Protein AF-0000000075407753 (afdb_homodimer)

Organism: Magnetospirillum gryphiswaldense (strain DSM 6361 / JCM 21280 / NBRC 15271 / MSR-1) (NCBI:txid431944)

pLDDT: mean 96.2, std 2.93, range [77.0, 98.94]

Sequence (784 aa):
MISVIGIGEDGLDGISAAARALIAGAEVIVGGERHLAMVEAADKRPWPSPFAEGKDLLSSLRHKNVVVLASGDPMHYGIGATLARWFPDDELLVLPHPGAFSLAAAALGWPLQDCLTLTVHGRPLEALHLHLAPGRKLLVLSEDGQSPAAVARLLEKAGFGPSDMVVLEHLGGPRQNIRRASAGTWVGEAADLNIIAITCRAEAGAQILSTIPGLPDDAFTHDGQLTKREIRALTLSTLAPLPGEMLWDVGAGCGSIAIEWMRAGGMATAIESHAGRAGFIAVNAARLGVPGLKVVRGHAPDALPYSDPDAIFVGGGVSAPGLLDACWAALRPGGRLVVNAVTAEGEAALLAFHARHGGAMTRLSVARLAPVGGFHTWHAAMPVTQYKGVKAMISVIGIGEDGLDGISAAARALIAGAEVIVGGERHLAMVEAADKRPWPSPFAEGKDLLSSLRHKNVVVLASGDPMHYGIGATLARWFPDDELLVLPHPGAFSLAAAALGWPLQDCLTLTVHGRPLEALHLHLAPGRKLLVLSEDGQSPAAVARLLEKAGFGPSDMVVLEHLGGPRQNIRRASAGTWVGEAADLNIIAITCRAEAGAQILSTIPGLPDDAFTHDGQLTKREIRALTLSTLAPLPGEMLWDVGAGCGSIAIEWMRAGGMATAIESHAGRAGFIAVNAARLGVPGLKVVRGHAPDALPYSDPDAIFVGGGVSAPGLLDACWAALRPGGRLVVNAVTAEGEAALLAFHARHGGAMTRLSVARLAPVGGFHTWHAAMPVTQYKGVKA

Solvent-accessible surface area (backbone atoms only — not comparable to full-atom values): 40096 Å² total; per-residue (Å²): 76,40,35,38,36,21,38,51,61,42,32,70,53,51,39,24,54,67,56,51,51,50,56,73,65,37,60,33,39,35,17,48,69,76,57,52,69,55,54,83,71,97,38,72,41,65,62,46,86,60,66,76,51,39,58,58,54,53,59,74,41,54,92,38,46,31,31,37,52,33,67,9,23,20,28,56,90,28,64,44,30,55,46,42,74,74,42,61,70,94,43,52,45,54,45,62,24,54,23,71,66,56,50,48,21,36,74,69,50,37,41,45,78,71,40,46,81,48,64,38,51,95,43,68,68,40,43,53,50,61,68,60,45,64,74,40,36,39,38,32,38,41,63,32,22,58,35,64,47,55,50,20,50,51,33,35,74,61,26,24,22,69,10,42,31,35,41,38,21,41,62,80,23,93,71,46,43,77,45,77,39,34,24,65,67,57,76,74,74,53,55,51,57,35,36,38,36,34,42,34,29,63,39,91,87,43,78,80,69,44,64,55,48,30,56,63,66,82,77,45,58,66,90,75,58,63,79,49,32,64,60,40,13,39,48,47,27,71,65,44,56,44,68,69,37,33,32,36,23,34,45,28,48,27,28,62,66,42,43,43,43,34,62,56,44,25,40,41,38,32,29,25,58,54,66,72,34,47,51,26,23,56,53,32,21,28,66,62,19,43,60,77,61,41,75,42,79,28,55,76,60,81,48,58,75,96,64,72,29,44,28,37,37,35,63,42,64,66,61,43,87,60,30,63,60,52,52,59,68,45,40,36,73,70,11,35,43,38,36,49,24,70,47,70,65,26,45,52,44,50,52,56,48,35,73,75,71,50,67,47,42,38,38,40,36,48,26,35,60,40,79,52,88,97,47,71,45,74,49,71,52,83,47,37,40,34,40,40,36,68,40,113,77,38,37,38,37,20,39,52,59,43,30,69,52,50,39,24,54,68,56,51,50,51,57,72,65,36,61,33,40,33,18,48,69,76,56,51,70,56,54,85,69,96,38,69,40,65,64,47,85,60,66,75,52,38,57,59,56,52,60,73,41,55,92,38,47,32,31,37,49,32,67,10,24,18,27,58,89,29,64,46,31,55,46,41,74,75,43,62,70,93,43,51,45,54,45,63,25,52,23,70,66,56,51,50,21,35,75,69,50,37,40,44,78,71,39,47,82,49,65,40,50,95,42,68,68,40,44,53,50,59,69,58,45,66,73,38,36,37,39,33,37,40,63,33,22,58,38,62,47,55,50,19,51,51,32,35,76,61,26,24,22,67,10,43,32,37,42,38,20,41,62,80,21,94,71,46,43,79,45,77,39,32,24,66,68,57,76,74,75,53,54,51,56,36,36,39,36,33,44,35,29,62,39,89,85,42,79,80,68,44,63,55,47,30,56,63,66,81,76,46,57,68,89,76,58,62,80,50,32,65,59,39,12,38,49,49,27,71,66,43,55,45,69,69,36,34,33,36,23,34,44,27,47,27,27,62,65,44,44,43,42,34,62,57,43,25,37,38,38,32,29,25,59,52,66,72,34,48,52,28,22,55,53,33,21,28,67,60,18,43,59,78,61,41,75,44,80,28,54,75,59,80,48,58,75,94,65,72,28,46,28,38,37,35,63,43,65,66,62,42,86,62,29,63,58,52,53,58,70,46,40,37,72,69,11,37,42,37,33,48,25,71,45,72,63,26,44,50,44,49,50,56,49,34,72,76,71,47,66,49,44,38,38,41,36,47,25,35,61,40,78,52,89,96,45,72,44,74,50,69,53,83,48,36,40,33,39,41,36,68,40,114

InterPro domains:
  IPR000878 Tetrapyrrole methylase [PF00590] (1-184)
  IPR006365 Cobalamin (vitamin B12) biosynthesis CobL/Precorrin-6Y C(5,15)-methyltransferase [PIRSF036428] (1-391)
  IPR012818 Precorrin-6Y methyltransferase [TIGR02467] (4-187)
  IPR012818 Precorrin-6Y methyltransferase [cd11644] (5-198)
  IPR014008 Cobalamin biosynthesis, precorrin-6Y methyltransferase, CbiT subunit [TIGR02469] (225-343)
  IPR014777 Tetrapyrrole methylase, subdomain 1 [G3DSA:3.40.1010.10] (1-97)
  IPR029063 S-adenosyl-L-methionine-dependent methyltransferase superfamily [G3DSA:3.40.50.150] (219-392)
  IPR029063 S-adenosyl-L-methionine-dependent methyltransferase superfamily [SSF53335] (202-380)
  IPR035996 Tetrapyrrole methylase superfamily [SSF53790] (1-193)
  IPR050714 Cobalamin biosynthesis methyltransferase [PTHR43182] (1-391)

Structure (mmCIF, N/CA/C/O backbone):
data_AF-0000000075407753-model_v1
#
loop_
_entity.id
_entity.type
_entity.pdbx_description
1 polymer 'Precorrin-6Y C(5,15)-methyltransferase'
#
loop_
_atom_site.group_PDB
_atom_site.id
_atom_site.type_symbol
_atom_site.label_atom_id
_atom_site.label_alt_id
_atom_site.label_comp_id
_atom_site.label_asym_id
_atom_site.label_entity_id
_atom_site.label_seq_id
_atom_site.pdbx_PDB_ins_code
_atom_site.Cartn_x
_atom_site.Cartn_y
_atom_site.Cartn_z
_atom_site.occupancy
_atom_site.B_iso_or_equiv
_atom_site.auth_seq_id
_atom_site.auth_comp_id
_atom_site.auth_asym_id
_atom_site.auth_atom_id
_atom_site.pdbx_PDB_model_num
ATOM 1 N N . MET A 1 1 ? -19.266 -27.234 -17.094 1 90.5 1 MET A N 1
ATOM 2 C CA . MET A 1 1 ? -18.156 -26.828 -16.234 1 90.5 1 MET A CA 1
ATOM 3 C C . MET A 1 1 ? -17 -26.266 -17.062 1 90.5 1 MET A C 1
ATOM 5 O O . MET A 1 1 ? -16.672 -26.812 -18.125 1 90.5 1 MET A O 1
ATOM 9 N N . ILE A 1 2 ? -16.5 -25.125 -16.656 1 97.12 2 ILE A N 1
ATOM 10 C CA . ILE A 1 2 ? -15.367 -24.516 -17.344 1 97.12 2 ILE A CA 1
ATOM 11 C C . ILE A 1 2 ? -14.109 -24.688 -16.484 1 97.12 2 ILE A C 1
ATOM 13 O O . ILE A 1 2 ? -14.07 -24.266 -15.336 1 97.12 2 ILE A O 1
ATOM 17 N N . SER A 1 3 ? -13.141 -25.375 -17.047 1 98.06 3 SER A N 1
ATOM 18 C CA . SER A 1 3 ? -11.844 -25.5 -16.406 1 98.06 3 SER A CA 1
ATOM 19 C C . SER A 1 3 ? -10.844 -24.484 -16.953 1 98.06 3 SER A C 1
ATOM 21 O O . SER A 1 3 ? -10.508 -24.531 -18.141 1 98.06 3 SER A O 1
ATOM 23 N N . VAL A 1 4 ? -10.453 -23.562 -16.094 1 98.5 4 VAL A N 1
ATOM 24 C CA . VAL A 1 4 ? -9.43 -22.594 -16.469 1 98.5 4 VAL A CA 1
ATOM 25 C C . VAL A 1 4 ? -8.055 -23.109 -16.062 1 98.5 4 VAL A C 1
ATOM 27 O O . VAL A 1 4 ? -7.781 -23.281 -14.867 1 98.5 4 VAL A O 1
ATOM 30 N N . ILE A 1 5 ? -7.168 -23.344 -17.016 1 98.5 5 ILE A N 1
ATOM 31 C CA . ILE A 1 5 ? -5.871 -23.953 -16.75 1 98.5 5 ILE A CA 1
ATOM 32 C C . ILE A 1 5 ? -4.754 -22.969 -17.109 1 98.5 5 ILE A C 1
ATOM 34 O O . ILE A 1 5 ? -4.652 -22.531 -18.266 1 98.5 5 ILE A O 1
ATOM 38 N N . GLY A 1 6 ? -3.967 -22.578 -16.078 1 98.38 6 GLY A N 1
ATOM 39 C CA . GLY A 1 6 ? -2.734 -21.859 -16.344 1 98.38 6 GLY A CA 1
ATOM 40 C C . GLY A 1 6 ? -1.68 -22.719 -17.031 1 98.38 6 GLY A C 1
ATOM 41 O O . GLY A 1 6 ? -1.505 -23.891 -16.688 1 98.38 6 GLY A O 1
ATOM 42 N N . ILE A 1 7 ? -0.991 -22.156 -18 1 97.88 7 ILE A N 1
ATOM 43 C CA . ILE A 1 7 ? 0.059 -22.859 -18.719 1 97.88 7 ILE A CA 1
ATOM 44 C C . ILE A 1 7 ? 1.212 -21.906 -19.016 1 97.88 7 ILE A C 1
ATOM 46 O O . ILE A 1 7 ? 0.993 -20.703 -19.25 1 97.88 7 ILE A O 1
ATOM 50 N N . GLY A 1 8 ? 2.404 -22.344 -18.875 1 96.88 8 GLY A N 1
ATOM 51 C CA . GLY A 1 8 ? 3.592 -21.562 -19.156 1 96.88 8 GLY A CA 1
ATOM 52 C C . GLY A 1 8 ? 4.227 -21.875 -20.5 1 96.88 8 GLY A C 1
ATOM 53 O O . GLY A 1 8 ? 3.648 -22.625 -21.297 1 96.88 8 GLY A O 1
ATOM 54 N N . GLU A 1 9 ? 5.398 -21.281 -20.703 1 96.44 9 GLU A N 1
ATOM 55 C CA . GLU A 1 9 ? 6.129 -21.438 -21.969 1 96.44 9 GLU A CA 1
ATOM 56 C C . GLU A 1 9 ? 6.691 -22.844 -22.094 1 96.44 9 GLU A C 1
ATOM 58 O O . GLU A 1 9 ? 7.16 -23.234 -23.172 1 96.44 9 GLU A O 1
ATOM 63 N N . ASP A 1 10 ? 6.598 -23.609 -21.078 1 94.88 10 ASP A N 1
ATOM 64 C CA . ASP A 1 10 ? 7.055 -25 -21.109 1 94.88 10 ASP A CA 1
ATOM 65 C C . ASP A 1 10 ? 5.926 -25.938 -21.516 1 94.88 10 ASP A C 1
ATOM 67 O O . ASP A 1 10 ? 6.125 -27.156 -21.594 1 94.88 10 ASP A O 1
ATOM 71 N N . GLY A 1 11 ? 4.816 -25.453 -21.812 1 95.44 11 GLY A N 1
ATOM 72 C CA . GLY A 1 11 ? 3.719 -26.203 -22.391 1 95.44 11 GLY A CA 1
ATOM 73 C C . GLY A 1 11 ? 3.195 -27.297 -21.484 1 95.44 11 GLY A C 1
ATOM 74 O O . GLY A 1 11 ? 3.09 -27.109 -20.266 1 95.44 11 GLY A O 1
ATOM 75 N N . LEU A 1 12 ? 2.842 -28.422 -22.047 1 96.12 12 LEU A N 1
ATOM 76 C CA . LEU A 1 12 ? 2.232 -29.531 -21.328 1 96.12 12 LEU A CA 1
ATOM 77 C C . LEU A 1 12 ? 3.211 -30.141 -20.312 1 96.12 12 LEU A C 1
ATOM 79 O O . LEU A 1 12 ? 2.797 -30.656 -19.281 1 96.12 12 LEU A O 1
ATOM 83 N N . ASP A 1 13 ? 4.465 -29.969 -20.547 1 95.31 13 ASP A N 1
ATOM 84 C CA . ASP A 1 13 ? 5.492 -30.5 -19.656 1 95.31 13 ASP A CA 1
ATOM 85 C C . ASP A 1 13 ? 5.523 -29.734 -18.344 1 95.31 13 ASP A C 1
ATOM 87 O O . ASP A 1 13 ? 6.094 -30.203 -17.344 1 95.31 13 ASP A O 1
ATOM 91 N N . GLY A 1 14 ? 4.902 -28.594 -18.344 1 96.19 14 GLY A N 1
ATOM 92 C CA . GLY A 1 14 ? 4.988 -27.719 -17.172 1 96.19 14 GLY A CA 1
ATOM 93 C C . GLY A 1 14 ? 3.785 -27.828 -16.266 1 96.19 14 GLY A C 1
ATOM 94 O O . GLY A 1 14 ? 3.797 -27.297 -15.148 1 96.19 14 GLY A O 1
ATOM 95 N N . ILE A 1 15 ? 2.77 -28.516 -16.672 1 96.19 15 ILE A N 1
ATOM 96 C CA . ILE A 1 15 ? 1.538 -28.469 -15.891 1 96.19 15 ILE A CA 1
ATOM 97 C C . ILE A 1 15 ? 1.321 -29.828 -15.203 1 96.19 15 ILE A C 1
ATOM 99 O O . ILE A 1 15 ? 1.965 -30.812 -15.555 1 96.19 15 ILE A O 1
ATOM 103 N N . SER A 1 16 ? 0.507 -29.875 -14.203 1 95.38 16 SER A N 1
ATOM 104 C CA . SER A 1 16 ? 0.262 -31.031 -13.359 1 95.38 16 SER A CA 1
ATOM 105 C C . SER A 1 16 ? -0.433 -32.156 -14.133 1 95.38 16 SER A C 1
ATOM 107 O O . SER A 1 16 ? -0.982 -31.906 -15.211 1 95.38 16 SER A O 1
ATOM 109 N N . ALA A 1 17 ? -0.424 -33.344 -13.516 1 95.56 17 ALA A N 1
ATOM 110 C CA . ALA A 1 17 ? -1.131 -34.469 -14.094 1 95.56 17 ALA A CA 1
ATOM 111 C C . ALA A 1 17 ? -2.629 -34.188 -14.195 1 95.56 17 ALA A C 1
ATOM 113 O O . ALA A 1 17 ? -3.264 -34.531 -15.195 1 95.56 17 ALA A O 1
ATOM 114 N N . ALA A 1 18 ? -3.129 -33.562 -13.211 1 95.62 18 ALA A N 1
ATOM 115 C CA . ALA A 1 18 ? -4.551 -33.25 -13.203 1 95.62 18 ALA A CA 1
ATOM 116 C C . ALA A 1 18 ? -4.906 -32.281 -14.344 1 95.62 18 ALA A C 1
ATOM 118 O O . ALA A 1 18 ? -5.914 -32.469 -15.031 1 95.62 18 ALA A O 1
ATOM 119 N N . ALA A 1 19 ? -4.102 -31.297 -14.539 1 96.94 19 ALA A N 1
ATOM 120 C CA . ALA A 1 19 ? -4.32 -30.328 -15.617 1 96.94 19 ALA A CA 1
ATOM 121 C C . ALA A 1 19 ? -4.242 -31.016 -16.984 1 96.94 19 ALA A C 1
ATOM 123 O O . ALA A 1 19 ? -5.078 -30.766 -17.859 1 96.94 19 ALA A O 1
ATOM 124 N N . ARG A 1 20 ? -3.309 -31.844 -17.172 1 96.94 20 ARG A N 1
ATOM 125 C CA . ARG A 1 20 ? -3.16 -32.594 -18.438 1 96.94 20 ARG A CA 1
ATOM 126 C C . ARG A 1 20 ? -4.383 -33.438 -18.703 1 96.94 20 ARG A C 1
ATOM 128 O O . ARG A 1 20 ? -4.848 -33.531 -19.844 1 96.94 20 ARG A O 1
ATOM 135 N N . ALA A 1 21 ? -4.855 -34.062 -17.656 1 96.88 21 ALA A N 1
ATOM 136 C CA . ALA A 1 21 ? -6.031 -34.938 -17.797 1 96.88 21 ALA A CA 1
ATOM 137 C C . ALA A 1 21 ? -7.25 -34.125 -18.234 1 96.88 21 ALA A C 1
ATOM 139 O O . ALA A 1 21 ? -8.031 -34.594 -19.078 1 96.88 21 ALA A O 1
ATOM 140 N N . LEU A 1 22 ? -7.402 -32.969 -17.672 1 96.69 22 LEU A N 1
ATOM 141 C CA . LEU A 1 22 ? -8.516 -32.094 -18.047 1 96.69 22 LEU A CA 1
ATOM 142 C C . LEU A 1 22 ? -8.406 -31.656 -19.5 1 96.69 22 LEU A C 1
ATOM 144 O O . LEU A 1 22 ? -9.406 -31.641 -20.219 1 96.69 22 LEU A O 1
ATOM 148 N N . ILE A 1 23 ? -7.215 -31.312 -19.891 1 97.5 23 ILE A N 1
ATOM 149 C CA . ILE A 1 23 ? -6.988 -30.906 -21.266 1 97.5 23 ILE A CA 1
ATOM 150 C C . ILE A 1 23 ? -7.301 -32.062 -22.203 1 97.5 23 ILE A C 1
ATOM 152 O O . ILE A 1 23 ? -7.996 -31.875 -23.219 1 97.5 23 ILE A O 1
ATOM 156 N N . ALA A 1 24 ? -6.855 -33.25 -21.891 1 96.5 24 ALA A N 1
ATOM 157 C CA . ALA A 1 24 ? -7.062 -34.438 -22.719 1 96.5 24 ALA A CA 1
ATOM 158 C C . ALA A 1 24 ? -8.547 -34.781 -22.828 1 96.5 24 ALA A C 1
ATOM 160 O O . ALA A 1 24 ? -8.992 -35.312 -23.859 1 96.5 24 ALA A O 1
ATOM 161 N N . GLY A 1 25 ? -9.289 -34.469 -21.828 1 95.75 25 GLY A N 1
ATOM 162 C CA . GLY A 1 25 ? -10.703 -34.844 -21.797 1 95.75 25 GLY A CA 1
ATOM 163 C C . GLY A 1 25 ? -11.609 -33.719 -22.281 1 95.75 25 GLY A C 1
ATOM 164 O O . GLY A 1 25 ? -12.828 -33.875 -22.328 1 95.75 25 GLY A O 1
ATOM 165 N N . ALA A 1 26 ? -11.062 -32.625 -22.688 1 96.75 26 ALA A N 1
ATOM 166 C CA . ALA A 1 26 ? -11.859 -31.469 -23.062 1 96.75 26 ALA A CA 1
ATOM 167 C C . ALA A 1 26 ? -12.531 -31.688 -24.422 1 96.75 26 ALA A C 1
ATOM 169 O O . ALA A 1 26 ? -11.93 -32.25 -25.328 1 96.75 26 ALA A O 1
ATOM 170 N N . GLU A 1 27 ? -13.797 -31.25 -24.516 1 97.19 27 GLU A N 1
ATOM 171 C CA . GLU A 1 27 ? -14.492 -31.25 -25.797 1 97.19 27 GLU A CA 1
ATOM 172 C C . GLU A 1 27 ? -14.141 -30.016 -26.609 1 97.19 27 GLU A C 1
ATOM 174 O O . GLU A 1 27 ? -14.094 -30.062 -27.844 1 97.19 27 GLU A O 1
ATOM 179 N N . VAL A 1 28 ? -13.984 -28.953 -25.938 1 97.81 28 VAL A N 1
ATOM 180 C CA . VAL A 1 28 ? -13.586 -27.688 -26.562 1 97.81 28 VAL A CA 1
ATOM 181 C C . VAL A 1 28 ? -12.484 -27.031 -25.734 1 97.81 28 VAL A C 1
ATOM 183 O O . VAL A 1 28 ? -12.547 -27.016 -24.516 1 97.81 28 VAL A O 1
ATOM 186 N N . ILE A 1 29 ? -11.461 -26.562 -26.422 1 98.31 29 ILE A N 1
ATOM 187 C CA . ILE A 1 29 ? -10.414 -25.781 -25.781 1 98.31 29 ILE A CA 1
ATOM 188 C C . ILE A 1 29 ? -10.406 -24.359 -26.344 1 98.31 29 ILE A C 1
ATOM 190 O O . ILE A 1 29 ? -10.328 -24.172 -27.547 1 98.31 29 ILE A O 1
ATOM 194 N N . VAL A 1 30 ? -10.562 -23.406 -25.438 1 98.06 30 VAL A N 1
ATOM 195 C CA . VAL A 1 30 ? -10.555 -21.984 -25.781 1 98.06 30 VAL A CA 1
ATOM 196 C C . VAL A 1 30 ? -9.273 -21.344 -25.266 1 98.06 30 VAL A C 1
ATOM 198 O O . VAL A 1 30 ? -8.82 -21.641 -24.156 1 98.06 30 VAL A O 1
ATOM 201 N N . GLY A 1 31 ? -8.641 -20.484 -25.969 1 97.31 31 GLY A N 1
ATOM 202 C CA . GLY A 1 31 ? -7.445 -19.797 -25.516 1 97.31 31 GLY A CA 1
ATOM 203 C C . GLY A 1 31 ? -6.844 -18.891 -26.562 1 97.31 31 GLY A C 1
ATOM 204 O O . GLY A 1 31 ? -7.391 -18.75 -27.656 1 97.31 31 GLY A O 1
ATOM 205 N N . GLY A 1 32 ? -5.855 -18.141 -26.172 1 94.94 32 GLY A N 1
ATOM 206 C CA . GLY A 1 32 ? -5.086 -17.406 -27.172 1 94.94 32 GLY A CA 1
ATOM 207 C C . GLY A 1 32 ? -4.355 -18.297 -28.156 1 94.94 32 GLY A C 1
ATOM 208 O O . GLY A 1 32 ? -4.156 -19.484 -27.891 1 94.94 32 GLY A O 1
ATOM 209 N N . GLU A 1 33 ? -3.896 -17.688 -29.203 1 94 33 GLU A N 1
ATOM 210 C CA . GLU A 1 33 ? -3.223 -18.438 -30.266 1 94 33 GLU A CA 1
ATOM 211 C C . GLU A 1 33 ? -1.985 -19.156 -29.734 1 94 33 GLU A C 1
ATOM 213 O O . GLU A 1 33 ? -1.76 -20.328 -30.047 1 94 33 GLU A O 1
ATOM 218 N N . ARG A 1 34 ? -1.238 -18.469 -28.969 1 93.38 34 ARG A N 1
ATOM 219 C CA . ARG A 1 34 ? -0.012 -19.016 -28.406 1 93.38 34 ARG A CA 1
ATOM 220 C C . ARG A 1 34 ? -0.309 -20.25 -27.547 1 93.38 34 ARG A C 1
ATOM 222 O O . ARG A 1 34 ? 0.406 -21.25 -27.609 1 93.38 34 ARG A O 1
ATOM 229 N N . HIS A 1 35 ? -1.354 -20.219 -26.75 1 96.12 35 HIS A N 1
ATOM 230 C CA . HIS A 1 35 ? -1.729 -21.312 -25.875 1 96.12 35 HIS A CA 1
ATOM 231 C C . HIS A 1 35 ? -2.256 -22.5 -26.656 1 96.12 35 HIS A C 1
ATOM 233 O O . HIS A 1 35 ? -1.892 -23.641 -26.375 1 96.12 35 HIS A O 1
ATOM 239 N N . LEU A 1 36 ? -3.1 -22.203 -27.656 1 97.12 36 LEU A N 1
ATOM 240 C CA . LEU A 1 36 ? -3.713 -23.266 -28.453 1 97.12 36 LEU A CA 1
ATOM 241 C C . LEU A 1 36 ? -2.658 -24.031 -29.25 1 97.12 36 LEU A C 1
ATOM 243 O O . LEU A 1 36 ? -2.832 -25.219 -29.531 1 97.12 36 LEU A O 1
ATOM 247 N N . ALA A 1 37 ? -1.544 -23.359 -29.516 1 96 37 ALA A N 1
ATOM 248 C CA . ALA A 1 37 ? -0.452 -24 -30.25 1 96 37 ALA A CA 1
ATOM 249 C C . ALA A 1 37 ? 0.266 -25.031 -29.375 1 96 37 ALA A C 1
ATOM 251 O O . ALA A 1 37 ? 0.965 -25.906 -29.891 1 96 37 ALA A O 1
ATOM 252 N N . MET A 1 38 ? 0.058 -25.016 -28.078 1 95.5 38 MET A N 1
ATOM 253 C CA . MET A 1 38 ? 0.785 -25.859 -27.141 1 95.5 38 MET A CA 1
ATOM 254 C C . MET A 1 38 ? 0.051 -27.172 -26.906 1 95.5 38 MET A C 1
ATOM 256 O O . MET A 1 38 ? 0.587 -28.094 -26.281 1 95.5 38 MET A O 1
ATOM 260 N N . VAL A 1 39 ? -1.178 -27.188 -27.438 1 96 39 VAL A N 1
ATOM 261 C CA . VAL A 1 39 ? -1.99 -28.359 -27.141 1 96 39 VAL A CA 1
ATOM 262 C C . VAL A 1 39 ? -2.621 -28.891 -28.422 1 96 39 VAL A C 1
ATOM 264 O O . VAL A 1 39 ? -2.668 -28.203 -29.438 1 96 39 VAL A O 1
ATOM 267 N N . GLU A 1 40 ? -3.021 -30.188 -28.359 1 92 40 GLU A N 1
ATOM 268 C CA . GLU A 1 40 ? -3.809 -30.797 -29.422 1 92 40 GLU A CA 1
ATOM 269 C C . GLU A 1 40 ? -5.234 -31.094 -28.953 1 92 40 GLU A C 1
ATOM 271 O O . GLU A 1 40 ? -5.445 -31.516 -27.812 1 92 40 GLU A O 1
ATOM 276 N N . ALA A 1 41 ? -6.172 -30.734 -29.75 1 91.75 41 ALA A N 1
ATOM 277 C CA . ALA A 1 41 ? -7.582 -31 -29.484 1 91.75 41 ALA A CA 1
ATOM 278 C C . ALA A 1 41 ? -8.406 -30.984 -30.766 1 91.75 41 ALA A C 1
ATOM 280 O O . ALA A 1 41 ? -8 -30.391 -31.766 1 91.75 41 ALA A O 1
ATOM 281 N N . ALA A 1 42 ? -9.578 -31.688 -30.688 1 89.56 42 ALA A N 1
ATOM 282 C CA . ALA A 1 42 ? -10.445 -31.766 -31.859 1 89.56 42 ALA A CA 1
ATOM 283 C C . ALA A 1 42 ? -11.109 -30.422 -32.156 1 89.56 42 ALA A C 1
ATOM 285 O O . ALA A 1 42 ? -11.281 -30.031 -33.312 1 89.56 42 ALA A O 1
ATOM 286 N N . ASP A 1 43 ? -11.461 -29.672 -31.094 1 96.69 43 ASP A N 1
ATOM 287 C CA . ASP A 1 43 ? -12.109 -28.359 -31.234 1 96.69 43 ASP A CA 1
ATOM 288 C C . ASP A 1 43 ? -11.367 -27.297 -30.422 1 96.69 43 ASP A C 1
ATOM 290 O O . ASP A 1 43 ? -11.508 -27.234 -29.203 1 96.69 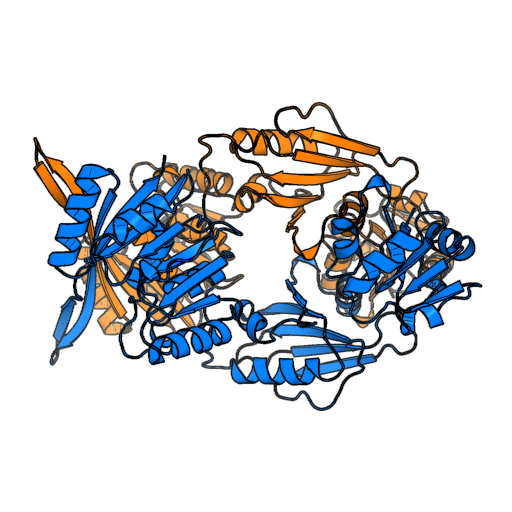43 ASP A O 1
ATOM 294 N N . LYS A 1 44 ? -10.562 -26.562 -31.078 1 97.44 44 LYS A N 1
ATOM 295 C CA . LYS A 1 44 ? -9.844 -25.422 -30.531 1 97.44 44 LYS A CA 1
ATOM 296 C C . LYS A 1 44 ? -10.453 -24.094 -31 1 97.44 44 LYS A C 1
ATOM 298 O O . LYS A 1 44 ? -10.672 -23.906 -32.188 1 97.44 44 LYS A O 1
ATOM 303 N N . ARG A 1 45 ? -10.711 -23.234 -30.109 1 97 45 ARG A N 1
ATOM 304 C CA . ARG A 1 45 ? -11.32 -21.953 -30.438 1 97 45 ARG A CA 1
ATOM 305 C C . ARG A 1 45 ? -10.492 -20.797 -29.891 1 97 45 ARG A C 1
ATOM 307 O O . ARG A 1 45 ? -10.305 -20.672 -28.672 1 97 45 ARG A O 1
ATOM 314 N N . PRO A 1 46 ? -10.062 -19.922 -30.766 1 96.31 46 PRO A N 1
ATOM 315 C CA . PRO A 1 46 ? -9.375 -18.734 -30.266 1 96.31 46 PRO A CA 1
ATOM 316 C C . PRO A 1 46 ? -10.305 -17.781 -29.516 1 96.31 46 PRO A C 1
ATOM 318 O O . PRO A 1 46 ? -11.5 -17.719 -29.812 1 96.31 46 PRO A O 1
ATOM 321 N N . TRP A 1 47 ? -9.727 -17.141 -28.531 1 94.38 47 TRP A N 1
ATOM 322 C CA . TRP A 1 47 ? -10.508 -16.125 -27.844 1 94.38 47 TRP A CA 1
ATOM 323 C C . TRP A 1 47 ? -11 -15.055 -28.812 1 94.38 47 TRP A C 1
ATOM 325 O O . TRP A 1 47 ? -10.234 -14.562 -29.641 1 94.38 47 TRP A O 1
ATOM 335 N N . PRO A 1 48 ? -12.227 -14.664 -28.672 1 92.62 48 PRO A N 1
ATOM 336 C CA . PRO A 1 48 ? -12.773 -13.719 -29.656 1 92.62 48 PRO A CA 1
ATOM 337 C C . PRO A 1 48 ? -12.305 -12.281 -29.422 1 92.62 48 PRO A C 1
ATOM 339 O O . PRO A 1 48 ? -11.836 -11.961 -28.328 1 92.62 48 PRO A O 1
ATOM 342 N N . SER A 1 49 ? -12.414 -11.523 -30.438 1 89.56 49 SER A N 1
ATOM 343 C CA . SER A 1 49 ? -12.242 -10.078 -30.422 1 89.56 49 SER A CA 1
ATOM 344 C C . SER A 1 49 ? -13.508 -9.367 -30.906 1 89.56 49 SER A C 1
ATOM 346 O O . SER A 1 49 ? -13.977 -9.594 -32.031 1 89.56 49 SER A O 1
ATOM 348 N N . PRO A 1 50 ? -14.07 -8.594 -30.031 1 92.25 50 PRO A N 1
ATOM 349 C CA . PRO A 1 50 ? -13.562 -8.07 -28.766 1 92.25 50 PRO A CA 1
ATOM 350 C C . PRO A 1 50 ? -13.594 -9.102 -27.641 1 92.25 50 PRO A C 1
ATOM 352 O O . PRO A 1 50 ? -14.398 -10.039 -27.672 1 92.25 50 PRO A O 1
ATOM 355 N N . PHE A 1 51 ? -12.758 -8.906 -26.688 1 89 51 PHE A N 1
ATOM 356 C CA . PHE A 1 51 ? -12.531 -9.812 -25.562 1 89 51 PHE A CA 1
ATOM 357 C C . PHE A 1 51 ? -13.836 -10.156 -24.875 1 89 51 PHE A C 1
ATOM 359 O O . PHE A 1 51 ? -14.055 -11.305 -24.484 1 89 51 PHE A O 1
ATOM 366 N N . ALA A 1 52 ? -14.758 -9.219 -24.797 1 91.12 52 ALA A N 1
ATOM 367 C CA . ALA A 1 52 ? -16 -9.359 -24.031 1 91.12 52 ALA A CA 1
ATOM 368 C C . ALA A 1 52 ? -16.922 -10.383 -24.672 1 91.12 52 ALA A C 1
ATOM 370 O O . ALA A 1 52 ? -17.812 -10.922 -24.016 1 91.12 52 ALA A O 1
ATOM 371 N N . GLU A 1 53 ? -16.703 -10.695 -25.906 1 94.25 53 GLU A N 1
ATOM 372 C CA . GLU A 1 53 ? -17.5 -11.695 -26.594 1 94.25 53 GLU A CA 1
ATOM 373 C C . GLU A 1 53 ? -17.203 -13.102 -26.094 1 94.25 53 GLU A C 1
ATOM 375 O O . GLU A 1 53 ? -17.922 -14.047 -26.391 1 94.25 53 GLU A O 1
ATOM 380 N N . GLY A 1 54 ? -16.188 -13.172 -25.391 1 95.12 54 GLY A N 1
ATOM 381 C CA . GLY A 1 54 ? -15.828 -14.438 -24.781 1 95.12 54 GLY A CA 1
ATOM 382 C C . GLY A 1 54 ? -16.891 -14.977 -23.844 1 95.12 54 GLY A C 1
ATOM 383 O O . GLY A 1 54 ? -17.062 -16.188 -23.719 1 95.12 54 GLY A O 1
ATOM 384 N N . LYS A 1 55 ? -17.641 -14.117 -23.156 1 95.81 55 LYS A N 1
ATOM 385 C CA . LYS A 1 55 ? -18.703 -14.547 -22.266 1 95.81 55 LYS A CA 1
ATOM 386 C C . LYS A 1 55 ? -19.781 -15.305 -23.031 1 95.81 55 LYS A C 1
ATOM 388 O O . LYS A 1 55 ? -20.219 -16.375 -22.594 1 95.81 55 LYS A O 1
ATOM 393 N N . ASP A 1 56 ? -20.141 -14.672 -24.125 1 96.56 56 ASP A N 1
ATOM 394 C CA . ASP A 1 56 ? -21.156 -15.297 -24.969 1 96.56 56 ASP A CA 1
ATOM 395 C C . ASP A 1 56 ? -20.672 -16.641 -25.516 1 96.56 56 ASP A C 1
ATOM 397 O O . ASP A 1 56 ? -21.406 -17.625 -25.531 1 96.56 56 ASP A O 1
ATOM 401 N N . LEU A 1 57 ? -19.484 -16.594 -25.969 1 96.88 57 LEU A N 1
ATOM 402 C CA . LEU A 1 57 ? -18.891 -17.828 -26.484 1 96.88 57 LEU A CA 1
ATOM 403 C C . LEU A 1 57 ? -18.953 -18.938 -25.438 1 96.88 57 LEU A C 1
ATOM 405 O O . LEU A 1 57 ? -19.469 -20.016 -25.688 1 96.88 57 LEU A O 1
ATOM 409 N N . LEU A 1 58 ? -18.484 -18.703 -24.25 1 97.06 58 LEU A N 1
ATOM 410 C CA . LEU A 1 58 ? -18.406 -19.703 -23.203 1 97.06 58 LEU A CA 1
ATOM 411 C C . LEU A 1 58 ? -19.812 -20.109 -22.75 1 97.06 58 LEU A C 1
ATOM 413 O O . LEU A 1 58 ? -20.047 -21.281 -22.422 1 97.06 58 LEU A O 1
ATOM 417 N N . SER A 1 59 ? -20.719 -19.156 -22.781 1 96.44 59 SER A N 1
ATOM 418 C CA . SER A 1 59 ? -22.109 -19.469 -22.422 1 96.44 59 SER A CA 1
ATOM 419 C C . SER A 1 59 ? -22.734 -20.453 -23.406 1 96.44 59 SER A C 1
ATOM 421 O O . SER A 1 59 ? -23.531 -21.312 -23 1 96.44 59 SER A O 1
ATOM 423 N N . SER A 1 60 ? -22.375 -20.266 -24.562 1 95.94 60 SER A N 1
ATOM 424 C CA . SER A 1 60 ? -22.922 -21.141 -25.594 1 95.94 60 SER A CA 1
ATOM 425 C C . SER A 1 60 ? -22.359 -22.547 -25.469 1 95.94 60 SER A C 1
ATOM 427 O O . SER A 1 60 ? -22.906 -23.5 -26.047 1 95.94 60 SER A O 1
ATOM 429 N N . LEU A 1 61 ? -21.297 -22.734 -24.734 1 95.31 61 LEU A N 1
ATOM 430 C CA . LEU A 1 61 ? -20.609 -24.016 -24.625 1 95.31 61 LEU A CA 1
ATOM 431 C C . LEU A 1 61 ? -20.891 -24.672 -23.266 1 95.31 61 LEU A C 1
ATOM 433 O O . LEU A 1 61 ? -20.234 -25.641 -22.891 1 95.31 61 LEU A O 1
ATOM 437 N N . ARG A 1 62 ? -21.812 -24.234 -22.516 1 89.38 62 ARG A N 1
ATOM 438 C CA . ARG A 1 62 ? -22.078 -24.609 -21.141 1 89.38 62 ARG A CA 1
ATOM 439 C C . ARG A 1 62 ? -22.422 -26.094 -21.031 1 89.38 62 ARG A C 1
ATOM 441 O O . ARG A 1 62 ? -22.281 -26.703 -19.969 1 89.38 62 ARG A O 1
ATOM 448 N N . HIS A 1 63 ? -22.812 -26.766 -22.062 1 91 63 HIS A N 1
ATOM 449 C CA . HIS A 1 63 ? -23.219 -28.156 -22.047 1 91 63 HIS A CA 1
ATOM 450 C C . HIS A 1 63 ? -22.031 -29.078 -22.344 1 91 63 HIS A C 1
ATOM 452 O O . HIS A 1 63 ? -22.156 -30.297 -22.344 1 91 63 HIS A O 1
ATOM 458 N N . LYS A 1 64 ? -20.875 -28.484 -22.594 1 94.5 64 LYS A N 1
ATOM 459 C CA . LYS A 1 64 ? -19.656 -29.219 -22.953 1 94.5 64 LYS A CA 1
ATOM 460 C C . LYS A 1 64 ? -18.609 -29.109 -21.875 1 94.5 64 LYS A C 1
ATOM 462 O O . LYS A 1 64 ? -18.688 -28.234 -21 1 94.5 64 LYS A O 1
ATOM 467 N N . ASN A 1 65 ? -17.688 -30.078 -21.906 1 95.31 65 ASN A N 1
ATOM 468 C CA . ASN A 1 65 ? -16.469 -29.922 -21.109 1 95.31 65 ASN A CA 1
ATOM 469 C C . ASN A 1 65 ? -15.484 -28.953 -21.75 1 95.31 65 ASN A C 1
ATOM 471 O O . ASN A 1 65 ? -14.789 -29.312 -22.703 1 95.31 65 ASN A O 1
ATOM 475 N N . VAL A 1 66 ? -15.469 -27.75 -21.234 1 97.69 66 VAL A N 1
ATOM 476 C CA . VAL A 1 66 ? -14.68 -26.688 -21.844 1 97.69 66 VAL A CA 1
ATOM 477 C C . VAL A 1 66 ? -13.43 -26.422 -21 1 97.69 66 VAL A C 1
ATOM 479 O O . VAL A 1 66 ? -13.492 -26.359 -19.781 1 97.69 66 VAL A O 1
ATOM 482 N N . VAL A 1 67 ? -12.32 -26.344 -21.672 1 98.31 67 VAL A N 1
ATOM 483 C CA . VAL A 1 67 ? -11.078 -25.891 -21.047 1 98.31 67 VAL A CA 1
ATOM 484 C C . VAL A 1 67 ? -10.695 -24.516 -21.609 1 98.31 67 VAL A C 1
ATOM 486 O O . VAL A 1 67 ? -10.711 -24.312 -22.828 1 98.31 67 VAL A O 1
ATOM 489 N N . VAL A 1 68 ? -10.453 -23.578 -20.719 1 98.31 68 VAL A N 1
ATOM 490 C CA . VAL A 1 68 ? -9.891 -22.281 -21.094 1 98.31 68 VAL A CA 1
ATOM 491 C C . VAL A 1 68 ? -8.422 -22.219 -20.672 1 98.31 68 VAL A C 1
ATOM 493 O O . VAL A 1 68 ? -8.094 -22.375 -19.5 1 98.31 68 VAL A O 1
ATOM 496 N N . LEU A 1 69 ? -7.535 -22.047 -21.656 1 98.25 69 LEU A N 1
ATOM 497 C CA . LEU A 1 69 ? -6.113 -21.922 -21.359 1 98.25 69 LEU A CA 1
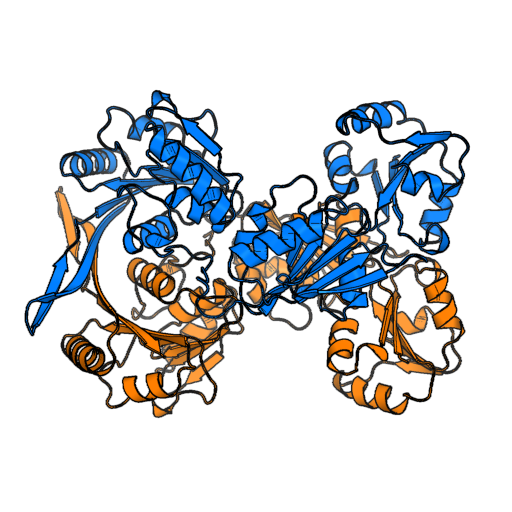ATOM 498 C C . LEU A 1 69 ? -5.738 -20.469 -21.078 1 98.25 69 LEU A C 1
ATOM 500 O O . LEU A 1 69 ? -6.168 -19.562 -21.797 1 98.25 69 LEU A O 1
ATOM 504 N N . ALA A 1 70 ? -5.016 -20.234 -19.984 1 97.5 70 ALA A N 1
ATOM 505 C CA . ALA A 1 70 ? -4.547 -18.922 -19.562 1 97.5 70 ALA A CA 1
ATOM 506 C C . ALA A 1 70 ? -3.047 -18.938 -19.281 1 97.5 70 ALA A C 1
ATOM 508 O O . ALA A 1 70 ? -2.484 -19.984 -18.938 1 97.5 70 ALA A O 1
ATOM 509 N N . SER A 1 71 ? -2.408 -17.797 -19.422 1 95.94 71 SER A N 1
ATOM 510 C CA . SER A 1 71 ? -0.986 -17.688 -19.125 1 95.94 71 SER A CA 1
ATOM 511 C C . SER A 1 71 ? -0.738 -17.703 -17.609 1 95.94 71 SER A C 1
ATOM 513 O O . SER A 1 71 ? -1.265 -16.875 -16.875 1 95.94 71 SER A O 1
ATOM 515 N N . GLY A 1 72 ? 0.073 -18.641 -17.172 1 97.12 72 GLY A N 1
ATOM 516 C CA . GLY A 1 72 ? 0.553 -18.641 -15.805 1 97.12 72 GLY A CA 1
ATOM 517 C C . GLY A 1 72 ? -0.561 -18.781 -14.781 1 97.12 72 GLY A C 1
ATOM 518 O O . GLY A 1 72 ? -1.301 -19.766 -14.781 1 97.12 72 GLY A O 1
ATOM 519 N N . ASP A 1 73 ? -0.691 -17.75 -13.945 1 98.19 73 ASP A N 1
ATOM 520 C CA . ASP A 1 73 ? -1.717 -17.734 -12.906 1 98.19 73 ASP A CA 1
ATOM 521 C C . ASP A 1 73 ? -2.967 -17 -13.383 1 98.19 73 ASP A C 1
ATOM 523 O O . ASP A 1 73 ? -2.975 -15.766 -13.461 1 98.19 73 ASP A O 1
ATOM 527 N N . PRO A 1 74 ? -4.047 -17.734 -13.609 1 98.38 74 PRO A N 1
ATOM 528 C CA . PRO A 1 74 ? -5.242 -17.125 -14.188 1 98.38 74 PRO A CA 1
ATOM 529 C C . PRO A 1 74 ? -5.879 -16.094 -13.258 1 98.38 74 PRO A C 1
ATOM 531 O O . PRO A 1 74 ? -6.723 -15.297 -13.695 1 98.38 74 PRO A O 1
ATOM 534 N N . MET A 1 75 ? -5.484 -16.094 -12.008 1 98.5 75 MET A N 1
ATOM 535 C CA . MET A 1 75 ? -6.168 -15.227 -11.055 1 98.5 75 MET A CA 1
ATOM 536 C C . MET A 1 75 ? -5.363 -13.961 -10.797 1 98.5 75 MET A C 1
ATOM 538 O O . MET A 1 75 ? -5.805 -13.07 -10.062 1 98.5 75 MET A O 1
ATOM 542 N N . HIS A 1 76 ? -4.16 -13.797 -11.336 1 98.31 76 HIS A N 1
ATOM 543 C CA . HIS A 1 76 ? -3.32 -12.617 -11.164 1 98.31 76 HIS A CA 1
ATOM 544 C C . HIS A 1 76 ? -3.23 -11.812 -12.453 1 98.31 76 HIS A C 1
ATOM 546 O O . HIS A 1 76 ? -2.322 -12.023 -13.258 1 98.31 76 HIS A O 1
ATOM 552 N N . TYR A 1 77 ? -4.062 -10.844 -12.578 1 97.62 77 TYR A N 1
ATOM 553 C CA . TYR A 1 77 ? -4.25 -10.07 -13.805 1 97.62 77 TYR A CA 1
ATOM 554 C C . TYR A 1 77 ? -4.59 -10.977 -14.977 1 97.62 77 TYR A C 1
ATOM 556 O O . TYR A 1 77 ? -4.156 -10.734 -16.109 1 97.62 77 TYR A O 1
ATOM 564 N N . GLY A 1 78 ? -5.309 -12.047 -14.734 1 96.12 78 GLY A N 1
ATOM 565 C CA . GLY A 1 78 ? -5.582 -13.047 -15.758 1 96.12 78 GLY A CA 1
ATOM 566 C C . GLY A 1 78 ? -7.062 -13.258 -16 1 96.12 78 GLY A C 1
ATOM 567 O O . GLY A 1 78 ? -7.902 -12.688 -15.305 1 96.12 78 GLY A O 1
ATOM 568 N N . ILE A 1 79 ? -7.355 -14.094 -16.953 1 96.5 79 ILE A N 1
ATOM 569 C CA . ILE A 1 79 ? -8.711 -14.305 -17.453 1 96.5 79 ILE A CA 1
ATOM 570 C C . ILE A 1 79 ? -9.562 -14.992 -16.391 1 96.5 79 ILE A C 1
ATOM 572 O O . ILE A 1 79 ? -10.789 -14.906 -16.422 1 96.5 79 ILE A O 1
ATOM 576 N N . GLY A 1 80 ? -8.875 -15.742 -15.477 1 97.06 80 GLY A N 1
ATOM 577 C CA . GLY A 1 80 ? -9.617 -16.375 -14.398 1 97.06 80 GLY A CA 1
ATOM 578 C C . GLY A 1 80 ? -10.406 -15.383 -13.562 1 97.06 80 GLY A C 1
ATOM 579 O O . GLY A 1 80 ? -11.547 -15.664 -13.18 1 97.06 80 GLY A O 1
ATOM 580 N N . ALA A 1 81 ? -9.812 -14.25 -13.273 1 95.88 81 ALA A N 1
ATOM 581 C CA . ALA A 1 81 ? -10.5 -13.203 -12.523 1 95.88 81 ALA A CA 1
ATOM 582 C C . ALA A 1 81 ? -11.711 -12.68 -13.281 1 95.88 81 ALA A C 1
ATOM 584 O O . ALA A 1 81 ? -12.766 -12.422 -12.695 1 95.88 81 ALA A O 1
ATOM 585 N N . THR A 1 82 ? -11.57 -12.547 -14.57 1 96.44 82 THR A N 1
ATOM 586 C CA . THR A 1 82 ? -12.672 -12.094 -15.414 1 96.44 82 THR A CA 1
ATOM 587 C C . THR A 1 82 ? -13.805 -13.117 -15.43 1 96.44 82 THR A C 1
ATOM 589 O O . THR A 1 82 ? -14.969 -12.766 -15.258 1 96.44 82 THR A O 1
ATOM 592 N N . LEU A 1 83 ? -13.477 -14.359 -15.602 1 97.44 83 LEU A N 1
ATOM 593 C CA . LEU A 1 83 ? -14.477 -15.422 -15.672 1 97.44 83 LEU A CA 1
ATOM 594 C C . LEU A 1 83 ? -15.203 -15.57 -14.336 1 97.44 83 LEU A C 1
ATOM 596 O O . LEU A 1 83 ? -16.391 -15.891 -14.305 1 97.44 83 LEU A O 1
ATOM 600 N N . ALA A 1 84 ? -14.461 -15.312 -13.258 1 96.88 84 ALA A N 1
ATOM 601 C CA . ALA A 1 84 ? -15.062 -15.398 -11.93 1 96.88 84 ALA A CA 1
ATOM 602 C C . ALA A 1 84 ? -16.172 -14.367 -11.766 1 96.88 84 ALA A C 1
ATOM 604 O O . ALA A 1 84 ? -17.078 -14.547 -10.953 1 96.88 84 ALA A O 1
ATOM 605 N N . ARG A 1 85 ? -16.094 -13.266 -12.516 1 96 85 ARG A N 1
ATOM 606 C CA . ARG A 1 85 ? -17.141 -12.25 -12.5 1 96 85 ARG A CA 1
ATOM 607 C C . ARG A 1 85 ? -18.312 -12.656 -13.391 1 96 85 ARG A C 1
ATOM 609 O O . ARG A 1 85 ? -19.438 -12.172 -13.219 1 96 85 ARG A O 1
ATOM 616 N N . TRP A 1 86 ? -18 -13.5 -14.398 1 96.56 86 TRP A N 1
ATOM 617 C CA . TRP A 1 86 ? -19 -13.844 -15.406 1 96.56 86 TRP A CA 1
ATOM 618 C C . TRP A 1 86 ? -19.812 -15.062 -14.977 1 96.56 86 TRP A C 1
ATOM 620 O O . TRP A 1 86 ? -20.984 -15.195 -15.336 1 96.56 86 TRP A O 1
ATOM 630 N N . PHE A 1 87 ? -19.219 -16 -14.266 1 96.31 87 PHE A N 1
ATOM 631 C CA . PHE A 1 87 ? -19.828 -17.297 -13.977 1 96.31 87 PHE A CA 1
ATOM 632 C C . PHE A 1 87 ? -19.797 -17.594 -12.477 1 96.31 87 PHE A C 1
ATOM 634 O O . PHE A 1 87 ? -18.906 -17.125 -11.773 1 96.31 87 PHE A O 1
ATOM 641 N N . PRO A 1 88 ? -20.781 -18.375 -12.031 1 94.38 88 PRO A N 1
ATOM 642 C CA . PRO A 1 88 ? -20.766 -18.766 -10.625 1 94.38 88 PRO A CA 1
ATOM 643 C C . PRO A 1 88 ? -19.594 -19.656 -10.266 1 94.38 88 PRO A C 1
ATOM 645 O O . PRO A 1 88 ? -19.062 -20.375 -11.125 1 94.38 88 PRO A O 1
ATOM 648 N N . ASP A 1 89 ? -19.234 -19.672 -9.031 1 90.69 89 ASP A N 1
ATOM 649 C CA . ASP A 1 89 ? -18.078 -20.391 -8.516 1 90.69 89 ASP A CA 1
ATOM 650 C C . ASP A 1 89 ? -18.172 -21.891 -8.797 1 90.69 89 ASP A C 1
ATOM 652 O O . ASP A 1 89 ? -17.172 -22.547 -9.07 1 90.69 89 ASP A O 1
ATOM 656 N N . ASP A 1 90 ? -19.297 -22.422 -8.68 1 91.44 90 ASP A N 1
ATOM 657 C CA . ASP A 1 90 ? -19.469 -23.859 -8.797 1 91.44 90 ASP A CA 1
ATOM 658 C C . ASP A 1 90 ? -19.391 -24.312 -10.258 1 91.44 90 ASP A C 1
ATOM 660 O O . ASP A 1 90 ? -19.375 -25.516 -10.539 1 91.44 90 ASP A O 1
ATOM 664 N N . GLU A 1 91 ? -19.25 -23.359 -11.172 1 94.88 91 GLU A N 1
ATOM 665 C CA . GLU A 1 91 ? -19.109 -23.688 -12.586 1 94.88 91 GLU A CA 1
ATOM 666 C C . GLU A 1 91 ? -17.672 -23.5 -13.07 1 94.88 91 GLU A C 1
ATOM 668 O O . GLU A 1 91 ? -17.359 -23.75 -14.234 1 94.88 91 GLU A O 1
ATOM 673 N N . LEU A 1 92 ? -16.859 -23.078 -12.195 1 96.38 92 LEU A N 1
ATOM 674 C CA . LEU A 1 92 ? -15.477 -22.797 -12.57 1 96.38 92 LEU A CA 1
ATOM 675 C C . LEU A 1 92 ? -14.5 -23.641 -11.766 1 96.38 92 LEU A C 1
ATOM 677 O O . LEU A 1 92 ? -14.672 -23.812 -10.555 1 96.38 92 LEU A O 1
ATOM 681 N N . LEU A 1 93 ? -13.672 -24.25 -12.422 1 97.12 93 LEU A N 1
ATOM 682 C CA . LEU A 1 93 ? -12.492 -24.859 -11.82 1 97.12 93 LEU A CA 1
ATOM 683 C C . LEU A 1 93 ? -11.219 -24.188 -12.32 1 97.12 93 LEU A C 1
ATOM 685 O O . LEU A 1 93 ? -10.969 -24.156 -13.531 1 97.12 93 LEU A O 1
ATOM 689 N N . VAL A 1 94 ? -10.469 -23.594 -11.453 1 98.25 94 VAL A N 1
ATOM 690 C CA . VAL A 1 94 ? -9.25 -22.906 -11.852 1 98.25 94 VAL A CA 1
ATOM 691 C C . VAL A 1 94 ? -8.031 -23.656 -11.336 1 98.25 94 VAL A C 1
ATOM 693 O O . VAL A 1 94 ? -7.922 -23.938 -10.141 1 98.25 94 VAL A O 1
ATOM 696 N N . LEU A 1 95 ? -7.133 -24.047 -12.188 1 98.19 95 LEU A N 1
ATOM 697 C CA . LEU A 1 95 ? -5.848 -24.656 -11.859 1 98.19 95 LEU A CA 1
ATOM 698 C C . LEU A 1 95 ? -4.699 -23.719 -12.242 1 98.19 95 LEU A C 1
ATOM 700 O O . LEU A 1 95 ? -4.301 -23.656 -13.406 1 98.19 95 LEU A O 1
ATOM 704 N N . PRO A 1 96 ? -4.098 -23.094 -11.25 1 98.19 96 PRO A N 1
ATOM 705 C CA . PRO A 1 96 ? -3.055 -22.109 -11.578 1 98.19 96 PRO A CA 1
ATOM 706 C C . PRO A 1 96 ? -1.719 -22.766 -11.914 1 98.19 96 PRO A C 1
ATOM 708 O O . PRO A 1 96 ? -1.493 -23.938 -11.562 1 98.19 96 PRO A O 1
ATOM 711 N N . HIS A 1 97 ? -0.927 -22.109 -12.656 1 97.88 97 HIS A N 1
ATOM 712 C CA . HIS A 1 97 ? 0.486 -22.328 -12.945 1 97.88 97 HIS A CA 1
ATOM 713 C C . HIS A 1 97 ? 1.336 -21.156 -12.453 1 97.88 97 HIS A C 1
ATOM 715 O O . HIS A 1 97 ? 0.846 -20.031 -12.344 1 97.88 97 HIS A O 1
ATOM 721 N N . PRO A 1 98 ? 2.627 -21.422 -12.031 1 97.81 98 PRO A N 1
ATOM 722 C CA . PRO A 1 98 ? 3.449 -20.25 -11.688 1 97.81 98 PRO A CA 1
ATOM 723 C C . PRO A 1 98 ? 3.398 -19.156 -12.75 1 97.81 98 PRO A C 1
ATOM 725 O O . PRO A 1 98 ? 3.66 -19.422 -13.93 1 97.81 98 PRO A O 1
ATOM 728 N N . GLY A 1 99 ? 2.963 -17.969 -12.32 1 97.44 99 GLY A N 1
ATOM 729 C CA . GLY A 1 99 ? 2.854 -16.844 -13.234 1 97.44 99 GLY A CA 1
ATOM 730 C C . GLY A 1 99 ? 4.16 -16.109 -13.422 1 97.44 99 GLY A C 1
ATOM 731 O O . GLY A 1 99 ? 5.188 -16.484 -12.867 1 97.44 99 GLY A O 1
ATOM 732 N N . ALA A 1 100 ? 4.086 -15.062 -14.234 1 98 100 ALA A N 1
ATOM 733 C CA . ALA A 1 100 ? 5.262 -14.273 -14.586 1 98 100 ALA A CA 1
ATOM 734 C C . ALA A 1 100 ? 5.941 -13.719 -13.336 1 98 100 ALA A C 1
ATOM 736 O O . ALA A 1 100 ? 7.172 -13.656 -13.266 1 98 100 ALA A O 1
ATOM 737 N N . PHE A 1 101 ? 5.191 -13.328 -12.312 1 98.69 101 PHE A N 1
ATOM 738 C CA . PHE A 1 101 ? 5.754 -12.758 -11.094 1 98.69 101 PHE A CA 1
ATOM 739 C C . PHE A 1 101 ? 6.586 -13.797 -10.344 1 98.69 101 PHE A C 1
ATOM 741 O O . PHE A 1 101 ? 7.723 -13.523 -9.953 1 98.69 101 PHE A O 1
ATOM 748 N N . SER A 1 102 ? 6.016 -14.977 -10.141 1 98.56 102 SER A N 1
ATOM 749 C CA . SER A 1 102 ? 6.727 -16.062 -9.461 1 98.56 102 SER A CA 1
ATOM 750 C C . SER A 1 102 ? 7.984 -16.453 -10.227 1 98.56 102 SER A C 1
ATOM 752 O O . SER A 1 102 ? 9.047 -16.656 -9.633 1 98.56 102 SER A O 1
ATOM 754 N N . LEU A 1 103 ? 7.832 -16.594 -11.539 1 98.56 103 LEU A N 1
ATOM 755 C CA . LEU A 1 103 ? 8.953 -17 -12.367 1 98.56 103 LEU A CA 1
ATOM 756 C C . LEU A 1 103 ? 10.062 -15.953 -12.352 1 98.56 103 LEU A C 1
ATOM 758 O O . LEU A 1 103 ? 11.242 -16.297 -12.281 1 98.56 103 LEU A O 1
ATOM 762 N N . ALA A 1 104 ? 9.664 -14.688 -12.43 1 98.75 104 ALA A N 1
ATOM 763 C CA . ALA A 1 104 ? 10.656 -13.609 -12.391 1 98.75 104 ALA A CA 1
ATOM 764 C C . ALA A 1 104 ? 11.383 -13.586 -11.047 1 98.75 104 ALA A C 1
ATOM 766 O O . ALA A 1 104 ? 12.609 -13.484 -11 1 98.75 104 ALA A O 1
ATOM 767 N N . ALA A 1 105 ? 10.625 -13.672 -9.969 1 98.62 105 ALA A N 1
ATOM 768 C CA . ALA A 1 105 ? 11.219 -13.695 -8.641 1 98.62 105 ALA A CA 1
ATOM 769 C C . ALA A 1 105 ? 12.195 -14.859 -8.492 1 98.62 105 ALA A C 1
ATOM 771 O O . ALA A 1 105 ? 13.281 -14.695 -7.934 1 98.62 105 ALA A O 1
ATOM 772 N N . ALA A 1 106 ? 11.812 -15.977 -9 1 98.06 106 ALA A N 1
ATOM 773 C CA . ALA A 1 106 ? 12.664 -17.156 -8.961 1 98.06 106 ALA A CA 1
ATOM 774 C C . ALA A 1 106 ? 13.961 -16.922 -9.742 1 98.06 106 ALA A C 1
ATOM 776 O O . ALA A 1 106 ? 15.055 -17.219 -9.242 1 98.06 106 ALA A O 1
ATOM 777 N N . ALA A 1 107 ? 13.805 -16.406 -10.922 1 97.75 107 ALA A N 1
ATOM 778 C CA . ALA A 1 107 ? 14.953 -16.188 -11.797 1 97.75 107 ALA A CA 1
ATOM 779 C C . ALA A 1 107 ? 15.914 -15.164 -11.203 1 97.75 107 ALA A C 1
ATOM 781 O O . ALA A 1 107 ? 17.125 -15.266 -11.375 1 97.75 107 ALA A O 1
ATOM 782 N N . LEU A 1 108 ? 15.391 -14.203 -10.453 1 97.81 108 LEU A N 1
ATOM 783 C CA . LEU A 1 108 ? 16.188 -13.078 -9.984 1 97.81 108 LEU A CA 1
ATOM 784 C C . LEU A 1 108 ? 16.625 -13.281 -8.539 1 97.81 108 LEU A C 1
ATOM 786 O O . LEU A 1 108 ? 17.438 -12.523 -8.016 1 97.81 108 LEU A O 1
ATOM 790 N N . GLY A 1 109 ? 16 -14.289 -7.895 1 97.69 109 GLY A N 1
ATOM 791 C CA . GLY A 1 109 ? 16.25 -14.469 -6.469 1 97.69 109 GLY A CA 1
ATOM 792 C C . GLY A 1 109 ? 15.609 -13.383 -5.621 1 97.69 109 GLY A C 1
ATOM 793 O O . GLY A 1 109 ? 16.172 -12.977 -4.602 1 97.69 109 GLY A O 1
ATOM 794 N N . TRP A 1 110 ? 14.539 -12.797 -6.082 1 98.19 110 TRP A N 1
ATOM 795 C CA . TRP A 1 110 ? 13.852 -11.734 -5.355 1 98.19 110 TRP A CA 1
ATOM 796 C C . TRP A 1 110 ? 12.773 -12.312 -4.441 1 98.19 110 TRP A C 1
ATOM 798 O O . TRP A 1 110 ? 11.969 -13.133 -4.867 1 98.19 110 TRP A O 1
ATOM 808 N N . PRO A 1 111 ? 12.781 -11.977 -3.148 1 98.38 111 PRO A N 1
ATOM 809 C CA . PRO A 1 111 ? 11.602 -12.305 -2.354 1 98.38 111 PRO A CA 1
ATOM 810 C C . PRO A 1 111 ? 10.336 -11.617 -2.861 1 98.38 111 PRO A C 1
ATOM 812 O O . PRO A 1 111 ? 10.242 -10.383 -2.828 1 98.38 111 PRO A O 1
ATOM 815 N N . LEU A 1 112 ? 9.383 -12.367 -3.256 1 98.25 112 LEU A N 1
ATOM 816 C CA . LEU A 1 112 ? 8.203 -11.82 -3.926 1 98.25 112 LEU A CA 1
ATOM 817 C C . LEU A 1 112 ? 7.43 -10.898 -2.994 1 98.25 112 LEU A C 1
ATOM 819 O O . LEU A 1 112 ? 6.859 -9.898 -3.439 1 98.25 112 LEU A O 1
ATOM 823 N N . GLN A 1 113 ? 7.438 -11.156 -1.646 1 97.5 113 GLN A N 1
ATOM 824 C CA . GLN A 1 113 ? 6.707 -10.336 -0.684 1 97.5 113 GLN A CA 1
ATOM 825 C C . GLN A 1 113 ? 7.316 -8.945 -0.579 1 97.5 113 GLN A C 1
ATOM 827 O O . GLN A 1 113 ? 6.691 -8.023 -0.04 1 97.5 113 GLN A O 1
ATOM 832 N N . ASP A 1 114 ? 8.508 -8.75 -1.081 1 97.31 114 ASP A N 1
ATOM 833 C CA . ASP A 1 114 ? 9.18 -7.453 -1.009 1 97.31 114 ASP A CA 1
ATOM 834 C C . ASP A 1 114 ? 9.062 -6.699 -2.332 1 97.31 114 ASP A C 1
ATOM 836 O O . ASP A 1 114 ? 9.648 -5.625 -2.494 1 97.31 114 ASP A O 1
ATOM 840 N N . CYS A 1 115 ? 8.305 -7.234 -3.297 1 98.38 115 CYS A N 1
ATOM 841 C CA . CYS A 1 115 ? 8.125 -6.621 -4.609 1 98.38 115 CYS A CA 1
ATOM 842 C C . CYS A 1 115 ? 6.699 -6.109 -4.781 1 98.38 115 CYS A C 1
ATOM 844 O O . CYS A 1 115 ? 5.758 -6.676 -4.223 1 98.38 115 CYS A O 1
ATOM 846 N N . LEU A 1 116 ? 6.602 -4.992 -5.496 1 98.19 116 LEU A N 1
ATOM 847 C CA . LEU A 1 116 ? 5.289 -4.613 -6.012 1 98.19 116 LEU A CA 1
ATOM 848 C C . LEU A 1 116 ? 5.016 -5.281 -7.355 1 98.19 116 LEU A C 1
ATOM 850 O O . LEU A 1 116 ? 5.863 -5.246 -8.25 1 98.19 116 LEU A O 1
ATOM 854 N N . THR A 1 117 ? 3.914 -5.957 -7.457 1 98.69 117 THR A N 1
ATOM 855 C CA . THR A 1 117 ? 3.5 -6.609 -8.695 1 98.69 117 THR A CA 1
ATOM 856 C C . THR A 1 117 ? 2.482 -5.75 -9.445 1 98.69 117 THR A C 1
ATOM 858 O O . THR A 1 117 ? 1.368 -5.539 -8.961 1 98.69 117 THR A O 1
ATOM 861 N N . LEU A 1 118 ? 2.922 -5.242 -10.578 1 98.5 118 LEU A N 1
ATOM 862 C CA . LEU A 1 118 ? 2.154 -4.246 -11.32 1 98.5 118 LEU A CA 1
ATOM 863 C C . LEU A 1 118 ? 1.959 -4.68 -12.766 1 98.5 118 LEU A C 1
ATOM 865 O O . LEU A 1 118 ? 2.48 -5.715 -13.188 1 98.5 118 LEU A O 1
ATOM 869 N N . THR A 1 119 ? 1.095 -3.994 -13.516 1 98.38 119 THR A N 1
ATOM 870 C CA . THR A 1 119 ? 0.903 -4.262 -14.938 1 98.38 119 THR A CA 1
ATOM 871 C C . THR A 1 119 ? 0.741 -2.957 -15.711 1 98.38 119 THR A C 1
ATOM 873 O O . THR A 1 119 ? 0.18 -1.988 -15.203 1 98.38 119 THR A O 1
ATOM 876 N N . VAL A 1 120 ? 1.33 -2.867 -16.859 1 98.06 120 VAL A N 1
ATOM 877 C CA . VAL A 1 120 ? 1.044 -1.768 -17.781 1 98.06 120 VAL A CA 1
ATOM 878 C C . VAL A 1 120 ? 0.244 -2.285 -18.969 1 98.06 120 VAL A C 1
ATOM 880 O O . VAL A 1 120 ? 0.009 -1.55 -19.938 1 98.06 120 VAL A O 1
ATOM 883 N N . HIS A 1 121 ? -0.146 -3.559 -18.875 1 96.25 121 HIS A N 1
ATOM 884 C CA . HIS A 1 121 ? -0.999 -4.141 -19.906 1 96.25 121 HIS A CA 1
ATOM 885 C C . HIS A 1 121 ? -2.393 -3.521 -19.891 1 96.25 121 HIS A C 1
ATOM 887 O O . HIS A 1 121 ? -3.154 -3.732 -18.938 1 96.25 121 HIS A O 1
ATOM 893 N N . GLY A 1 122 ? -2.738 -2.826 -20.922 1 94.06 122 GLY A N 1
ATOM 894 C CA . GLY A 1 122 ? -4.043 -2.193 -21.016 1 94.06 122 GLY A CA 1
ATOM 895 C C . GLY A 1 122 ? -4.242 -1.069 -20.016 1 94.06 122 GLY A C 1
ATOM 896 O O . GLY A 1 122 ? -5.375 -0.703 -19.703 1 94.06 122 GLY A O 1
ATOM 897 N N . ARG A 1 123 ? -3.211 -0.563 -19.438 1 95.88 123 ARG A N 1
ATOM 898 C CA . ARG A 1 123 ? -3.27 0.479 -18.422 1 95.88 123 ARG A CA 1
ATOM 899 C C . ARG A 1 123 ? -2.295 1.608 -18.734 1 95.88 123 ARG A C 1
ATOM 901 O O . ARG A 1 123 ? -1.286 1.396 -19.406 1 95.88 123 ARG A O 1
ATOM 908 N N . PRO A 1 124 ? -2.623 2.799 -18.266 1 96.94 124 PRO A N 1
ATOM 909 C CA . PRO A 1 124 ? -1.697 3.908 -18.5 1 96.94 124 PRO A CA 1
ATOM 910 C C . PRO A 1 124 ? -0.342 3.703 -17.828 1 96.94 124 PRO A C 1
ATOM 912 O O . PRO A 1 124 ? -0.282 3.357 -16.641 1 96.94 124 PRO A O 1
ATOM 915 N N . LEU A 1 125 ? 0.7 3.994 -18.547 1 97.75 125 LEU A N 1
ATOM 916 C CA . LEU A 1 125 ? 2.066 3.859 -18.047 1 97.75 125 LEU A CA 1
ATOM 917 C C . LEU A 1 125 ? 2.301 4.758 -16.844 1 97.75 125 LEU A C 1
ATOM 919 O O . LEU A 1 125 ? 3.055 4.398 -15.93 1 97.75 125 LEU A O 1
ATOM 923 N N . GLU A 1 126 ? 1.589 5.875 -16.812 1 98.19 126 GLU A N 1
ATOM 924 C CA . GLU A 1 126 ? 1.791 6.926 -15.812 1 98.19 126 GLU A CA 1
ATOM 925 C C . GLU A 1 126 ? 1.448 6.43 -14.414 1 98.19 126 GLU A C 1
ATOM 927 O O . GLU A 1 126 ? 1.881 7.02 -13.422 1 98.19 126 GLU A O 1
ATOM 932 N N . ALA A 1 127 ? 0.702 5.367 -14.344 1 98.12 127 ALA A N 1
ATOM 933 C CA . ALA A 1 127 ? 0.348 4.809 -13.039 1 98.12 127 ALA A CA 1
ATOM 934 C C . ALA A 1 127 ? 1.589 4.328 -12.297 1 98.12 127 ALA A C 1
ATOM 936 O O . ALA A 1 127 ? 1.575 4.207 -11.07 1 98.12 127 ALA A O 1
ATOM 937 N N . LEU A 1 128 ? 2.695 4.094 -12.969 1 98.38 128 LEU A N 1
ATOM 938 C CA . LEU A 1 128 ? 3.93 3.621 -12.359 1 98.38 128 LEU A CA 1
ATOM 939 C C . LEU A 1 128 ? 4.543 4.699 -11.469 1 98.38 128 LEU A C 1
ATOM 941 O O . LEU A 1 128 ? 5.281 4.391 -10.531 1 98.38 128 LEU A O 1
ATOM 945 N N . HIS A 1 129 ? 4.227 6.012 -11.75 1 98.06 129 HIS A N 1
ATOM 946 C CA . HIS A 1 129 ? 4.801 7.121 -11 1 98.06 129 HIS A CA 1
ATOM 947 C C . HIS A 1 129 ? 4.523 6.98 -9.508 1 98.06 129 HIS A C 1
ATOM 949 O O . HIS A 1 129 ? 5.363 7.348 -8.68 1 98.06 129 HIS A O 1
ATOM 955 N N . LEU A 1 130 ? 3.367 6.449 -9.188 1 97.75 130 LEU A N 1
ATOM 956 C CA . LEU A 1 130 ? 2.924 6.34 -7.805 1 97.75 130 LEU A CA 1
ATOM 957 C C . LEU A 1 130 ? 3.861 5.441 -7.004 1 97.75 130 LEU A C 1
ATOM 959 O O . LEU A 1 130 ? 3.941 5.555 -5.777 1 97.75 130 LEU A O 1
ATOM 963 N N . HIS A 1 131 ? 4.582 4.602 -7.703 1 97.75 131 HIS A N 1
ATOM 964 C CA . HIS A 1 131 ? 5.266 3.51 -7.02 1 97.75 131 HIS A CA 1
ATOM 965 C C . HIS A 1 131 ? 6.777 3.713 -7.031 1 97.75 131 HIS A C 1
ATOM 967 O O . HIS A 1 131 ? 7.523 2.889 -6.496 1 97.75 131 HIS A O 1
ATOM 973 N N . LEU A 1 132 ? 7.246 4.793 -7.586 1 97.94 132 LEU A N 1
ATOM 974 C CA . LEU A 1 132 ? 8.68 5.016 -7.715 1 97.94 132 LEU A CA 1
ATOM 975 C C . LEU A 1 132 ? 9.273 5.543 -6.41 1 97.94 132 LEU A C 1
ATOM 977 O O . LEU A 1 132 ? 8.836 6.582 -5.906 1 97.94 132 LEU A O 1
ATOM 981 N N . ALA A 1 133 ? 10.148 4.883 -5.824 1 97.44 133 ALA A N 1
ATOM 982 C CA . ALA A 1 133 ? 10.922 5.25 -4.645 1 97.44 133 ALA A CA 1
ATOM 983 C C . ALA A 1 133 ? 12.266 4.531 -4.625 1 97.44 133 ALA A C 1
ATOM 985 O O . ALA A 1 133 ? 12.375 3.383 -5.059 1 97.44 133 ALA A O 1
ATOM 986 N N . PRO A 1 134 ? 13.328 5.184 -4.133 1 96.69 134 PRO A N 1
ATOM 987 C CA . PRO A 1 134 ? 14.641 4.531 -4.086 1 96.69 134 PRO A CA 1
ATOM 988 C C . PRO A 1 134 ? 14.609 3.195 -3.35 1 96.69 134 PRO A C 1
ATOM 990 O O . PRO A 1 134 ? 14.047 3.105 -2.252 1 96.69 134 PRO A O 1
ATOM 993 N N . GLY A 1 135 ? 15.188 2.152 -3.986 1 96.5 135 GLY A N 1
ATOM 994 C CA . GLY A 1 135 ? 15.328 0.849 -3.357 1 96.5 135 GLY A CA 1
ATOM 995 C C . GLY A 1 135 ? 14.141 -0.059 -3.604 1 96.5 135 GLY A C 1
ATOM 996 O O . GLY A 1 135 ? 14.211 -1.266 -3.357 1 96.5 135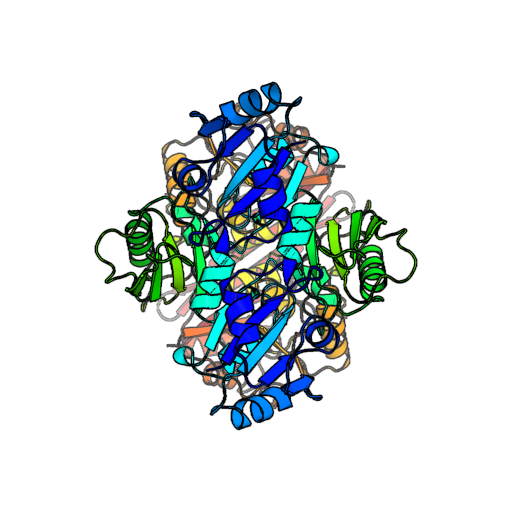 GLY A O 1
ATOM 997 N N . ARG A 1 136 ? 13.07 0.476 -4.09 1 97.69 136 ARG A N 1
ATOM 998 C CA . ARG A 1 136 ? 11.867 -0.322 -4.316 1 97.69 136 ARG A CA 1
ATOM 999 C C . ARG A 1 136 ? 12.062 -1.289 -5.477 1 97.69 136 ARG A C 1
ATOM 1001 O O . ARG A 1 136 ? 12.68 -0.94 -6.484 1 97.69 136 ARG A O 1
ATOM 1008 N N . LYS A 1 137 ? 11.508 -2.461 -5.363 1 98.69 137 LYS A N 1
ATOM 1009 C CA . LYS A 1 137 ? 11.516 -3.477 -6.414 1 98.69 137 LYS A CA 1
ATOM 1010 C C . LYS A 1 137 ? 10.133 -3.621 -7.051 1 98.69 137 LYS A C 1
ATOM 1012 O O . LYS A 1 137 ? 9.148 -3.85 -6.352 1 98.69 137 LYS A O 1
ATOM 1017 N N . LEU A 1 138 ? 10.086 -3.422 -8.352 1 98.88 138 LEU A N 1
ATOM 1018 C CA . LEU A 1 138 ? 8.852 -3.539 -9.109 1 98.88 138 LEU A CA 1
ATOM 1019 C C . LEU A 1 138 ? 8.938 -4.684 -10.117 1 98.88 138 LEU A C 1
ATOM 1021 O O . LEU A 1 138 ? 9.969 -4.871 -10.766 1 98.88 138 LEU A O 1
ATOM 1025 N N . LEU A 1 139 ? 7.98 -5.512 -10.18 1 98.94 139 LEU A N 1
ATOM 1026 C CA . LEU A 1 139 ? 7.723 -6.441 -11.273 1 98.94 139 LEU A CA 1
ATOM 1027 C C . LEU A 1 139 ? 6.523 -5.988 -12.102 1 98.94 139 LEU A C 1
ATOM 1029 O O . LEU A 1 139 ? 5.402 -5.926 -11.594 1 98.94 139 LEU A O 1
ATOM 1033 N N . VAL A 1 140 ? 6.777 -5.656 -13.383 1 98.88 140 VAL A N 1
ATOM 1034 C CA . VAL A 1 140 ? 5.754 -5.012 -14.195 1 98.88 140 VAL A CA 1
ATOM 1035 C C . VAL A 1 140 ? 5.434 -5.883 -15.414 1 98.88 140 VAL A C 1
ATOM 1037 O O . VAL A 1 140 ? 6.293 -6.098 -16.266 1 98.88 140 VAL A O 1
ATOM 1040 N N . LEU A 1 141 ? 4.203 -6.398 -15.477 1 98.69 141 LEU A N 1
ATOM 1041 C CA . LEU A 1 141 ? 3.756 -7.094 -16.688 1 98.69 141 LEU A CA 1
ATOM 1042 C C . LEU A 1 141 ? 3.66 -6.133 -17.859 1 98.69 141 LEU A C 1
ATOM 1044 O O . LEU A 1 141 ? 3.107 -5.039 -17.734 1 98.69 141 LEU A O 1
ATOM 1048 N N . SER A 1 142 ? 4.098 -6.551 -19 1 98.06 142 SER A N 1
ATOM 1049 C CA . SER A 1 142 ? 4.156 -5.719 -20.203 1 98.06 142 SER A CA 1
ATOM 1050 C C . SER A 1 142 ? 2.912 -5.906 -21.062 1 98.06 142 SER A C 1
ATOM 1052 O O . SER A 1 142 ? 2.223 -6.922 -20.953 1 98.06 142 SER A O 1
ATOM 1054 N N . GLU A 1 143 ? 2.701 -4.934 -21.859 1 96.75 143 GLU A N 1
ATOM 1055 C CA . GLU A 1 143 ? 1.707 -5.051 -22.922 1 96.75 143 GLU A CA 1
ATOM 1056 C C . GLU A 1 143 ? 2.285 -5.758 -24.141 1 96.75 143 GLU A C 1
ATOM 1058 O O . GLU A 1 143 ? 1.612 -6.578 -24.766 1 96.75 143 GLU A O 1
ATOM 1063 N N . ASP A 1 144 ? 3.477 -5.375 -24.516 1 97.19 144 ASP A N 1
ATOM 1064 C CA . ASP A 1 144 ? 4.16 -5.93 -25.688 1 97.19 144 ASP A CA 1
ATOM 1065 C C . ASP A 1 144 ? 5.656 -5.641 -25.625 1 97.19 144 ASP A C 1
ATOM 1067 O O . ASP A 1 144 ? 6.191 -5.301 -24.578 1 97.19 144 ASP A O 1
ATOM 1071 N N . GLY A 1 145 ? 6.262 -5.879 -26.797 1 98.12 145 GLY A N 1
ATOM 1072 C CA . GLY A 1 145 ? 7.707 -5.738 -26.875 1 98.12 145 GLY A CA 1
ATOM 1073 C C . GLY A 1 145 ? 8.18 -4.297 -26.766 1 98.12 145 GLY A C 1
ATOM 1074 O O . GLY A 1 145 ? 9.367 -4.039 -26.562 1 98.12 145 GLY A O 1
ATOM 1075 N N . GLN A 1 146 ? 7.289 -3.32 -26.828 1 97.75 146 GLN A N 1
ATOM 1076 C CA . GLN A 1 146 ? 7.637 -1.905 -26.75 1 97.75 146 GLN A CA 1
ATOM 1077 C C . GLN A 1 146 ? 7.566 -1.396 -25.312 1 97.75 146 GLN A C 1
ATOM 1079 O O . GLN A 1 146 ? 8.07 -0.315 -25.016 1 97.75 146 GLN A O 1
ATOM 1084 N N . SER A 1 147 ? 6.938 -2.17 -24.453 1 98.25 147 SER A N 1
ATOM 1085 C CA . SER A 1 147 ? 6.672 -1.729 -23.094 1 98.25 147 SER A CA 1
ATOM 1086 C C . SER A 1 147 ? 7.965 -1.435 -22.344 1 98.25 147 SER A C 1
ATOM 1088 O O . SER A 1 147 ? 8.07 -0.423 -21.641 1 98.25 147 SER A O 1
ATOM 1090 N N . PRO A 1 148 ? 9.016 -2.277 -22.469 1 98.69 148 PRO A N 1
ATOM 1091 C CA . PRO A 1 148 ? 10.242 -1.985 -21.734 1 98.69 148 PRO A CA 1
ATOM 1092 C C . PRO A 1 148 ? 10.844 -0.628 -22.094 1 98.69 148 PRO A C 1
ATOM 1094 O O . PRO A 1 148 ? 11.25 0.122 -21.203 1 98.69 148 PRO A O 1
ATOM 1097 N N . ALA A 1 149 ? 10.836 -0.326 -23.359 1 98.62 149 ALA A N 1
ATOM 1098 C CA . ALA A 1 149 ? 11.359 0.969 -23.781 1 98.62 149 ALA A CA 1
ATOM 1099 C C . ALA A 1 149 ? 10.516 2.113 -23.219 1 98.62 149 ALA A C 1
ATOM 1101 O O . ALA A 1 149 ? 11.047 3.135 -22.797 1 98.62 149 ALA A O 1
ATOM 1102 N N . ALA A 1 150 ? 9.227 1.967 -23.297 1 98.44 150 ALA A N 1
ATOM 1103 C CA . ALA A 1 150 ? 8.32 2.986 -22.781 1 98.44 150 ALA A CA 1
ATOM 1104 C C . ALA A 1 150 ? 8.523 3.186 -21.281 1 98.44 150 ALA A C 1
ATOM 1106 O O . ALA A 1 150 ? 8.555 4.32 -20.797 1 98.44 150 ALA A O 1
ATOM 1107 N N . VAL A 1 151 ? 8.688 2.111 -20.531 1 98.75 151 VAL A N 1
ATOM 1108 C CA . VAL A 1 151 ? 8.922 2.158 -19.094 1 98.75 151 VAL A CA 1
ATOM 1109 C C . VAL A 1 151 ? 10.258 2.836 -18.812 1 98.75 151 VAL A C 1
ATOM 1111 O O . VAL A 1 151 ? 10.359 3.686 -17.922 1 98.75 151 VAL A O 1
ATOM 1114 N N . ALA A 1 152 ? 11.258 2.479 -19.562 1 98.75 152 ALA A N 1
ATOM 1115 C CA . ALA A 1 152 ? 12.578 3.082 -19.422 1 98.75 152 ALA A CA 1
ATOM 1116 C C . ALA A 1 152 ? 12.508 4.598 -19.578 1 98.75 152 ALA A C 1
ATOM 1118 O O . ALA A 1 152 ? 13.086 5.336 -18.766 1 98.75 152 ALA A O 1
ATOM 1119 N N . ARG A 1 153 ? 11.82 5.031 -20.562 1 98.31 153 ARG A N 1
ATOM 1120 C CA . ARG A 1 153 ? 11.68 6.461 -20.812 1 98.31 153 ARG A CA 1
ATOM 1121 C C . ARG A 1 153 ? 10.961 7.145 -19.656 1 98.31 153 ARG A C 1
ATOM 1123 O O . ARG A 1 153 ? 11.344 8.242 -19.234 1 98.31 153 ARG A O 1
ATOM 1130 N N . LEU A 1 154 ? 9.945 6.535 -19.203 1 98.25 154 LEU A N 1
ATOM 1131 C CA . LEU A 1 154 ? 9.211 7.078 -18.062 1 98.25 154 LEU A CA 1
ATOM 1132 C C . LEU A 1 154 ? 10.117 7.227 -16.859 1 98.25 154 LEU A C 1
ATOM 1134 O O . LEU A 1 154 ? 10.117 8.266 -16.188 1 98.25 154 LEU A O 1
ATOM 1138 N N . LEU A 1 155 ? 10.891 6.176 -16.516 1 98.56 155 LEU A N 1
ATOM 1139 C CA . LEU A 1 155 ? 11.812 6.199 -15.383 1 98.56 155 LEU A CA 1
ATOM 1140 C C . LEU A 1 155 ? 12.828 7.32 -15.531 1 98.56 155 LEU A C 1
ATOM 1142 O O . LEU A 1 155 ? 13.094 8.055 -14.578 1 98.56 155 LEU A O 1
ATOM 1146 N N . GLU A 1 156 ? 13.312 7.445 -16.719 1 97.88 156 GLU A N 1
ATOM 1147 C CA . GLU A 1 156 ? 14.297 8.492 -16.984 1 97.88 156 GLU A CA 1
ATOM 1148 C C . GLU A 1 156 ? 13.703 9.875 -16.75 1 97.88 156 GLU A C 1
ATOM 1150 O O . GLU A 1 156 ? 14.289 10.703 -16.047 1 97.88 156 GLU A O 1
ATOM 1155 N N . LYS A 1 157 ? 12.578 10.055 -17.312 1 96.94 157 LYS A N 1
ATOM 1156 C CA . LYS A 1 157 ? 11.906 11.352 -17.188 1 96.94 157 LYS A CA 1
ATOM 1157 C C . LYS A 1 157 ? 11.586 11.656 -15.727 1 96.94 157 LYS A C 1
ATOM 1159 O O . LYS A 1 157 ? 11.625 12.812 -15.312 1 96.94 157 LYS A O 1
ATOM 1164 N N . ALA A 1 158 ? 11.367 10.688 -14.945 1 97.12 158 ALA A N 1
ATOM 1165 C CA . ALA A 1 158 ? 10.977 10.852 -13.547 1 97.12 158 ALA A CA 1
ATOM 1166 C C . ALA A 1 158 ? 12.203 10.961 -12.648 1 97.12 158 ALA A C 1
ATOM 1168 O O . ALA A 1 158 ? 12.078 11.062 -11.422 1 97.12 158 ALA A O 1
ATOM 1169 N N . GLY A 1 159 ? 13.367 10.922 -13.227 1 97.62 159 GLY A N 1
ATOM 1170 C CA . GLY A 1 159 ? 14.594 11.008 -12.445 1 97.62 159 GLY A CA 1
ATOM 1171 C C . GLY A 1 159 ? 15.078 9.664 -11.938 1 97.62 159 GLY A C 1
ATOM 1172 O O . GLY A 1 159 ? 15.859 9.602 -10.992 1 97.62 159 GLY A O 1
ATOM 1173 N N . PHE A 1 160 ? 14.672 8.617 -12.484 1 98.44 160 PHE A N 1
ATOM 1174 C CA . PHE A 1 160 ? 15.07 7.266 -12.086 1 98.44 160 PHE A CA 1
ATOM 1175 C C . PHE A 1 160 ? 15.812 6.566 -13.219 1 98.44 160 PHE A C 1
ATOM 1177 O O . PHE A 1 160 ? 15.727 5.344 -13.359 1 98.44 160 PHE A O 1
ATOM 1184 N N . GLY A 1 161 ? 16.5 7.281 -14 1 98.19 161 GLY A N 1
ATOM 1185 C CA . GLY A 1 161 ? 17.297 6.758 -15.094 1 98.19 161 GLY A CA 1
ATOM 1186 C C . GLY A 1 161 ? 18.297 5.707 -14.664 1 98.19 161 GLY A C 1
ATOM 1187 O O . GLY A 1 161 ? 18.5 4.715 -15.367 1 98.19 161 GLY A O 1
ATOM 1188 N N . PRO A 1 162 ? 18.891 5.832 -13.539 1 98.44 162 PRO A N 1
ATOM 1189 C CA . PRO A 1 162 ? 19.906 4.875 -13.078 1 98.44 162 PRO A CA 1
ATOM 1190 C C . PRO A 1 162 ? 19.297 3.551 -12.617 1 98.44 162 PRO A C 1
ATOM 1192 O O . PRO A 1 162 ? 20.031 2.629 -12.25 1 98.44 162 PRO A O 1
ATOM 1195 N N . SER A 1 163 ? 18.016 3.408 -12.562 1 98.81 163 SER A N 1
ATOM 1196 C CA . SER A 1 163 ? 17.359 2.188 -12.109 1 98.81 163 SER A CA 1
ATOM 1197 C C . SER A 1 163 ? 17.828 0.979 -12.922 1 98.81 163 SER A C 1
ATOM 1199 O O . SER A 1 163 ? 18 1.072 -14.133 1 98.81 163 SER A O 1
ATOM 1201 N N . ASP A 1 164 ? 18.016 -0.133 -12.234 1 98.69 164 ASP A N 1
ATOM 1202 C CA . ASP A 1 164 ? 18.297 -1.393 -12.922 1 98.69 164 ASP A CA 1
ATOM 1203 C C . ASP A 1 164 ? 17.016 -1.995 -13.5 1 98.69 164 ASP A C 1
ATOM 1205 O O . ASP A 1 164 ? 16.016 -2.15 -12.797 1 98.69 164 ASP A O 1
ATOM 1209 N N . MET A 1 165 ? 17.078 -2.289 -14.758 1 98.56 165 MET A N 1
ATOM 1210 C CA . MET A 1 165 ? 15.969 -2.959 -15.43 1 98.56 165 MET A CA 1
ATOM 1211 C C . MET A 1 165 ? 16.391 -4.32 -15.969 1 98.56 165 MET A C 1
ATOM 1213 O O . MET A 1 165 ? 17.422 -4.43 -16.641 1 98.56 165 MET A O 1
ATOM 1217 N N . VAL A 1 166 ? 15.68 -5.301 -15.586 1 98.75 166 VAL A N 1
ATOM 1218 C CA . VAL A 1 166 ? 15.836 -6.641 -16.141 1 98.75 166 VAL A CA 1
ATOM 1219 C C . VAL A 1 166 ? 14.57 -7.035 -16.906 1 98.75 166 VAL A C 1
ATOM 1221 O O . VAL A 1 166 ? 13.484 -7.086 -16.328 1 98.75 166 VAL A O 1
ATOM 1224 N N . VAL A 1 167 ? 14.695 -7.203 -18.188 1 98.81 167 VAL A N 1
ATOM 1225 C CA . VAL A 1 167 ? 13.578 -7.652 -19.016 1 98.81 167 VAL A CA 1
ATOM 1226 C C . VAL A 1 167 ? 13.68 -9.164 -19.234 1 98.81 167 VAL A C 1
ATOM 1228 O O . VAL A 1 167 ? 14.664 -9.656 -19.781 1 98.81 167 VAL A O 1
ATOM 1231 N N . LEU A 1 168 ? 12.719 -9.867 -18.734 1 98.81 168 LEU A N 1
ATOM 1232 C CA . LEU A 1 168 ? 12.688 -11.328 -18.797 1 98.81 168 LEU A CA 1
ATOM 1233 C C . LEU A 1 168 ? 11.703 -11.805 -19.859 1 98.81 168 LEU A C 1
ATOM 1235 O O . LEU A 1 168 ? 10.492 -11.625 -19.719 1 98.81 168 LEU A O 1
ATOM 1239 N N . GLU A 1 169 ? 12.25 -12.406 -20.922 1 98.62 169 GLU A N 1
ATOM 1240 C CA . GLU A 1 169 ? 11.484 -12.805 -22.109 1 98.62 169 GLU A CA 1
ATOM 1241 C C . GLU A 1 169 ? 11.219 -14.312 -22.109 1 98.62 169 GLU A C 1
ATOM 1243 O O . GLU A 1 169 ? 12.117 -15.102 -21.812 1 98.62 169 GLU A O 1
ATOM 1248 N N . HIS A 1 170 ? 10.008 -14.688 -22.406 1 97.81 170 HIS A N 1
ATOM 1249 C CA . HIS A 1 170 ? 9.602 -16.078 -22.578 1 97.81 170 HIS A CA 1
ATOM 1250 C C . HIS A 1 170 ? 10.062 -16.938 -21.391 1 97.81 170 HIS A C 1
ATOM 1252 O O . HIS A 1 170 ? 10.664 -18 -21.594 1 97.81 170 HIS A O 1
ATOM 1258 N N . LEU A 1 171 ? 9.836 -16.438 -20.203 1 96.94 171 LEU A N 1
ATOM 1259 C CA . LEU A 1 171 ? 10.312 -17.078 -18.969 1 96.94 171 LEU A CA 1
ATOM 1260 C C . LEU A 1 171 ? 9.766 -18.5 -18.859 1 96.94 171 LEU A C 1
ATOM 1262 O O . LEU A 1 171 ? 8.586 -18.734 -19.109 1 96.94 171 LEU A O 1
ATOM 1266 N N . GLY A 1 172 ? 10.672 -19.391 -18.453 1 94.44 172 GLY A N 1
ATOM 1267 C CA . GLY A 1 172 ? 10.273 -20.766 -18.203 1 94.44 172 GLY A CA 1
ATOM 1268 C C . GLY A 1 172 ? 10.289 -21.641 -19.453 1 94.44 172 GLY A C 1
ATOM 1269 O O . GLY A 1 172 ? 10.117 -22.859 -19.375 1 94.44 172 GLY A O 1
ATOM 1270 N N . GLY A 1 173 ? 10.445 -21.031 -20.656 1 94.31 173 GLY A N 1
ATOM 1271 C CA . GLY A 1 173 ? 10.438 -21.781 -21.891 1 94.31 173 GLY A CA 1
ATOM 1272 C C . GLY A 1 173 ? 11.805 -21.844 -22.562 1 94.31 173 GLY A C 1
ATOM 1273 O O . GLY A 1 173 ? 12.781 -21.297 -22.047 1 94.31 173 GLY A O 1
ATOM 1274 N N . PRO A 1 174 ? 11.828 -22.594 -23.672 1 93.75 174 PRO A N 1
ATOM 1275 C CA . PRO A 1 174 ? 13.102 -22.797 -24.375 1 93.75 174 PRO A CA 1
ATOM 1276 C C . PRO A 1 174 ? 13.656 -21.516 -24.969 1 93.75 174 PRO A C 1
ATOM 1278 O O . PRO A 1 174 ? 14.852 -21.438 -25.281 1 93.75 174 PRO A O 1
ATOM 1281 N N . ARG A 1 175 ? 12.875 -20.484 -25.156 1 96.19 175 ARG A N 1
ATOM 1282 C CA . ARG A 1 175 ? 13.305 -19.234 -25.781 1 96.19 175 ARG A CA 1
ATOM 1283 C C . ARG A 1 175 ? 13.602 -18.172 -24.719 1 96.19 175 ARG A C 1
ATOM 1285 O O . ARG A 1 175 ? 13.68 -16.984 -25.031 1 96.19 175 ARG A O 1
ATOM 1292 N N . GLN A 1 176 ? 13.664 -18.656 -23.531 1 97.69 176 GLN A N 1
ATOM 1293 C CA . GLN A 1 176 ? 13.914 -17.719 -22.438 1 97.69 176 GLN A CA 1
ATOM 1294 C C . GLN A 1 176 ? 15.125 -16.844 -22.719 1 97.69 176 GLN A C 1
ATOM 1296 O O . GLN A 1 176 ? 16.156 -17.344 -23.203 1 97.69 176 GLN A O 1
ATOM 1301 N N . ASN A 1 177 ? 14.953 -15.594 -22.531 1 97.81 177 ASN A N 1
ATOM 1302 C CA . ASN A 1 177 ? 16.031 -14.617 -22.641 1 97.81 177 ASN A CA 1
ATOM 1303 C C . ASN A 1 177 ? 15.93 -13.539 -21.562 1 97.81 177 ASN A C 1
ATOM 1305 O O . ASN A 1 177 ? 14.844 -13.008 -21.312 1 97.81 177 ASN A O 1
ATOM 1309 N N . ILE A 1 178 ? 17 -13.32 -20.844 1 97.81 178 ILE A N 1
ATOM 1310 C CA . ILE A 1 178 ? 17.047 -12.328 -19.781 1 97.81 178 ILE A CA 1
ATOM 1311 C C . ILE A 1 178 ? 18.031 -11.227 -20.141 1 97.81 178 ILE A C 1
ATOM 1313 O O . ILE A 1 178 ? 19.234 -11.484 -20.312 1 97.81 178 ILE A O 1
ATOM 1317 N N . ARG A 1 179 ? 17.484 -9.992 -20.266 1 97.94 179 ARG A N 1
ATOM 1318 C CA . ARG A 1 179 ? 18.281 -8.828 -20.641 1 97.94 179 ARG A CA 1
ATOM 1319 C C . ARG A 1 179 ? 18.375 -7.832 -19.484 1 97.94 179 ARG A C 1
ATOM 1321 O O . ARG A 1 179 ? 17.391 -7.559 -18.812 1 97.94 179 ARG A O 1
ATOM 1328 N N . ARG A 1 180 ? 19.594 -7.383 -19.297 1 97.62 180 ARG A N 1
ATOM 1329 C CA . ARG A 1 180 ? 19.828 -6.434 -18.219 1 97.62 180 ARG A CA 1
ATOM 1330 C C . ARG A 1 180 ? 20.391 -5.117 -18.766 1 97.62 180 ARG A C 1
ATOM 1332 O O . ARG A 1 180 ? 21.219 -5.121 -19.672 1 97.62 180 ARG A O 1
ATOM 1339 N N . ALA A 1 181 ? 19.828 -4.023 -18.25 1 98.06 181 ALA A N 1
ATOM 1340 C CA . ALA A 1 181 ? 20.297 -2.672 -18.531 1 98.06 181 ALA A CA 1
ATOM 1341 C C . ALA A 1 181 ? 19.797 -1.683 -17.484 1 98.06 181 ALA A C 1
ATOM 1343 O O . ALA A 1 181 ? 18.969 -2.035 -16.641 1 98.06 181 ALA A O 1
ATOM 1344 N N . SER A 1 182 ? 20.344 -0.551 -17.484 1 98.06 182 SER A N 1
ATOM 1345 C CA . SER A 1 182 ? 19.688 0.524 -16.75 1 98.06 182 SER A CA 1
ATOM 1346 C C . SER A 1 182 ? 18.562 1.142 -17.578 1 98.06 182 SER A C 1
ATOM 1348 O O . SER A 1 182 ? 18.516 0.994 -18.797 1 98.06 182 SER A O 1
ATOM 1350 N N . ALA A 1 183 ? 17.641 1.812 -16.859 1 98.19 183 ALA A N 1
ATOM 1351 C CA . ALA A 1 183 ? 16.562 2.49 -17.578 1 98.19 183 ALA A CA 1
ATOM 1352 C C . ALA A 1 183 ? 17.125 3.512 -18.562 1 98.19 183 ALA A C 1
ATOM 1354 O O . ALA A 1 183 ? 16.641 3.609 -19.703 1 98.19 183 ALA A O 1
ATOM 1355 N N . GLY A 1 184 ? 18.172 4.195 -18.203 1 97.38 184 GLY A N 1
ATOM 1356 C CA . GLY A 1 184 ? 18.75 5.238 -19.031 1 97.38 184 GLY A CA 1
ATOM 1357 C C . GLY A 1 184 ? 19.484 4.699 -20.234 1 97.38 184 GLY A C 1
ATOM 1358 O O . GLY A 1 184 ? 19.75 5.434 -21.188 1 97.38 184 GLY A O 1
ATOM 1359 N N . THR A 1 185 ? 19.812 3.424 -20.25 1 97.25 185 THR A N 1
ATOM 1360 C CA . THR A 1 185 ? 20.625 2.871 -21.328 1 97.25 185 THR A CA 1
ATOM 1361 C C . THR A 1 185 ? 19.859 1.794 -22.078 1 97.25 185 THR A C 1
ATOM 1363 O O . THR A 1 185 ? 20.391 1.181 -23.016 1 97.25 185 THR A O 1
ATOM 1366 N N . TRP A 1 186 ? 18.641 1.557 -21.672 1 96.75 186 TRP A N 1
ATOM 1367 C CA . TRP A 1 186 ? 17.859 0.527 -22.344 1 96.75 186 TRP A CA 1
ATOM 1368 C C . TRP A 1 186 ? 17.594 0.915 -23.797 1 96.75 186 TRP A C 1
ATOM 1370 O O . TRP A 1 186 ? 17.188 2.045 -24.078 1 96.75 186 TRP A O 1
ATOM 1380 N N . VAL A 1 187 ? 17.891 -0.051 -24.703 1 92.81 187 VAL A N 1
ATOM 1381 C CA . VAL A 1 187 ? 17.641 0.193 -26.125 1 92.81 187 VAL A CA 1
ATOM 1382 C C . VAL A 1 187 ? 17 -1.039 -26.766 1 92.81 187 VAL A C 1
ATOM 1384 O O . VAL A 1 187 ? 17.266 -2.168 -26.344 1 92.81 187 VAL A O 1
ATOM 1387 N N . GLY A 1 188 ? 16.203 -0.761 -27.75 1 90.75 188 GLY A N 1
ATOM 1388 C CA . GLY A 1 188 ? 15.68 -1.822 -28.594 1 90.75 188 GLY A CA 1
ATOM 1389 C C . GLY A 1 188 ? 14.359 -2.391 -28.094 1 90.75 188 GLY A C 1
ATOM 1390 O O . GLY A 1 188 ? 13.836 -1.942 -27.078 1 90.75 188 GLY A O 1
ATOM 1391 N N . GLU A 1 189 ? 13.867 -3.322 -28.922 1 94.44 189 GLU A N 1
ATOM 1392 C CA . GLU A 1 189 ? 12.594 -3.98 -28.625 1 94.44 189 GLU A CA 1
ATOM 1393 C C . GLU A 1 189 ? 12.82 -5.344 -27.969 1 94.44 189 GLU A C 1
ATOM 1395 O O . GLU A 1 189 ? 13.805 -6.023 -28.266 1 94.44 189 GLU A O 1
ATOM 1400 N N . ALA A 1 190 ? 11.922 -5.676 -27.078 1 97.62 190 ALA A N 1
ATOM 1401 C CA . ALA A 1 190 ? 11.922 -6.996 -26.453 1 97.62 190 ALA A CA 1
ATOM 1402 C C . ALA A 1 190 ? 10.906 -7.918 -27.109 1 97.62 190 ALA A C 1
ATOM 1404 O O . ALA A 1 190 ? 10.211 -7.52 -28.047 1 97.62 190 ALA A O 1
ATOM 1405 N N . ALA A 1 191 ? 10.977 -9.188 -26.75 1 97.94 191 ALA A N 1
ATOM 1406 C CA . ALA A 1 191 ? 9.883 -10.078 -27.141 1 97.94 191 ALA A CA 1
ATOM 1407 C C . ALA A 1 191 ? 8.547 -9.57 -26.609 1 97.94 191 ALA A C 1
ATOM 1409 O O . ALA A 1 191 ? 8.492 -8.922 -25.562 1 97.94 191 ALA A O 1
ATOM 1410 N N . ASP A 1 192 ? 7.484 -9.883 -27.359 1 96.88 192 ASP A N 1
ATOM 1411 C CA . ASP A 1 192 ? 6.16 -9.438 -26.938 1 96.88 192 ASP A CA 1
ATOM 1412 C C . ASP A 1 192 ? 5.816 -9.992 -25.547 1 96.88 192 ASP A C 1
ATOM 1414 O O . ASP A 1 192 ? 5.227 -9.289 -24.734 1 96.88 192 ASP A O 1
ATOM 1418 N N . LEU A 1 193 ? 6.176 -11.211 -25.344 1 97.31 193 LEU A N 1
ATOM 1419 C CA . LEU A 1 193 ? 5.969 -11.82 -24.031 1 97.31 193 LEU A CA 1
ATOM 1420 C C . LEU A 1 193 ? 7.148 -11.539 -23.109 1 97.31 193 LEU A C 1
ATOM 1422 O O . LEU A 1 193 ? 8.188 -12.195 -23.219 1 97.31 193 LEU A O 1
ATOM 1426 N N . ASN A 1 194 ? 6.969 -10.547 -22.266 1 98.38 194 ASN A N 1
ATOM 1427 C CA . ASN A 1 194 ? 8.031 -10.203 -21.344 1 98.38 194 ASN A CA 1
ATOM 1428 C C . ASN A 1 194 ? 7.477 -9.586 -20.062 1 98.38 194 ASN A C 1
ATOM 1430 O O . ASN A 1 194 ? 6.324 -9.148 -20.016 1 98.38 194 ASN A O 1
ATOM 1434 N N . ILE A 1 195 ? 8.211 -9.68 -19 1 98.75 195 ILE A N 1
ATOM 1435 C CA . ILE A 1 195 ? 8 -8.969 -17.75 1 98.75 195 ILE A CA 1
ATOM 1436 C C . ILE A 1 195 ? 9.227 -8.125 -17.422 1 98.75 195 ILE A C 1
ATOM 1438 O O . ILE A 1 195 ? 10.359 -8.523 -17.703 1 98.75 195 ILE A O 1
ATOM 1442 N N . ILE A 1 196 ? 9 -6.934 -16.828 1 98.88 196 ILE A N 1
ATOM 1443 C CA . ILE A 1 196 ? 10.086 -6.004 -16.516 1 98.88 196 ILE A CA 1
ATOM 1444 C C . ILE A 1 196 ? 10.312 -5.973 -15 1 98.88 196 ILE A C 1
ATOM 1446 O O . ILE A 1 196 ? 9.398 -5.691 -14.234 1 98.88 196 ILE A O 1
ATOM 1450 N N . ALA A 1 197 ? 11.484 -6.309 -14.539 1 98.94 197 ALA A N 1
ATOM 1451 C CA . ALA A 1 197 ? 11.898 -6.145 -13.148 1 98.94 197 ALA A CA 1
ATOM 1452 C C . ALA A 1 197 ? 12.719 -4.871 -12.969 1 98.94 197 ALA A C 1
ATOM 1454 O O . ALA A 1 197 ? 13.688 -4.637 -13.695 1 98.94 197 ALA A O 1
ATOM 1455 N N . ILE A 1 198 ? 12.328 -4.051 -12.016 1 98.94 198 ILE A N 1
ATOM 1456 C CA . ILE A 1 198 ? 12.977 -2.762 -11.797 1 98.94 198 ILE A CA 1
ATOM 1457 C C . ILE A 1 198 ? 13.469 -2.666 -10.359 1 98.94 198 ILE A C 1
ATOM 1459 O O . ILE A 1 198 ? 12.727 -2.959 -9.422 1 98.94 198 ILE A O 1
ATOM 1463 N N . THR A 1 199 ? 14.688 -2.406 -10.133 1 98.75 199 THR A N 1
ATOM 1464 C CA . THR A 1 199 ? 15.188 -1.88 -8.867 1 98.75 199 THR A CA 1
ATOM 1465 C C . THR A 1 199 ? 15.359 -0.366 -8.938 1 98.75 199 THR A C 1
ATOM 1467 O O . THR A 1 199 ? 16.281 0.125 -9.586 1 98.75 199 THR A O 1
ATOM 1470 N N . CYS A 1 200 ? 14.539 0.368 -8.297 1 98.69 200 CYS A N 1
ATOM 1471 C CA . CYS A 1 200 ? 14.445 1.817 -8.438 1 98.69 200 CYS A CA 1
ATOM 1472 C C . CYS A 1 200 ? 15.664 2.504 -7.832 1 98.69 200 CYS A C 1
ATOM 1474 O O . CYS A 1 200 ? 16 2.27 -6.668 1 98.69 200 CYS A O 1
ATOM 1476 N N . ARG A 1 201 ? 16.281 3.279 -8.594 1 98.19 201 ARG A N 1
ATOM 1477 C CA . ARG A 1 201 ? 17.391 4.137 -8.18 1 98.19 201 ARG A CA 1
ATOM 1478 C C . ARG A 1 201 ? 17.203 5.559 -8.695 1 98.19 201 ARG A C 1
ATOM 1480 O O . ARG A 1 201 ? 17.062 5.773 -9.898 1 98.19 201 ARG A O 1
ATOM 1487 N N . ALA A 1 202 ? 17.188 6.441 -7.793 1 97.19 202 ALA A N 1
ATOM 1488 C CA . ALA A 1 202 ? 17 7.84 -8.164 1 97.19 202 ALA A CA 1
ATOM 1489 C C . ALA A 1 202 ? 18.328 8.5 -8.531 1 97.19 202 ALA A C 1
ATOM 1491 O O . ALA A 1 202 ? 19.359 8.188 -7.941 1 97.19 202 ALA A O 1
ATOM 1492 N N . GLU A 1 203 ? 18.25 9.312 -9.508 1 96.5 203 GLU A N 1
ATOM 1493 C CA . GLU A 1 203 ? 19.422 10.133 -9.781 1 96.5 203 GLU A CA 1
ATOM 1494 C C . GLU A 1 203 ? 19.578 11.242 -8.75 1 96.5 203 GLU A C 1
ATOM 1496 O O . GLU A 1 203 ? 18.641 11.547 -8.008 1 96.5 203 GLU A O 1
ATOM 1501 N N . ALA A 1 204 ? 20.75 11.812 -8.758 1 90.94 204 ALA A N 1
ATOM 1502 C CA . ALA A 1 204 ? 20.984 12.938 -7.852 1 90.94 204 ALA A CA 1
ATOM 1503 C C . ALA A 1 204 ? 20.078 14.117 -8.188 1 90.94 204 ALA A C 1
ATOM 1505 O O . ALA A 1 204 ? 19.938 14.492 -9.352 1 90.94 204 ALA A O 1
ATOM 1506 N N . GLY A 1 205 ? 19.406 14.617 -7.219 1 89.38 205 GLY A N 1
ATOM 1507 C CA . GLY A 1 205 ? 18.594 15.797 -7.414 1 89.38 205 GLY A CA 1
ATOM 1508 C C . GLY A 1 205 ? 17.172 15.477 -7.816 1 89.38 205 GLY A C 1
ATOM 1509 O O . GLY A 1 205 ? 16.328 16.375 -7.945 1 89.38 205 GLY A O 1
ATOM 1510 N N . ALA A 1 206 ? 16.906 14.172 -8.094 1 93.06 206 ALA A N 1
ATOM 1511 C CA . ALA A 1 206 ? 15.531 13.797 -8.438 1 93.06 206 ALA A CA 1
ATOM 1512 C C . ALA A 1 206 ? 14.562 14.18 -7.328 1 93.06 206 ALA A C 1
ATOM 1514 O O . ALA A 1 206 ? 14.906 14.109 -6.145 1 93.06 206 ALA A O 1
ATOM 1515 N N . GLN A 1 207 ? 13.398 14.641 -7.715 1 92.75 207 GLN A N 1
ATOM 1516 C CA . GLN A 1 207 ? 12.344 14.891 -6.742 1 92.75 207 GLN A CA 1
ATOM 1517 C C . GLN A 1 207 ? 11.648 13.594 -6.336 1 92.75 207 GLN A C 1
ATOM 1519 O O . GLN A 1 207 ? 10.914 13 -7.129 1 92.75 207 GLN A O 1
ATOM 1524 N N . ILE A 1 208 ? 11.922 13.188 -5.18 1 94.69 208 ILE A N 1
ATOM 1525 C CA . ILE A 1 208 ? 11.297 11.977 -4.656 1 94.69 208 ILE A CA 1
ATOM 1526 C C . ILE A 1 208 ? 10.07 12.352 -3.828 1 94.69 208 ILE A C 1
ATOM 1528 O O . ILE A 1 208 ? 10.164 13.164 -2.904 1 94.69 208 ILE A O 1
ATOM 1532 N N . LEU A 1 209 ? 8.953 11.82 -4.137 1 96.31 209 LEU A N 1
ATOM 1533 C CA . LEU A 1 209 ? 7.695 12.219 -3.518 1 96.31 209 LEU A CA 1
ATOM 1534 C C . LEU A 1 209 ? 7.148 11.109 -2.627 1 96.31 209 LEU A C 1
ATOM 1536 O O . LEU A 1 209 ? 7.031 9.961 -3.062 1 96.31 209 LEU A O 1
ATOM 1540 N N . SER A 1 210 ? 6.824 11.414 -1.388 1 96.25 210 SER A N 1
ATOM 1541 C CA . SER A 1 210 ? 6.141 10.516 -0.47 1 96.25 210 SER A CA 1
ATOM 1542 C C . SER A 1 210 ? 4.703 10.266 -0.908 1 96.25 210 SER A C 1
ATOM 1544 O O . SER A 1 210 ? 4.125 11.07 -1.641 1 96.25 210 SER A O 1
ATOM 1546 N N . THR A 1 211 ? 4.137 9.164 -0.419 1 93.75 211 THR A N 1
ATOM 1547 C CA . THR A 1 211 ? 2.754 8.891 -0.785 1 93.75 211 THR A CA 1
ATOM 1548 C C . THR A 1 211 ? 1.795 9.445 0.265 1 93.75 211 THR A C 1
ATOM 1550 O O . THR A 1 211 ? 0.578 9.438 0.068 1 93.75 211 THR A O 1
ATOM 1553 N N . ILE A 1 212 ? 2.271 9.914 1.366 1 96.25 212 ILE A N 1
ATOM 1554 C CA . ILE A 1 212 ? 1.343 10.508 2.322 1 96.25 212 ILE A CA 1
ATOM 1555 C C . ILE A 1 212 ? 0.99 11.93 1.885 1 96.25 212 ILE A C 1
ATOM 1557 O O . ILE A 1 212 ? 1.751 12.562 1.153 1 96.25 212 ILE A O 1
ATOM 1561 N N . PRO A 1 213 ? -0.117 12.461 2.283 1 97.31 213 PRO A N 1
ATOM 1562 C CA . PRO A 1 213 ? -0.571 13.781 1.829 1 97.31 213 PRO A CA 1
ATOM 1563 C C . PRO A 1 213 ? 0.37 14.906 2.25 1 97.31 213 PRO A C 1
ATOM 1565 O O . PRO A 1 213 ? 1.098 14.773 3.238 1 97.31 213 PRO A O 1
ATOM 1568 N N . GLY A 1 214 ? 0.225 15.992 1.517 1 97.94 214 GLY A N 1
ATOM 1569 C CA . GLY A 1 214 ? 1.07 17.141 1.759 1 97.94 214 GLY A CA 1
ATOM 1570 C C . GLY A 1 214 ? 2.303 17.188 0.874 1 97.94 214 GLY A C 1
ATOM 1571 O O . GLY A 1 214 ? 3.404 17.469 1.346 1 97.94 214 GLY A O 1
ATOM 1572 N N . LEU A 1 215 ? 2.174 16.859 -0.353 1 97.88 215 LEU A N 1
ATOM 1573 C CA . LEU A 1 215 ? 3.262 17.031 -1.312 1 97.88 215 LEU A CA 1
ATOM 1574 C C . LEU A 1 215 ? 3.65 18.484 -1.45 1 97.88 215 LEU A C 1
ATOM 1576 O O . LEU A 1 215 ? 2.828 19.375 -1.216 1 97.88 215 LEU A O 1
ATOM 1580 N N . PRO A 1 216 ? 4.938 18.75 -1.81 1 96.94 216 PRO A N 1
ATOM 1581 C CA . PRO A 1 216 ? 5.316 20.125 -2.08 1 96.94 216 PRO A CA 1
ATOM 1582 C C . PRO A 1 216 ? 4.438 20.781 -3.145 1 96.94 216 PRO A C 1
ATOM 1584 O O . PRO A 1 216 ? 4.016 20.125 -4.094 1 96.94 216 PRO A O 1
ATOM 1587 N N . ASP A 1 217 ? 4.191 22.094 -2.996 1 97 217 ASP A N 1
ATOM 1588 C CA . ASP A 1 217 ? 3.299 22.797 -3.916 1 97 217 ASP A CA 1
ATOM 1589 C C . ASP A 1 217 ? 3.822 22.719 -5.348 1 97 217 ASP A C 1
ATOM 1591 O O . ASP A 1 217 ? 3.039 22.672 -6.301 1 97 217 ASP A O 1
ATOM 1595 N N . ASP A 1 218 ? 5.098 22.625 -5.488 1 96.31 218 ASP A N 1
ATOM 1596 C CA . ASP A 1 218 ? 5.68 22.641 -6.828 1 96.31 218 ASP A CA 1
ATOM 1597 C C . ASP A 1 218 ? 5.602 21.266 -7.488 1 96.31 218 ASP A C 1
ATOM 1599 O O . ASP A 1 218 ? 6.031 21.109 -8.633 1 96.31 218 ASP A O 1
ATOM 1603 N N . ALA A 1 219 ? 5.086 20.297 -6.793 1 97.19 219 ALA A N 1
ATOM 1604 C CA . ALA A 1 219 ? 4.785 19 -7.414 1 97.19 219 ALA A CA 1
ATOM 1605 C C . ALA A 1 219 ? 3.6 19.125 -8.367 1 97.19 219 ALA A C 1
ATOM 1607 O O . ALA A 1 219 ? 3.363 18.234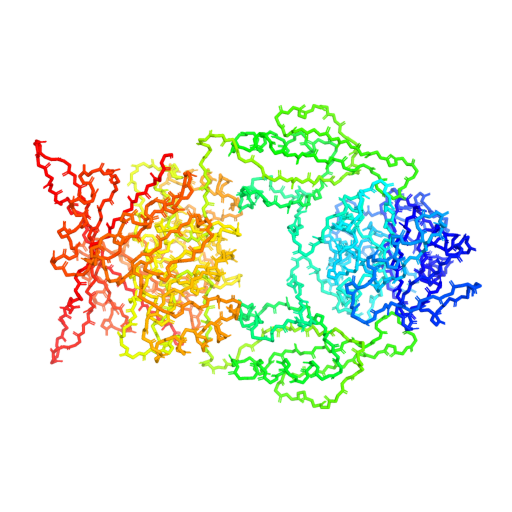 -9.188 1 97.19 219 ALA A O 1
ATOM 1608 N N . PHE A 1 220 ? 2.861 20.172 -8.25 1 98 220 PHE A N 1
ATOM 1609 C CA . PHE A 1 220 ? 1.666 20.391 -9.055 1 98 220 PHE A CA 1
ATOM 1610 C C . PHE A 1 220 ? 1.87 21.547 -10.031 1 98 220 PHE A C 1
ATOM 1612 O O . PHE A 1 220 ? 2.426 22.578 -9.672 1 98 220 PHE A O 1
ATOM 1619 N N . THR A 1 221 ? 1.47 21.312 -11.25 1 97.69 221 THR A N 1
ATOM 1620 C CA . THR A 1 221 ? 1.265 22.438 -12.164 1 97.69 221 THR A CA 1
ATOM 1621 C C . THR A 1 221 ? 0.006 23.219 -11.797 1 97.69 221 THR A C 1
ATOM 1623 O O . THR A 1 221 ? -1.066 22.625 -11.625 1 97.69 221 THR A O 1
ATOM 1626 N N . HIS A 1 222 ? 0.097 24.516 -11.664 1 96.25 222 HIS A N 1
ATOM 1627 C CA . HIS A 1 222 ? -1.047 25.297 -11.203 1 96.25 222 HIS A CA 1
ATOM 1628 C C . HIS A 1 222 ? -0.902 26.766 -11.594 1 96.25 222 HIS A C 1
ATOM 1630 O O . HIS A 1 222 ? 0.175 27.203 -12.016 1 96.25 222 HIS A O 1
ATOM 1636 N N . ASP A 1 223 ? -1.93 27.562 -11.523 1 94.56 223 ASP A N 1
ATOM 1637 C CA . ASP A 1 223 ? -1.938 28.984 -11.828 1 94.56 223 ASP A CA 1
ATOM 1638 C C . ASP A 1 223 ? -1.978 29.828 -10.555 1 94.56 223 ASP A C 1
ATOM 1640 O O . ASP A 1 223 ? -2.387 30.984 -10.578 1 94.56 223 ASP A O 1
ATOM 1644 N N . GLY A 1 224 ? -1.669 29.188 -9.445 1 89.94 224 GLY A N 1
ATOM 1645 C CA . GLY A 1 224 ? -1.73 29.859 -8.156 1 89.94 224 GLY A CA 1
ATOM 1646 C C . GLY A 1 224 ? -2.896 29.406 -7.301 1 89.94 224 GLY A C 1
ATOM 1647 O O . GLY A 1 224 ? -2.889 29.609 -6.082 1 89.94 224 GLY A O 1
ATOM 1648 N N . GLN A 1 225 ? -3.895 28.906 -7.93 1 85.69 225 GLN A N 1
ATOM 1649 C CA . GLN A 1 225 ? -5.043 28.391 -7.195 1 85.69 225 GLN A CA 1
ATOM 1650 C C . GLN A 1 225 ? -4.801 26.953 -6.738 1 85.69 225 GLN A C 1
ATOM 1652 O O . GLN A 1 225 ? -5.07 26 -7.484 1 85.69 225 GLN A O 1
ATOM 1657 N N . LEU A 1 226 ? -4.207 26.75 -5.613 1 90.94 226 LEU A N 1
ATOM 1658 C CA . LEU A 1 226 ? -3.871 25.469 -4.996 1 90.94 226 LEU A CA 1
ATOM 1659 C C . LEU A 1 226 ? -3.963 25.562 -3.475 1 90.94 226 LEU A C 1
ATOM 1661 O O . LEU A 1 226 ? -3.516 26.547 -2.879 1 90.94 226 LEU A O 1
ATOM 1665 N N . THR A 1 227 ? -4.73 24.578 -2.977 1 92.69 227 THR A N 1
ATOM 1666 C CA . THR A 1 227 ? -4.633 24.453 -1.527 1 92.69 227 THR A CA 1
ATOM 1667 C C . THR A 1 227 ? -3.193 24.188 -1.103 1 92.69 227 THR A C 1
ATOM 1669 O O . THR A 1 227 ? -2.602 23.188 -1.509 1 92.69 227 THR A O 1
ATOM 1672 N N . LYS A 1 228 ? -2.648 25.031 -0.297 1 95.56 228 LYS A N 1
ATOM 1673 C CA . LYS A 1 228 ? -1.241 24.938 0.082 1 95.56 228 LYS A CA 1
ATOM 1674 C C . LYS A 1 228 ? -0.972 23.672 0.878 1 95.56 228 LYS A C 1
ATOM 1676 O O . LYS A 1 228 ? -1.888 23.094 1.475 1 95.56 228 LYS A O 1
ATOM 1681 N N . ARG A 1 229 ? 0.25 23.266 0.886 1 96.94 229 ARG A N 1
ATOM 1682 C CA . ARG A 1 229 ? 0.725 21.984 1.379 1 96.94 229 ARG A CA 1
ATOM 1683 C C . ARG A 1 229 ? 0.169 21.688 2.768 1 96.94 229 ARG A C 1
ATOM 1685 O O . ARG A 1 229 ? -0.384 20.609 3.008 1 96.94 229 ARG A O 1
ATOM 1692 N N . GLU A 1 230 ? 0.325 22.641 3.709 1 97.62 230 GLU A N 1
ATOM 1693 C CA . GLU A 1 230 ? -0.066 22.422 5.098 1 97.62 230 GLU A CA 1
ATOM 1694 C C . GLU A 1 230 ? -1.571 22.188 5.215 1 97.62 230 GLU A C 1
ATOM 1696 O O . GLU A 1 230 ? -2.014 21.266 5.883 1 97.62 230 GLU A O 1
ATOM 1701 N N . ILE A 1 231 ? -2.303 23.016 4.516 1 97.44 231 ILE A N 1
ATOM 1702 C CA . ILE A 1 231 ? -3.758 22.922 4.559 1 97.44 231 ILE A CA 1
ATOM 1703 C C . ILE A 1 231 ? -4.211 21.656 3.854 1 97.44 231 ILE A C 1
ATOM 1705 O O . ILE A 1 231 ? -5.156 20.984 4.297 1 97.44 231 ILE A O 1
ATOM 1709 N N . ARG A 1 232 ? -3.541 21.281 2.781 1 97.75 232 ARG A N 1
ATOM 1710 C CA . ARG A 1 232 ? -3.854 20.062 2.047 1 97.75 232 ARG A CA 1
ATOM 1711 C C . ARG A 1 232 ? -3.65 18.828 2.922 1 97.75 232 ARG A C 1
ATOM 1713 O O . ARG A 1 232 ? -4.523 17.953 2.99 1 97.75 232 ARG A O 1
ATOM 1720 N N . ALA A 1 233 ? -2.488 18.734 3.629 1 98.06 233 ALA A N 1
ATOM 1721 C CA . ALA A 1 233 ? -2.215 17.625 4.543 1 98.06 233 ALA A CA 1
ATOM 1722 C C . ALA A 1 233 ? -3.307 17.5 5.598 1 98.06 233 ALA A C 1
ATOM 1724 O O . ALA A 1 233 ? -3.812 16.406 5.855 1 98.06 233 ALA A O 1
ATOM 1725 N N . LEU A 1 234 ? -3.701 18.656 6.145 1 97.94 234 LEU A N 1
ATOM 1726 C CA . LEU A 1 234 ? -4.719 18.656 7.191 1 97.94 234 LEU A CA 1
ATOM 1727 C C . LEU A 1 234 ? -6.078 18.266 6.633 1 97.94 234 LEU A C 1
ATOM 1729 O O . LEU A 1 234 ? -6.824 17.516 7.273 1 97.94 234 LEU A O 1
ATOM 1733 N N . THR A 1 235 ? -6.371 18.766 5.457 1 98.38 235 THR A N 1
ATOM 1734 C CA . THR A 1 235 ? -7.648 18.453 4.824 1 98.38 235 THR A CA 1
ATOM 1735 C C . THR A 1 235 ? -7.777 16.953 4.562 1 98.38 235 THR A C 1
ATOM 1737 O O . THR A 1 235 ? -8.812 16.359 4.859 1 98.38 235 THR A O 1
ATOM 1740 N N . LEU A 1 236 ? -6.73 16.359 4.066 1 98.5 236 LEU A N 1
ATOM 1741 C CA . LEU A 1 236 ? -6.766 14.93 3.789 1 98.5 236 LEU A CA 1
ATOM 1742 C C . LEU A 1 236 ? -6.828 14.125 5.086 1 98.5 236 LEU A C 1
ATOM 1744 O O . LEU A 1 236 ? -7.469 13.07 5.141 1 98.5 236 LEU A O 1
ATOM 1748 N N . SER A 1 237 ? -6.137 14.602 6.102 1 97.94 237 SER A N 1
ATOM 1749 C CA . SER A 1 237 ? -6.242 13.945 7.402 1 97.94 237 SER A CA 1
ATOM 1750 C C . SER A 1 237 ? -7.68 13.961 7.91 1 97.94 237 SER A C 1
ATOM 1752 O O . SER A 1 237 ? -8.125 13.008 8.555 1 97.94 237 SER A O 1
ATOM 1754 N N . THR 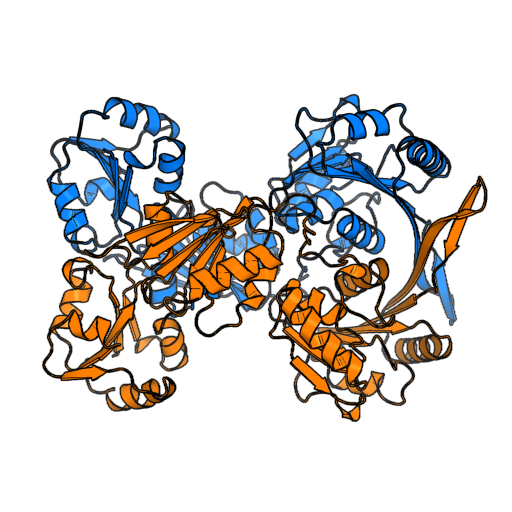A 1 238 ? -8.414 15.055 7.641 1 98.12 238 THR A N 1
ATOM 1755 C CA . THR A 1 238 ? -9.812 15.18 8.039 1 98.12 238 THR A CA 1
ATOM 1756 C C . THR A 1 238 ? -10.703 14.289 7.168 1 98.12 238 THR A C 1
ATOM 1758 O O . THR A 1 238 ? -11.602 13.617 7.676 1 98.12 238 THR A O 1
ATOM 1761 N N . LEU A 1 239 ? -10.375 14.258 5.871 1 98.31 239 LEU A N 1
ATOM 1762 C CA . LEU A 1 239 ? -11.133 13.43 4.941 1 98.31 239 LEU A CA 1
ATOM 1763 C C . LEU A 1 239 ? -10.922 11.945 5.246 1 98.31 239 LEU A C 1
ATOM 1765 O O . LEU A 1 239 ? -11.844 11.141 5.086 1 98.31 239 LEU A O 1
ATOM 1769 N N . ALA A 1 240 ? -9.711 11.539 5.621 1 97.62 240 ALA A N 1
ATOM 1770 C CA . ALA A 1 240 ? -9.352 10.211 6.109 1 97.62 240 ALA A CA 1
ATOM 1771 C C . ALA A 1 240 ? -9.773 9.133 5.121 1 97.62 240 ALA A C 1
ATOM 1773 O O . ALA A 1 240 ? -10.602 8.273 5.445 1 97.62 240 ALA A O 1
ATOM 1774 N N . PRO A 1 241 ? -9.156 9.141 3.961 1 97.38 241 PRO A N 1
ATOM 1775 C CA . PRO A 1 241 ? -9.539 8.172 2.93 1 97.38 241 PRO A CA 1
ATOM 1776 C C . PRO A 1 241 ? -9.375 6.727 3.389 1 97.38 241 PRO A C 1
ATOM 1778 O O . PRO A 1 241 ? -8.438 6.414 4.125 1 97.38 241 PRO A O 1
ATOM 1781 N N . LEU A 1 242 ? -10.297 5.852 2.984 1 96.5 242 LEU A N 1
ATOM 1782 C CA . LEU A 1 242 ? -10.18 4.398 3.045 1 96.5 242 LEU A CA 1
ATOM 1783 C C . LEU A 1 242 ? -10.086 3.803 1.646 1 96.5 242 LEU A C 1
ATOM 1785 O O . LEU A 1 242 ? -10.523 4.422 0.672 1 96.5 242 LEU A O 1
ATOM 1789 N N . PRO A 1 243 ? -9.516 2.65 1.561 1 95.5 243 PRO A N 1
ATOM 1790 C CA . PRO A 1 243 ? -9.367 2.045 0.234 1 95.5 243 PRO A CA 1
ATOM 1791 C C . PRO A 1 243 ? -10.703 1.889 -0.491 1 95.5 243 PRO A C 1
ATOM 1793 O O . PRO A 1 243 ? -11.664 1.378 0.086 1 95.5 243 PRO A O 1
ATOM 1796 N N . GLY A 1 244 ? -10.734 2.449 -1.775 1 95 244 GLY A N 1
ATOM 1797 C CA . GLY A 1 244 ? -11.875 2.221 -2.643 1 95 244 GLY A CA 1
ATOM 1798 C C . GLY A 1 244 ? -12.977 3.256 -2.469 1 95 244 GLY A C 1
ATOM 1799 O O . GLY A 1 244 ? -13.938 3.275 -3.23 1 95 244 GLY A O 1
ATOM 1800 N N . GLU A 1 245 ? -12.836 4.125 -1.477 1 97 245 GLU A N 1
ATOM 1801 C CA . GLU A 1 245 ? -13.859 5.141 -1.251 1 97 245 GLU A CA 1
ATOM 1802 C C . GLU A 1 245 ? -13.859 6.176 -2.371 1 97 245 GLU A C 1
ATOM 1804 O O . GLU A 1 245 ? -12.812 6.52 -2.912 1 97 245 GLU A O 1
ATOM 1809 N N . MET A 1 246 ? -15 6.695 -2.654 1 97.62 246 MET A N 1
ATOM 1810 C CA . MET A 1 246 ? -15.195 7.688 -3.709 1 97.62 246 MET A CA 1
ATOM 1811 C C . MET A 1 246 ? -15.242 9.094 -3.131 1 97.62 246 MET A C 1
ATOM 1813 O O . MET A 1 246 ? -16.062 9.383 -2.258 1 97.62 246 MET A O 1
ATOM 1817 N N . LEU A 1 247 ? -14.383 9.961 -3.617 1 98.31 247 LEU A N 1
ATOM 1818 C CA . LEU A 1 247 ? -14.383 11.375 -3.254 1 98.31 247 LEU A CA 1
ATOM 1819 C C . LEU A 1 247 ? -14.922 12.227 -4.398 1 98.31 247 LEU A C 1
ATOM 1821 O O . LEU A 1 247 ? -14.539 12.031 -5.555 1 98.31 247 LEU A O 1
ATOM 1825 N N . TRP A 1 248 ? -15.828 13.156 -4.059 1 98.25 248 TRP A N 1
ATOM 1826 C CA . TRP A 1 248 ? -16.062 14.32 -4.91 1 98.25 248 TRP A CA 1
ATOM 1827 C C . TRP A 1 248 ? -15.188 15.492 -4.477 1 98.25 248 TRP A C 1
ATOM 1829 O O . TRP A 1 248 ? -15.273 15.945 -3.332 1 98.25 248 TRP A O 1
ATOM 1839 N N . ASP A 1 249 ? -14.367 15.914 -5.34 1 97.69 249 ASP A N 1
ATOM 1840 C CA . ASP A 1 249 ? -13.594 17.141 -5.141 1 97.69 249 ASP A CA 1
ATOM 1841 C C . ASP A 1 249 ? -14.234 18.312 -5.867 1 97.69 249 ASP A C 1
ATOM 1843 O O . ASP A 1 249 ? -14 18.516 -7.059 1 97.69 249 ASP A O 1
ATOM 1847 N N . VAL A 1 250 ? -15.023 19.078 -5.137 1 96.88 250 VAL A N 1
ATOM 1848 C CA . VAL A 1 250 ? -15.82 20.156 -5.707 1 96.88 250 VAL A CA 1
ATOM 1849 C C . VAL A 1 250 ? -15.016 21.453 -5.695 1 96.88 250 VAL A C 1
ATOM 1851 O O . VAL A 1 250 ? -14.578 21.922 -4.637 1 96.88 250 VAL A O 1
ATOM 1854 N N . GLY A 1 251 ? -14.977 22.141 -6.875 1 94.94 251 GLY A N 1
ATOM 1855 C CA . GLY A 1 251 ? -14.008 23.219 -6.988 1 94.94 251 GLY A CA 1
ATOM 1856 C C . GLY A 1 251 ? -12.57 22.734 -6.875 1 94.94 251 GLY A C 1
ATOM 1857 O O . GLY A 1 251 ? -11.812 23.219 -6.035 1 94.94 251 GLY A O 1
ATOM 1858 N N . ALA A 1 252 ? -12.141 21.906 -7.816 1 95.94 252 ALA A N 1
ATOM 1859 C CA . ALA A 1 252 ? -10.977 21.047 -7.641 1 95.94 252 ALA A CA 1
ATOM 1860 C C . ALA A 1 252 ? -9.68 21.812 -7.898 1 95.94 252 ALA A C 1
ATOM 1862 O O . ALA A 1 252 ? -8.594 21.359 -7.539 1 95.94 252 ALA A O 1
ATOM 1863 N N . GLY A 1 253 ? -9.805 23.031 -8.539 1 95.88 253 GLY A N 1
ATOM 1864 C CA . GLY A 1 253 ? -8.586 23.75 -8.883 1 95.88 253 GLY A CA 1
ATOM 1865 C C . GLY A 1 253 ? -7.652 22.938 -9.766 1 95.88 253 GLY A C 1
ATOM 1866 O O . GLY A 1 253 ? -8.047 22.484 -10.844 1 95.88 253 GLY A O 1
ATOM 1867 N N . CYS A 1 254 ? -6.457 22.672 -9.258 1 97.5 254 CYS A N 1
ATOM 1868 C CA . CYS A 1 254 ? -5.52 21.891 -10.055 1 97.5 254 CYS A CA 1
ATOM 1869 C C . CYS A 1 254 ? -5.57 20.422 -9.68 1 97.5 254 CYS A C 1
ATOM 1871 O O . CYS A 1 254 ? -4.719 19.641 -10.102 1 97.5 254 CYS A O 1
ATOM 1873 N N . GLY A 1 255 ? -6.488 20.047 -8.844 1 97.88 255 GLY A N 1
ATOM 1874 C CA . GLY A 1 255 ? -6.781 18.641 -8.547 1 97.88 255 GLY A CA 1
ATOM 1875 C C . GLY A 1 255 ? -5.973 18.094 -7.383 1 97.88 255 GLY A C 1
ATOM 1876 O O . GLY A 1 255 ? -5.922 16.891 -7.172 1 97.88 255 GLY A O 1
ATOM 1877 N N . SER A 1 256 ? -5.359 18.984 -6.566 1 98.25 256 SER A N 1
ATOM 1878 C CA . SER A 1 256 ? -4.379 18.562 -5.574 1 98.25 256 SER A CA 1
ATOM 1879 C C . SER A 1 256 ? -5.016 17.656 -4.516 1 98.25 256 SER A C 1
ATOM 1881 O O . SER A 1 256 ? -4.453 16.625 -4.152 1 98.25 256 SER A O 1
ATOM 1883 N N . ILE A 1 257 ? -6.246 17.969 -4.062 1 98.5 257 ILE A N 1
ATOM 1884 C CA . ILE A 1 257 ? -6.898 17.188 -3.02 1 98.5 257 ILE A CA 1
ATOM 1885 C C . ILE A 1 257 ? -7.301 15.82 -3.574 1 98.5 257 ILE A C 1
ATOM 1887 O O . ILE A 1 257 ? -6.992 14.781 -2.98 1 98.5 257 ILE A O 1
ATOM 1891 N N . ALA A 1 258 ? -7.922 15.805 -4.742 1 98.56 258 ALA A N 1
ATOM 1892 C CA . ALA A 1 258 ? -8.359 14.562 -5.367 1 98.56 258 ALA A CA 1
ATOM 1893 C C . ALA A 1 258 ? -7.172 13.648 -5.656 1 98.56 258 ALA A C 1
ATOM 1895 O O . ALA A 1 258 ? -7.234 12.438 -5.422 1 98.56 258 ALA A O 1
ATOM 1896 N N . ILE A 1 259 ? -6.129 14.234 -6.129 1 98.75 259 ILE A N 1
ATOM 1897 C CA . ILE A 1 259 ? -4.949 13.469 -6.508 1 98.75 259 ILE A CA 1
ATOM 1898 C C . ILE A 1 259 ? -4.336 12.82 -5.27 1 98.75 259 ILE A C 1
ATOM 1900 O O . ILE A 1 259 ? -4.059 11.617 -5.27 1 98.75 259 ILE A O 1
ATOM 1904 N N . GLU A 1 260 ? -4.133 13.57 -4.199 1 98.62 260 GLU A N 1
ATOM 1905 C CA . GLU A 1 260 ? -3.537 13 -2.996 1 98.62 260 GLU A CA 1
ATOM 1906 C C . GLU A 1 260 ? -4.488 12.016 -2.318 1 98.62 260 GLU A C 1
ATOM 1908 O O . GLU A 1 260 ? -4.051 11.055 -1.693 1 98.62 260 GLU A O 1
ATOM 1913 N N . TRP A 1 261 ? -5.809 12.234 -2.455 1 98.44 261 TRP A N 1
ATOM 1914 C CA . TRP A 1 261 ? -6.797 11.25 -2.023 1 98.44 261 TRP A CA 1
ATOM 1915 C C . TRP A 1 261 ? -6.609 9.93 -2.762 1 98.44 261 TRP A C 1
ATOM 1917 O O . TRP A 1 261 ? -6.578 8.867 -2.141 1 98.44 261 TRP A O 1
ATOM 1927 N N . MET A 1 262 ? -6.418 10 -4.027 1 98.5 262 MET A N 1
ATOM 1928 C CA . MET A 1 262 ? -6.277 8.805 -4.844 1 98.5 262 MET A CA 1
ATOM 1929 C C . MET A 1 262 ? -4.949 8.109 -4.566 1 98.5 262 MET A C 1
ATOM 1931 O O . MET A 1 262 ? -4.863 6.879 -4.605 1 98.5 262 MET A O 1
ATOM 1935 N N . ARG A 1 263 ? -3.914 8.891 -4.32 1 98.12 263 ARG A N 1
ATOM 1936 C CA . ARG A 1 263 ? -2.609 8.32 -4.004 1 98.12 263 ARG A CA 1
ATOM 1937 C C . ARG A 1 263 ? -2.66 7.527 -2.699 1 98.12 263 ARG A C 1
ATOM 1939 O O . ARG A 1 263 ? -1.79 6.695 -2.438 1 98.12 263 ARG A O 1
ATOM 1946 N N . ALA A 1 264 ? -3.729 7.801 -1.897 1 96.75 264 ALA A N 1
ATOM 1947 C CA . ALA A 1 264 ? -3.93 7.074 -0.646 1 96.75 264 ALA A CA 1
ATOM 1948 C C . ALA A 1 264 ? -4.832 5.863 -0.854 1 96.75 264 ALA A C 1
ATOM 1950 O O . ALA A 1 264 ? -5.199 5.184 0.106 1 96.75 264 ALA A O 1
ATOM 1951 N N . GLY A 1 265 ? -5.273 5.613 -2.045 1 95.81 265 GLY A N 1
ATOM 1952 C CA . GLY A 1 265 ? -5.98 4.379 -2.346 1 95.81 265 GLY A CA 1
ATOM 1953 C C . GLY A 1 265 ? -7.453 4.59 -2.643 1 95.81 265 GLY A C 1
ATOM 1954 O O . GLY A 1 265 ? -8.188 3.629 -2.865 1 95.81 265 GLY A O 1
ATOM 1955 N N . GLY A 1 266 ? -7.898 5.852 -2.672 1 96.94 266 GLY A N 1
ATOM 1956 C CA . GLY A 1 266 ? -9.289 6.141 -2.973 1 96.94 266 GLY A CA 1
ATOM 1957 C C . GLY A 1 266 ? -9.555 6.355 -4.449 1 96.94 266 GLY A C 1
ATOM 1958 O O . GLY A 1 266 ? -8.633 6.262 -5.27 1 96.94 266 GLY A O 1
ATOM 1959 N N . MET A 1 267 ? -10.773 6.535 -4.758 1 97.12 267 MET A N 1
ATOM 1960 C CA . MET A 1 267 ? -11.242 6.984 -6.062 1 97.12 267 MET A CA 1
ATOM 1961 C C . MET A 1 267 ? -11.797 8.406 -5.984 1 97.12 267 MET A C 1
ATOM 1963 O O . MET A 1 267 ? -12.234 8.844 -4.922 1 97.12 267 MET A O 1
ATOM 1967 N N . ALA A 1 268 ? -11.727 9.094 -7.117 1 98 268 ALA A N 1
ATOM 1968 C CA . ALA A 1 268 ? -12.195 10.477 -7.008 1 98 268 ALA A CA 1
ATOM 1969 C C . ALA A 1 268 ? -12.758 10.977 -8.336 1 98 268 ALA A C 1
ATOM 1971 O O . ALA A 1 268 ? -12.375 10.484 -9.398 1 98 268 ALA A O 1
ATOM 1972 N N . THR A 1 269 ? -13.648 11.859 -8.25 1 97.94 269 THR A N 1
ATOM 1973 C CA . THR A 1 269 ? -14.109 12.734 -9.328 1 97.94 269 THR A CA 1
ATOM 1974 C C . THR A 1 269 ? -13.852 14.195 -8.977 1 97.94 269 THR A C 1
ATOM 1976 O O . THR A 1 269 ? -14.281 14.672 -7.926 1 97.94 269 THR A O 1
ATOM 1979 N N . ALA A 1 270 ? -13.133 14.836 -9.812 1 97.31 270 ALA A N 1
ATOM 1980 C CA . ALA A 1 270 ? -12.859 16.266 -9.648 1 97.31 270 ALA A CA 1
ATOM 1981 C C . ALA A 1 270 ? -13.836 17.109 -10.461 1 97.31 270 ALA A C 1
ATOM 1983 O O . ALA A 1 270 ? -13.977 16.906 -11.672 1 97.31 270 ALA A O 1
ATOM 1984 N N . ILE A 1 271 ? -14.508 18 -9.828 1 96.38 271 ILE A N 1
ATOM 1985 C CA . ILE A 1 271 ? -15.445 18.906 -10.484 1 96.38 271 ILE A CA 1
ATOM 1986 C C . ILE A 1 271 ? -14.836 20.297 -10.57 1 96.38 271 ILE A C 1
ATOM 1988 O O . ILE A 1 271 ? -14.586 20.938 -9.547 1 96.38 271 ILE A O 1
ATOM 1992 N N . GLU A 1 272 ? -14.602 20.75 -11.719 1 95.25 272 GLU A N 1
ATOM 1993 C CA . GLU A 1 272 ? -13.945 22.047 -11.961 1 95.25 272 GLU A CA 1
ATOM 1994 C C . GLU A 1 272 ? -14.516 22.719 -13.203 1 95.25 272 GLU A C 1
ATOM 1996 O O . GLU A 1 272 ? -14.586 22.125 -14.273 1 95.25 272 GLU A O 1
ATOM 2001 N N . SER A 1 273 ? -14.875 24.062 -13.078 1 93.06 273 SER A N 1
ATOM 2002 C CA . SER A 1 273 ? -15.547 24.781 -14.156 1 93.06 273 SER A CA 1
ATOM 2003 C C . SER A 1 273 ? -14.547 25.422 -15.109 1 93.06 273 SER A C 1
ATOM 2005 O O . SER A 1 273 ? -14.836 25.609 -16.297 1 93.06 273 SER A O 1
ATOM 2007 N N . HIS A 1 274 ? -13.398 25.859 -14.609 1 93.06 274 HIS A N 1
ATOM 2008 C CA . HIS A 1 274 ? -12.406 26.547 -15.422 1 93.06 274 HIS A CA 1
ATOM 2009 C C . HIS A 1 274 ? -11.648 25.578 -16.328 1 93.06 274 HIS A C 1
ATOM 2011 O O . HIS A 1 274 ? -10.992 24.656 -15.828 1 93.06 274 HIS A O 1
ATOM 2017 N N . ALA A 1 275 ? -11.641 25.797 -17.594 1 91.81 275 ALA A N 1
ATOM 2018 C CA . ALA A 1 275 ? -11.07 24.859 -18.578 1 91.81 275 ALA A CA 1
ATOM 2019 C C . ALA A 1 275 ? -9.562 24.703 -18.359 1 91.81 275 ALA A C 1
ATOM 2021 O O . ALA A 1 275 ? -9.047 23.578 -18.406 1 91.81 275 ALA A O 1
ATOM 2022 N N . GLY A 1 276 ? -8.906 25.797 -18.203 1 93.94 276 GLY A N 1
ATOM 2023 C CA . GLY A 1 276 ? -7.473 25.734 -17.953 1 93.94 276 GLY A CA 1
ATOM 2024 C C . GLY A 1 276 ? -7.102 24.875 -16.766 1 93.94 276 GLY A C 1
ATOM 2025 O O . GLY A 1 276 ? -6.172 24.078 -16.844 1 93.94 276 GLY A O 1
ATOM 2026 N N . ARG A 1 277 ? -7.816 25 -15.773 1 94.19 277 ARG A N 1
ATOM 2027 C CA . ARG A 1 277 ? -7.539 24.25 -14.547 1 94.19 277 ARG A CA 1
ATOM 2028 C C . ARG A 1 277 ? -7.875 22.766 -14.727 1 94.19 277 ARG A C 1
ATOM 2030 O O . ARG A 1 277 ? -7.172 21.906 -14.211 1 94.19 277 ARG A O 1
ATOM 2037 N N . ALA A 1 278 ? -8.906 22.5 -15.414 1 94.38 278 ALA A N 1
ATOM 2038 C CA . ALA A 1 278 ? -9.219 21.109 -15.75 1 94.38 278 ALA A CA 1
ATOM 2039 C C . ALA A 1 278 ? -8.047 20.438 -16.469 1 94.38 278 ALA A C 1
ATOM 2041 O O . ALA A 1 278 ? -7.766 19.266 -16.25 1 94.38 278 ALA A O 1
ATOM 2042 N N . GLY A 1 279 ? -7.418 21.172 -17.312 1 95.75 279 GLY A N 1
ATOM 2043 C CA . GLY A 1 279 ? -6.219 20.672 -17.969 1 95.75 279 GLY A CA 1
ATOM 2044 C C . GLY A 1 279 ? -5.086 20.391 -17 1 95.75 279 GLY A C 1
ATOM 2045 O O . GLY A 1 279 ? -4.398 19.375 -17.125 1 95.75 279 GLY A O 1
ATOM 2046 N N . PHE A 1 280 ? -4.906 21.297 -16 1 97.44 280 PHE A N 1
ATOM 2047 C CA . PHE A 1 280 ? -3.904 21.078 -14.969 1 97.44 280 PHE A CA 1
ATOM 2048 C C . PHE A 1 280 ? -4.18 19.766 -14.227 1 97.44 280 PHE A C 1
ATOM 2050 O O . PHE A 1 280 ? -3.254 19.016 -13.922 1 97.44 280 PHE A O 1
ATOM 2057 N N . ILE A 1 281 ? -5.457 19.516 -13.969 1 98.12 281 ILE A N 1
ATOM 2058 C CA . ILE A 1 281 ? -5.84 18.328 -13.211 1 98.12 281 ILE A CA 1
ATOM 2059 C C . ILE A 1 281 ? -5.348 17.078 -13.938 1 98.12 281 ILE A C 1
ATOM 2061 O O . ILE A 1 281 ? -4.723 16.203 -13.32 1 98.12 281 ILE A O 1
ATOM 2065 N N . ALA A 1 282 ? -5.566 16.984 -15.195 1 97.25 282 ALA A N 1
ATOM 2066 C CA . ALA A 1 282 ? -5.18 15.82 -15.984 1 97.25 282 ALA A CA 1
ATOM 2067 C C . ALA A 1 282 ? -3.664 15.648 -15.992 1 97.25 282 ALA A C 1
ATOM 2069 O O . ALA A 1 282 ? -3.16 14.539 -15.789 1 97.25 282 ALA A O 1
ATOM 2070 N N . VAL A 1 283 ? -2.984 16.703 -16.172 1 97.56 283 VAL A N 1
ATOM 2071 C CA . VAL A 1 283 ? -1.525 16.688 -16.234 1 97.56 283 VAL A CA 1
ATOM 2072 C C . VAL A 1 283 ? -0.958 16.266 -14.883 1 97.56 283 VAL A C 1
ATOM 2074 O O . VAL A 1 283 ? -0.086 15.391 -14.812 1 97.56 283 VAL A O 1
ATOM 2077 N N . ASN A 1 284 ? -1.476 16.875 -13.859 1 98.62 284 ASN A N 1
ATOM 2078 C CA . ASN A 1 284 ? -1.011 16.547 -12.516 1 98.62 284 ASN A CA 1
ATOM 2079 C C . ASN A 1 284 ? -1.312 15.102 -12.148 1 98.62 284 ASN A C 1
ATOM 2081 O O . ASN A 1 284 ? -0.469 14.414 -11.562 1 98.62 284 ASN A O 1
ATOM 2085 N N . ALA A 1 285 ? -2.551 14.672 -12.492 1 98.69 285 ALA A N 1
ATOM 2086 C CA . ALA A 1 285 ? -2.951 13.305 -12.18 1 98.69 285 ALA A CA 1
ATOM 2087 C C . ALA A 1 285 ? -2.012 12.297 -12.836 1 98.69 285 ALA A C 1
ATOM 2089 O O . ALA A 1 285 ? -1.557 11.352 -12.195 1 98.69 285 ALA A O 1
ATOM 2090 N N . ALA A 1 286 ? -1.698 12.5 -14.047 1 98 286 ALA A N 1
ATOM 2091 C CA . ALA A 1 286 ? -0.784 11.625 -14.773 1 98 286 ALA A CA 1
ATOM 2092 C C . ALA A 1 286 ? 0.615 11.664 -14.164 1 98 286 ALA A C 1
ATOM 2094 O O . ALA A 1 286 ? 1.207 10.617 -13.883 1 98 286 ALA A O 1
ATOM 2095 N N . ARG A 1 287 ? 1.075 12.789 -13.875 1 97.19 287 ARG A N 1
ATOM 2096 C CA . ARG A 1 287 ? 2.428 12.984 -13.367 1 97.19 287 ARG A CA 1
ATOM 2097 C C . ARG A 1 287 ? 2.584 12.383 -11.977 1 97.19 287 ARG A C 1
ATOM 2099 O O . ARG A 1 287 ? 3.652 11.875 -11.633 1 97.19 287 ARG A O 1
ATOM 2106 N N . LEU A 1 288 ? 1.516 12.445 -11.273 1 98.31 288 LEU A N 1
ATOM 2107 C CA . LEU A 1 288 ? 1.62 12.023 -9.883 1 98.31 288 LEU A CA 1
ATOM 2108 C C . LEU A 1 288 ? 1.048 10.617 -9.695 1 98.31 288 LEU A C 1
ATOM 2110 O O . LEU A 1 288 ? 0.84 10.172 -8.562 1 98.31 288 LEU A O 1
ATOM 2114 N N . GLY A 1 289 ? 0.742 9.953 -10.758 1 98.31 289 GLY A N 1
ATOM 2115 C CA . GLY A 1 289 ? 0.589 8.508 -10.75 1 98.31 289 GLY A CA 1
ATOM 2116 C C . GLY A 1 289 ? -0.851 8.062 -10.586 1 98.31 289 GLY A C 1
ATOM 2117 O O . GLY A 1 289 ? -1.113 6.93 -10.18 1 98.31 289 GLY A O 1
ATOM 2118 N N . VAL A 1 290 ? -1.812 8.945 -10.805 1 98.44 290 VAL A N 1
ATOM 2119 C CA . VAL A 1 290 ? -3.209 8.547 -10.688 1 98.44 290 VAL A CA 1
ATOM 2120 C C . VAL A 1 290 ? -3.98 8.984 -11.93 1 98.44 290 VAL A C 1
ATOM 2122 O O . VAL A 1 290 ? -5.008 9.664 -11.82 1 98.44 290 VAL A O 1
ATOM 2125 N N . PRO A 1 291 ? -3.596 8.531 -13.07 1 98.12 291 PRO A N 1
ATOM 2126 C CA . PRO A 1 291 ? -4.188 8.977 -14.328 1 98.12 291 PRO A CA 1
ATOM 2127 C C . PRO A 1 291 ? -5.668 8.625 -14.445 1 98.12 291 PRO A C 1
ATOM 2129 O O . PRO A 1 291 ? -6.348 9.086 -15.367 1 98.12 291 PRO A O 1
ATOM 2132 N N . GLY A 1 292 ? -6.207 7.895 -13.539 1 96.94 292 GLY A N 1
ATOM 2133 C CA . GLY A 1 292 ? -7.605 7.492 -13.57 1 96.94 292 GLY A CA 1
ATOM 2134 C C . GLY A 1 292 ? -8.539 8.523 -12.961 1 96.94 292 GLY A C 1
ATOM 2135 O O . GLY A 1 292 ? -9.75 8.312 -12.906 1 96.94 292 GLY A O 1
ATOM 2136 N N . LEU A 1 293 ? -8 9.656 -12.523 1 98.25 293 LEU A N 1
ATOM 2137 C CA . LEU A 1 293 ? -8.836 10.703 -11.945 1 98.25 293 LEU A CA 1
ATOM 2138 C C . LEU A 1 293 ? -9.852 11.211 -12.969 1 98.25 293 LEU A C 1
ATOM 2140 O O . LEU A 1 293 ? -9.477 11.641 -14.062 1 98.25 293 LEU A O 1
ATOM 2144 N N . LYS A 1 294 ? -11.117 11.07 -12.664 1 97.06 294 LYS A N 1
ATOM 2145 C CA . LYS A 1 294 ? -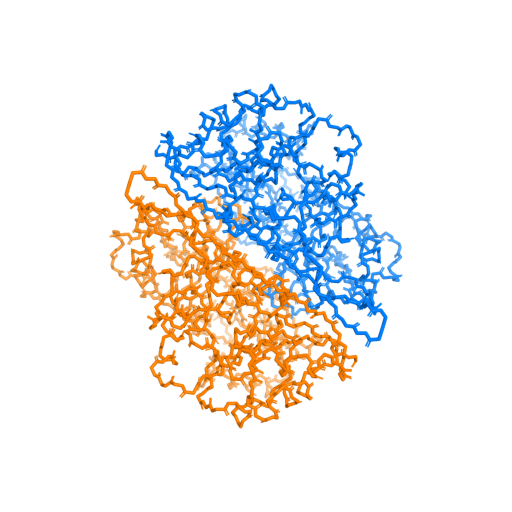12.188 11.57 -13.523 1 97.06 294 LYS A CA 1
ATOM 2146 C C . LYS A 1 294 ? -12.391 13.078 -13.328 1 97.06 294 LYS A C 1
ATOM 2148 O O . LYS A 1 294 ? -12.359 13.57 -12.195 1 97.06 294 LYS A O 1
ATOM 2153 N N . VAL A 1 295 ? -12.555 13.766 -14.414 1 97.12 295 VAL A N 1
ATOM 2154 C CA . VAL A 1 295 ? -12.773 15.203 -14.359 1 97.12 295 VAL A CA 1
ATOM 2155 C C . VAL A 1 295 ? -14.133 15.547 -14.969 1 97.12 295 VAL A C 1
ATOM 2157 O O . VAL A 1 295 ? -14.445 15.117 -16.078 1 97.12 295 VAL A O 1
ATOM 2160 N N . VAL A 1 296 ? -14.953 16.141 -14.227 1 95.94 296 VAL A N 1
ATOM 2161 C CA . VAL A 1 296 ? -16.219 16.688 -14.695 1 95.94 296 VAL A CA 1
ATOM 2162 C C . VAL A 1 296 ? -16.125 18.203 -14.836 1 95.94 296 VAL A C 1
ATOM 2164 O O . VAL A 1 296 ? -15.945 18.922 -13.852 1 95.94 296 VAL A O 1
ATOM 2167 N N . ARG A 1 297 ? -16.344 18.688 -16.094 1 95.75 297 ARG A N 1
ATOM 2168 C CA . ARG A 1 297 ? -16.297 20.125 -16.344 1 95.75 297 ARG A CA 1
ATOM 2169 C C . ARG A 1 297 ? -17.672 20.75 -16.172 1 95.75 297 ARG A C 1
ATOM 2171 O O . ARG A 1 297 ? -18.641 20.344 -16.812 1 95.75 297 ARG A O 1
ATOM 2178 N N . GLY A 1 298 ? -17.656 21.688 -15.188 1 94.06 298 GLY A N 1
ATOM 2179 C CA . GLY A 1 298 ? -18.906 22.406 -14.953 1 94.06 298 GLY A CA 1
ATOM 2180 C C . GLY A 1 298 ? -18.969 23.078 -13.602 1 94.06 298 GLY A C 1
ATOM 2181 O O . GLY A 1 298 ? -18.031 22.984 -12.805 1 94.06 298 GLY A O 1
ATOM 2182 N N . HIS A 1 299 ? -20.062 23.797 -13.445 1 92.62 299 HIS A N 1
ATOM 2183 C CA . HIS A 1 299 ? -20.266 24.531 -12.195 1 92.62 299 HIS A CA 1
ATOM 2184 C C . HIS A 1 299 ? -21.109 23.719 -11.211 1 92.62 299 HIS A C 1
ATOM 2186 O O . HIS A 1 299 ? -22.203 23.281 -11.547 1 92.62 299 HIS A O 1
ATOM 2192 N N . ALA A 1 300 ? -20.578 23.516 -10.125 1 90.38 300 ALA A N 1
ATOM 2193 C CA . ALA A 1 300 ? -21.359 22.906 -9.055 1 90.38 300 ALA A CA 1
ATOM 2194 C C . ALA A 1 300 ? -22.359 23.891 -8.477 1 90.38 300 ALA A C 1
ATOM 2196 O O . ALA A 1 300 ? -22.078 25.094 -8.367 1 90.38 300 ALA A O 1
ATOM 2197 N N . PRO A 1 301 ? -23.531 23.469 -8.195 1 92.81 301 PRO A N 1
ATOM 2198 C CA . PRO A 1 301 ? -23.969 22.078 -8 1 92.81 301 PRO A CA 1
ATOM 2199 C C . PRO A 1 301 ? -24.5 21.453 -9.289 1 92.81 301 PRO A C 1
ATOM 2201 O O . PRO A 1 301 ? -24.75 20.234 -9.328 1 92.81 301 PRO A O 1
ATOM 2204 N N . ASP A 1 302 ? -24.625 22.172 -10.359 1 91.31 302 ASP A N 1
ATOM 2205 C CA . ASP A 1 302 ? -25.234 21.672 -11.578 1 91.31 302 ASP A CA 1
ATOM 2206 C C . ASP A 1 302 ? -24.422 20.5 -12.156 1 91.31 302 ASP A C 1
ATOM 2208 O O . ASP A 1 302 ? -24.984 19.594 -12.766 1 91.31 302 ASP A O 1
ATOM 2212 N N . ALA A 1 303 ? -23.203 20.484 -11.906 1 92.31 303 ALA A N 1
ATOM 2213 C CA . ALA A 1 303 ? -22.312 19.516 -12.547 1 92.31 303 ALA A CA 1
ATOM 2214 C C . ALA A 1 303 ? -22.016 18.344 -11.609 1 92.31 303 ALA A C 1
ATOM 2216 O O . ALA A 1 303 ? -21.203 17.484 -11.938 1 92.31 303 ALA A O 1
ATOM 2217 N N . LEU A 1 304 ? -22.609 18.312 -10.461 1 92 304 LEU A N 1
ATOM 2218 C CA . LEU A 1 304 ? -22.359 17.203 -9.547 1 92 304 LEU A CA 1
ATOM 2219 C C . LEU A 1 304 ? -22.75 15.875 -10.188 1 92 304 LEU A C 1
ATOM 2221 O O . LEU A 1 304 ? -23.766 15.789 -10.883 1 92 304 LEU A O 1
ATOM 2225 N N . PRO A 1 305 ? -21.922 14.867 -10 1 88.5 305 PRO A N 1
ATOM 2226 C CA . PRO A 1 305 ? -22.188 13.57 -10.625 1 88.5 305 PRO A CA 1
ATOM 2227 C C . PRO A 1 305 ? -23.406 12.867 -10.039 1 88.5 305 PRO A C 1
ATOM 2229 O O . PRO A 1 305 ? -24.031 13.383 -9.109 1 88.5 305 PRO A O 1
ATOM 2232 N N . TYR A 1 306 ? -23.781 11.75 -10.742 1 78.12 306 TYR A N 1
ATOM 2233 C CA . TYR A 1 306 ? -24.906 10.945 -10.281 1 78.12 306 TYR A CA 1
ATOM 2234 C C . TYR A 1 306 ? -24.422 9.711 -9.523 1 78.12 306 TYR A C 1
ATOM 2236 O O . TYR A 1 306 ? -24.594 8.586 -9.984 1 78.12 306 TYR A O 1
ATOM 2244 N N . SER A 1 307 ? -23.406 9.773 -8.789 1 77.31 307 SER A N 1
ATOM 2245 C CA . SER A 1 307 ? -22.922 8.695 -7.945 1 77.31 307 SER A CA 1
ATOM 2246 C C . SER A 1 307 ? -23.031 9.055 -6.465 1 77.31 307 SER A C 1
ATOM 2248 O O . SER A 1 307 ? -23.406 10.172 -6.121 1 77.31 307 SER A O 1
ATOM 2250 N N . ASP A 1 308 ? -22.891 7.988 -5.68 1 86.75 308 ASP A N 1
ATOM 2251 C CA . ASP A 1 308 ? -22.938 8.234 -4.242 1 86.75 308 ASP A CA 1
ATOM 2252 C C . ASP A 1 308 ? -21.531 8.273 -3.641 1 86.75 308 ASP A C 1
ATOM 2254 O O . ASP A 1 308 ? -20.906 7.234 -3.447 1 86.75 308 ASP A O 1
ATOM 2258 N N . PRO A 1 309 ? -21.094 9.5 -3.379 1 96.44 309 PRO A N 1
ATOM 2259 C CA . PRO A 1 309 ? -19.75 9.648 -2.816 1 96.44 309 PRO A CA 1
ATOM 2260 C C . PRO A 1 309 ? -19.672 9.219 -1.352 1 96.44 309 PRO A C 1
ATOM 2262 O O . PRO A 1 309 ? -20.656 9.344 -0.619 1 96.44 309 PRO A O 1
ATOM 2265 N N . ASP A 1 310 ? -18.562 8.602 -0.956 1 97.44 310 ASP A N 1
ATOM 2266 C CA . ASP A 1 310 ? -18.25 8.336 0.445 1 97.44 310 ASP A CA 1
ATOM 2267 C C . ASP A 1 310 ? -17.797 9.602 1.165 1 97.44 310 ASP A C 1
ATOM 2269 O O . ASP A 1 310 ? -17.922 9.703 2.387 1 97.44 310 ASP A O 1
ATOM 2273 N N . ALA A 1 311 ? -17.234 10.539 0.442 1 98.38 311 ALA A N 1
ATOM 2274 C CA . ALA A 1 311 ? -16.734 11.805 0.959 1 98.38 311 ALA A CA 1
ATOM 2275 C C . ALA A 1 311 ? -16.859 12.914 -0.084 1 98.38 311 ALA A C 1
ATOM 2277 O O . ALA A 1 311 ? -16.797 12.648 -1.287 1 98.38 311 ALA A O 1
ATOM 2278 N N . ILE A 1 312 ? -17.078 14.086 0.373 1 98.44 312 ILE A N 1
ATOM 2279 C CA . ILE A 1 312 ? -17.109 15.273 -0.482 1 98.44 312 ILE A CA 1
ATOM 2280 C C . ILE A 1 312 ? -16.203 16.359 0.115 1 98.44 312 ILE A C 1
ATOM 2282 O O . ILE A 1 312 ? -16.281 16.641 1.313 1 98.44 312 ILE A O 1
ATOM 2286 N N . PHE A 1 313 ? -15.336 16.875 -0.7 1 98.62 313 PHE A N 1
ATOM 2287 C CA . PHE A 1 313 ? -14.555 18.047 -0.338 1 98.62 313 PHE A CA 1
ATOM 2288 C C . PHE A 1 313 ? -15 19.266 -1.152 1 98.62 313 PHE A C 1
ATOM 2290 O O . PHE A 1 313 ? -15.125 19.172 -2.375 1 98.62 313 PHE A O 1
ATOM 2297 N N . VAL A 1 314 ? -15.211 20.344 -0.479 1 97.62 314 VAL A N 1
ATOM 2298 C CA . VAL A 1 314 ? -15.516 21.609 -1.147 1 97.62 314 VAL A CA 1
ATOM 2299 C C . VAL A 1 314 ? -14.43 22.625 -0.842 1 97.62 314 VAL A C 1
ATOM 2301 O O . VAL A 1 314 ? -14.312 23.109 0.291 1 97.62 314 VAL A O 1
ATOM 2304 N N . GLY A 1 315 ? -13.641 22.969 -1.813 1 92.38 315 GLY A N 1
ATOM 2305 C CA . GLY A 1 315 ? -12.555 23.922 -1.646 1 92.38 315 GLY A CA 1
ATOM 2306 C C . GLY A 1 315 ? -12.844 25.281 -2.273 1 92.38 315 GLY A C 1
ATOM 2307 O O . GLY A 1 315 ? -12.172 26.266 -1.971 1 92.38 315 GLY A O 1
ATOM 2308 N N . GLY A 1 316 ? -13.773 25.297 -3.188 1 83.31 316 GLY A N 1
ATOM 2309 C CA . GLY A 1 316 ? -14.18 26.516 -3.865 1 83.31 316 GLY A CA 1
ATOM 2310 C C . GLY A 1 316 ? -15.688 26.656 -3.977 1 83.31 316 GLY A C 1
ATOM 2311 O O . GLY A 1 316 ? -16.406 25.656 -3.992 1 83.31 316 GLY A O 1
ATOM 2312 N N . GLY A 1 317 ? -16.188 27.859 -3.971 1 82.56 317 GLY A N 1
ATOM 2313 C CA . GLY A 1 317 ? -17.594 28.125 -4.223 1 82.56 317 GLY A CA 1
ATOM 2314 C C . GLY A 1 317 ? -18.469 27.844 -3.021 1 82.56 317 GLY A C 1
ATOM 2315 O O . GLY A 1 317 ? -19.672 27.578 -3.172 1 82.56 317 GLY A O 1
ATOM 2316 N N . VAL A 1 318 ? -17.969 27.875 -1.882 1 88.12 318 VAL A N 1
ATOM 2317 C CA . VAL A 1 318 ? -18.656 27.469 -0.667 1 88.12 318 VAL A CA 1
ATOM 2318 C C . VAL A 1 318 ? -19.922 28.312 -0.476 1 88.12 318 VAL A C 1
ATOM 2320 O O . VAL A 1 318 ? -20.922 27.844 0.04 1 88.12 318 VAL A O 1
ATOM 2323 N N . SER A 1 319 ? -19.828 29.531 -1.027 1 85.75 319 SER A N 1
ATOM 2324 C CA . SER A 1 319 ? -20.938 30.453 -0.812 1 85.75 319 SER A CA 1
ATOM 2325 C C . SER A 1 319 ? -21.984 30.344 -1.922 1 85.75 319 SER A C 1
ATOM 2327 O O . SER A 1 319 ? -23.016 31.016 -1.886 1 85.75 319 SER A O 1
ATOM 2329 N N . ALA A 1 320 ? -21.75 29.516 -2.885 1 88.44 320 ALA A N 1
ATOM 2330 C CA . ALA A 1 320 ? -22.734 29.328 -3.943 1 88.44 320 ALA A CA 1
ATOM 2331 C C . ALA A 1 320 ? -24.047 28.781 -3.383 1 88.44 320 ALA A C 1
ATOM 2333 O O . ALA A 1 320 ? -24.031 27.797 -2.643 1 88.44 320 ALA A O 1
ATOM 2334 N N . PRO A 1 321 ? -25.141 29.469 -3.754 1 90.56 321 PRO A N 1
ATOM 2335 C CA . PRO A 1 321 ? -26.422 29.047 -3.188 1 90.56 321 PRO A CA 1
ATOM 2336 C C . PRO A 1 321 ? -26.75 27.578 -3.459 1 90.56 321 PRO A C 1
ATOM 2338 O O . PRO A 1 321 ? -26.641 27.125 -4.602 1 90.56 321 PRO A O 1
ATOM 2341 N N . GLY A 1 322 ? -26.984 26.828 -2.434 1 93.38 322 GLY A N 1
ATOM 2342 C CA . GLY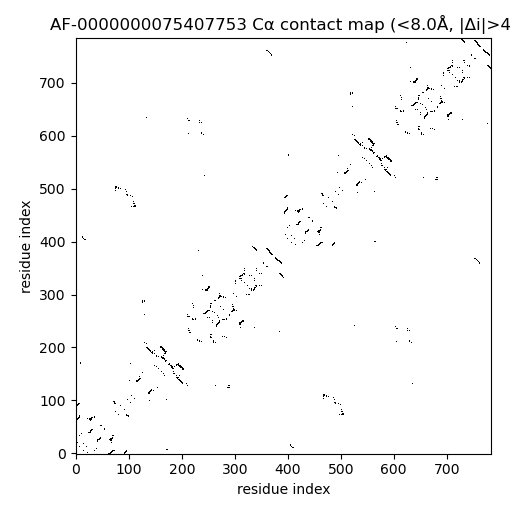 A 1 322 ? -27.5 25.469 -2.529 1 93.38 322 GLY A CA 1
ATOM 2343 C C . GLY A 1 322 ? -26.391 24.422 -2.66 1 93.38 322 GLY A C 1
ATOM 2344 O O . GLY A 1 322 ? -26.656 23.219 -2.611 1 93.38 322 GLY A O 1
ATOM 2345 N N . LEU A 1 323 ? -25.219 24.859 -2.826 1 95.12 323 LEU A N 1
ATOM 2346 C CA . LEU A 1 323 ? -24.125 23.922 -3.082 1 95.12 323 LEU A CA 1
ATOM 2347 C C . LEU A 1 323 ? -23.953 22.969 -1.91 1 95.12 323 LEU A C 1
ATOM 2349 O O . LEU A 1 323 ? -23.953 21.75 -2.096 1 95.12 323 LEU A O 1
ATOM 2353 N N . LEU A 1 324 ? -23.812 23.484 -0.717 1 96.75 324 LEU A N 1
ATOM 2354 C CA . LEU A 1 324 ? -23.594 22.641 0.453 1 96.75 324 LEU A CA 1
ATOM 2355 C C . LEU A 1 324 ? -24.766 21.688 0.679 1 96.75 324 LEU A C 1
ATOM 2357 O O . LEU A 1 324 ? -24.562 20.516 1.003 1 96.75 324 LEU A O 1
ATOM 2361 N N . ASP A 1 325 ? -25.969 22.188 0.457 1 95.94 325 ASP A N 1
ATOM 2362 C CA . ASP A 1 325 ? -27.156 21.375 0.618 1 95.94 325 ASP A CA 1
ATOM 2363 C C . ASP A 1 325 ? -27.172 20.234 -0.396 1 95.94 325 ASP A C 1
ATOM 2365 O O . ASP A 1 325 ? -27.516 19.094 -0.057 1 95.94 325 ASP A O 1
ATOM 2369 N N . ALA A 1 326 ? -26.828 20.547 -1.62 1 95.56 326 ALA A N 1
ATOM 2370 C CA . ALA A 1 326 ? -26.781 19.531 -2.668 1 95.56 326 ALA A CA 1
ATOM 2371 C C . ALA A 1 326 ? -25.734 18.453 -2.355 1 95.56 326 ALA A C 1
ATOM 2373 O O . ALA A 1 326 ? -25.984 17.266 -2.531 1 95.56 326 ALA A O 1
ATOM 2374 N N . CYS A 1 327 ? -24.562 18.875 -1.924 1 96.69 327 CYS A N 1
ATOM 2375 C CA . CYS A 1 327 ? -23.5 17.938 -1.542 1 96.69 327 CYS A CA 1
ATOM 2376 C C . CYS A 1 327 ? -23.953 17.047 -0.391 1 96.69 327 CYS A C 1
ATOM 2378 O O . CYS A 1 327 ? -23.781 15.828 -0.442 1 96.69 327 CYS A O 1
ATOM 2380 N N . TRP A 1 328 ? -24.562 17.656 0.632 1 96.56 328 TRP A N 1
ATOM 2381 C CA . TRP A 1 328 ? -25.031 16.922 1.802 1 96.56 328 TRP A CA 1
ATOM 2382 C C . TRP A 1 328 ? -26.078 15.883 1.408 1 96.56 328 TRP A C 1
ATOM 2384 O O . TRP A 1 328 ? -26.031 14.742 1.874 1 96.56 328 TRP A O 1
ATOM 2394 N N . ALA A 1 329 ? -26.953 16.281 0.517 1 95.19 329 ALA A N 1
ATOM 2395 C CA . ALA A 1 329 ? -28.016 15.398 0.063 1 95.19 329 ALA A CA 1
ATOM 2396 C C . ALA A 1 329 ? -27.438 14.203 -0.697 1 95.19 329 ALA A C 1
ATOM 2398 O O . ALA A 1 329 ? -27.984 13.094 -0.623 1 95.19 329 ALA A O 1
ATOM 2399 N N . ALA A 1 330 ? -26.375 14.406 -1.375 1 95.94 330 ALA A N 1
ATOM 2400 C CA . ALA A 1 330 ? -25.797 13.375 -2.234 1 95.94 330 ALA A CA 1
ATOM 2401 C C . ALA A 1 330 ? -24.969 12.375 -1.419 1 95.94 330 ALA A C 1
ATOM 2403 O O . ALA A 1 330 ? -24.766 11.242 -1.849 1 95.94 330 ALA A O 1
ATOM 2404 N N . LEU A 1 331 ? -24.484 12.773 -0.282 1 95.94 331 LEU A N 1
ATOM 2405 C CA . LEU A 1 331 ? -23.594 11.953 0.537 1 95.94 331 LEU A CA 1
ATOM 2406 C C . LEU A 1 331 ? -24.312 10.695 1.015 1 95.94 331 LEU A C 1
ATOM 2408 O O . LEU A 1 331 ? -25.484 10.75 1.419 1 95.94 331 LEU A O 1
ATOM 2412 N N . ARG A 1 332 ? -23.688 9.555 1.009 1 94.31 332 ARG A N 1
ATOM 2413 C CA . ARG A 1 332 ? -24.219 8.328 1.604 1 94.31 332 ARG A CA 1
ATOM 2414 C C . ARG A 1 332 ? -24.266 8.438 3.123 1 94.31 332 ARG A C 1
ATOM 2416 O O . ARG A 1 332 ? -23.516 9.219 3.723 1 94.31 332 ARG A O 1
ATOM 2423 N N . PRO A 1 333 ? -25.188 7.633 3.756 1 93.38 333 PRO A N 1
ATOM 2424 C CA . PRO A 1 333 ? -25.094 7.562 5.215 1 93.38 333 PRO A CA 1
ATOM 2425 C C . PRO A 1 333 ? -23.703 7.148 5.703 1 93.38 333 PRO A C 1
ATOM 2427 O O . PRO A 1 333 ? -23.109 6.207 5.164 1 93.38 333 PRO A O 1
ATOM 2430 N N . GLY A 1 334 ? -23.141 7.863 6.664 1 93.06 334 GLY A N 1
ATOM 2431 C CA . GLY A 1 334 ? -21.797 7.613 7.168 1 93.06 334 GLY A CA 1
ATOM 2432 C C . GLY A 1 334 ? -20.734 8.367 6.41 1 93.06 334 GLY A C 1
ATOM 2433 O O . GLY A 1 334 ? -19.562 8.391 6.82 1 93.06 334 GLY A O 1
ATOM 2434 N N . GLY A 1 335 ? -21.188 8.969 5.273 1 96.31 335 GLY A N 1
ATOM 2435 C CA . GLY A 1 335 ? -20.25 9.773 4.504 1 96.31 335 GLY A CA 1
ATOM 2436 C C . GLY A 1 335 ? -19.875 11.07 5.188 1 96.31 335 GLY A C 1
ATOM 2437 O O . GLY A 1 335 ? -20.562 11.508 6.117 1 96.31 335 GLY A O 1
ATOM 2438 N N . ARG A 1 336 ? -18.812 11.695 4.773 1 97.62 336 ARG A N 1
ATOM 2439 C CA . ARG A 1 336 ? -18.375 12.922 5.43 1 97.62 336 ARG A CA 1
ATOM 2440 C C . ARG A 1 336 ? -18.219 14.055 4.422 1 97.62 336 ARG A C 1
ATOM 2442 O O . ARG A 1 336 ? -17.859 13.812 3.264 1 97.62 336 ARG A O 1
ATOM 2449 N N . LEU A 1 337 ? -18.562 15.219 4.82 1 98.25 337 LEU A N 1
ATOM 2450 C CA . LEU A 1 337 ? -18.391 16.469 4.102 1 98.25 337 LEU A CA 1
ATOM 2451 C C . LEU A 1 337 ? -17.344 17.344 4.773 1 98.25 337 LEU A C 1
ATOM 2453 O O . LEU A 1 337 ? -17.453 17.656 5.961 1 98.25 337 LEU A O 1
ATOM 2457 N N . VAL A 1 338 ? -16.281 17.656 4.039 1 98.81 338 VAL A N 1
ATOM 2458 C CA . VAL A 1 338 ? -15.25 18.562 4.516 1 98.81 338 VAL A CA 1
ATOM 2459 C C . VAL A 1 338 ? -15.18 19.781 3.613 1 98.81 338 VAL A C 1
ATOM 2461 O O . VAL A 1 338 ? -15.117 19.672 2.387 1 98.81 338 VAL A O 1
ATOM 2464 N N . VAL A 1 339 ? -15.227 20.953 4.207 1 98.62 339 VAL A N 1
ATOM 2465 C CA . VAL A 1 339 ? -15.266 22.203 3.457 1 98.62 339 VAL A CA 1
ATOM 2466 C C . VAL A 1 339 ? -14.195 23.156 3.994 1 98.62 339 VAL A C 1
ATOM 2468 O O . VAL A 1 339 ? -14.055 23.328 5.207 1 98.62 339 VAL A O 1
ATOM 2471 N N . ASN A 1 340 ? -13.43 23.719 3.133 1 98.06 340 ASN A N 1
ATOM 2472 C CA . ASN A 1 340 ? -12.5 24.797 3.482 1 98.06 340 ASN A CA 1
ATOM 2473 C C . ASN A 1 340 ? -13.008 26.156 3.014 1 98.06 340 ASN A C 1
ATOM 2475 O O . ASN A 1 340 ? -13.414 26.312 1.861 1 98.06 340 ASN A O 1
ATOM 2479 N N . ALA A 1 341 ? -13.008 27.141 3.875 1 97.06 341 ALA A N 1
ATOM 2480 C CA . ALA A 1 341 ? -13.359 28.531 3.541 1 97.06 341 ALA A CA 1
ATOM 2481 C C . ALA A 1 341 ? -12.242 29.484 3.943 1 97.06 341 ALA A C 1
ATOM 2483 O O . ALA A 1 341 ? -11.664 29.359 5.027 1 97.06 341 ALA A O 1
ATOM 2484 N N . VAL A 1 342 ? -12.008 30.391 3.053 1 94.62 342 VAL A N 1
ATOM 2485 C CA . VAL A 1 342 ? -10.992 31.391 3.334 1 94.62 342 VAL A CA 1
ATOM 2486 C C . VAL A 1 342 ? -11.656 32.75 3.482 1 94.62 342 VAL A C 1
ATOM 2488 O O . VAL A 1 342 ? -11.195 33.594 4.258 1 94.62 342 VAL A O 1
ATOM 2491 N N . THR A 1 343 ? -12.852 33 2.818 1 94.31 343 THR A N 1
ATOM 2492 C CA . THR A 1 343 ? -13.516 34.312 2.828 1 94.31 343 THR A CA 1
ATOM 2493 C C . THR A 1 343 ? -14.5 34.406 3.992 1 94.31 343 THR A C 1
ATOM 2495 O O . THR A 1 343 ? -14.977 33.375 4.488 1 94.31 343 THR A O 1
ATOM 2498 N N . ALA A 1 344 ? -14.758 35.625 4.273 1 95.25 344 ALA A N 1
ATOM 2499 C CA . ALA A 1 344 ? -15.734 35.844 5.336 1 95.25 344 ALA A CA 1
ATOM 2500 C C . ALA A 1 344 ? -17.109 35.312 4.945 1 95.25 344 ALA A C 1
ATOM 2502 O O . ALA A 1 344 ? -17.828 34.781 5.789 1 95.25 344 ALA A O 1
ATOM 2503 N N . GLU A 1 345 ? -17.484 35.531 3.74 1 94.38 345 GLU A N 1
ATOM 2504 C CA . GLU A 1 345 ? -18.75 35.031 3.234 1 94.38 345 GLU A CA 1
ATOM 2505 C C . GLU A 1 345 ? -18.812 33.5 3.328 1 94.38 345 GLU A C 1
ATOM 2507 O O . GLU A 1 345 ? -19.844 32.938 3.707 1 94.38 345 GLU A O 1
ATOM 2512 N N . GLY A 1 346 ? -17.688 32.844 2.965 1 95.56 346 GLY A N 1
ATOM 2513 C CA . GLY A 1 346 ? -17.609 31.406 3.102 1 95.56 346 GLY A CA 1
ATOM 2514 C C . GLY A 1 346 ? -17.75 30.938 4.539 1 95.56 346 GLY A C 1
ATOM 2515 O O . GLY A 1 346 ? -18.438 29.969 4.816 1 95.56 346 GLY A O 1
ATOM 2516 N N . GLU A 1 347 ? -17.062 31.641 5.383 1 95.81 347 GLU A N 1
ATOM 2517 C CA . GLU A 1 347 ? -17.141 31.297 6.797 1 95.81 347 GLU A CA 1
ATOM 2518 C C . GLU A 1 347 ? -18.578 31.422 7.324 1 95.81 347 GLU A C 1
ATOM 2520 O O . GLU A 1 347 ? -19.047 30.578 8.086 1 95.81 347 GLU A O 1
ATOM 2525 N N . ALA A 1 348 ? -19.234 32.5 6.91 1 95.75 348 ALA A N 1
ATOM 2526 C CA . ALA A 1 348 ? -20.625 32.719 7.32 1 95.75 348 ALA A CA 1
ATOM 2527 C C . ALA A 1 348 ? -21.516 31.578 6.84 1 95.75 348 ALA A C 1
ATOM 2529 O O . ALA A 1 348 ? -22.375 31.094 7.586 1 95.75 348 ALA A O 1
ATOM 2530 N N . ALA A 1 349 ? -21.281 31.188 5.668 1 96.31 349 ALA A N 1
ATOM 2531 C CA . ALA A 1 349 ? -22.047 30.078 5.117 1 96.31 349 ALA A CA 1
ATOM 2532 C C . ALA A 1 349 ? -21.812 28.797 5.914 1 96.31 349 ALA A C 1
ATOM 2534 O O . ALA A 1 349 ? -22.75 28.047 6.184 1 96.31 349 ALA A O 1
ATOM 2535 N N . LEU A 1 350 ? -20.562 28.562 6.309 1 97.25 350 LEU A N 1
ATOM 2536 C CA . LEU A 1 350 ? -20.203 27.375 7.07 1 97.25 350 LEU A CA 1
ATOM 2537 C C . LEU A 1 350 ? -20.844 27.406 8.453 1 97.25 350 LEU A C 1
ATOM 2539 O O . LEU A 1 350 ? -21.312 26.375 8.953 1 97.25 350 LEU A O 1
ATOM 2543 N N . LEU A 1 351 ? -20.828 28.578 9.031 1 96.31 351 LEU A N 1
ATOM 2544 C CA . LEU A 1 351 ? -21.438 28.719 10.352 1 96.31 351 LEU A CA 1
ATOM 2545 C C . LEU A 1 351 ? -22.922 28.422 10.305 1 96.31 351 LEU A C 1
ATOM 2547 O O . LEU A 1 351 ? -23.469 27.766 11.188 1 96.31 351 LEU A O 1
ATOM 2551 N N . ALA A 1 352 ? -23.562 28.953 9.273 1 96 352 ALA A N 1
ATOM 2552 C CA . ALA A 1 352 ? -24.984 28.688 9.102 1 96 352 ALA A CA 1
ATOM 2553 C C . ALA A 1 352 ? -25.25 27.203 8.891 1 96 352 ALA A C 1
ATOM 2555 O O . ALA A 1 352 ? -26.188 26.641 9.445 1 96 352 ALA A O 1
ATOM 2556 N N . PHE A 1 353 ? -24.438 26.578 8.102 1 97.19 353 PHE A N 1
ATOM 2557 C CA . PHE A 1 353 ? -24.562 25.156 7.832 1 97.19 353 PHE A CA 1
ATOM 2558 C C . PHE A 1 353 ? -24.328 24.344 9.102 1 97.19 353 PHE A C 1
ATOM 2560 O O . PHE A 1 353 ? -25.078 23.406 9.391 1 97.19 353 PHE A O 1
ATOM 2567 N N . HIS A 1 354 ? -23.281 24.703 9.875 1 97.12 354 HIS A N 1
ATOM 2568 C CA . HIS A 1 354 ? -22.953 24.062 11.141 1 97.12 354 HIS A CA 1
ATOM 2569 C C . HIS A 1 354 ? -24.125 24.156 12.117 1 97.12 354 HIS A C 1
ATOM 2571 O O . HIS A 1 354 ? -24.406 23.188 12.844 1 97.12 354 HIS A O 1
ATOM 2577 N N . ALA A 1 355 ? -24.797 25.203 12.141 1 95.62 355 ALA A N 1
ATOM 2578 C CA . ALA A 1 355 ? -25.938 25.391 13.039 1 95.62 355 ALA A CA 1
ATOM 2579 C C . ALA A 1 355 ? -27.062 24.422 12.703 1 95.62 355 ALA A C 1
ATOM 2581 O O . ALA A 1 355 ? -27.781 23.953 13.594 1 95.62 355 ALA A O 1
ATOM 2582 N N . ARG A 1 356 ? -27.219 24.078 11.461 1 95.81 356 ARG A N 1
ATOM 2583 C CA . ARG A 1 356 ? -28.312 23.219 11 1 95.81 356 ARG A CA 1
ATOM 2584 C C . ARG A 1 356 ? -27.938 21.75 11.125 1 95.81 356 ARG A C 1
ATOM 2586 O O . ARG A 1 356 ? -28.797 20.922 11.43 1 95.81 356 ARG A O 1
ATOM 2593 N N . HIS A 1 357 ? -26.656 21.406 10.867 1 96.5 357 HIS A N 1
ATOM 2594 C CA . HIS A 1 357 ? -26.328 19.984 10.68 1 96.5 357 HIS A CA 1
ATOM 2595 C C . HIS A 1 357 ? -25.344 19.5 11.734 1 96.5 357 HIS A C 1
ATOM 2597 O O . HIS A 1 357 ? -25.047 18.312 11.812 1 96.5 357 HIS A O 1
ATOM 2603 N N . GLY A 1 358 ? -24.891 20.422 12.586 1 96.44 358 GLY A N 1
ATOM 2604 C CA . GLY A 1 358 ? -23.828 20.062 13.516 1 96.44 358 GLY A CA 1
ATOM 2605 C C . GLY A 1 358 ? -22.484 19.859 12.844 1 96.44 358 GLY A C 1
ATOM 2606 O O . GLY A 1 358 ? -22.203 20.453 11.805 1 96.44 358 GLY A O 1
ATOM 2607 N N . GLY A 1 359 ? -21.594 19.125 13.547 1 97 359 GLY A N 1
ATOM 2608 C CA . GLY A 1 359 ? -20.25 18.906 13.039 1 97 359 GLY A CA 1
ATOM 2609 C C . GLY A 1 359 ? -19.188 19.672 13.789 1 97 359 GLY A C 1
ATOM 2610 O O . GLY A 1 359 ? -19.422 20.156 14.898 1 97 359 GLY A O 1
ATOM 2611 N N . ALA A 1 360 ? -18.031 19.656 13.172 1 97.69 360 ALA A N 1
ATOM 2612 C CA . ALA A 1 360 ? -16.891 20.312 13.805 1 97.69 360 ALA A CA 1
ATOM 2613 C C . ALA A 1 360 ? -16.328 21.406 12.906 1 97.69 360 ALA A C 1
ATOM 2615 O O . ALA A 1 360 ? -16.391 21.312 11.68 1 97.69 360 ALA A O 1
ATOM 2616 N N . MET A 1 361 ? -15.844 22.469 13.57 1 97.88 361 MET A N 1
ATOM 2617 C CA . MET A 1 361 ? -15.18 23.547 12.852 1 97.88 361 MET A CA 1
ATOM 2618 C C . MET A 1 361 ? -13.797 23.812 13.43 1 97.88 361 MET A C 1
ATOM 2620 O O . MET A 1 361 ? -13.617 23.812 14.648 1 97.88 361 MET A O 1
ATOM 2624 N N . THR A 1 362 ? -12.859 23.953 12.547 1 98.06 362 THR A N 1
ATOM 2625 C CA . THR A 1 362 ? -11.477 24.25 12.922 1 98.06 362 THR A CA 1
ATOM 2626 C C . THR A 1 362 ? -10.922 25.406 12.102 1 98.06 362 THR A C 1
ATOM 2628 O O . THR A 1 362 ? -11.188 25.5 10.898 1 98.06 362 THR A O 1
ATOM 2631 N N . ARG A 1 363 ? -10.242 26.328 12.711 1 97.88 363 ARG A N 1
ATOM 2632 C CA . ARG A 1 363 ? -9.516 27.391 12.023 1 97.88 363 ARG A CA 1
ATOM 2633 C C . ARG A 1 363 ? -8.016 27.125 12.039 1 97.88 363 ARG A C 1
ATOM 2635 O O . ARG A 1 363 ? -7.438 26.844 13.102 1 97.88 363 ARG A O 1
ATOM 2642 N N . LEU A 1 364 ? -7.418 27.141 10.906 1 97.5 364 LEU A N 1
ATOM 2643 C CA . LEU A 1 364 ? -6.016 26.797 10.688 1 97.5 364 LEU A CA 1
ATOM 2644 C C . LEU A 1 364 ? -5.227 28.016 10.211 1 97.5 364 LEU A C 1
ATOM 2646 O O . LEU A 1 364 ? -5.629 28.703 9.266 1 97.5 364 LEU A O 1
ATOM 2650 N N . SER A 1 365 ? -4.121 28.328 10.898 1 97.75 365 SER A N 1
ATOM 2651 C CA . SER A 1 365 ? -3.24 29.422 10.5 1 97.75 365 SER A CA 1
ATOM 2652 C C . SER A 1 365 ? -1.8 28.938 10.352 1 97.75 365 SER A C 1
ATOM 2654 O O . SER A 1 365 ? -1.303 28.188 11.18 1 97.75 365 SER A O 1
ATOM 2656 N N . VAL A 1 366 ? -1.199 29.328 9.258 1 97.69 366 VAL A N 1
ATOM 2657 C CA . VAL A 1 366 ? 0.186 28.984 8.953 1 97.69 366 VAL A CA 1
ATOM 2658 C C . VAL A 1 366 ? 0.994 30.25 8.711 1 97.69 366 VAL A C 1
ATOM 2660 O O . VAL A 1 366 ? 0.561 31.141 7.969 1 97.69 366 VAL A O 1
ATOM 2663 N N . ALA A 1 367 ? 2.086 30.391 9.367 1 98 367 ALA A N 1
ATOM 2664 C CA . ALA A 1 367 ? 3.029 31.469 9.102 1 98 367 ALA A CA 1
ATOM 2665 C C . ALA A 1 367 ? 4.422 30.922 8.805 1 98 367 ALA A C 1
ATOM 2667 O O . ALA A 1 367 ? 4.844 29.922 9.383 1 98 367 ALA A O 1
ATOM 2668 N N . ARG A 1 368 ? 5.141 31.562 7.934 1 96.75 368 ARG A N 1
ATOM 2669 C CA . ARG A 1 368 ? 6.492 31.156 7.566 1 96.75 368 ARG A CA 1
ATOM 2670 C C . ARG A 1 368 ? 7.508 32.219 7.934 1 96.75 368 ARG A C 1
ATOM 2672 O O . ARG A 1 368 ? 7.242 33.406 7.773 1 96.75 368 ARG A O 1
ATOM 2679 N N . LEU A 1 369 ? 8.641 31.75 8.383 1 96.25 369 LEU A N 1
ATOM 2680 C CA . LEU A 1 369 ? 9.727 32.688 8.68 1 96.25 369 LEU A CA 1
ATOM 2681 C C . LEU A 1 369 ? 10.43 33.125 7.395 1 96.25 369 LEU A C 1
ATOM 2683 O O . LEU A 1 369 ? 10.75 32.281 6.543 1 96.25 369 LEU A O 1
ATOM 2687 N N . ALA A 1 370 ? 10.539 34.375 7.188 1 95.31 370 ALA A N 1
ATOM 2688 C CA . ALA A 1 370 ? 11.195 34.906 5.996 1 95.31 370 ALA A CA 1
ATOM 2689 C C . ALA A 1 370 ? 12.148 36.031 6.363 1 95.31 370 ALA A C 1
ATOM 2691 O O . ALA A 1 370 ? 11.977 36.688 7.395 1 95.31 370 ALA A O 1
ATOM 2692 N N . PRO A 1 371 ? 13.117 36.25 5.555 1 93.56 371 PRO A N 1
ATOM 2693 C CA . PRO A 1 371 ? 14.086 37.312 5.828 1 93.56 371 PRO A CA 1
ATOM 2694 C C . PRO A 1 371 ? 13.508 38.688 5.594 1 93.56 371 PRO A C 1
ATOM 2696 O O . PRO A 1 371 ? 12.695 38.875 4.68 1 93.56 371 PRO A O 1
ATOM 2699 N N . VAL A 1 372 ? 13.812 39.625 6.422 1 93.81 372 VAL A N 1
ATOM 2700 C CA . VAL A 1 372 ? 13.523 41.031 6.273 1 93.81 372 VAL A CA 1
ATOM 2701 C C . VAL A 1 372 ? 14.75 41.875 6.664 1 93.81 372 VAL A C 1
ATOM 2703 O O . VAL A 1 372 ? 15.023 42.062 7.848 1 93.81 372 VAL A O 1
ATOM 2706 N N . GLY A 1 373 ? 15.453 42.375 5.621 1 90 373 GLY A N 1
ATOM 2707 C CA . GLY A 1 373 ? 16.75 42.969 5.883 1 90 373 GLY A CA 1
ATOM 2708 C C . GLY A 1 373 ? 17.734 42 6.527 1 90 373 GLY A C 1
ATOM 2709 O O . GLY A 1 373 ? 17.953 40.906 6.023 1 90 373 GLY A O 1
ATOM 2710 N N . GLY A 1 374 ? 18.312 42.281 7.621 1 89 374 GLY A N 1
ATOM 2711 C CA . GLY A 1 374 ? 19.234 41.438 8.367 1 89 374 GLY A CA 1
ATOM 2712 C C . GLY A 1 374 ? 18.562 40.594 9.422 1 89 374 GLY A C 1
ATOM 2713 O O . GLY A 1 374 ? 19.219 39.875 10.18 1 89 374 GLY A O 1
ATOM 2714 N N . PHE A 1 375 ? 17.219 40.719 9.43 1 93.56 375 PHE A N 1
ATOM 2715 C CA . PHE A 1 375 ? 16.438 40.031 10.445 1 93.56 375 PHE A CA 1
ATOM 2716 C C . PHE A 1 375 ? 15.445 39.062 9.789 1 93.56 375 PHE A C 1
ATOM 2718 O O . PHE A 1 375 ? 15.578 38.75 8.609 1 93.56 375 PHE A O 1
ATOM 2725 N N . HIS A 1 376 ? 14.672 38.344 10.555 1 94.69 376 HIS A N 1
ATOM 2726 C CA . HIS A 1 376 ? 13.602 37.469 10.078 1 94.69 376 HIS A CA 1
ATOM 2727 C C . HIS A 1 376 ? 12.266 37.875 10.695 1 94.69 376 HIS A C 1
ATOM 2729 O O . HIS A 1 376 ? 12.219 38.344 11.828 1 94.69 376 HIS A O 1
ATOM 2735 N N . THR A 1 377 ? 11.258 37.719 9.938 1 95.69 377 THR A N 1
ATOM 2736 C CA . THR A 1 377 ? 9.898 37.938 10.43 1 95.69 377 THR A CA 1
ATOM 2737 C C . THR A 1 377 ? 8.961 36.844 9.969 1 95.69 377 THR A C 1
ATOM 2739 O O . THR A 1 377 ? 9.258 36.125 9.008 1 95.69 377 THR A O 1
ATOM 2742 N N . TRP A 1 378 ? 7.906 36.594 10.695 1 95.94 378 TRP A N 1
ATOM 2743 C CA . TRP A 1 378 ? 6.879 35.625 10.328 1 95.94 378 TRP A CA 1
ATOM 2744 C C . TRP A 1 378 ? 5.895 36.219 9.328 1 95.94 378 TRP A C 1
ATOM 2746 O O . TRP A 1 378 ? 5.285 37.25 9.594 1 95.94 378 TRP A O 1
ATOM 2756 N N . HIS A 1 379 ? 5.766 35.625 8.188 1 96 379 HIS A N 1
ATOM 2757 C CA . HIS A 1 379 ? 4.75 35.969 7.199 1 96 379 HIS A CA 1
ATOM 2758 C C . HIS A 1 379 ? 3.545 35.062 7.277 1 96 379 HIS A C 1
ATOM 2760 O O . HIS A 1 379 ? 3.641 33.875 6.926 1 96 379 HIS A O 1
ATOM 2766 N N . ALA A 1 380 ? 2.428 35.625 7.629 1 94.69 380 ALA A N 1
ATOM 2767 C CA . ALA A 1 380 ? 1.22 34.844 7.84 1 94.69 380 ALA A CA 1
ATOM 2768 C C . ALA A 1 380 ? 0.452 34.656 6.531 1 94.69 380 ALA A C 1
ATOM 2770 O O . ALA A 1 380 ? 0.244 35.625 5.785 1 94.69 380 ALA A O 1
ATOM 2771 N N . ALA A 1 381 ? 0.047 33.375 6.262 1 94.75 381 ALA A N 1
ATOM 2772 C CA . ALA A 1 381 ? -0.912 33.125 5.195 1 94.75 381 ALA A CA 1
ATOM 2773 C C . ALA A 1 381 ? -2.34 33.406 5.656 1 94.75 381 ALA A C 1
ATOM 2775 O O . ALA A 1 381 ? -2.586 33.594 6.848 1 94.75 381 ALA A O 1
ATOM 2776 N N . MET A 1 382 ? -3.27 33.5 4.691 1 93.69 382 MET A N 1
ATOM 2777 C CA . MET A 1 382 ? -4.676 33.656 5.055 1 93.69 382 MET A CA 1
ATOM 2778 C C . MET A 1 382 ? -5.16 32.438 5.848 1 93.69 382 MET A C 1
ATOM 2780 O O . MET A 1 382 ? -4.922 31.297 5.453 1 93.69 382 MET A O 1
ATOM 2784 N N . PRO A 1 383 ? -5.801 32.719 6.941 1 95.94 383 PRO A N 1
ATOM 2785 C CA . PRO A 1 383 ? -6.336 31.578 7.695 1 95.94 383 PRO A CA 1
ATOM 2786 C C . PRO A 1 383 ? -7.418 30.812 6.934 1 95.94 383 PRO A C 1
ATOM 2788 O O . PRO A 1 383 ? -8.094 31.391 6.074 1 95.94 383 PRO A O 1
ATOM 2791 N N . VAL A 1 384 ? -7.527 29.562 7.195 1 97.56 384 VAL A N 1
ATOM 2792 C CA . VAL A 1 384 ? -8.539 28.719 6.57 1 97.56 384 VAL A CA 1
ATOM 2793 C C . VAL A 1 384 ? -9.484 28.172 7.641 1 97.56 384 VAL A C 1
ATOM 2795 O O . VAL A 1 384 ? -9.039 27.625 8.648 1 97.56 384 VAL A O 1
ATOM 2798 N N . THR A 1 385 ? -10.789 28.359 7.477 1 98 385 THR A N 1
ATOM 2799 C CA . THR A 1 385 ? -11.797 27.75 8.328 1 98 385 THR A CA 1
ATOM 2800 C C . THR A 1 385 ? -12.328 26.469 7.695 1 98 385 THR A C 1
ATOM 2802 O O . THR A 1 385 ? -12.781 26.484 6.547 1 98 385 THR A O 1
ATOM 2805 N N . GLN A 1 386 ? -12.211 25.375 8.398 1 98.5 386 GLN A N 1
ATOM 2806 C CA . GLN A 1 386 ? -12.625 24.078 7.875 1 98.5 386 GLN A CA 1
ATOM 2807 C C . GLN A 1 386 ? -13.844 23.547 8.625 1 98.5 386 GLN A C 1
ATOM 2809 O O . GLN A 1 386 ? -13.922 23.641 9.852 1 98.5 386 GLN A O 1
ATOM 2814 N N . TYR A 1 387 ? -14.828 23.016 7.91 1 98.5 387 TYR A N 1
ATOM 2815 C CA . TYR A 1 387 ? -15.984 22.312 8.445 1 98.5 387 TYR A CA 1
ATOM 2816 C C . TYR A 1 387 ? -15.898 20.828 8.172 1 98.5 387 TYR A C 1
ATOM 2818 O O . TYR A 1 387 ? -15.469 20.406 7.09 1 98.5 387 TYR A O 1
ATOM 2826 N N . LYS A 1 388 ? -16.219 20 9.102 1 98.62 388 LYS A N 1
ATOM 2827 C CA . LYS A 1 388 ? -16.375 18.562 8.922 1 98.62 388 LYS A CA 1
ATOM 2828 C C . LYS A 1 388 ? -17.719 18.094 9.461 1 98.62 388 LYS A C 1
ATOM 2830 O O . LYS A 1 388 ? -18.031 18.312 10.633 1 98.62 388 LYS A O 1
ATOM 2835 N N . GLY A 1 389 ? -18.469 17.469 8.641 1 98.19 389 GLY A N 1
ATOM 2836 C CA . GLY A 1 389 ? -19.703 16.828 9.047 1 98.19 389 GLY A CA 1
ATOM 2837 C C . GLY A 1 389 ? -19.797 15.383 8.578 1 98.19 389 GLY A C 1
ATOM 2838 O O . GLY A 1 389 ? -19.25 15.023 7.539 1 98.19 389 GLY A O 1
ATOM 2839 N N . VAL A 1 390 ? -20.438 14.539 9.359 1 96.81 390 VAL A N 1
ATOM 2840 C CA . VAL A 1 390 ? -20.734 13.156 9 1 96.81 390 VAL A CA 1
ATOM 2841 C C . VAL A 1 390 ? -22.25 12.945 8.93 1 96.81 390 VAL A C 1
ATOM 2843 O O . VAL A 1 390 ? -22.969 13.281 9.867 1 96.81 390 VAL A O 1
ATOM 2846 N N . LYS A 1 391 ? -22.625 12.391 7.836 1 95.06 391 LYS A N 1
ATOM 2847 C CA . LYS A 1 391 ? -24.062 12.188 7.648 1 95.06 391 LYS A CA 1
ATOM 2848 C C . LYS A 1 391 ? -24.547 10.953 8.414 1 95.06 391 LYS A C 1
ATOM 2850 O O . LYS A 1 391 ? -23.906 9.898 8.375 1 95.06 391 LYS A O 1
ATOM 2855 N N . ALA A 1 392 ? -25.703 11.086 9 1 90.19 392 ALA A N 1
ATOM 2856 C CA . ALA A 1 392 ? -26.266 10 9.789 1 90.19 392 ALA A CA 1
ATOM 2857 C C . ALA A 1 392 ? -26.922 8.953 8.891 1 90.19 392 ALA A C 1
ATOM 2859 O O . ALA A 1 392 ? -27.438 9.281 7.824 1 90.19 392 ALA A O 1
ATOM 2860 N N . MET B 1 1 ? 25.453 -27.109 -7.035 1 90.56 1 MET B N 1
ATOM 2861 C CA . MET B 1 1 ? 24.234 -26.406 -7.398 1 90.56 1 MET B CA 1
ATOM 2862 C C . MET B 1 1 ? 23.062 -26.844 -6.52 1 90.56 1 MET B C 1
ATOM 2864 O O . MET B 1 1 ? 22.906 -28.047 -6.246 1 90.56 1 MET B O 1
ATOM 2868 N N . ILE B 1 2 ? 22.344 -25.875 -5.996 1 97.12 2 ILE B N 1
ATOM 2869 C CA . ILE B 1 2 ? 21.172 -26.172 -5.176 1 97.12 2 ILE B CA 1
ATOM 2870 C C . ILE B 1 2 ? 19.906 -25.875 -5.965 1 97.12 2 ILE B C 1
ATOM 2872 O O . ILE B 1 2 ? 19.703 -24.75 -6.426 1 97.12 2 ILE B O 1
ATOM 2876 N N . SER B 1 3 ? 19.109 -26.906 -6.16 1 98.06 3 SER B N 1
ATOM 2877 C CA . SER B 1 3 ? 17.797 -26.734 -6.789 1 98.06 3 SER B CA 1
ATOM 2878 C C . SER B 1 3 ? 16.688 -26.641 -5.746 1 98.06 3 SER B C 1
ATOM 2880 O O . SER B 1 3 ? 16.453 -27.594 -5 1 98.06 3 SER B O 1
ATOM 2882 N N . VAL B 1 4 ? 16.078 -25.484 -5.68 1 98.56 4 VAL B N 1
ATOM 2883 C CA . VAL B 1 4 ? 14.938 -25.281 -4.793 1 98.56 4 VAL B CA 1
ATOM 2884 C C . VAL B 1 4 ? 13.641 -25.547 -5.555 1 98.56 4 VAL B C 1
ATOM 2886 O O . VAL B 1 4 ? 13.32 -24.844 -6.508 1 98.56 4 VAL B O 1
ATOM 2889 N N . ILE B 1 5 ? 12.891 -26.562 -5.141 1 98.5 5 ILE B N 1
ATOM 2890 C CA . ILE B 1 5 ? 11.703 -26.984 -5.871 1 98.5 5 ILE B CA 1
ATOM 2891 C C . ILE B 1 5 ? 10.461 -26.812 -4.996 1 98.5 5 ILE B C 1
ATOM 2893 O O . ILE B 1 5 ? 10.375 -27.391 -3.912 1 98.5 5 ILE B O 1
ATOM 2897 N N . GLY B 1 6 ? 9.539 -25.922 -5.469 1 98.38 6 GLY B N 1
ATOM 2898 C CA . GLY B 1 6 ? 8.227 -25.859 -4.844 1 98.38 6 GLY B CA 1
ATOM 2899 C C . GLY B 1 6 ? 7.391 -27.109 -5.102 1 98.38 6 GLY B C 1
ATOM 2900 O O . GLY B 1 6 ? 7.391 -27.641 -6.207 1 98.38 6 GLY B O 1
ATOM 2901 N N . ILE B 1 7 ? 6.691 -27.562 -4.09 1 97.88 7 ILE B N 1
ATOM 2902 C CA . ILE B 1 7 ? 5.836 -28.734 -4.199 1 97.88 7 ILE B CA 1
ATOM 2903 C C . ILE B 1 7 ? 4.562 -28.531 -3.383 1 97.88 7 ILE B C 1
ATOM 2905 O O . ILE B 1 7 ? 4.594 -27.891 -2.328 1 97.88 7 ILE B O 1
ATOM 2909 N N . GLY B 1 8 ? 3.449 -28.922 -3.902 1 96.94 8 GLY B N 1
ATOM 2910 C CA . GLY B 1 8 ? 2.168 -28.797 -3.221 1 96.94 8 GLY B CA 1
ATOM 2911 C C . GLY B 1 8 ? 1.703 -30.109 -2.605 1 96.94 8 GLY B C 1
ATOM 2912 O O . GLY B 1 8 ? 2.455 -31.094 -2.564 1 96.94 8 GLY B O 1
ATOM 2913 N N . GLU B 1 9 ? 0.469 -30.062 -2.113 1 96.38 9 GLU B N 1
ATOM 2914 C CA . GLU B 1 9 ? -0.126 -31.219 -1.442 1 96.38 9 GLU B CA 1
ATOM 2915 C C . GLU B 1 9 ? -0.434 -32.344 -2.434 1 96.38 9 GLU B C 1
ATOM 2917 O O . GLU B 1 9 ? -0.75 -33.469 -2.033 1 96.38 9 GLU B O 1
ATOM 2922 N N . ASP B 1 10 ? -0.283 -32.062 -3.662 1 94.88 10 ASP B N 1
ATOM 2923 C CA . ASP B 1 10 ? -0.496 -33.062 -4.703 1 94.88 10 ASP B CA 1
ATOM 2924 C C . ASP B 1 10 ? 0.801 -33.812 -5.035 1 94.88 10 ASP B C 1
ATOM 2926 O O . ASP B 1 10 ? 0.817 -34.688 -5.887 1 94.88 10 ASP B O 1
ATOM 2930 N N . GLY B 1 11 ? 1.828 -33.5 -4.387 1 95.44 11 GLY B N 1
ATOM 2931 C CA . GLY B 1 11 ? 3.078 -34.25 -4.469 1 95.44 11 GLY B CA 1
ATOM 2932 C C . GLY B 1 11 ? 3.711 -34.219 -5.844 1 95.44 11 GLY B C 1
ATOM 2933 O O . GLY B 1 11 ? 3.693 -33.156 -6.508 1 95.44 11 GLY B O 1
ATOM 2934 N N . LEU B 1 12 ? 4.297 -35.312 -6.273 1 96.06 12 LEU B N 1
ATOM 2935 C CA . LEU B 1 12 ? 5.031 -35.406 -7.531 1 96.06 12 LEU B CA 1
ATOM 2936 C C . LEU B 1 12 ? 4.102 -35.219 -8.719 1 96.06 12 LEU B C 1
ATOM 2938 O O . LEU B 1 12 ? 4.516 -34.719 -9.773 1 96.06 12 LEU B O 1
ATOM 2942 N N . ASP B 1 13 ? 2.857 -35.5 -8.547 1 95.25 13 ASP B N 1
ATOM 2943 C CA . ASP B 1 13 ? 1.875 -35.375 -9.617 1 95.25 13 ASP B CA 1
ATOM 2944 C C . ASP B 1 13 ? 1.611 -33.906 -9.93 1 95.25 13 ASP B C 1
ATOM 2946 O O . ASP B 1 13 ? 1.055 -33.562 -10.984 1 95.25 13 ASP B O 1
ATOM 2950 N N . GLY B 1 14 ? 2.029 -33.031 -9.047 1 96.12 14 GLY B N 1
ATOM 2951 C CA . GLY B 1 14 ? 1.708 -31.625 -9.18 1 96.12 14 GLY B CA 1
ATOM 2952 C C . GLY B 1 14 ? 2.836 -30.812 -9.789 1 96.12 14 GLY B C 1
ATOM 2953 O O . GLY B 1 14 ? 2.646 -29.656 -10.148 1 96.12 14 GLY B O 1
ATOM 2954 N N . ILE B 1 15 ? 3.979 -31.391 -9.945 1 96.12 15 ILE B N 1
ATOM 2955 C CA . ILE B 1 15 ? 5.121 -30.578 -10.344 1 96.12 15 ILE B CA 1
ATOM 2956 C C . ILE B 1 15 ? 5.512 -30.922 -11.781 1 96.12 15 ILE B C 1
ATOM 2958 O O . ILE B 1 15 ? 5.078 -31.938 -12.328 1 96.12 15 ILE B O 1
ATOM 2962 N N . SER B 1 16 ? 6.238 -30.062 -12.43 1 95.38 16 SER B N 1
ATOM 2963 C CA . SER B 1 16 ? 6.613 -30.156 -13.836 1 95.38 16 SER B CA 1
ATOM 2964 C C . SER B 1 16 ? 7.543 -31.344 -14.086 1 95.38 16 SER B C 1
ATOM 2966 O O . SER B 1 16 ? 8.125 -31.891 -13.141 1 95.38 16 SER B O 1
ATOM 2968 N N . ALA B 1 17 ? 7.695 -31.656 -15.375 1 95.56 17 ALA B N 1
ATOM 2969 C CA . ALA B 1 17 ? 8.625 -32.719 -15.766 1 95.56 17 ALA B CA 1
ATOM 2970 C C . ALA B 1 17 ? 10.062 -32.344 -15.383 1 95.56 17 ALA B C 1
ATOM 2972 O O . ALA B 1 17 ? 10.82 -33.188 -14.914 1 95.56 17 ALA B O 1
ATOM 2973 N N . ALA B 1 18 ? 10.367 -31.125 -15.547 1 95.69 18 ALA B N 1
ATOM 2974 C CA . ALA B 1 18 ? 11.711 -30.672 -15.203 1 95.69 18 ALA B CA 1
ATOM 2975 C C . ALA B 1 18 ? 11.984 -30.828 -13.711 1 95.69 18 ALA B C 1
ATOM 2977 O O . ALA B 1 18 ? 13.062 -31.281 -13.312 1 95.69 18 ALA B O 1
ATOM 2978 N N . ALA B 1 19 ? 11.039 -30.453 -12.898 1 96.94 19 ALA B N 1
ATOM 2979 C CA . ALA B 1 19 ? 11.172 -30.594 -11.445 1 96.94 19 ALA B CA 1
ATOM 2980 C C . ALA B 1 19 ? 11.312 -32.062 -11.039 1 96.94 19 ALA B C 1
ATOM 2982 O O . ALA B 1 19 ? 12.164 -32.406 -10.203 1 96.94 19 ALA B O 1
ATOM 2983 N N . ARG B 1 20 ? 10.555 -32.906 -11.602 1 96.94 20 ARG B N 1
ATOM 2984 C CA . ARG B 1 20 ? 10.633 -34.312 -11.312 1 96.94 20 ARG B CA 1
ATOM 2985 C C . ARG B 1 20 ? 12 -34.906 -11.672 1 96.94 20 ARG B C 1
ATOM 2987 O O . ARG B 1 20 ? 12.555 -35.719 -10.938 1 96.94 20 ARG B O 1
ATOM 2994 N N . ALA B 1 21 ? 12.492 -34.469 -12.797 1 96.88 21 ALA B N 1
ATOM 2995 C CA . ALA B 1 21 ? 13.805 -34.906 -13.25 1 96.88 21 ALA B CA 1
ATOM 2996 C C . ALA B 1 21 ? 14.898 -34.5 -12.273 1 96.88 21 ALA B C 1
ATOM 2998 O O . ALA B 1 21 ? 15.805 -35.281 -11.977 1 96.88 21 ALA B O 1
ATOM 2999 N N . LEU B 1 22 ? 14.812 -33.312 -11.781 1 96.69 22 LEU B N 1
ATOM 3000 C CA . LEU B 1 22 ? 15.781 -32.812 -10.812 1 96.69 22 LEU B CA 1
ATOM 3001 C C . LEU B 1 22 ? 15.711 -33.625 -9.516 1 96.69 22 LEU B C 1
ATOM 3003 O O . LEU B 1 22 ? 16.75 -33.969 -8.938 1 96.69 22 LEU B O 1
ATOM 3007 N N . ILE B 1 23 ? 14.508 -33.875 -9.094 1 97.56 23 ILE B N 1
ATOM 3008 C CA . ILE B 1 23 ? 14.32 -34.656 -7.879 1 97.56 23 ILE B CA 1
ATOM 3009 C C . ILE B 1 23 ? 14.898 -36.062 -8.07 1 97.56 23 ILE B C 1
ATOM 3011 O O . ILE B 1 23 ? 15.625 -36.562 -7.215 1 97.56 23 ILE B O 1
ATOM 3015 N N . ALA B 1 24 ? 14.633 -36.688 -9.203 1 96.5 24 ALA B N 1
ATOM 3016 C CA . ALA B 1 24 ? 15.102 -38.031 -9.508 1 96.5 24 ALA B CA 1
ATOM 3017 C C . ALA B 1 24 ? 16.625 -38.094 -9.57 1 96.5 24 ALA B C 1
ATOM 3019 O O . ALA B 1 24 ? 17.219 -39.125 -9.219 1 96.5 24 ALA B O 1
ATOM 3020 N N . GLY B 1 25 ? 17.234 -37.031 -9.961 1 95.81 25 GLY B N 1
ATOM 3021 C CA . GLY B 1 25 ? 18.672 -37 -10.141 1 95.81 25 GLY B CA 1
ATOM 3022 C C . GLY B 1 25 ? 19.422 -36.469 -8.93 1 95.81 25 GLY B C 1
ATOM 3023 O O . GLY B 1 25 ? 20.641 -36.406 -8.922 1 95.81 25 GLY B O 1
ATOM 3024 N N . ALA B 1 26 ? 18.719 -36.156 -7.898 1 96.81 26 ALA B N 1
ATOM 3025 C CA . ALA B 1 26 ? 19.344 -35.531 -6.723 1 96.81 26 ALA B CA 1
ATOM 3026 C C . ALA B 1 26 ? 20.141 -36.562 -5.926 1 96.81 26 ALA B C 1
ATOM 3028 O O . ALA B 1 26 ? 19.719 -37.719 -5.773 1 96.81 26 ALA B O 1
ATOM 3029 N N . GLU B 1 27 ? 21.312 -36.125 -5.441 1 97.25 27 GLU B N 1
ATOM 3030 C CA . GLU B 1 27 ? 22.109 -36.969 -4.527 1 97.25 27 GLU B CA 1
ATOM 3031 C C . GLU B 1 27 ? 21.609 -36.812 -3.09 1 97.25 27 GLU B C 1
ATOM 3033 O O . GLU B 1 27 ? 21.672 -37.75 -2.309 1 97.25 27 GLU B O 1
ATOM 3038 N N . VAL B 1 28 ? 21.219 -35.656 -2.771 1 97.88 28 VAL B N 1
ATOM 3039 C CA . VAL B 1 28 ? 20.656 -35.375 -1.455 1 97.88 28 VAL B CA 1
ATOM 3040 C C . VAL B 1 28 ? 19.406 -34.5 -1.604 1 97.88 28 VAL B C 1
ATOM 3042 O O . VAL B 1 28 ? 19.359 -33.594 -2.414 1 97.88 28 VAL B O 1
ATOM 3045 N N . ILE B 1 29 ? 18.375 -34.875 -0.873 1 98.38 29 ILE B N 1
ATOM 3046 C CA . ILE B 1 29 ? 17.156 -34.062 -0.811 1 98.38 29 ILE B CA 1
ATOM 3047 C C . ILE B 1 29 ? 16.953 -33.562 0.612 1 98.38 29 ILE B C 1
ATOM 3049 O O . ILE B 1 29 ? 16.938 -34.344 1.565 1 98.38 29 ILE B O 1
ATOM 3053 N N . VAL B 1 30 ? 16.875 -32.219 0.712 1 98.06 30 VAL B N 1
ATOM 3054 C CA . VAL B 1 30 ? 16.641 -31.562 1.993 1 98.06 30 VAL B CA 1
ATOM 3055 C C . VAL B 1 30 ? 15.234 -30.984 2.027 1 98.06 30 VAL B C 1
ATOM 3057 O O . VAL B 1 30 ? 14.766 -30.422 1.031 1 98.06 30 VAL B O 1
ATOM 3060 N N . GLY B 1 31 ? 14.531 -31.062 3.08 1 97.31 31 GLY B N 1
ATOM 3061 C CA . GLY B 1 31 ? 13.203 -30.469 3.195 1 97.31 31 GLY B CA 1
ATOM 3062 C C . GLY B 1 31 ? 12.539 -30.75 4.527 1 97.31 31 GLY B C 1
ATOM 3063 O O . GLY B 1 31 ? 13.133 -31.375 5.406 1 97.31 31 GLY B O 1
ATOM 3064 N N . GLY B 1 32 ? 11.414 -30.156 4.738 1 94.94 32 GLY B N 1
ATOM 3065 C CA . GLY B 1 32 ? 10.602 -30.516 5.887 1 94.94 32 GLY B CA 1
ATOM 3066 C C . GLY B 1 32 ? 10.109 -31.953 5.836 1 94.94 32 GLY B C 1
ATOM 3067 O O . GLY B 1 32 ? 10.102 -32.562 4.77 1 94.94 32 GLY B O 1
ATOM 3068 N N . GLU B 1 33 ? 9.625 -32.406 6.957 1 94 33 GLU B N 1
ATOM 3069 C CA . GLU B 1 33 ? 9.172 -33.812 7.07 1 94 33 GLU B CA 1
ATOM 3070 C C . GLU B 1 33 ? 8.039 -34.094 6.086 1 94 33 GLU B C 1
ATOM 3072 O O . GLU B 1 33 ? 8.039 -35.125 5.414 1 94 33 GLU B O 1
ATOM 3077 N N . ARG B 1 34 ? 7.121 -33.219 6.027 1 93.44 34 ARG B N 1
ATOM 3078 C CA . ARG B 1 34 ? 5.973 -33.344 5.141 1 93.44 34 ARG B CA 1
ATOM 3079 C C . ARG B 1 34 ? 6.41 -33.469 3.686 1 93.44 34 ARG B C 1
ATOM 3081 O O . ARG B 1 34 ? 5.887 -34.281 2.934 1 93.44 34 ARG B O 1
ATOM 3088 N N . HIS B 1 35 ? 7.371 -32.688 3.264 1 96.25 35 HIS B N 1
ATOM 3089 C CA . HIS B 1 35 ? 7.859 -32.688 1.89 1 96.25 35 HIS B CA 1
ATOM 3090 C C . HIS B 1 35 ? 8.641 -33.938 1.578 1 96.25 35 HIS B C 1
ATOM 3092 O O . HIS B 1 35 ? 8.453 -34.562 0.518 1 96.25 35 HIS B O 1
ATOM 3098 N N . LEU B 1 36 ? 9.492 -34.344 2.531 1 97.19 36 LEU B N 1
ATOM 3099 C CA . LEU B 1 36 ? 10.336 -35.531 2.33 1 97.19 36 LEU B CA 1
ATOM 3100 C C . LEU B 1 36 ? 9.492 -36.781 2.211 1 97.19 36 LEU B C 1
ATOM 3102 O O . LEU B 1 36 ? 9.883 -37.75 1.536 1 97.19 36 LEU B O 1
ATOM 3106 N N . ALA B 1 37 ? 8.305 -36.75 2.807 1 96.06 37 ALA B N 1
ATOM 3107 C CA . ALA B 1 37 ? 7.391 -37.875 2.746 1 96.06 37 ALA B CA 1
ATOM 3108 C C . ALA B 1 37 ? 6.797 -38.031 1.349 1 96.06 37 ALA B C 1
ATOM 3110 O O . ALA B 1 37 ? 6.293 -39.094 0.995 1 96.06 37 ALA B O 1
ATOM 3111 N N . MET B 1 38 ? 6.895 -37.031 0.503 1 95.62 38 MET B N 1
ATOM 3112 C CA . MET B 1 38 ? 6.258 -37 -0.809 1 95.62 38 MET B CA 1
ATOM 3113 C C . MET B 1 38 ? 7.188 -37.594 -1.873 1 95.62 38 MET B C 1
ATOM 3115 O O . MET B 1 38 ? 6.77 -37.812 -3.01 1 95.62 38 MET B O 1
ATOM 3119 N N . VAL B 1 39 ? 8.438 -37.781 -1.429 1 96.06 39 VAL B N 1
ATOM 3120 C CA . VAL B 1 39 ? 9.414 -38.188 -2.436 1 96.06 39 VAL B CA 1
ATOM 3121 C C . VAL B 1 39 ? 10.219 -39.375 -1.928 1 96.06 39 VAL B C 1
ATOM 3123 O O . VAL B 1 39 ? 10.219 -39.656 -0.73 1 96.06 39 VAL B O 1
ATOM 3126 N N . GLU B 1 40 ? 10.828 -40.094 -2.879 1 92.19 40 GLU B N 1
ATOM 3127 C CA . GLU B 1 40 ? 11.789 -41.156 -2.561 1 92.19 40 GLU B CA 1
ATOM 3128 C C . GLU B 1 40 ? 13.203 -40.75 -2.982 1 92.19 40 GLU B C 1
ATOM 3130 O O . GLU B 1 40 ? 13.391 -40.156 -4.043 1 92.19 40 GLU B O 1
ATOM 3135 N N . ALA B 1 41 ? 14.125 -40.938 -2.107 1 91.94 41 ALA B N 1
ATOM 3136 C CA . ALA B 1 41 ? 15.539 -40.688 -2.387 1 91.94 41 ALA B CA 1
ATOM 3137 C C . ALA B 1 41 ? 16.438 -41.5 -1.456 1 91.94 41 ALA B C 1
ATOM 3139 O O . ALA B 1 41 ? 16.016 -41.906 -0.373 1 91.94 41 ALA B O 1
ATOM 3140 N N . ALA B 1 42 ? 17.719 -41.688 -1.927 1 89.81 42 ALA B N 1
ATOM 3141 C CA . ALA B 1 42 ? 18.672 -42.469 -1.131 1 89.81 42 ALA B CA 1
ATOM 3142 C C . ALA B 1 42 ? 19.109 -41.688 0.099 1 89.81 42 ALA B C 1
ATOM 3144 O O . ALA B 1 42 ? 19.312 -42.25 1.174 1 89.81 42 ALA B O 1
ATOM 3145 N N . ASP B 1 43 ? 19.25 -40.344 -0.022 1 96.69 43 ASP B N 1
ATOM 3146 C CA . ASP B 1 43 ? 19.672 -39.5 1.074 1 96.69 43 ASP B CA 1
ATOM 3147 C C . ASP B 1 43 ? 18.703 -38.312 1.261 1 96.69 43 ASP B C 1
ATOM 3149 O O . ASP B 1 43 ? 18.734 -37.344 0.503 1 96.69 43 ASP B O 1
ATOM 3153 N N . LYS B 1 44 ? 17.844 -38.469 2.182 1 97.5 44 LYS B N 1
ATOM 3154 C CA . LYS B 1 44 ? 16.891 -37.438 2.6 1 97.5 44 LYS B CA 1
ATOM 3155 C C . LYS B 1 44 ? 17.312 -36.812 3.93 1 97.5 44 LYS B C 1
ATOM 3157 O O . LYS B 1 44 ? 17.578 -37.531 4.898 1 97.5 44 LYS B O 1
ATOM 3162 N N . ARG B 1 45 ? 17.344 -35.562 3.986 1 97.06 45 ARG B N 1
ATOM 3163 C CA . ARG B 1 45 ? 17.75 -34.844 5.203 1 97.06 45 ARG B CA 1
ATOM 3164 C C . ARG B 1 45 ? 16.703 -33.812 5.621 1 97.06 45 ARG B C 1
ATOM 3166 O O . ARG B 1 45 ? 16.406 -32.875 4.879 1 97.06 45 ARG B O 1
ATOM 3173 N N . PRO B 1 46 ? 16.188 -33.969 6.832 1 96.38 46 PRO B N 1
ATOM 3174 C CA . PRO B 1 46 ? 15.266 -32.938 7.316 1 96.38 46 PRO B CA 1
ATOM 3175 C C . PRO B 1 46 ? 15.961 -31.609 7.582 1 96.38 46 PRO B C 1
ATOM 3177 O O . PRO B 1 46 ? 17.156 -31.578 7.922 1 96.38 46 PRO B O 1
ATOM 3180 N N . TRP B 1 47 ? 15.219 -30.562 7.344 1 94.5 47 TRP B N 1
ATOM 3181 C CA . TRP B 1 47 ? 15.766 -29.25 7.684 1 94.5 47 TRP B CA 1
ATOM 3182 C C . TRP B 1 47 ? 16.141 -29.188 9.164 1 94.5 47 TRP B C 1
ATOM 3184 O O . TRP B 1 47 ? 15.359 -29.594 10.023 1 94.5 47 TRP B O 1
ATOM 3194 N N . PRO B 1 48 ? 17.25 -28.625 9.469 1 92.81 48 PRO B N 1
ATOM 3195 C CA . PRO B 1 48 ? 17.703 -28.641 10.859 1 92.81 48 PRO B CA 1
ATOM 3196 C C . PRO B 1 48 ? 16.984 -27.609 11.719 1 92.81 48 PRO B C 1
ATOM 3198 O O . PRO B 1 48 ? 16.375 -26.672 11.195 1 92.81 48 PRO B O 1
ATOM 3201 N N . SER B 1 49 ? 17.031 -27.844 12.977 1 89.62 49 SER B N 1
ATOM 3202 C CA . SER B 1 49 ? 16.609 -26.922 14.023 1 89.62 49 SER B CA 1
ATOM 3203 C C . SER B 1 49 ? 17.766 -26.578 14.953 1 89.62 49 SER B C 1
ATOM 3205 O O . SER B 1 49 ? 18.359 -27.469 15.562 1 89.62 49 SER B O 1
ATOM 3207 N N . PRO B 1 50 ? 18.125 -25.344 14.984 1 92.5 50 PRO B N 1
ATOM 3208 C CA . PRO B 1 50 ? 17.438 -24.141 14.484 1 92.5 50 PRO B CA 1
ATOM 3209 C C . PRO B 1 50 ? 17.562 -24 12.969 1 92.5 50 PRO B C 1
ATOM 3211 O O . PRO B 1 50 ? 18.516 -24.484 12.367 1 92.5 50 PRO B O 1
ATOM 3214 N N . PHE B 1 51 ? 16.625 -23.297 12.422 1 89.31 51 PHE B N 1
ATOM 3215 C CA . PHE B 1 51 ? 16.469 -23.109 10.984 1 89.31 51 PHE B CA 1
ATOM 3216 C C . PHE B 1 51 ? 17.766 -22.609 10.359 1 89.31 51 PHE B C 1
ATOM 3218 O O . PHE B 1 51 ? 18.141 -23.031 9.266 1 89.31 51 PHE B O 1
ATOM 3225 N N . ALA B 1 52 ? 18.5 -21.766 11.062 1 91.56 52 ALA B N 1
ATOM 3226 C CA . ALA B 1 52 ? 19.688 -21.094 10.539 1 91.56 52 ALA B CA 1
ATOM 3227 C C . ALA B 1 52 ? 20.812 -22.078 10.281 1 91.56 52 ALA B C 1
ATOM 3229 O O . ALA B 1 52 ? 21.734 -21.797 9.508 1 91.56 52 ALA B O 1
ATOM 3230 N N . GLU B 1 53 ? 20.75 -23.234 10.867 1 94.38 53 GLU B N 1
ATOM 3231 C CA . GLU B 1 53 ? 21.766 -24.25 10.656 1 94.38 53 GLU B CA 1
ATOM 3232 C C . GLU B 1 53 ? 21.672 -24.859 9.258 1 94.38 53 GLU B C 1
ATOM 3234 O O . GLU B 1 53 ? 22.562 -25.578 8.828 1 94.38 53 GLU B O 1
ATOM 3239 N N . GLY B 1 54 ? 20.625 -24.562 8.656 1 95.31 54 GLY B N 1
ATOM 3240 C CA . GLY B 1 54 ? 20.453 -25 7.281 1 95.31 54 GLY B CA 1
ATOM 3241 C C . GLY B 1 54 ? 21.531 -24.484 6.344 1 95.31 54 GLY B C 1
ATOM 3242 O O . GLY B 1 54 ? 21.891 -25.156 5.375 1 95.31 54 GLY B O 1
ATOM 3243 N N . LYS B 1 55 ? 22.047 -23.297 6.582 1 95.88 55 LYS B N 1
ATOM 3244 C CA . LYS B 1 55 ? 23.109 -22.734 5.746 1 95.88 55 LYS B CA 1
ATOM 3245 C C . LYS B 1 55 ? 24.359 -23.609 5.777 1 95.88 55 LYS B C 1
ATOM 3247 O O . LYS B 1 55 ? 24.938 -23.906 4.734 1 95.88 55 LYS B O 1
ATOM 3252 N N . ASP B 1 56 ? 24.688 -23.938 7.02 1 96.62 56 ASP B N 1
ATOM 3253 C CA . ASP B 1 56 ? 25.859 -24.797 7.195 1 96.62 56 ASP B CA 1
ATOM 3254 C C . ASP B 1 56 ? 25.641 -26.156 6.543 1 96.62 56 ASP B C 1
ATOM 3256 O O . ASP B 1 56 ? 26.547 -26.688 5.891 1 96.62 56 ASP B O 1
ATOM 3260 N N . LEU B 1 57 ? 24.5 -26.656 6.781 1 96.94 57 LEU B N 1
ATOM 3261 C CA . LEU B 1 57 ? 24.172 -27.953 6.168 1 96.94 57 LEU B CA 1
ATOM 3262 C C . LEU B 1 57 ? 24.344 -27.891 4.652 1 96.94 57 LEU B C 1
ATOM 3264 O O . LEU B 1 57 ? 25.062 -28.703 4.074 1 96.94 57 LEU B O 1
ATOM 3268 N N . LEU B 1 58 ? 23.75 -26.938 4 1 97.12 58 LEU B N 1
ATOM 3269 C CA . LEU B 1 58 ? 23.781 -26.844 2.547 1 97.12 58 LEU B CA 1
ATOM 3270 C C . LEU B 1 58 ? 25.188 -26.531 2.053 1 97.12 58 LEU B C 1
ATOM 3272 O O . LEU B 1 58 ? 25.594 -27.016 0.992 1 97.12 58 LEU B O 1
ATOM 3276 N N . SER B 1 59 ? 25.922 -25.766 2.848 1 96.56 59 SER B N 1
ATOM 3277 C CA . SER B 1 59 ? 27.312 -25.469 2.494 1 96.56 59 SER B CA 1
ATOM 3278 C C . SER B 1 59 ? 28.172 -26.734 2.479 1 96.56 59 SER B C 1
ATOM 3280 O O . SER B 1 59 ? 29.062 -26.859 1.646 1 96.56 59 SER B O 1
ATOM 3282 N N . SER B 1 60 ? 27.859 -27.531 3.355 1 95.94 60 SER B N 1
ATOM 3283 C CA . SER B 1 60 ? 28.625 -28.781 3.443 1 95.94 60 SER B CA 1
ATOM 3284 C C . SER B 1 60 ? 28.297 -29.719 2.283 1 95.94 60 SER B C 1
ATOM 3286 O O . SER B 1 60 ? 29.047 -30.656 2.018 1 95.94 60 SER B O 1
ATOM 3288 N N . LEU B 1 61 ? 27.234 -29.469 1.568 1 95.31 61 LEU B N 1
ATOM 3289 C CA . LEU B 1 61 ? 26.766 -30.328 0.49 1 95.31 61 LEU B CA 1
ATOM 3290 C C . LEU B 1 61 ? 27.062 -29.719 -0.872 1 95.31 61 LEU B C 1
ATOM 3292 O O . LEU B 1 61 ? 26.547 -30.172 -1.893 1 95.31 61 LEU B O 1
ATOM 3296 N N . ARG B 1 62 ? 27.844 -28.703 -0.98 1 89.38 62 ARG B N 1
ATOM 3297 C CA . ARG B 1 62 ? 28.062 -27.891 -2.172 1 89.38 62 ARG B CA 1
ATOM 3298 C C . ARG B 1 62 ? 28.641 -28.734 -3.305 1 89.38 62 ARG B C 1
ATOM 3300 O O . ARG B 1 62 ? 28.547 -28.359 -4.477 1 89.38 62 ARG B O 1
ATOM 3307 N N . HIS B 1 63 ? 29.234 -29.859 -3.072 1 90.94 63 HIS B N 1
ATOM 3308 C CA . HIS B 1 63 ? 29.859 -30.688 -4.082 1 90.94 63 HIS B CA 1
ATOM 3309 C C . HIS B 1 63 ? 28.875 -31.719 -4.641 1 90.94 63 HIS B C 1
ATOM 3311 O O . HIS B 1 63 ? 29.219 -32.469 -5.543 1 90.94 63 HIS B O 1
ATOM 3317 N N . LYS B 1 64 ? 27.656 -31.719 -4.137 1 94.5 64 LYS B N 1
ATOM 3318 C CA . LYS B 1 64 ? 26.625 -32.656 -4.531 1 94.5 64 LYS B CA 1
ATOM 3319 C C . LYS B 1 64 ? 25.469 -31.969 -5.262 1 94.5 64 LYS B C 1
ATOM 3321 O O . LYS B 1 64 ? 25.344 -30.734 -5.191 1 94.5 64 LYS B O 1
ATOM 3326 N N . ASN B 1 65 ? 24.75 -32.781 -6.016 1 95.31 65 ASN B N 1
ATOM 3327 C CA . ASN B 1 65 ? 23.469 -32.312 -6.539 1 95.31 65 ASN B CA 1
ATOM 3328 C C . ASN B 1 65 ? 22.375 -32.312 -5.465 1 95.31 65 ASN B C 1
ATOM 3330 O O . ASN B 1 65 ? 21.828 -33.375 -5.133 1 95.31 65 ASN B O 1
ATOM 3334 N N . VAL B 1 66 ? 22.109 -31.141 -4.941 1 97.69 66 VAL B N 1
ATOM 3335 C CA . VAL B 1 66 ? 21.203 -31.031 -3.809 1 97.69 66 VAL B CA 1
ATOM 3336 C C . VAL B 1 66 ? 19.859 -30.453 -4.273 1 97.69 66 VAL B C 1
ATOM 3338 O O . VAL B 1 66 ? 19.828 -29.5 -5.051 1 97.69 66 VAL B O 1
ATOM 3341 N N . VAL B 1 67 ? 18.828 -31.094 -3.848 1 98.31 67 VAL B N 1
ATOM 3342 C CA . VAL B 1 67 ? 17.484 -30.547 -4.02 1 98.31 67 VAL B CA 1
ATOM 3343 C C . VAL B 1 67 ? 16.906 -30.125 -2.662 1 98.31 67 VAL B C 1
ATOM 3345 O O . VAL B 1 67 ? 16.984 -30.891 -1.694 1 98.31 67 VAL B O 1
ATOM 3348 N N . VAL B 1 68 ? 16.438 -28.906 -2.584 1 98.38 68 VAL B N 1
ATOM 3349 C CA . VAL B 1 68 ? 15.695 -28.422 -1.427 1 98.38 68 VAL B CA 1
ATOM 3350 C C . VAL B 1 68 ? 14.211 -28.328 -1.771 1 98.38 68 VAL B C 1
ATOM 3352 O O . VAL B 1 68 ? 13.828 -27.609 -2.697 1 98.38 68 VAL B O 1
ATOM 3355 N N . LEU B 1 69 ? 13.383 -29.062 -1.054 1 98.31 69 LEU B N 1
ATOM 3356 C CA . LEU B 1 69 ? 11.938 -29 -1.268 1 98.31 69 LEU B CA 1
ATOM 3357 C C . LEU B 1 69 ? 11.305 -27.906 -0.417 1 98.31 69 LEU B C 1
ATOM 3359 O O . LEU B 1 69 ? 11.625 -27.781 0.766 1 98.31 69 LEU B O 1
ATOM 3363 N N . ALA B 1 70 ? 10.469 -27.078 -1.035 1 97.56 70 ALA B N 1
ATOM 3364 C CA . ALA B 1 70 ? 9.75 -25.984 -0.385 1 97.56 70 ALA B CA 1
ATOM 3365 C C . ALA B 1 70 ? 8.258 -26.047 -0.692 1 97.56 70 ALA B C 1
ATOM 3367 O O . ALA B 1 70 ? 7.855 -26.594 -1.728 1 97.56 70 ALA B O 1
ATOM 3368 N N . SER B 1 71 ? 7.449 -25.516 0.199 1 96.06 71 SER B N 1
ATOM 3369 C CA . SER B 1 71 ? 6.008 -25.453 -0.028 1 96.06 71 SER B CA 1
ATOM 3370 C C . SER B 1 71 ? 5.652 -24.406 -1.076 1 96.06 71 SER B C 1
ATOM 3372 O O . SER B 1 71 ? 5.965 -23.234 -0.914 1 96.06 71 SER B O 1
ATOM 3374 N N . GLY B 1 72 ? 4.98 -24.844 -2.115 1 97.12 72 GLY B N 1
ATOM 3375 C CA . GLY B 1 72 ? 4.406 -23.906 -3.082 1 97.12 72 GLY B CA 1
ATOM 3376 C C . GLY B 1 72 ? 5.445 -23.062 -3.779 1 97.12 72 GLY B C 1
ATOM 3377 O O . GLY B 1 72 ? 6.34 -23.578 -4.445 1 97.12 72 GLY B O 1
ATOM 3378 N N . ASP B 1 73 ? 5.332 -21.75 -3.584 1 98.19 73 ASP B N 1
ATOM 3379 C CA . ASP B 1 73 ? 6.258 -20.797 -4.191 1 98.19 73 ASP B CA 1
A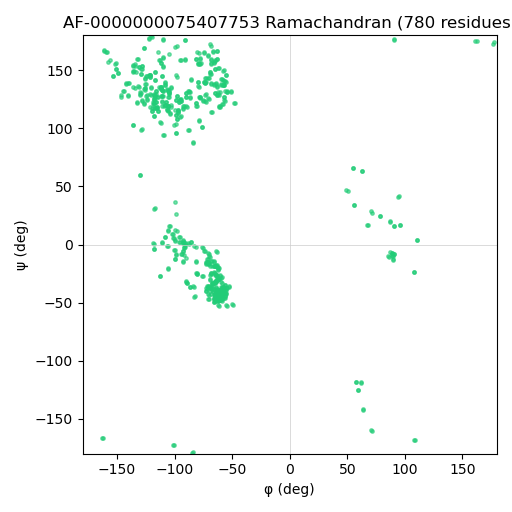TOM 3380 C C . ASP B 1 73 ? 7.398 -20.453 -3.236 1 98.19 73 ASP B C 1
ATOM 3382 O O . ASP B 1 73 ? 7.203 -19.703 -2.275 1 98.19 73 ASP B O 1
ATOM 3386 N N . PRO B 1 74 ? 8.602 -20.906 -3.551 1 98.38 74 PRO B N 1
ATOM 3387 C CA . PRO B 1 74 ? 9.719 -20.734 -2.621 1 98.38 74 PRO B CA 1
ATOM 3388 C C . PRO B 1 74 ? 10.102 -19.266 -2.432 1 98.38 74 PRO B C 1
ATOM 3390 O O . PRO B 1 74 ? 10.828 -18.922 -1.498 1 98.38 74 PRO B O 1
ATOM 3393 N N . MET B 1 75 ? 9.617 -18.422 -3.311 1 98.5 75 MET B N 1
ATOM 3394 C CA . MET B 1 75 ? 10.07 -17.031 -3.26 1 98.5 75 MET B CA 1
ATOM 3395 C C . MET B 1 75 ? 9.047 -16.141 -2.557 1 98.5 75 MET B C 1
ATOM 3397 O O . MET B 1 75 ? 9.266 -14.953 -2.373 1 98.5 75 MET B O 1
ATOM 3401 N N . HIS B 1 76 ? 7.879 -16.641 -2.162 1 98.31 76 HIS B N 1
ATOM 3402 C CA . HIS B 1 76 ? 6.84 -15.883 -1.471 1 98.31 76 HIS B CA 1
ATOM 3403 C C . HIS B 1 76 ? 6.715 -16.328 -0.016 1 98.31 76 HIS B C 1
ATOM 3405 O O . HIS B 1 76 ? 5.914 -17.203 0.302 1 98.31 76 HIS B O 1
ATOM 3411 N N . TYR B 1 77 ? 7.387 -15.648 0.843 1 97.62 77 TYR B N 1
ATOM 3412 C CA . TYR B 1 77 ? 7.535 -16.016 2.248 1 97.62 77 TYR B CA 1
ATOM 3413 C C . TYR B 1 77 ? 8.109 -17.406 2.395 1 97.62 77 TYR B C 1
ATOM 3415 O O . TYR B 1 77 ? 7.73 -18.156 3.303 1 97.62 77 TYR B O 1
ATOM 3423 N N . GLY B 1 78 ? 8.977 -17.797 1.505 1 96.19 78 GLY B N 1
ATOM 3424 C CA . GLY B 1 78 ? 9.484 -19.172 1.476 1 96.19 78 GLY B CA 1
ATOM 3425 C C . GLY B 1 78 ? 10.992 -19.25 1.601 1 96.19 78 GLY B C 1
ATOM 3426 O O . GLY B 1 78 ? 11.672 -18.219 1.613 1 96.19 78 GLY B O 1
ATOM 3427 N N . ILE B 1 79 ? 11.492 -20.453 1.629 1 96.56 79 ILE B N 1
ATOM 3428 C CA . ILE B 1 79 ? 12.891 -20.734 1.915 1 96.56 79 ILE B CA 1
ATOM 3429 C C . ILE B 1 79 ? 13.766 -20.25 0.76 1 96.56 79 ILE B C 1
ATOM 3431 O O . ILE B 1 79 ? 14.961 -20.016 0.936 1 96.56 79 ILE B O 1
ATOM 3435 N N . GLY B 1 80 ? 13.148 -20.188 -0.46 1 97.12 80 GLY B N 1
ATOM 3436 C CA . GLY B 1 80 ? 13.906 -19.672 -1.594 1 97.12 80 GLY B CA 1
ATOM 3437 C C . GLY B 1 80 ? 14.453 -18.281 -1.365 1 97.12 80 GLY B C 1
ATOM 3438 O O . GLY B 1 80 ? 15.594 -17.984 -1.737 1 97.12 80 GLY B O 1
ATOM 3439 N N . ALA B 1 81 ? 13.648 -17.422 -0.775 1 96 81 ALA B N 1
ATOM 3440 C CA . ALA B 1 81 ? 14.086 -16.062 -0.458 1 96 81 ALA B CA 1
ATOM 3441 C C . ALA B 1 81 ? 15.242 -16.078 0.535 1 96 81 ALA B C 1
ATOM 3443 O O . ALA B 1 81 ? 16.188 -15.289 0.407 1 96 81 ALA B O 1
ATOM 3444 N N . THR B 1 82 ? 15.18 -16.969 1.495 1 96.5 82 THR B N 1
ATOM 3445 C CA . THR B 1 82 ? 16.234 -17.109 2.482 1 96.5 82 THR B CA 1
ATOM 3446 C C . THR B 1 82 ? 17.531 -17.594 1.822 1 96.5 82 THR B C 1
ATOM 3448 O O . THR B 1 82 ? 18.609 -17.031 2.061 1 96.5 82 THR B O 1
ATOM 3451 N N . LEU B 1 83 ? 17.438 -18.594 0.991 1 97.5 83 LEU B N 1
ATOM 3452 C CA . LEU B 1 83 ? 18.609 -19.156 0.33 1 97.5 83 LEU B CA 1
ATOM 3453 C C . LEU B 1 83 ? 19.25 -18.156 -0.617 1 97.5 83 LEU B C 1
ATOM 3455 O O . LEU B 1 83 ? 20.469 -18.141 -0.781 1 97.5 83 LEU B O 1
ATOM 3459 N N . ALA B 1 84 ? 18.391 -17.312 -1.207 1 96.94 84 ALA B N 1
ATOM 3460 C CA . ALA B 1 84 ? 18.891 -16.297 -2.115 1 96.94 84 ALA B CA 1
ATOM 3461 C C . ALA B 1 84 ? 19.797 -15.305 -1.378 1 96.94 84 ALA B C 1
ATOM 3463 O O . ALA B 1 84 ? 20.672 -14.672 -1.986 1 96.94 84 ALA B O 1
ATOM 3464 N N . ARG B 1 85 ? 19.578 -15.148 -0.076 1 96.06 85 ARG B N 1
ATOM 3465 C CA . ARG B 1 85 ? 20.438 -14.297 0.743 1 96.06 85 ARG B CA 1
ATOM 3466 C C . ARG B 1 85 ? 21.719 -15.023 1.134 1 96.06 85 ARG B C 1
ATOM 3468 O O . ARG B 1 85 ? 22.719 -14.391 1.468 1 96.06 85 ARG B O 1
ATOM 3475 N N . TRP B 1 86 ? 21.656 -16.359 1.164 1 96.69 86 TRP B N 1
ATOM 3476 C CA . TRP B 1 86 ? 22.766 -17.156 1.669 1 96.69 86 TRP B CA 1
ATOM 3477 C C . TRP B 1 86 ? 23.734 -17.516 0.545 1 96.69 86 TRP B C 1
ATOM 3479 O O . TRP B 1 86 ? 24.938 -17.672 0.78 1 96.69 86 TRP B O 1
ATOM 3489 N N . PHE B 1 87 ? 23.266 -17.688 -0.664 1 96.38 87 PHE B N 1
ATOM 3490 C CA . PHE B 1 87 ? 24.062 -18.234 -1.765 1 96.38 87 PHE B CA 1
ATOM 3491 C C . PHE B 1 87 ? 23.969 -17.328 -2.988 1 96.38 87 PHE B C 1
ATOM 3493 O O . PHE B 1 87 ? 22.953 -16.656 -3.193 1 96.38 87 PHE B O 1
ATOM 3500 N N . PRO B 1 88 ? 25.031 -17.344 -3.793 1 94.44 88 PRO B N 1
ATOM 3501 C CA . PRO B 1 88 ? 24.984 -16.562 -5.031 1 94.44 88 PRO B CA 1
ATOM 3502 C C . PRO B 1 88 ? 23.953 -17.078 -6.023 1 94.44 88 PRO B C 1
ATOM 3504 O O . PRO B 1 88 ? 23.625 -18.266 -6.012 1 94.44 88 PRO B O 1
ATOM 3507 N N . ASP B 1 89 ? 23.516 -16.234 -6.883 1 90.75 89 ASP B N 1
ATOM 3508 C CA . ASP B 1 89 ? 22.453 -16.516 -7.844 1 90.75 89 ASP B CA 1
ATOM 3509 C C . ASP B 1 89 ? 22.844 -17.688 -8.758 1 90.75 89 ASP B C 1
ATOM 3511 O O . ASP B 1 89 ? 21.984 -18.5 -9.125 1 90.75 89 ASP B O 1
ATOM 3515 N N . ASP B 1 90 ? 24.031 -17.766 -9.133 1 91.5 90 ASP B N 1
ATOM 3516 C CA . ASP B 1 90 ? 24.453 -18.766 -10.102 1 91.5 90 ASP B CA 1
ATOM 3517 C C . ASP B 1 90 ? 24.562 -20.141 -9.461 1 91.5 90 ASP B C 1
ATOM 3519 O O . ASP B 1 90 ? 24.781 -21.141 -10.148 1 91.5 90 ASP B O 1
ATOM 3523 N N . GLU B 1 91 ? 24.312 -20.219 -8.156 1 94.94 91 GLU B N 1
ATOM 3524 C CA . GLU B 1 91 ? 24.344 -21.5 -7.453 1 94.94 91 GLU B CA 1
ATOM 3525 C C . GLU B 1 91 ? 22.938 -21.969 -7.102 1 94.94 91 GLU B C 1
ATOM 3527 O O . GLU B 1 91 ? 22.766 -23.047 -6.531 1 94.94 91 GLU B O 1
ATOM 3532 N N . LEU B 1 92 ? 22 -21.188 -7.449 1 96.44 92 LEU B N 1
ATOM 3533 C CA . LEU B 1 92 ? 20.625 -21.531 -7.094 1 96.44 92 LEU B CA 1
ATOM 3534 C C . LEU B 1 92 ? 19.75 -21.656 -8.344 1 96.44 92 LEU B C 1
ATOM 3536 O O . LEU B 1 92 ? 19.859 -20.844 -9.266 1 96.44 92 LEU B O 1
ATOM 3540 N N . LEU B 1 93 ? 19.094 -22.672 -8.406 1 97.19 93 LEU B N 1
ATOM 3541 C CA . LEU B 1 93 ? 18 -22.828 -9.352 1 97.19 93 LEU B CA 1
ATOM 3542 C C . LEU B 1 93 ? 16.672 -22.984 -8.625 1 97.19 93 LEU B C 1
ATOM 3544 O O . LEU B 1 93 ? 16.5 -23.891 -7.812 1 97.19 93 LEU B O 1
ATOM 3548 N N . VAL B 1 94 ? 15.766 -22.078 -8.828 1 98.25 94 VAL B N 1
ATOM 3549 C CA . VAL B 1 94 ? 14.477 -22.125 -8.141 1 98.25 94 VAL B CA 1
ATOM 3550 C C . VAL B 1 94 ? 13.367 -22.438 -9.133 1 98.25 94 VAL B C 1
ATOM 3552 O O . VAL B 1 94 ? 13.227 -21.766 -10.156 1 98.25 94 VAL B O 1
ATOM 3555 N N . LEU B 1 95 ? 12.617 -23.484 -8.914 1 98.19 95 LEU B N 1
ATOM 3556 C CA . LEU B 1 95 ? 11.43 -23.859 -9.68 1 98.19 95 LEU B CA 1
ATOM 3557 C C . LEU B 1 95 ? 10.172 -23.719 -8.828 1 98.19 95 LEU B C 1
ATOM 3559 O O . LEU B 1 95 ? 9.867 -24.609 -8.031 1 98.19 95 LEU B O 1
ATOM 3563 N N . PRO B 1 96 ? 9.398 -22.672 -9.07 1 98.12 96 PRO B N 1
ATOM 3564 C CA . PRO B 1 96 ? 8.234 -22.453 -8.211 1 98.12 96 PRO B CA 1
ATOM 3565 C C . PRO B 1 96 ? 7.059 -23.359 -8.57 1 98.12 96 PRO B C 1
ATOM 3567 O O . PRO B 1 96 ? 7.012 -23.922 -9.672 1 98.12 96 PRO B O 1
ATOM 3570 N N . HIS B 1 97 ? 6.227 -23.609 -7.645 1 97.88 97 HIS B N 1
ATOM 3571 C CA . HIS B 1 97 ? 4.898 -24.203 -7.723 1 97.88 97 HIS B CA 1
ATOM 3572 C C . HIS B 1 97 ? 3.828 -23.219 -7.254 1 97.88 97 HIS B C 1
ATOM 3574 O O . HIS B 1 97 ? 4.113 -22.312 -6.465 1 97.88 97 HIS B O 1
ATOM 3580 N N . PRO B 1 98 ? 2.566 -23.281 -7.824 1 97.81 98 PRO B N 1
ATOM 3581 C CA . PRO B 1 98 ? 1.537 -22.406 -7.262 1 97.81 98 PRO B CA 1
ATOM 3582 C C . PRO B 1 98 ? 1.48 -22.469 -5.734 1 97.81 98 PRO B C 1
ATOM 3584 O O . PRO B 1 98 ? 1.358 -23.562 -5.164 1 97.81 98 PRO B O 1
ATOM 3587 N N . GLY B 1 99 ? 1.669 -21.312 -5.117 1 97.44 99 GLY B N 1
ATOM 3588 C CA . GLY B 1 99 ? 1.653 -21.234 -3.664 1 97.44 99 GLY B CA 1
ATOM 3589 C C . GLY B 1 99 ? 0.256 -21.094 -3.088 1 97.44 99 GLY B C 1
ATOM 3590 O O . GLY B 1 99 ? -0.73 -21.109 -3.828 1 97.44 99 GLY B O 1
ATOM 3591 N N . ALA B 1 100 ? 0.214 -21 -1.778 1 98.06 100 ALA B N 1
ATOM 3592 C CA . ALA B 1 100 ? -1.05 -20.953 -1.05 1 98.06 100 ALA B CA 1
ATOM 3593 C C . ALA B 1 100 ? -1.904 -19.781 -1.53 1 98.06 100 ALA B C 1
ATOM 3595 O O . ALA B 1 100 ? -3.129 -19.891 -1.621 1 98.06 100 ALA B O 1
ATOM 3596 N N . PHE B 1 101 ? -1.308 -18.641 -1.866 1 98.69 101 PHE B N 1
ATOM 3597 C CA . PHE B 1 101 ? -2.051 -17.469 -2.307 1 98.69 101 PHE B CA 1
ATOM 3598 C C . PHE B 1 101 ? -2.75 -17.734 -3.635 1 98.69 101 PHE B C 1
ATOM 3600 O O . PHE B 1 101 ? -3.941 -17.469 -3.783 1 98.69 101 PHE B O 1
ATOM 3607 N N . SER B 1 102 ? -2.01 -18.266 -4.605 1 98.56 102 SER B N 1
ATOM 3608 C CA . SER B 1 102 ? -2.574 -18.594 -5.91 1 98.56 102 SER B CA 1
ATOM 3609 C C . SER B 1 102 ? -3.686 -19.625 -5.789 1 98.56 102 SER B C 1
ATOM 3611 O O . SER B 1 102 ? -4.738 -19.5 -6.41 1 98.56 102 SER B O 1
ATOM 3613 N N . LEU B 1 103 ? -3.416 -20.656 -4.992 1 98.56 103 LEU B N 1
ATOM 3614 C CA . LEU B 1 103 ? -4.387 -21.734 -4.828 1 98.56 103 LEU B CA 1
ATOM 3615 C C . LEU B 1 103 ? -5.656 -21.219 -4.148 1 98.56 103 LEU B C 1
ATOM 3617 O O . LEU B 1 103 ? -6.766 -21.594 -4.535 1 98.56 103 LEU B O 1
ATOM 3621 N N . ALA B 1 104 ? -5.473 -20.375 -3.127 1 98.75 104 ALA B N 1
ATOM 3622 C CA . ALA B 1 104 ? -6.629 -19.812 -2.441 1 98.75 104 ALA B CA 1
ATOM 3623 C C . ALA B 1 104 ? -7.445 -18.938 -3.383 1 98.75 104 ALA B C 1
ATOM 3625 O O . ALA B 1 104 ? -8.672 -19.031 -3.43 1 98.75 104 ALA B O 1
ATOM 3626 N N . ALA B 1 105 ? -6.77 -18.062 -4.105 1 98.62 105 ALA B N 1
ATOM 3627 C CA . ALA B 1 105 ? -7.453 -17.203 -5.062 1 98.62 105 ALA B CA 1
ATOM 3628 C C . ALA B 1 105 ? -8.227 -18.016 -6.09 1 98.62 105 ALA B C 1
ATOM 3630 O O . ALA B 1 105 ? -9.359 -17.688 -6.438 1 98.62 105 ALA B O 1
ATOM 3631 N N . ALA B 1 106 ? -7.621 -19.062 -6.551 1 98.06 106 ALA B N 1
ATOM 3632 C CA . ALA B 1 106 ? -8.266 -19.953 -7.512 1 98.06 106 ALA B CA 1
ATOM 3633 C C . ALA B 1 106 ? -9.516 -20.594 -6.914 1 98.06 106 ALA B C 1
ATOM 3635 O O . ALA B 1 106 ? -10.578 -20.594 -7.543 1 98.06 106 ALA B O 1
ATOM 3636 N N . ALA B 1 107 ? -9.359 -21.094 -5.723 1 97.75 107 ALA B N 1
ATOM 3637 C CA . ALA B 1 107 ? -10.461 -21.797 -5.055 1 97.75 107 ALA B CA 1
ATOM 3638 C C . ALA B 1 107 ? -11.625 -20.844 -4.781 1 97.75 107 ALA B C 1
ATOM 3640 O O . ALA B 1 107 ? -12.789 -21.25 -4.832 1 97.75 107 ALA B O 1
ATOM 3641 N N . LEU B 1 108 ? -11.336 -19.578 -4.531 1 97.81 108 LEU B N 1
ATOM 3642 C CA . LEU B 1 108 ? -12.344 -18.625 -4.078 1 97.81 108 LEU B CA 1
ATOM 3643 C C . LEU B 1 108 ? -12.844 -17.766 -5.238 1 97.81 108 LEU B C 1
ATOM 3645 O O . LEU B 1 108 ? -13.82 -17.031 -5.094 1 97.81 108 LEU B O 1
ATOM 3649 N N . GLY B 1 109 ? -12.109 -17.844 -6.371 1 97.62 109 GLY B N 1
ATOM 3650 C CA . GLY B 1 109 ? -12.414 -16.953 -7.477 1 97.62 109 GLY B CA 1
ATOM 3651 C C . GLY B 1 109 ? -12.047 -15.508 -7.195 1 97.62 109 GLY B C 1
ATOM 3652 O O . GLY B 1 109 ? -12.75 -14.594 -7.625 1 97.62 109 GLY B O 1
ATOM 3653 N N . TRP B 1 110 ? -11.062 -15.289 -6.371 1 98.19 110 TRP B N 1
ATOM 3654 C CA . TRP B 1 110 ? -10.625 -13.938 -6.023 1 98.19 110 TRP B CA 1
ATOM 3655 C C . TRP B 1 110 ? -9.539 -13.453 -6.98 1 98.19 110 TRP B C 1
ATOM 3657 O O . TRP B 1 110 ? -8.562 -14.172 -7.234 1 98.19 110 TRP B O 1
ATOM 3667 N N . PRO B 1 111 ? -9.695 -12.289 -7.602 1 98.38 111 PRO B N 1
ATOM 3668 C CA . PRO B 1 111 ? -8.539 -11.711 -8.289 1 98.38 111 PRO B CA 1
ATOM 3669 C C . PRO B 1 111 ? -7.375 -11.422 -7.34 1 98.38 111 PRO B C 1
ATOM 3671 O O . PRO B 1 111 ? -7.5 -10.578 -6.449 1 98.38 111 PRO B O 1
ATOM 3674 N N . LEU B 1 112 ? -6.273 -12.039 -7.559 1 98.25 112 LEU B N 1
ATOM 3675 C CA . LEU B 1 112 ? -5.16 -11.969 -6.617 1 98.25 112 LEU B CA 1
ATOM 3676 C C . LEU B 1 112 ? -4.629 -10.547 -6.504 1 98.25 112 LEU B C 1
ATOM 3678 O O . LEU B 1 112 ? -4.203 -10.125 -5.426 1 98.25 112 LEU B O 1
ATOM 3682 N N . GLN B 1 113 ? -4.691 -9.727 -7.605 1 97.44 113 GLN B N 1
ATOM 3683 C CA . GLN B 1 113 ? -4.188 -8.359 -7.594 1 97.44 113 GLN B CA 1
ATOM 3684 C C . GLN B 1 113 ? -5.031 -7.469 -6.684 1 97.44 113 GLN B C 1
ATOM 3686 O O . GLN B 1 113 ? -4.609 -6.367 -6.324 1 97.44 113 GLN B O 1
ATOM 3691 N N . ASP B 1 114 ? -6.191 -7.918 -6.289 1 97.31 114 ASP B N 1
ATOM 3692 C CA . ASP B 1 114 ? -7.082 -7.133 -5.438 1 97.31 114 ASP B CA 1
ATOM 3693 C C . ASP B 1 114 ? -6.996 -7.594 -3.982 1 97.31 114 ASP B C 1
ATOM 3695 O O . ASP B 1 114 ? -7.742 -7.113 -3.129 1 97.31 114 ASP B O 1
ATOM 3699 N N . CYS B 1 115 ? -6.086 -8.523 -3.674 1 98.44 115 CYS B N 1
ATOM 3700 C CA . CYS B 1 115 ? -5.914 -9.062 -2.328 1 98.44 115 CYS B CA 1
ATOM 3701 C C . CYS B 1 115 ? -4.586 -8.617 -1.728 1 98.44 115 CYS B C 1
ATOM 3703 O O . CYS B 1 115 ? -3.609 -8.414 -2.449 1 98.44 115 CYS B O 1
ATOM 3705 N N . LEU B 1 116 ? -4.633 -8.398 -0.412 1 98.19 116 LEU B N 1
ATOM 3706 C CA . LEU B 1 116 ? -3.367 -8.305 0.309 1 98.19 116 LEU B CA 1
ATOM 3707 C C . LEU B 1 116 ? -2.887 -9.688 0.738 1 98.19 116 LEU B C 1
ATOM 3709 O O . LEU B 1 116 ? -3.656 -10.469 1.298 1 98.19 116 LEU B O 1
ATOM 3713 N N . THR B 1 117 ? -1.676 -10.016 0.387 1 98.69 117 THR B N 1
ATOM 3714 C CA . THR B 1 117 ? -1.063 -11.281 0.769 1 98.69 117 THR B CA 1
ATOM 3715 C C . THR B 1 117 ? -0.157 -11.102 1.982 1 98.69 117 THR B C 1
ATOM 3717 O O . THR B 1 117 ? 0.867 -10.422 1.903 1 98.69 117 THR B O 1
ATOM 3720 N N . LEU B 1 118 ? -0.59 -11.68 3.088 1 98.5 118 LEU B N 1
ATOM 3721 C CA . LEU B 1 118 ? 0.048 -11.445 4.379 1 98.5 118 LEU B CA 1
ATOM 3722 C C . LEU B 1 118 ? 0.424 -12.758 5.047 1 98.5 118 LEU B C 1
ATOM 3724 O O . LEU B 1 118 ? 0.131 -13.836 4.52 1 98.5 118 LEU B O 1
ATOM 3728 N N . THR B 1 119 ? 1.203 -12.719 6.117 1 98.38 119 THR B N 1
ATOM 3729 C CA . THR B 1 119 ? 1.549 -13.914 6.887 1 98.38 119 THR B CA 1
ATOM 3730 C C . THR B 1 119 ? 1.547 -13.609 8.383 1 98.38 119 THR B C 1
ATOM 3732 O O . THR B 1 119 ? 1.894 -12.5 8.797 1 98.38 119 THR B O 1
ATOM 3735 N N . VAL B 1 120 ? 1.033 -14.492 9.188 1 98.06 120 VAL B N 1
ATOM 3736 C CA . VAL B 1 120 ? 1.198 -14.406 10.633 1 98.06 120 VAL B CA 1
ATOM 3737 C C . VAL B 1 120 ? 2.16 -15.492 11.109 1 98.06 120 VAL B C 1
ATOM 3739 O O . VAL B 1 120 ? 2.34 -15.688 12.312 1 98.06 120 VAL B O 1
ATOM 3742 N N . HIS B 1 121 ? 2.75 -16.188 10.125 1 96.38 121 HIS B N 1
ATOM 3743 C CA . HIS B 1 121 ? 3.764 -17.188 10.453 1 96.38 121 HIS B CA 1
ATOM 3744 C C . HIS B 1 121 ? 5.027 -16.531 11 1 96.38 121 HIS B C 1
ATOM 3746 O O . HIS B 1 121 ? 5.742 -15.836 10.266 1 96.38 121 HIS B O 1
ATOM 3752 N N . GLY B 1 122 ? 5.336 -16.766 12.227 1 94.12 122 GLY B N 1
ATOM 3753 C CA . GLY B 1 122 ? 6.52 -16.219 12.859 1 94.12 122 GLY B CA 1
ATOM 3754 C C . GLY B 1 122 ? 6.449 -14.703 13.039 1 94.12 122 GLY B C 1
ATOM 3755 O O . GLY B 1 122 ? 7.48 -14.047 13.188 1 94.12 122 GLY B O 1
ATOM 3756 N N . ARG B 1 123 ? 5.301 -14.125 12.945 1 96 123 ARG B N 1
ATOM 3757 C CA . ARG B 1 123 ? 5.105 -12.688 13.031 1 96 123 ARG B CA 1
ATOM 3758 C C . ARG B 1 123 ? 3.98 -12.344 14 1 96 123 ARG B C 1
ATOM 3760 O O . ARG B 1 123 ? 3.08 -13.148 14.227 1 96 123 ARG B O 1
ATOM 3767 N N . PRO B 1 124 ? 4.074 -11.156 14.586 1 96.94 124 PRO B N 1
ATOM 3768 C CA . PRO B 1 124 ? 2.996 -10.758 15.492 1 96.94 124 PRO B CA 1
ATOM 3769 C C . PRO B 1 124 ? 1.646 -10.633 14.789 1 96.94 124 PRO B C 1
ATOM 3771 O O . PRO B 1 124 ? 1.556 -10 13.734 1 96.94 124 PRO B O 1
ATOM 3774 N N . LEU B 1 125 ? 0.631 -11.141 15.422 1 97.75 125 LEU B N 1
ATOM 3775 C CA . LEU B 1 125 ? -0.728 -11.102 14.891 1 97.75 125 LEU B CA 1
ATOM 3776 C C . LEU B 1 125 ? -1.201 -9.656 14.727 1 97.75 125 LEU B C 1
ATOM 3778 O O . LEU B 1 125 ? -1.954 -9.352 13.797 1 97.75 125 LEU B O 1
ATOM 3782 N N . GLU B 1 126 ? -0.689 -8.789 15.578 1 98.19 126 GLU B N 1
ATOM 3783 C CA . GLU B 1 126 ? -1.141 -7.402 15.672 1 98.19 126 GLU B CA 1
ATOM 3784 C C . GLU B 1 126 ? -0.827 -6.633 14.391 1 98.19 126 GLU B C 1
ATOM 3786 O O . GLU B 1 126 ? -1.425 -5.59 14.125 1 98.19 126 GLU B O 1
ATOM 3791 N N . ALA B 1 127 ? 0.083 -7.148 13.609 1 98.12 127 ALA B N 1
ATOM 3792 C CA . ALA B 1 127 ? 0.427 -6.492 12.352 1 98.12 127 ALA B CA 1
ATOM 3793 C C . ALA B 1 127 ? -0.768 -6.469 11.398 1 98.12 127 ALA B C 1
ATOM 3795 O O . ALA B 1 127 ? -0.827 -5.641 10.484 1 98.12 127 ALA B O 1
ATOM 3796 N N . LEU B 1 128 ? -1.768 -7.309 11.602 1 98.38 128 LEU B N 1
ATOM 3797 C CA . LEU B 1 128 ? -2.947 -7.375 10.75 1 98.38 128 LEU B CA 1
ATOM 3798 C C . LEU B 1 128 ? -3.801 -6.121 10.898 1 98.38 128 LEU B C 1
ATOM 3800 O O . LEU B 1 128 ? -4.547 -5.758 9.992 1 98.38 128 LEU B O 1
ATOM 3804 N N . HIS B 1 129 ? -3.693 -5.418 12.078 1 98.06 129 HIS B N 1
ATOM 3805 C CA . HIS B 1 129 ? -4.504 -4.234 12.352 1 98.06 129 HIS B CA 1
ATOM 3806 C C . HIS B 1 129 ? -4.32 -3.18 11.266 1 98.06 129 HIS B C 1
ATOM 3808 O O . HIS B 1 129 ? -5.27 -2.473 10.914 1 98.06 129 HIS B O 1
ATOM 3814 N N . LEU B 1 130 ? -3.117 -3.094 10.742 1 97.81 130 LEU B N 1
ATOM 3815 C CA . LEU B 1 130 ? -2.766 -2.072 9.766 1 97.81 130 LEU B CA 1
ATOM 3816 C C . LEU B 1 130 ? -3.598 -2.229 8.492 1 97.81 130 LEU B C 1
ATOM 3818 O O . LEU B 1 130 ? -3.791 -1.264 7.754 1 97.81 130 LEU B O 1
ATOM 3822 N N . HIS B 1 131 ? -4.113 -3.414 8.297 1 97.75 131 HIS B N 1
ATOM 3823 C CA . HIS B 1 131 ? -4.652 -3.738 6.984 1 97.75 131 HIS B CA 1
ATOM 3824 C C . HIS B 1 131 ? -6.172 -3.871 7.027 1 97.75 131 HIS B C 1
ATOM 3826 O O . HIS B 1 131 ? -6.805 -4.152 6.004 1 97.75 131 HIS B O 1
ATOM 3832 N N . LEU B 1 132 ? -6.77 -3.648 8.148 1 97.94 132 LEU B N 1
ATOM 3833 C CA . LEU B 1 132 ? -8.211 -3.844 8.289 1 97.94 132 LEU B CA 1
ATOM 3834 C C . LEU B 1 132 ? -8.977 -2.637 7.762 1 97.94 132 LEU B C 1
ATOM 3836 O O . LEU B 1 132 ? -8.766 -1.511 8.219 1 97.94 132 LEU B O 1
ATOM 3840 N N . ALA B 1 133 ? -9.773 -2.785 6.816 1 97.44 133 ALA B N 1
ATOM 3841 C CA . ALA B 1 133 ? -10.688 -1.804 6.242 1 97.44 133 ALA B CA 1
ATOM 3842 C C . ALA B 1 133 ? -11.891 -2.49 5.594 1 97.44 133 ALA B C 1
ATOM 3844 O O . ALA B 1 133 ? -11.758 -3.58 5.031 1 97.44 133 ALA B O 1
ATOM 3845 N N . PRO B 1 134 ? -13.078 -1.884 5.664 1 96.69 134 PRO B N 1
ATOM 3846 C CA . PRO B 1 134 ? -14.258 -2.5 5.055 1 96.69 134 PRO B CA 1
ATOM 3847 C C . PRO B 1 134 ? -14.055 -2.824 3.576 1 96.69 134 PRO B C 1
ATOM 3849 O O . PRO B 1 134 ? -13.578 -1.98 2.814 1 96.69 134 PRO B O 1
ATOM 3852 N N . GLY B 1 135 ? -14.398 -4.07 3.189 1 96.5 135 GLY B N 1
ATOM 3853 C CA . GLY B 1 135 ? -14.359 -4.484 1.797 1 96.5 135 GLY B CA 1
ATOM 3854 C C . GLY B 1 135 ? -13.016 -5.059 1.382 1 96.5 135 GLY B C 1
ATOM 3855 O O . GLY B 1 135 ? -12.898 -5.672 0.319 1 96.5 135 GLY B O 1
ATOM 3856 N N . ARG B 1 136 ? -12.023 -4.891 2.189 1 97.69 136 ARG B N 1
ATOM 3857 C CA . ARG B 1 136 ? -10.688 -5.371 1.844 1 97.69 136 ARG B CA 1
ATOM 3858 C C . ARG B 1 136 ? -10.625 -6.891 1.893 1 97.69 136 ARG B C 1
ATOM 3860 O O . ARG B 1 136 ? -11.211 -7.516 2.779 1 97.69 136 ARG B O 1
ATOM 3867 N N . LYS B 1 137 ? -9.883 -7.469 0.992 1 98.69 137 LYS B N 1
ATOM 3868 C CA . LYS B 1 137 ? -9.641 -8.906 0.944 1 98.69 137 LYS B CA 1
ATOM 3869 C C . LYS B 1 137 ? -8.211 -9.234 1.369 1 98.69 137 LYS B C 1
ATOM 3871 O O . LYS B 1 137 ? -7.254 -8.703 0.808 1 98.69 137 LYS B O 1
ATOM 3876 N N . LEU B 1 138 ? -8.109 -10.062 2.398 1 98.88 138 LEU B N 1
ATOM 3877 C CA . LEU B 1 138 ? -6.809 -10.492 2.914 1 98.88 138 LEU B CA 1
ATOM 3878 C C . LEU B 1 138 ? -6.625 -11.992 2.74 1 98.88 138 LEU B C 1
ATOM 3880 O O . LEU B 1 138 ? -7.559 -12.773 2.955 1 98.88 138 LEU B O 1
ATOM 3884 N N . LEU B 1 139 ? -5.543 -12.422 2.24 1 98.94 139 LEU B N 1
ATOM 3885 C CA . LEU B 1 139 ? -5.051 -13.789 2.311 1 98.94 139 LEU B CA 1
ATOM 3886 C C . LEU B 1 139 ? -3.885 -13.898 3.289 1 98.94 139 LEU B C 1
ATOM 3888 O O . LEU B 1 139 ? -2.834 -13.297 3.08 1 98.94 139 LEU B O 1
ATOM 3892 N N . VAL B 1 140 ? -4.094 -14.68 4.379 1 98.88 140 VAL B N 1
ATOM 3893 C CA . VAL B 1 140 ? -3.139 -14.688 5.48 1 98.88 140 VAL B CA 1
ATOM 3894 C C . VAL B 1 140 ? -2.582 -16.094 5.676 1 98.88 140 VAL B C 1
ATOM 3896 O O . VAL B 1 140 ? -3.32 -17.016 6.023 1 98.88 140 VAL B O 1
ATOM 3899 N N . LEU B 1 141 ? -1.271 -16.266 5.434 1 98.69 141 LEU B N 1
ATOM 3900 C CA . LEU B 1 141 ? -0.621 -17.531 5.762 1 98.69 141 LEU B CA 1
ATOM 3901 C C . LEU B 1 141 ? -0.604 -17.766 7.27 1 98.69 141 LEU B C 1
ATOM 3903 O O . LEU B 1 141 ? -0.263 -16.859 8.031 1 98.69 141 LEU B O 1
ATOM 3907 N N . SER B 1 142 ? -0.879 -18.953 7.699 1 98.06 142 SER B N 1
ATOM 3908 C CA . SER B 1 142 ? -0.991 -19.297 9.109 1 98.06 142 SER B CA 1
ATOM 3909 C C . SER B 1 142 ? 0.326 -19.859 9.648 1 98.06 142 SER B C 1
ATOM 3911 O O . SER B 1 142 ? 1.171 -20.312 8.883 1 98.06 142 SER B O 1
ATOM 3913 N N . GLU B 1 143 ? 0.419 -19.766 10.914 1 96.75 143 GLU B N 1
ATOM 3914 C CA . GLU B 1 143 ? 1.494 -20.453 11.625 1 96.75 143 GLU B CA 1
ATOM 3915 C C . GLU B 1 143 ? 1.138 -21.922 11.883 1 96.75 143 GLU B C 1
ATOM 3917 O O . GLU B 1 143 ? 1.987 -22.797 11.75 1 96.75 143 GLU B O 1
ATOM 3922 N N . ASP B 1 144 ? -0.065 -22.156 12.312 1 97.19 144 ASP B N 1
ATOM 3923 C CA . ASP B 1 144 ? -0.555 -23.484 12.633 1 97.19 144 ASP B CA 1
ATOM 3924 C C . ASP B 1 144 ? -2.08 -23.516 12.703 1 97.19 144 ASP B C 1
ATOM 3926 O O . ASP B 1 144 ? -2.744 -22.609 12.211 1 97.19 144 ASP B O 1
ATOM 3930 N N . GLY B 1 145 ? -2.545 -24.625 13.266 1 98.06 145 GLY B N 1
ATOM 3931 C CA . GLY B 1 145 ? -3.982 -24.828 13.312 1 98.06 145 GLY B CA 1
ATOM 3932 C C . GLY B 1 145 ? -4.691 -23.891 14.273 1 98.06 145 GLY B C 1
ATOM 3933 O O . GLY B 1 145 ? -5.918 -23.781 14.234 1 98.06 145 GLY B O 1
ATOM 3934 N N . GLN B 1 146 ? -3.98 -23.141 15.102 1 97.75 146 GLN B N 1
ATOM 3935 C CA . GLN B 1 146 ? -4.566 -22.219 16.062 1 97.75 146 GLN B CA 1
ATOM 3936 C C . GLN B 1 146 ? -4.695 -20.812 15.477 1 97.75 146 GLN B C 1
ATOM 3938 O O . GLN B 1 146 ? -5.395 -19.969 16.031 1 97.75 146 GLN B O 1
ATOM 3943 N N . SER B 1 147 ? -4.012 -20.578 14.367 1 98.25 147 SER B N 1
ATOM 3944 C CA . SER B 1 147 ? -3.928 -19.234 13.797 1 98.25 147 SER B CA 1
ATOM 3945 C C . SER B 1 147 ? -5.305 -18.719 13.414 1 98.25 147 SER B C 1
ATOM 3947 O O . SER B 1 147 ? -5.633 -17.562 13.688 1 98.25 147 SER B O 1
ATOM 3949 N N . PRO B 1 148 ? -6.184 -19.547 12.812 1 98.69 148 PRO B N 1
ATOM 3950 C CA . PRO B 1 148 ? -7.492 -19.016 12.438 1 98.69 148 PRO B CA 1
ATOM 3951 C C . PRO B 1 148 ? -8.281 -18.484 13.633 1 98.69 148 PRO B C 1
ATOM 3953 O O . PRO B 1 148 ? -8.883 -17.422 13.555 1 98.69 148 PRO B O 1
ATOM 3956 N N . ALA B 1 149 ? -8.227 -19.219 14.703 1 98.56 149 ALA B N 1
ATOM 3957 C CA . ALA B 1 149 ? -8.938 -18.781 15.906 1 98.56 149 ALA B CA 1
ATOM 3958 C C . ALA B 1 149 ? -8.336 -17.484 16.438 1 98.56 149 ALA B C 1
ATOM 3960 O O . ALA B 1 149 ? -9.07 -16.578 16.859 1 98.56 149 ALA B O 1
ATOM 3961 N N . ALA B 1 150 ? -7.043 -17.406 16.469 1 98.44 150 ALA B N 1
ATOM 3962 C CA . ALA B 1 150 ? -6.363 -16.203 16.938 1 98.44 150 ALA B CA 1
ATOM 3963 C C . ALA B 1 150 ? -6.707 -15.008 16.062 1 98.44 150 ALA B C 1
ATOM 3965 O O . ALA B 1 150 ? -6.973 -13.914 16.578 1 98.44 150 ALA B O 1
ATOM 3966 N N . VAL B 1 151 ? -6.734 -15.188 14.758 1 98.75 151 VAL B N 1
ATOM 3967 C CA . VAL B 1 151 ? -7.086 -14.133 13.812 1 98.75 151 VAL B CA 1
ATOM 3968 C C . VAL B 1 151 ? -8.539 -13.711 14.023 1 98.75 151 VAL B C 1
ATOM 3970 O O . VAL B 1 151 ? -8.844 -12.516 14.039 1 98.75 151 VAL B O 1
ATOM 3973 N N . ALA B 1 152 ? -9.406 -14.68 14.195 1 98.75 152 ALA B N 1
ATOM 3974 C CA . ALA B 1 152 ? -10.82 -14.391 14.438 1 98.75 152 ALA B CA 1
ATOM 3975 C C . ALA B 1 152 ? -10.992 -13.508 15.664 1 98.75 152 ALA B C 1
ATOM 3977 O O . ALA B 1 152 ? -11.742 -12.523 15.625 1 98.75 152 ALA B O 1
ATOM 3978 N N . ARG B 1 153 ? -10.32 -13.836 16.703 1 98.25 153 ARG B N 1
ATOM 3979 C CA . ARG B 1 153 ? -10.398 -13.055 17.938 1 98.25 153 ARG B CA 1
ATOM 3980 C C . ARG B 1 153 ? -9.898 -11.633 17.719 1 98.25 153 ARG B C 1
ATOM 3982 O O . ARG B 1 153 ? -10.492 -10.672 18.219 1 98.25 153 ARG B O 1
ATOM 3989 N N . LEU B 1 154 ? -8.836 -11.531 17.031 1 98.31 154 LEU B N 1
ATOM 3990 C CA . LEU B 1 154 ? -8.289 -10.211 16.734 1 98.31 154 LEU B CA 1
ATOM 3991 C C . LEU B 1 154 ? -9.297 -9.375 15.953 1 98.31 154 LEU B C 1
ATOM 3993 O O . LEU B 1 154 ? -9.523 -8.203 16.281 1 98.31 154 LEU B O 1
ATOM 3997 N N . LEU B 1 155 ? -9.906 -9.945 14.898 1 98.56 155 LEU B N 1
ATOM 3998 C CA . LEU B 1 155 ? -10.898 -9.25 14.086 1 98.56 155 LEU B CA 1
ATOM 3999 C C . LEU B 1 155 ? -12.078 -8.797 14.938 1 98.56 155 LEU B C 1
ATOM 4001 O O . LEU B 1 155 ? -12.539 -7.66 14.812 1 98.56 155 LEU B O 1
ATOM 4005 N N . GLU B 1 156 ? -12.484 -9.68 15.797 1 97.88 156 GLU B N 1
ATOM 4006 C CA . GLU B 1 156 ? -13.609 -9.352 16.672 1 97.88 156 GLU B CA 1
ATOM 4007 C C . GLU B 1 156 ? -13.273 -8.172 17.578 1 97.88 156 GLU B C 1
ATOM 4009 O O . GLU B 1 156 ? -14.047 -7.215 17.672 1 97.88 156 GLU B O 1
ATOM 4014 N N . LYS B 1 157 ? -12.148 -8.281 18.172 1 96.94 157 LYS B N 1
ATOM 4015 C CA . LYS B 1 157 ? -11.727 -7.227 19.094 1 96.94 157 LYS B CA 1
ATOM 4016 C C . LYS B 1 157 ? -11.57 -5.895 18.359 1 96.94 157 LYS B C 1
ATOM 4018 O O . LYS B 1 157 ? -11.836 -4.836 18.938 1 96.94 157 LYS B O 1
ATOM 4023 N N . ALA B 1 158 ? -11.25 -5.914 17.141 1 97.12 158 ALA B N 1
ATOM 4024 C CA . ALA B 1 158 ? -11 -4.711 16.344 1 97.12 158 ALA B CA 1
ATOM 4025 C C . ALA B 1 158 ? -12.297 -4.188 15.734 1 97.12 158 ALA B C 1
ATOM 4027 O O . ALA B 1 158 ? -12.281 -3.193 15 1 97.12 158 ALA B O 1
ATOM 4028 N N . GLY B 1 159 ? -13.391 -4.832 16 1 97.62 159 GLY B N 1
ATOM 4029 C CA . GLY B 1 159 ? -14.664 -4.406 15.453 1 97.62 159 GLY B CA 1
ATOM 4030 C C . GLY B 1 159 ? -14.953 -4.992 14.086 1 97.62 159 GLY B C 1
ATOM 4031 O O . GLY B 1 159 ? -15.797 -4.477 13.352 1 97.62 159 GLY B O 1
ATOM 4032 N N . PHE B 1 160 ? -14.344 -6.02 13.711 1 98.44 160 PHE B N 1
ATOM 4033 C CA . PHE B 1 160 ? -14.531 -6.672 12.422 1 98.44 160 PHE B CA 1
ATOM 4034 C C . PHE B 1 160 ? -15.062 -8.086 12.602 1 98.44 160 PHE B C 1
ATOM 4036 O O . PHE B 1 160 ? -14.758 -8.977 11.805 1 98.44 160 PHE B O 1
ATOM 4043 N N . GLY B 1 161 ? -15.789 -8.312 13.602 1 98.19 161 GLY B N 1
ATOM 4044 C CA . GLY B 1 161 ? -16.406 -9.602 13.891 1 98.19 161 GLY B CA 1
ATOM 4045 C C . GLY B 1 161 ? -17.234 -10.141 12.75 1 98.19 161 GLY B C 1
ATOM 4046 O O . GLY B 1 161 ? -17.219 -11.336 12.469 1 98.19 161 GLY B O 1
ATOM 4047 N N . PRO B 1 162 ? -17.938 -9.328 12.039 1 98.44 162 PRO B N 1
ATOM 4048 C CA . PRO B 1 162 ? -18.797 -9.781 10.945 1 98.44 162 PRO B CA 1
ATOM 4049 C C . PRO B 1 162 ? -18.016 -10.211 9.711 1 98.44 162 PRO B C 1
ATOM 4051 O O . PRO B 1 162 ? -18.594 -10.664 8.727 1 98.44 162 PRO B O 1
ATOM 4054 N N . SER B 1 163 ? -16.734 -10.047 9.664 1 98.81 163 SER B N 1
ATOM 4055 C CA . SER B 1 163 ? -15.922 -10.398 8.508 1 98.81 163 SER B CA 1
ATOM 4056 C C . SER B 1 163 ? -16.109 -11.859 8.125 1 98.81 163 SER B C 1
ATOM 4058 O O . SER B 1 163 ? -16.203 -12.727 9 1 98.81 163 SER B O 1
ATOM 4060 N N . ASP B 1 164 ? -16.156 -12.117 6.832 1 98.69 164 ASP B N 1
ATOM 4061 C CA . ASP B 1 164 ? -16.156 -13.492 6.344 1 98.69 164 ASP B CA 1
ATOM 4062 C C . ASP B 1 164 ? -14.758 -14.102 6.391 1 98.69 164 ASP B C 1
ATOM 4064 O O . ASP B 1 164 ? -13.805 -13.508 5.883 1 98.69 164 ASP B O 1
ATOM 4068 N N . MET B 1 165 ? -14.68 -15.227 7.012 1 98.56 165 MET B N 1
ATOM 4069 C CA . MET B 1 165 ? -13.43 -15.977 7.059 1 98.56 165 MET B CA 1
ATOM 4070 C C . MET B 1 165 ? -13.578 -17.344 6.383 1 98.56 165 MET B C 1
ATOM 4072 O O . MET B 1 165 ? -14.516 -18.078 6.676 1 98.56 165 MET B O 1
ATOM 4076 N N . VAL B 1 166 ? -12.742 -17.578 5.449 1 98.75 166 VAL B N 1
ATOM 4077 C CA . VAL B 1 166 ? -12.625 -18.891 4.828 1 98.75 166 VAL B CA 1
ATOM 4078 C C . VAL B 1 166 ? -11.258 -19.5 5.145 1 98.75 166 VAL B C 1
ATOM 4080 O O . VAL B 1 166 ? -10.219 -18.922 4.805 1 98.75 166 VAL B O 1
ATOM 4083 N N . VAL B 1 167 ? -11.25 -20.578 5.879 1 98.81 167 VAL B N 1
ATOM 4084 C CA . VAL B 1 167 ? -10.016 -21.281 6.188 1 98.81 167 VAL B CA 1
ATOM 4085 C C . VAL B 1 167 ? -9.844 -22.453 5.219 1 98.81 167 VAL B C 1
ATOM 4087 O O . VAL B 1 167 ? -10.688 -23.344 5.148 1 98.81 167 VAL B O 1
ATOM 4090 N N . LEU B 1 168 ? -8.82 -22.375 4.426 1 98.81 168 LEU B N 1
ATOM 4091 C CA . LEU B 1 168 ? -8.547 -23.375 3.398 1 98.81 168 LEU B CA 1
ATOM 4092 C C . LEU B 1 168 ? -7.414 -24.297 3.834 1 98.81 168 LEU B C 1
ATOM 4094 O O . LEU B 1 168 ? -6.266 -23.875 3.957 1 98.81 168 LEU B O 1
ATOM 4098 N N . GLU B 1 169 ? -7.766 -25.578 4.059 1 98.62 169 GLU B N 1
ATOM 4099 C CA . GLU B 1 169 ? -6.855 -26.578 4.617 1 98.62 169 GLU B CA 1
ATOM 4100 C C . GLU B 1 169 ? -6.336 -27.516 3.531 1 98.62 169 GLU B C 1
ATOM 4102 O O . GLU B 1 169 ? -7.102 -27.969 2.678 1 98.62 169 GLU B O 1
ATOM 4107 N N . HIS B 1 170 ? -5.059 -27.781 3.551 1 97.81 170 HIS B N 1
ATOM 4108 C CA . HIS B 1 170 ? -4.414 -28.734 2.668 1 97.81 170 HIS B CA 1
ATOM 4109 C C . HIS B 1 170 ? -4.812 -28.516 1.215 1 97.81 170 HIS B C 1
ATOM 4111 O O . HIS B 1 170 ? -5.203 -29.453 0.518 1 97.81 170 HIS B O 1
ATOM 4117 N N . LEU B 1 171 ? -4.762 -27.266 0.793 1 96.94 171 LEU B N 1
ATOM 4118 C CA . LEU B 1 171 ? -5.207 -26.859 -0.537 1 96.94 171 LEU B CA 1
ATOM 4119 C C . LEU B 1 171 ? -4.441 -27.625 -1.617 1 96.94 171 LEU B C 1
ATOM 4121 O O . LEU B 1 171 ? -3.221 -27.766 -1.528 1 96.94 171 LEU B O 1
ATOM 4125 N N . GLY B 1 172 ? -5.195 -28.062 -2.619 1 94.44 172 GLY B N 1
ATOM 4126 C CA . GLY B 1 172 ? -4.594 -28.719 -3.771 1 94.44 172 GLY B CA 1
ATOM 4127 C C . GLY B 1 172 ? -4.371 -30.203 -3.57 1 94.44 172 GLY B C 1
ATOM 4128 O O . GLY B 1 172 ? -4.004 -30.906 -4.508 1 94.44 172 GLY B O 1
ATOM 4129 N N . GLY B 1 173 ? -4.543 -30.719 -2.328 1 94.31 173 GLY B N 1
ATOM 4130 C CA . GLY B 1 173 ? -4.316 -32.125 -2.035 1 94.31 173 GLY B CA 1
ATOM 4131 C C . GLY B 1 173 ? -5.594 -32.875 -1.751 1 94.31 173 GLY B C 1
ATOM 4132 O O . GLY B 1 173 ? -6.684 -32.312 -1.771 1 94.31 173 GLY B O 1
ATOM 4133 N N . PRO B 1 174 ? -5.414 -34.219 -1.56 1 93.69 174 PRO B N 1
ATOM 4134 C CA . PRO B 1 174 ? -6.582 -35.062 -1.344 1 93.69 174 PRO B CA 1
ATOM 4135 C C . PRO B 1 174 ? -7.305 -34.75 -0.032 1 93.69 174 PRO B C 1
ATOM 4137 O O . PRO B 1 174 ? -8.469 -35.125 0.138 1 93.69 174 PRO B O 1
ATOM 4140 N N . ARG B 1 175 ? -6.684 -34.094 0.917 1 96.19 175 ARG B N 1
ATOM 4141 C CA . ARG B 1 175 ? -7.273 -33.781 2.219 1 96.19 175 ARG B CA 1
ATOM 4142 C C . ARG B 1 175 ? -7.828 -32.375 2.26 1 96.19 175 ARG B C 1
ATOM 4144 O O . ARG B 1 175 ? -8.078 -31.828 3.338 1 96.19 175 ARG B O 1
ATOM 4151 N N . GLN B 1 176 ? -7.898 -31.828 1.102 1 97.69 176 GLN B N 1
ATOM 4152 C CA . GLN B 1 176 ? -8.383 -30.453 1.032 1 97.69 176 GLN B CA 1
ATOM 4153 C C . GLN B 1 176 ? -9.703 -30.297 1.776 1 97.69 176 GLN B C 1
ATOM 4155 O O . GLN B 1 176 ? -10.594 -31.141 1.655 1 97.69 176 GLN B O 1
ATOM 4160 N N . ASN B 1 177 ? -9.75 -29.297 2.58 1 97.81 177 ASN B N 1
ATOM 4161 C CA . ASN B 1 177 ? -10.969 -28.922 3.299 1 97.81 177 ASN B CA 1
ATOM 4162 C C . ASN B 1 177 ? -11.133 -27.406 3.367 1 97.81 177 ASN B C 1
ATOM 4164 O O . ASN B 1 177 ? -10.18 -26.688 3.67 1 97.81 177 ASN B O 1
ATOM 4168 N N . ILE B 1 178 ? -12.281 -26.922 2.977 1 97.81 178 ILE B N 1
ATOM 4169 C CA . ILE B 1 178 ? -12.578 -25.484 2.99 1 97.81 178 ILE B CA 1
ATOM 4170 C C . ILE B 1 178 ? -13.703 -25.203 3.979 1 97.81 178 ILE B C 1
ATOM 4172 O O . ILE B 1 178 ? -14.82 -25.703 3.811 1 97.81 178 ILE B O 1
ATOM 4176 N N . ARG B 1 179 ? -13.367 -24.391 5 1 98 179 ARG B N 1
ATOM 4177 C CA . ARG B 1 179 ? -14.328 -24.047 6.043 1 98 179 ARG B CA 1
ATOM 4178 C C . ARG B 1 179 ? -14.672 -22.562 5.996 1 98 179 ARG B C 1
ATOM 4180 O O . ARG B 1 179 ? -13.789 -21.719 5.82 1 98 179 ARG B O 1
ATOM 4187 N N . ARG B 1 180 ? -15.945 -22.344 6.113 1 97.62 180 ARG B N 1
ATOM 4188 C CA . ARG B 1 180 ? -16.422 -20.969 6.07 1 97.62 180 ARG B CA 1
ATOM 4189 C C . ARG B 1 180 ? -17.156 -20.594 7.363 1 97.62 180 ARG B C 1
ATOM 4191 O O . ARG B 1 180 ? -17.906 -21.406 7.906 1 97.62 180 ARG B O 1
ATOM 4198 N N . ALA B 1 181 ? -16.828 -19.406 7.867 1 98.06 181 ALA B N 1
ATOM 4199 C CA . ALA B 1 181 ? -17.5 -18.812 9.016 1 98.06 181 ALA B CA 1
ATOM 4200 C C . ALA B 1 181 ? -17.25 -17.312 9.078 1 98.06 181 ALA B C 1
ATOM 4202 O O . ALA B 1 181 ? -16.453 -16.781 8.305 1 98.06 181 ALA B O 1
ATOM 4203 N N . SER B 1 182 ? -17.969 -16.656 9.875 1 98.06 182 SER B N 1
ATOM 4204 C CA . SER B 1 182 ? -17.562 -15.297 10.227 1 98.06 182 SER B CA 1
ATOM 4205 C C . SER B 1 182 ? -16.5 -15.305 11.32 1 98.06 182 SER B C 1
ATOM 4207 O O . SER B 1 182 ? -16.344 -16.297 12.031 1 98.06 182 SER B O 1
ATOM 4209 N N . ALA B 1 183 ? -15.766 -14.195 11.406 1 98.19 183 ALA B N 1
ATOM 4210 C CA . ALA B 1 183 ? -14.773 -14.094 12.469 1 98.19 183 ALA B CA 1
ATOM 4211 C C . ALA B 1 183 ? -15.422 -14.25 13.844 1 98.19 183 ALA B C 1
ATOM 4213 O O . ALA B 1 183 ? -14.883 -14.938 14.711 1 98.19 183 ALA B O 1
ATOM 4214 N N . GLY B 1 184 ? -16.594 -13.711 14.016 1 97.38 184 GLY B N 1
ATOM 4215 C CA . GLY B 1 184 ? -17.281 -13.742 15.297 1 97.38 184 GLY B CA 1
ATOM 4216 C C . GLY B 1 184 ? -17.828 -15.117 15.648 1 97.38 184 GLY B C 1
ATOM 4217 O O . GLY B 1 184 ? -18.141 -15.391 16.812 1 97.38 184 GLY B O 1
ATOM 4218 N N . THR B 1 185 ? -17.938 -16 14.688 1 97.25 185 THR B N 1
ATOM 4219 C CA . THR B 1 185 ? -18.547 -17.297 14.938 1 97.25 185 THR B CA 1
ATOM 4220 C C . THR B 1 185 ? -17.562 -18.438 14.711 1 97.25 185 THR B C 1
ATOM 4222 O O . THR B 1 185 ? -17.906 -19.609 14.852 1 97.25 185 THR B O 1
ATOM 4225 N N . TRP B 1 186 ? -16.344 -18.078 14.352 1 96.69 186 TRP B N 1
ATOM 4226 C CA . TRP B 1 186 ? -15.359 -19.125 14.109 1 96.69 186 TRP B CA 1
ATOM 4227 C C . TRP B 1 186 ? -15.055 -19.891 15.391 1 96.69 186 TRP B C 1
ATOM 4229 O O . TRP B 1 186 ? -14.828 -19.297 16.438 1 96.69 186 TRP B O 1
ATOM 4239 N N . VAL B 1 187 ? -15.117 -21.25 15.273 1 92.56 187 VAL B N 1
ATOM 4240 C CA . VAL B 1 187 ? -14.82 -22.094 16.422 1 92.56 187 VAL B CA 1
ATOM 4241 C C . VAL B 1 187 ? -13.93 -23.266 15.992 1 92.56 187 VAL B C 1
ATOM 4243 O O . VAL B 1 187 ? -14.023 -23.734 14.859 1 92.56 187 VAL B O 1
ATOM 4246 N N . GLY B 1 188 ? -13.102 -23.672 16.922 1 90.44 188 GLY B N 1
ATOM 4247 C CA . GLY B 1 188 ? -12.344 -24.906 16.75 1 90.44 188 GLY B CA 1
ATOM 4248 C C . GLY B 1 188 ? -10.992 -24.688 16.094 1 90.44 188 GLY B C 1
ATOM 4249 O O . GLY B 1 188 ? -10.625 -23.547 15.781 1 90.44 188 GLY B O 1
ATOM 4250 N N . GLU B 1 189 ? -10.281 -25.812 16.016 1 94.19 189 GLU B N 1
ATOM 4251 C CA . GLU B 1 189 ? -8.938 -25.812 15.422 1 94.19 189 GLU B CA 1
ATOM 4252 C C . GLU B 1 189 ? -8.977 -26.266 13.969 1 94.19 189 GLU B C 1
ATOM 4254 O O . GLU B 1 189 ? -9.812 -27.094 13.586 1 94.19 189 GLU B O 1
ATOM 4259 N N . ALA B 1 190 ? -8.125 -25.656 13.188 1 97.62 190 ALA B N 1
ATOM 4260 C CA . ALA B 1 190 ? -7.953 -26.062 11.797 1 97.62 190 ALA B CA 1
ATOM 4261 C C . ALA B 1 190 ? -6.742 -26.984 11.633 1 97.62 190 ALA B C 1
ATOM 4263 O O . ALA B 1 190 ? -6.059 -27.281 12.609 1 97.62 190 ALA B O 1
ATOM 4264 N N . ALA B 1 191 ? -6.617 -27.547 10.453 1 97.94 191 ALA B N 1
ATOM 4265 C CA . ALA B 1 191 ? -5.367 -28.234 10.141 1 97.94 191 ALA B CA 1
ATOM 4266 C C . ALA B 1 191 ? -4.18 -27.297 10.258 1 97.94 191 ALA B C 1
ATOM 4268 O O . ALA B 1 191 ? -4.312 -26.094 10.039 1 97.94 191 ALA B O 1
ATOM 4269 N N . ASP B 1 192 ? -3.031 -27.859 10.617 1 96.88 192 ASP B N 1
ATOM 4270 C CA . ASP B 1 192 ? -1.835 -27.031 10.75 1 96.88 192 ASP B CA 1
ATOM 4271 C C . ASP B 1 192 ? -1.509 -26.328 9.445 1 96.88 192 ASP B C 1
ATOM 4273 O O . ASP B 1 192 ? -1.106 -25.156 9.453 1 96.88 192 ASP B O 1
ATOM 4277 N N . LEU B 1 193 ? -1.674 -27.031 8.375 1 97.38 193 LEU B N 1
ATOM 4278 C CA . LEU B 1 193 ? -1.46 -26.422 7.062 1 97.38 193 LEU B CA 1
ATOM 4279 C C . LEU B 1 193 ? -2.738 -25.766 6.555 1 97.38 193 LEU B C 1
ATOM 4281 O O . LEU B 1 193 ? -3.641 -26.453 6.062 1 97.38 193 LEU B O 1
ATOM 4285 N N . ASN B 1 194 ? -2.795 -24.469 6.742 1 98.38 194 ASN B N 1
ATOM 4286 C CA . ASN B 1 194 ? -3.969 -23.734 6.289 1 98.38 194 ASN B CA 1
ATOM 4287 C C . ASN B 1 194 ? -3.617 -22.297 5.922 1 98.38 194 ASN B C 1
ATOM 4289 O O . ASN B 1 194 ? -2.562 -21.797 6.309 1 98.38 194 ASN B O 1
ATOM 4293 N N . ILE B 1 195 ? -4.398 -21.703 5.094 1 98.75 195 ILE B N 1
ATOM 4294 C CA . ILE B 1 195 ? -4.406 -20.281 4.785 1 98.75 195 ILE B CA 1
ATOM 4295 C C . ILE B 1 195 ? -5.781 -19.688 5.094 1 98.75 195 ILE B C 1
ATOM 4297 O O . ILE B 1 195 ? -6.805 -20.344 4.914 1 98.75 195 ILE B O 1
ATOM 4301 N N . ILE B 1 196 ? -5.805 -18.438 5.582 1 98.88 196 ILE B N 1
ATOM 4302 C CA . ILE B 1 196 ? -7.047 -17.781 5.973 1 98.88 196 ILE B CA 1
ATOM 4303 C C . ILE B 1 196 ? -7.391 -16.688 4.965 1 98.88 196 ILE B C 1
ATOM 4305 O O . ILE B 1 196 ? -6.59 -15.773 4.723 1 98.88 196 ILE B O 1
ATOM 4309 N N . ALA B 1 197 ? -8.508 -16.75 4.32 1 98.94 197 ALA B N 1
ATOM 4310 C CA . ALA B 1 197 ? -9.055 -15.695 3.475 1 98.94 197 ALA B CA 1
ATOM 4311 C C . ALA B 1 197 ? -10.086 -14.867 4.23 1 98.94 197 ALA B C 1
ATOM 4313 O O . ALA B 1 197 ? -11.023 -15.414 4.82 1 98.94 197 ALA B O 1
ATOM 4314 N N . ILE B 1 198 ? -9.922 -13.555 4.223 1 98.94 198 ILE B N 1
ATOM 4315 C CA . ILE B 1 198 ? -10.789 -12.664 4.977 1 98.94 198 ILE B CA 1
ATOM 4316 C C . ILE B 1 198 ? -11.398 -11.625 4.043 1 98.94 198 ILE B C 1
ATOM 4318 O O . ILE B 1 198 ? -10.688 -11 3.254 1 98.94 198 ILE B O 1
ATOM 4322 N N . THR B 1 199 ? -12.656 -11.5 3.992 1 98.75 199 THR B N 1
ATOM 4323 C CA . THR B 1 199 ? -13.336 -10.305 3.492 1 98.75 199 THR B CA 1
ATOM 4324 C C . THR B 1 199 ? -13.758 -9.398 4.645 1 98.75 199 THR B C 1
ATOM 4326 O O . THR B 1 199 ? -14.703 -9.719 5.375 1 98.75 199 THR B O 1
ATOM 4329 N N . CYS B 1 200 ? -13.125 -8.305 4.816 1 98.69 200 CYS B N 1
ATOM 4330 C CA . CYS B 1 200 ? -13.273 -7.449 5.988 1 98.69 200 CYS B CA 1
ATOM 4331 C C . CYS B 1 200 ? -14.625 -6.762 5.996 1 98.69 200 CYS B C 1
ATOM 4333 O O . CYS B 1 200 ? -15.008 -6.117 5.016 1 98.69 200 CYS B O 1
ATOM 4335 N N . ARG B 1 201 ? -15.312 -6.91 7.031 1 98.19 201 ARG B N 1
ATOM 4336 C CA . ARG B 1 201 ? -16.578 -6.238 7.305 1 98.19 201 ARG B CA 1
ATOM 4337 C C . ARG B 1 201 ? -16.594 -5.652 8.711 1 98.19 201 ARG B C 1
ATOM 4339 O O . ARG B 1 201 ? -16.391 -6.375 9.695 1 98.19 201 ARG B O 1
ATOM 4346 N N . ALA B 1 202 ? -16.797 -4.414 8.766 1 97.19 202 ALA B N 1
ATOM 4347 C CA . ALA B 1 202 ? -16.828 -3.744 10.062 1 97.19 202 ALA B CA 1
ATOM 4348 C C . ALA B 1 202 ? -18.219 -3.805 10.688 1 97.19 202 ALA B C 1
ATOM 4350 O O . ALA B 1 202 ? -19.219 -3.752 9.984 1 97.19 202 ALA B O 1
ATOM 4351 N N . GLU B 1 203 ? -18.203 -3.975 11.953 1 96.5 203 GLU B N 1
ATOM 4352 C CA . GLU B 1 203 ? -19.469 -3.84 12.656 1 96.5 203 GLU B CA 1
ATOM 4353 C C . GLU B 1 203 ? -19.891 -2.375 12.766 1 96.5 203 GLU B C 1
ATOM 4355 O O . GLU B 1 203 ? -19.078 -1.475 12.555 1 96.5 203 GLU B O 1
ATOM 4360 N N . ALA B 1 204 ? -21.141 -2.201 13.102 1 90.94 204 ALA B N 1
ATOM 4361 C CA . ALA B 1 204 ? -21.625 -0.84 13.297 1 90.94 204 ALA B CA 1
ATOM 4362 C C . ALA B 1 204 ? -20.906 -0.158 14.453 1 90.94 204 ALA B C 1
ATOM 4364 O O . ALA B 1 204 ? -20.75 -0.745 15.523 1 90.94 204 ALA B O 1
ATOM 4365 N N . GLY B 1 205 ? -20.406 0.989 14.219 1 89.38 205 GLY B N 1
ATOM 4366 C CA . GLY B 1 205 ? -19.781 1.763 15.281 1 89.38 205 GLY B CA 1
ATOM 4367 C C . GLY B 1 205 ? -18.281 1.496 15.422 1 89.38 205 GLY B C 1
ATOM 4368 O O . GLY B 1 205 ? -17.609 2.133 16.234 1 89.38 205 GLY B O 1
ATOM 4369 N N . ALA B 1 206 ? -17.797 0.465 14.672 1 93.12 206 ALA B N 1
ATOM 4370 C CA . ALA B 1 206 ? -16.359 0.197 14.727 1 93.12 206 ALA B CA 1
ATOM 4371 C C . ALA B 1 206 ? -15.547 1.433 14.336 1 93.12 206 ALA B C 1
ATOM 4373 O O . ALA B 1 206 ? -15.961 2.201 13.461 1 93.12 206 ALA B O 1
ATOM 4374 N N . GLN B 1 207 ? -14.461 1.656 15.016 1 92.81 207 GLN B N 1
ATOM 4375 C CA . GLN B 1 207 ? -13.539 2.719 14.625 1 92.81 207 GLN B CA 1
ATOM 4376 C C . GLN B 1 207 ? -12.664 2.285 13.453 1 92.81 207 GLN B C 1
ATOM 4378 O O . GLN B 1 207 ? -11.773 1.446 13.609 1 92.81 207 GLN B O 1
ATOM 4383 N N . ILE B 1 208 ? -12.961 2.812 12.359 1 94.69 208 ILE B N 1
ATOM 4384 C CA . ILE B 1 208 ? -12.172 2.514 11.164 1 94.69 208 ILE B CA 1
ATOM 4385 C C . ILE B 1 208 ? -11.102 3.58 10.977 1 94.69 208 ILE B C 1
ATOM 4387 O O . ILE B 1 208 ? -11.406 4.773 10.938 1 94.69 208 ILE B O 1
ATOM 4391 N N . LEU B 1 209 ? -9.883 3.195 10.875 1 96.31 209 LEU B N 1
ATOM 4392 C CA . LEU B 1 209 ? -8.766 4.133 10.852 1 96.31 209 LEU B CA 1
ATOM 4393 C C . LEU B 1 209 ? -8.102 4.152 9.484 1 96.31 209 LEU B C 1
ATOM 4395 O O . LEU B 1 209 ? -7.742 3.1 8.945 1 96.31 209 LEU B O 1
ATOM 4399 N N . SER B 1 210 ? -7.938 5.324 8.898 1 96.25 210 SER B N 1
ATOM 4400 C CA . SER B 1 210 ? -7.18 5.52 7.668 1 96.25 210 SER B CA 1
ATOM 4401 C C . SER B 1 210 ? -5.688 5.289 7.898 1 96.25 210 SER B C 1
ATOM 4403 O O . SER B 1 210 ? -5.207 5.375 9.031 1 96.25 210 SER B O 1
ATOM 4405 N N . THR B 1 211 ? -4.977 5.031 6.805 1 93.88 211 THR B N 1
ATOM 4406 C CA . THR B 1 211 ? -3.543 4.816 6.957 1 93.88 211 THR B CA 1
ATOM 4407 C C . THR B 1 211 ? -2.777 6.117 6.723 1 93.88 211 THR B C 1
ATOM 4409 O O . THR B 1 211 ? -1.564 6.176 6.941 1 93.88 211 THR B O 1
ATOM 4412 N N . ILE B 1 212 ? -3.406 7.148 6.281 1 96.19 212 ILE B N 1
ATOM 4413 C CA . ILE B 1 212 ? -2.672 8.398 6.145 1 96.19 212 ILE B CA 1
ATOM 4414 C C . ILE B 1 212 ? -2.533 9.07 7.508 1 96.19 212 ILE B C 1
ATOM 4416 O O . ILE B 1 212 ? -3.334 8.828 8.414 1 96.19 212 ILE B O 1
ATOM 4420 N N . PRO B 1 213 ? -1.568 9.898 7.719 1 97.31 213 PRO B N 1
ATOM 4421 C CA . PRO B 1 213 ? -1.312 10.508 9.023 1 97.31 213 PRO B CA 1
ATOM 4422 C C . PRO B 1 213 ? -2.461 11.391 9.5 1 97.31 213 PRO B C 1
ATOM 4424 O O . PRO B 1 213 ? -3.223 11.914 8.68 1 97.31 213 PRO B O 1
ATOM 4427 N N . GLY B 1 214 ? -2.453 11.586 10.797 1 97.94 214 GLY B N 1
ATOM 4428 C CA . GLY B 1 214 ? -3.498 12.383 11.422 1 97.94 214 GLY B CA 1
ATOM 4429 C C . GLY B 1 214 ? -4.648 11.547 11.953 1 97.94 214 GLY B C 1
ATOM 4430 O O . GLY B 1 214 ? -5.816 11.898 11.758 1 97.94 214 GLY B O 1
ATOM 4431 N N . LEU B 1 215 ? -4.379 10.453 12.555 1 97.88 215 LEU B N 1
ATOM 4432 C CA . LEU B 1 215 ? -5.402 9.664 13.234 1 97.88 215 LEU B CA 1
ATOM 4433 C C . LEU B 1 215 ? -6.023 10.461 14.383 1 97.88 215 LEU B C 1
ATOM 4435 O O . LEU B 1 215 ? -5.387 11.359 14.938 1 97.88 215 LEU B O 1
ATOM 4439 N N . PRO B 1 216 ? -7.309 10.141 14.711 1 96.94 216 PRO B N 1
ATOM 4440 C CA . PRO B 1 216 ? -7.891 10.781 15.891 1 96.94 216 PRO B CA 1
ATOM 4441 C C . PRO B 1 216 ? -7.059 10.57 17.156 1 96.94 216 PRO B C 1
ATOM 4443 O O . PRO B 1 216 ? -6.457 9.508 17.328 1 96.94 216 PRO B O 1
ATOM 4446 N N . ASP B 1 217 ? -7.055 11.578 18.031 1 97 217 ASP B N 1
ATOM 4447 C CA . ASP B 1 217 ? -6.227 11.508 19.234 1 97 217 ASP B CA 1
ATOM 4448 C C . ASP B 1 217 ? -6.621 10.32 20.109 1 97 217 ASP B C 1
ATOM 4450 O O . ASP B 1 217 ? -5.773 9.719 20.766 1 97 217 ASP B O 1
ATOM 4454 N N . ASP B 1 218 ? -7.836 9.922 20.016 1 96.25 218 ASP B N 1
ATOM 4455 C CA . ASP B 1 218 ? -8.312 8.859 20.891 1 96.25 218 ASP B CA 1
ATOM 4456 C C . ASP B 1 218 ? -7.953 7.484 20.328 1 96.25 218 ASP B C 1
ATOM 4458 O O . ASP B 1 218 ? -8.258 6.457 20.938 1 96.25 218 ASP B O 1
ATOM 4462 N N . ALA B 1 219 ? -7.332 7.449 19.188 1 97.19 219 ALA B N 1
ATOM 4463 C CA . ALA B 1 219 ? -6.773 6.199 18.672 1 97.19 219 ALA B CA 1
ATOM 4464 C C . ALA B 1 219 ? -5.559 5.77 19.5 1 97.19 219 ALA B C 1
ATOM 4466 O O . ALA B 1 219 ? -5.113 4.621 19.406 1 97.19 219 ALA B O 1
ATOM 4467 N N . PHE B 1 220 ? -5.02 6.684 20.25 1 98 220 PHE B N 1
ATOM 4468 C CA . PHE B 1 220 ? -3.822 6.426 21.031 1 98 220 PHE B CA 1
ATOM 4469 C C . PHE B 1 220 ? -4.148 6.426 22.531 1 98 220 PHE B C 1
ATOM 4471 O O . PHE B 1 220 ? -4.898 7.277 23 1 98 220 PHE B O 1
ATOM 4478 N N . THR B 1 221 ? -3.619 5.465 23.203 1 97.69 221 THR B N 1
ATOM 4479 C CA . THR B 1 221 ? -3.543 5.555 24.656 1 97.69 221 THR B CA 1
ATOM 4480 C C . THR B 1 221 ? -2.465 6.551 25.094 1 97.69 221 THR B C 1
ATOM 4482 O O . THR B 1 221 ? -1.324 6.469 24.625 1 97.69 221 THR B O 1
ATOM 4485 N N . HIS B 1 222 ? -2.785 7.48 25.938 1 96.19 222 HIS B N 1
ATOM 4486 C CA . HIS B 1 222 ? -1.83 8.523 26.297 1 96.19 222 HIS B CA 1
ATOM 4487 C C . HIS B 1 222 ? -2.193 9.164 27.641 1 96.19 222 HIS B C 1
ATOM 4489 O O . HIS B 1 222 ? -3.295 8.953 28.156 1 96.19 222 HIS B O 1
ATOM 4495 N N . ASP B 1 223 ? -1.322 9.906 28.266 1 94.5 223 ASP B N 1
ATOM 4496 C CA . ASP B 1 223 ? -1.536 10.609 29.516 1 94.5 223 ASP B CA 1
ATOM 4497 C C . ASP B 1 223 ? -1.734 12.102 29.281 1 94.5 223 ASP B C 1
ATOM 4499 O O . ASP B 1 223 ? -1.524 12.914 30.203 1 94.5 223 ASP B O 1
ATOM 4503 N N . GLY B 1 224 ? -2.014 12.453 28.047 1 89.94 224 GLY B N 1
ATOM 4504 C CA . GLY B 1 224 ? -2.168 13.852 27.688 1 89.94 224 GLY B CA 1
ATOM 4505 C C . GLY B 1 224 ? -1.016 14.391 26.859 1 89.94 224 GLY B C 1
ATOM 4506 O O . GLY B 1 224 ? -1.155 15.414 26.188 1 89.94 224 GLY B O 1
ATOM 4507 N N . GLN B 1 225 ? 0.102 13.766 26.984 1 86.06 225 GLN B N 1
ATOM 4508 C CA . GLN B 1 225 ? 1.257 14.164 26.188 1 86.06 225 GLN B CA 1
ATOM 4509 C C . GLN B 1 225 ? 1.225 13.516 24.797 1 86.06 225 GLN B C 1
ATOM 4511 O O . GLN B 1 225 ? 1.686 12.383 24.641 1 86.06 225 GLN B O 1
ATOM 4516 N N . LEU B 1 226 ? 0.602 14.117 23.859 1 90.94 226 LEU B N 1
ATOM 4517 C CA . LEU B 1 226 ? 0.439 13.68 22.469 1 90.94 226 LEU B CA 1
ATOM 4518 C C . LEU B 1 226 ? 0.4 14.867 21.516 1 90.94 226 LEU B C 1
ATOM 4520 O O . LEU B 1 226 ? -0.256 15.875 21.812 1 90.94 226 LEU B O 1
ATOM 4524 N N . THR B 1 227 ? 1.29 14.734 20.531 1 92.75 227 THR B N 1
ATOM 4525 C CA . THR B 1 227 ? 1.108 15.703 19.453 1 92.75 227 THR B CA 1
ATOM 4526 C C . THR B 1 227 ? -0.291 15.594 18.859 1 92.75 227 THR B C 1
ATOM 4528 O O . THR B 1 227 ? -0.667 14.539 18.344 1 92.75 227 THR B O 1
ATOM 4531 N N . LYS B 1 228 ? -1.036 16.656 18.906 1 95.56 228 LYS B N 1
ATOM 4532 C CA . LYS B 1 228 ? -2.43 16.625 18.469 1 95.56 228 LYS B CA 1
ATOM 4533 C C . LYS B 1 228 ? -2.535 16.344 16.969 1 95.56 228 LYS B C 1
ATOM 4535 O O . LYS B 1 228 ? -1.583 16.562 16.219 1 95.56 228 LYS B O 1
ATOM 4540 N N . ARG B 1 229 ? -3.668 15.883 16.578 1 96.94 229 ARG B N 1
ATOM 4541 C CA . ARG B 1 229 ? -3.949 15.32 15.266 1 96.94 229 ARG B CA 1
ATOM 4542 C C . ARG B 1 229 ? -3.457 16.25 14.156 1 96.94 229 ARG B C 1
ATOM 4544 O O . ARG B 1 229 ? -2.746 15.812 13.25 1 96.94 229 ARG B O 1
ATOM 4551 N N . GLU B 1 230 ? -3.84 17.547 14.219 1 97.62 230 GLU B N 1
ATOM 4552 C CA . GLU B 1 230 ? -3.518 18.484 13.148 1 97.62 230 GLU B CA 1
ATOM 4553 C C . GLU B 1 230 ? -2.01 18.672 13.023 1 97.62 230 GLU B C 1
ATOM 4555 O O . GLU B 1 230 ? -1.463 18.625 11.914 1 97.62 230 GLU B O 1
ATOM 4560 N N . ILE B 1 231 ? -1.381 18.828 14.156 1 97.5 231 ILE B N 1
ATOM 4561 C CA . ILE B 1 231 ? 0.062 19.047 14.172 1 97.5 231 ILE B CA 1
ATOM 4562 C C . ILE B 1 231 ? 0.776 17.766 13.742 1 97.5 231 ILE B C 1
ATOM 4564 O O . ILE B 1 231 ? 1.783 17.812 13.031 1 97.5 231 ILE B O 1
ATOM 4568 N N . ARG B 1 232 ? 0.254 16.625 14.148 1 97.75 232 ARG B N 1
ATOM 4569 C CA . ARG B 1 232 ? 0.822 15.328 13.766 1 97.75 232 ARG B CA 1
ATOM 4570 C C . ARG B 1 232 ? 0.767 15.133 12.258 1 97.75 232 ARG B C 1
ATOM 4572 O O . ARG B 1 232 ? 1.764 14.75 11.641 1 97.75 232 ARG B O 1
ATOM 4579 N N . ALA B 1 233 ? -0.409 15.398 11.617 1 98.06 233 ALA B N 1
ATOM 4580 C CA . ALA B 1 233 ? -0.558 15.297 10.172 1 98.06 233 ALA B CA 1
ATOM 4581 C C . ALA B 1 233 ? 0.457 16.172 9.445 1 98.06 233 ALA B C 1
ATOM 4583 O O . ALA B 1 233 ? 1.119 15.734 8.508 1 98.06 233 ALA B O 1
ATOM 4584 N N . LEU B 1 234 ? 0.608 17.391 9.945 1 98 234 LEU B N 1
ATOM 4585 C CA . LEU B 1 234 ? 1.527 18.344 9.328 1 98 234 LEU B CA 1
ATOM 4586 C C . LEU B 1 234 ? 2.975 17.891 9.516 1 98 234 LEU B C 1
ATOM 4588 O O . LEU B 1 234 ? 3.785 18 8.594 1 98 234 LEU B O 1
ATOM 4592 N N . THR B 1 235 ? 3.268 17.422 10.703 1 98.38 235 THR B N 1
ATOM 4593 C CA . THR B 1 235 ? 4.625 16.969 10.992 1 98.38 235 THR B CA 1
ATOM 4594 C C . THR B 1 235 ? 5.023 15.812 10.078 1 98.38 235 THR B C 1
ATOM 4596 O O . THR B 1 235 ? 6.117 15.812 9.516 1 98.38 235 THR B O 1
ATOM 4599 N N . LEU B 1 236 ? 4.133 14.875 9.898 1 98.5 236 LEU B N 1
ATOM 4600 C CA . LEU B 1 236 ? 4.43 13.734 9.031 1 98.5 236 LEU B CA 1
ATOM 4601 C C . LEU B 1 236 ? 4.527 14.18 7.574 1 98.5 236 LEU B C 1
ATOM 4603 O O . LEU B 1 236 ? 5.332 13.641 6.812 1 98.5 236 LEU B O 1
ATOM 4607 N N . SER B 1 237 ? 3.686 15.117 7.188 1 98 237 SER B N 1
ATOM 4608 C CA . SER B 1 237 ? 3.805 15.672 5.84 1 98 237 SER B CA 1
ATOM 4609 C C . SER B 1 237 ? 5.176 16.297 5.613 1 98 237 SER B C 1
ATOM 4611 O O . SER B 1 237 ? 5.727 16.219 4.516 1 98 237 SER B O 1
ATOM 4613 N N . THR B 1 238 ? 5.723 16.938 6.656 1 98.19 238 THR B N 1
ATOM 4614 C CA . THR B 1 238 ? 7.047 17.547 6.59 1 98.19 238 THR B CA 1
ATOM 4615 C C . THR B 1 238 ? 8.141 16.484 6.586 1 98.19 238 THR B C 1
ATOM 4617 O O . THR B 1 238 ? 9.102 16.578 5.824 1 98.19 238 THR B O 1
ATOM 4620 N N . LEU B 1 239 ? 7.926 15.453 7.41 1 98.38 239 LEU B N 1
ATOM 4621 C CA . LEU B 1 239 ? 8.883 14.352 7.477 1 98.38 239 LEU B CA 1
ATOM 4622 C C . LEU B 1 239 ? 8.906 13.57 6.168 1 98.38 239 LEU B C 1
ATOM 4624 O O . LEU B 1 239 ? 9.961 13.078 5.754 1 98.38 239 LEU B O 1
ATOM 4628 N N . ALA B 1 240 ? 7.762 13.383 5.523 1 97.69 240 ALA B N 1
ATOM 4629 C CA . ALA B 1 240 ? 7.602 12.82 4.188 1 97.69 240 ALA B CA 1
ATOM 4630 C C . ALA B 1 240 ? 8.273 11.453 4.086 1 97.69 240 ALA B C 1
ATOM 4632 O O . ALA B 1 240 ? 9.203 11.266 3.301 1 97.69 240 ALA B O 1
ATOM 4633 N N . PRO B 1 241 ? 7.75 10.492 4.82 1 97.38 241 PRO B N 1
ATOM 4634 C CA . PRO B 1 241 ? 8.367 9.164 4.832 1 97.38 241 PRO B CA 1
ATOM 4635 C C . PRO B 1 241 ? 8.414 8.523 3.445 1 97.38 241 PRO B C 1
ATOM 4637 O O . PRO B 1 241 ? 7.488 8.711 2.646 1 97.38 241 PRO B O 1
ATOM 4640 N N . LEU B 1 242 ? 9.5 7.812 3.143 1 96.56 242 LEU B N 1
ATOM 4641 C CA . LEU B 1 242 ? 9.625 6.883 2.025 1 96.56 242 LEU B CA 1
ATOM 4642 C C . LEU B 1 242 ? 9.734 5.449 2.525 1 96.56 242 LEU B C 1
ATOM 4644 O O . LEU B 1 242 ? 10.133 5.211 3.668 1 96.56 242 LEU B O 1
ATOM 4648 N N . PRO B 1 243 ? 9.375 4.527 1.684 1 95.56 243 PRO B N 1
ATOM 4649 C CA . PRO B 1 243 ? 9.43 3.131 2.123 1 95.56 243 PRO B CA 1
ATOM 4650 C C . PRO B 1 243 ? 10.828 2.721 2.596 1 95.56 243 PRO B C 1
ATOM 4652 O O . PRO B 1 243 ? 11.812 2.977 1.904 1 95.56 243 PRO B O 1
ATOM 4655 N N . GLY B 1 244 ? 10.859 2.143 3.871 1 95.06 244 GLY B N 1
ATOM 4656 C CA . GLY B 1 244 ? 12.086 1.55 4.371 1 95.06 244 GLY B CA 1
ATOM 4657 C C . GLY B 1 244 ? 12.977 2.543 5.102 1 95.06 244 GLY B C 1
ATOM 4658 O O . GLY B 1 244 ? 13.984 2.16 5.699 1 95.06 244 GLY B O 1
ATOM 4659 N N . GLU B 1 245 ? 12.617 3.818 5.066 1 97 245 GLU B N 1
ATOM 4660 C CA . GLU B 1 245 ? 13.438 4.824 5.738 1 97 245 GLU B CA 1
ATOM 4661 C C . GLU B 1 245 ? 13.352 4.68 7.254 1 97 245 GLU B C 1
ATOM 4663 O O . GLU B 1 245 ? 12.297 4.332 7.789 1 97 245 GLU B O 1
ATOM 4668 N N . MET B 1 246 ? 14.398 5 7.91 1 97.62 246 MET B N 1
ATOM 4669 C CA . MET B 1 246 ? 14.5 4.902 9.359 1 97.62 246 MET B CA 1
ATOM 4670 C C . MET B 1 246 ? 14.266 6.262 10.016 1 97.62 246 MET B C 1
ATOM 4672 O O . MET B 1 246 ? 14.953 7.234 9.703 1 97.62 246 MET B O 1
ATOM 4676 N N . LEU B 1 247 ? 13.312 6.328 10.922 1 98.38 247 LEU B N 1
ATOM 4677 C CA . LEU B 1 247 ? 13.039 7.523 11.719 1 98.38 247 LEU B CA 1
ATOM 4678 C C . LEU B 1 247 ? 13.508 7.332 13.156 1 98.38 247 LEU B C 1
ATOM 4680 O O . LEU B 1 247 ? 13.258 6.285 13.758 1 98.38 247 LEU B O 1
ATOM 4684 N N . TRP B 1 248 ? 14.227 8.344 13.68 1 98.25 248 TRP B N 1
ATOM 4685 C CA . TRP B 1 248 ? 14.32 8.516 15.125 1 98.25 248 TRP B CA 1
ATOM 4686 C C . TRP B 1 248 ? 13.227 9.453 15.633 1 98.25 248 TRP B C 1
ATOM 4688 O O . TRP B 1 248 ? 13.148 10.609 15.203 1 98.25 248 TRP B O 1
ATOM 4698 N N . ASP B 1 249 ? 12.422 8.969 16.453 1 97.69 249 ASP B N 1
ATOM 4699 C CA . ASP B 1 249 ? 11.438 9.781 17.172 1 97.69 249 ASP B CA 1
ATOM 4700 C C . ASP B 1 249 ? 11.922 10.125 18.578 1 97.69 249 ASP B C 1
ATOM 4702 O O . ASP B 1 249 ? 11.75 9.344 19.5 1 97.69 249 ASP B O 1
ATOM 4706 N N . VAL B 1 250 ? 12.508 11.297 18.703 1 96.94 250 VAL B N 1
ATOM 4707 C CA . VAL B 1 250 ? 13.148 11.719 19.953 1 96.94 250 VAL B CA 1
ATOM 4708 C C . VAL B 1 250 ? 12.133 12.438 20.828 1 96.94 250 VAL B C 1
ATOM 4710 O O . VAL B 1 250 ? 11.547 13.438 20.422 1 96.94 250 VAL B O 1
ATOM 4713 N N . GLY B 1 251 ? 12.07 12.008 22.125 1 95 251 GLY B N 1
ATOM 4714 C CA . GLY B 1 251 ? 10.945 12.461 22.922 1 95 251 GLY B CA 1
ATOM 4715 C C . GLY B 1 251 ? 9.602 11.992 22.391 1 95 251 GLY B C 1
ATOM 4716 O O . GLY B 1 251 ? 8.711 12.797 22.125 1 95 251 GLY B O 1
ATOM 4717 N N . ALA B 1 252 ? 9.398 10.672 22.375 1 96 252 ALA B N 1
ATOM 4718 C CA . ALA B 1 252 ? 8.383 10.047 21.531 1 96 252 ALA B CA 1
ATOM 4719 C C . ALA B 1 252 ? 7 10.141 22.188 1 96 252 ALA B C 1
ATOM 4721 O O . ALA B 1 252 ? 5.98 9.922 21.516 1 96 252 ALA B O 1
ATOM 4722 N N . GLY B 1 253 ? 6.965 10.484 23.516 1 95.94 253 GLY B N 1
ATOM 4723 C CA . GLY B 1 253 ? 5.672 10.492 24.188 1 95.94 253 GLY B CA 1
ATOM 4724 C C . GLY B 1 253 ? 4.961 9.156 24.109 1 95.94 253 GLY B C 1
ATOM 4725 O O . GLY B 1 253 ? 5.504 8.133 24.531 1 95.94 253 GLY B O 1
ATOM 4726 N N . CYS B 1 254 ? 3.791 9.156 23.484 1 97.5 254 CYS B N 1
ATOM 4727 C CA . CYS B 1 254 ? 3.064 7.898 23.375 1 97.5 254 CYS B CA 1
ATOM 4728 C C . CYS B 1 254 ? 3.338 7.223 22.047 1 97.5 254 CYS B C 1
ATOM 4730 O O . CYS B 1 254 ? 2.67 6.25 21.688 1 97.5 254 CYS B O 1
ATOM 4732 N N . GLY B 1 255 ? 4.238 7.742 21.266 1 97.88 255 GLY B N 1
ATOM 4733 C CA . GLY B 1 255 ? 4.742 7.094 20.062 1 97.88 255 GLY B CA 1
ATOM 4734 C C . GLY B 1 255 ? 3.953 7.453 18.812 1 97.88 255 GLY B C 1
ATOM 4735 O O . GLY B 1 255 ? 4.094 6.805 17.781 1 97.88 255 GLY B O 1
ATOM 4736 N N . SER B 1 256 ? 3.137 8.531 18.859 1 98.31 256 SER B N 1
ATOM 4737 C CA . SER B 1 256 ? 2.17 8.82 17.812 1 98.31 256 SER B CA 1
ATOM 4738 C C . SER B 1 256 ? 2.865 9.117 16.484 1 98.31 256 SER B C 1
ATOM 4740 O O . SER B 1 256 ? 2.457 8.609 15.438 1 98.31 256 SER B O 1
ATOM 4742 N N . ILE B 1 257 ? 3.99 9.859 16.5 1 98.5 257 ILE B N 1
ATOM 4743 C CA . ILE B 1 257 ? 4.688 10.219 15.266 1 98.5 257 ILE B CA 1
ATOM 4744 C C . ILE B 1 257 ? 5.355 8.992 14.664 1 98.5 257 ILE B C 1
ATOM 4746 O O . ILE B 1 257 ? 5.18 8.695 13.484 1 98.5 257 ILE B O 1
ATOM 4750 N N . ALA B 1 258 ? 6.055 8.227 15.492 1 98.56 258 ALA B N 1
ATOM 4751 C CA . ALA B 1 258 ? 6.742 7.023 15.023 1 98.56 258 ALA B CA 1
ATOM 4752 C C . ALA B 1 258 ? 5.754 6.012 14.461 1 98.56 258 ALA B C 1
ATOM 4754 O O . ALA B 1 258 ? 6.004 5.406 13.414 1 98.56 258 ALA B O 1
ATOM 4755 N N . ILE B 1 259 ? 4.664 5.871 15.133 1 98.75 259 ILE B N 1
ATOM 4756 C CA . ILE B 1 259 ? 3.662 4.891 14.734 1 98.75 259 ILE B CA 1
ATOM 4757 C C . ILE B 1 259 ? 3.078 5.27 13.375 1 98.75 259 ILE B C 1
ATOM 4759 O O . ILE B 1 259 ? 3.01 4.438 12.469 1 98.75 259 ILE B O 1
ATOM 4763 N N . GLU B 1 260 ? 2.67 6.52 13.195 1 98.62 260 GLU B N 1
ATOM 4764 C CA . GLU B 1 260 ? 2.086 6.934 11.914 1 98.62 260 GLU B CA 1
ATOM 4765 C C . GLU B 1 260 ? 3.137 6.949 10.812 1 98.62 260 GLU B C 1
ATOM 4767 O O . GLU B 1 260 ? 2.822 6.695 9.648 1 98.62 260 GLU B O 1
ATOM 4772 N N . TRP B 1 261 ? 4.41 7.219 11.164 1 98.44 261 TRP B N 1
ATOM 4773 C CA . TRP B 1 261 ? 5.516 7.059 10.227 1 98.44 261 TRP B CA 1
ATOM 4774 C C . TRP B 1 261 ? 5.613 5.621 9.734 1 98.44 261 TRP B C 1
ATOM 4776 O O . TRP B 1 261 ? 5.715 5.375 8.531 1 98.44 261 TRP B O 1
ATOM 4786 N N . MET B 1 262 ? 5.508 4.699 10.617 1 98.56 262 MET B N 1
ATOM 4787 C CA . MET B 1 262 ? 5.633 3.287 10.273 1 98.56 262 MET B CA 1
ATOM 4788 C C . MET B 1 262 ? 4.426 2.811 9.477 1 98.56 262 MET B C 1
ATOM 4790 O O . MET B 1 262 ? 4.559 1.964 8.594 1 98.56 262 MET B O 1
ATOM 4794 N N . ARG B 1 263 ? 3.258 3.33 9.805 1 98.12 263 ARG B N 1
ATOM 4795 C CA . ARG B 1 263 ? 2.051 2.965 9.078 1 98.12 263 ARG B CA 1
ATOM 4796 C C . ARG B 1 263 ? 2.135 3.416 7.621 1 98.12 263 ARG B C 1
ATOM 4798 O O . ARG B 1 263 ? 1.402 2.912 6.766 1 98.12 263 ARG B O 1
ATOM 4805 N N . ALA B 1 264 ? 3.076 4.367 7.363 1 96.75 264 ALA B N 1
ATOM 4806 C CA . ALA B 1 264 ? 3.305 4.848 6 1 96.75 264 ALA B CA 1
ATOM 4807 C C . ALA B 1 264 ? 4.414 4.055 5.32 1 96.75 264 ALA B C 1
ATOM 4809 O O . ALA B 1 264 ? 4.816 4.375 4.199 1 96.75 264 ALA B O 1
ATOM 4810 N N . GLY B 1 265 ? 4.98 3.088 5.977 1 95.88 265 GLY B N 1
ATOM 4811 C CA . GLY B 1 265 ? 5.91 2.178 5.324 1 95.88 265 GLY B CA 1
ATOM 4812 C C . GLY B 1 265 ? 7.34 2.352 5.789 1 95.88 265 GLY B C 1
ATOM 4813 O O . GLY B 1 265 ? 8.25 1.686 5.289 1 95.88 265 GLY B O 1
ATOM 4814 N N . GLY B 1 266 ? 7.566 3.236 6.77 1 97 266 GLY B N 1
ATOM 4815 C CA . GLY B 1 266 ? 8.906 3.441 7.289 1 97 266 GLY B CA 1
ATOM 4816 C C . GLY B 1 266 ? 9.234 2.539 8.461 1 97 266 GLY B C 1
ATOM 4817 O O . GLY B 1 266 ? 8.414 1.723 8.883 1 97 266 GLY B O 1
ATOM 4818 N N . MET B 1 267 ? 10.43 2.627 8.898 1 97.12 267 MET B N 1
ATOM 4819 C CA . MET B 1 267 ? 10.914 2.037 10.141 1 97.12 267 MET B CA 1
ATOM 4820 C C . MET B 1 267 ? 11.219 3.117 11.172 1 97.12 267 MET B C 1
ATOM 4822 O O . MET B 1 267 ? 11.492 4.266 10.812 1 97.12 267 MET B O 1
ATOM 4826 N N . ALA B 1 268 ? 11.117 2.73 12.445 1 98 268 ALA B N 1
ATOM 4827 C CA . ALA B 1 268 ? 11.336 3.797 13.422 1 98 268 ALA B CA 1
ATOM 4828 C C . ALA B 1 268 ? 11.898 3.24 14.727 1 98 268 ALA B C 1
ATOM 4830 O O . ALA B 1 268 ? 11.695 2.066 15.047 1 98 268 ALA B O 1
ATOM 4831 N N . THR B 1 269 ? 12.625 4.035 15.375 1 97.94 269 THR B N 1
ATOM 4832 C CA . THR B 1 269 ? 13.008 3.895 16.781 1 97.94 269 THR B CA 1
ATOM 4833 C C . THR B 1 269 ? 12.484 5.066 17.609 1 97.94 269 THR B C 1
ATOM 4835 O O . THR B 1 269 ? 12.742 6.227 17.281 1 97.94 269 THR B O 1
ATOM 4838 N N . ALA B 1 270 ? 11.719 4.742 18.578 1 97.38 270 ALA B N 1
ATOM 4839 C CA . ALA B 1 270 ? 11.195 5.754 19.5 1 97.38 270 ALA B CA 1
ATOM 4840 C C . ALA B 1 270 ? 12.07 5.871 20.75 1 97.38 270 ALA B C 1
ATOM 4842 O O . ALA B 1 270 ? 12.336 4.875 21.422 1 97.38 270 ALA B O 1
ATOM 4843 N N . ILE B 1 271 ? 12.539 7.043 21.031 1 96.38 271 ILE B N 1
ATOM 4844 C CA . ILE B 1 271 ? 13.352 7.312 22.203 1 96.38 271 ILE B CA 1
ATOM 4845 C C . ILE B 1 271 ? 12.523 8.062 23.25 1 96.38 271 ILE B C 1
ATOM 4847 O O . ILE B 1 271 ? 12.094 9.195 23 1 96.38 271 ILE B O 1
ATOM 4851 N N . GLU B 1 272 ? 12.305 7.465 24.328 1 95.38 272 GLU B N 1
ATOM 4852 C CA . GLU B 1 272 ? 11.461 8.023 25.391 1 95.38 272 GLU B CA 1
ATOM 4853 C C . GLU B 1 272 ? 12 7.656 26.766 1 95.38 272 GLU B C 1
ATOM 4855 O O . GLU B 1 272 ? 12.266 6.488 27.047 1 95.38 272 GLU B O 1
ATOM 4860 N N . SER B 1 273 ? 12.109 8.688 27.703 1 93.12 273 SER B N 1
ATOM 4861 C CA . SER B 1 273 ? 12.734 8.484 29 1 93.12 273 SER B CA 1
ATOM 4862 C C . SER B 1 273 ? 11.711 8.039 30.047 1 93.12 273 SER B C 1
ATOM 4864 O O . SER B 1 273 ? 12.047 7.348 31 1 93.12 273 SER B O 1
ATOM 4866 N N . HIS B 1 274 ? 10.477 8.477 29.938 1 93.06 274 HIS B N 1
ATOM 4867 C CA . HIS B 1 274 ? 9.438 8.164 30.906 1 93.06 274 HIS B CA 1
ATOM 4868 C C . HIS B 1 274 ? 8.938 6.734 30.75 1 93.06 274 HIS B C 1
ATOM 4870 O O . HIS B 1 274 ? 8.414 6.379 29.688 1 93.06 274 HIS B O 1
ATOM 4876 N N . ALA B 1 275 ? 8.984 5.926 31.766 1 91.81 275 ALA B N 1
ATOM 4877 C CA . ALA B 1 275 ? 8.656 4.504 31.703 1 91.81 275 ALA B CA 1
ATOM 4878 C C . ALA B 1 275 ? 7.195 4.293 31.312 1 91.81 275 ALA B C 1
ATOM 4880 O O . ALA B 1 275 ? 6.879 3.439 30.484 1 91.81 275 ALA B O 1
ATOM 4881 N N . GLY B 1 276 ? 6.344 5.016 31.969 1 93.88 276 GLY B N 1
ATOM 4882 C CA . GLY B 1 276 ? 4.926 4.918 31.656 1 93.88 276 GLY B CA 1
ATOM 4883 C C . GLY B 1 276 ? 4.613 5.172 30.203 1 93.88 276 GLY B C 1
ATOM 4884 O O . GLY B 1 276 ? 3.848 4.43 29.578 1 93.88 276 GLY B O 1
ATOM 4885 N N . ARG B 1 277 ? 5.219 6.102 29.672 1 94.12 277 ARG B N 1
ATOM 4886 C CA . ARG B 1 277 ? 4.977 6.457 28.266 1 94.12 277 ARG B CA 1
ATOM 4887 C C . ARG B 1 277 ? 5.574 5.418 27.328 1 94.12 277 ARG B C 1
ATOM 4889 O O . ARG B 1 277 ? 4.988 5.109 26.297 1 94.12 277 ARG B O 1
ATOM 4896 N N . ALA B 1 278 ? 6.688 4.91 27.672 1 94.31 278 ALA B N 1
ATOM 4897 C CA . ALA B 1 278 ? 7.254 3.807 26.891 1 94.31 278 ALA B CA 1
ATOM 4898 C C . ALA B 1 278 ? 6.273 2.643 26.797 1 94.31 278 ALA B C 1
ATOM 4900 O O . ALA B 1 278 ? 6.18 1.983 25.766 1 94.31 278 ALA B O 1
ATOM 4901 N N . GLY B 1 279 ? 5.598 2.379 27.859 1 95.75 279 GLY B N 1
ATOM 4902 C CA . GLY B 1 279 ? 4.551 1.368 27.844 1 95.75 279 GLY B CA 1
ATOM 4903 C C . GLY B 1 279 ? 3.412 1.7 26.891 1 95.75 279 GLY B C 1
ATOM 4904 O O . GLY B 1 279 ? 2.922 0.829 26.172 1 95.75 279 GLY B O 1
ATOM 4905 N N . PHE B 1 280 ? 3.01 3.012 26.875 1 97.44 280 PHE B N 1
ATOM 4906 C CA . PHE B 1 280 ? 1.985 3.455 25.938 1 97.44 280 PHE B CA 1
ATOM 4907 C C . PHE B 1 280 ? 2.42 3.197 24.5 1 97.44 280 PHE B C 1
ATOM 4909 O O . PHE B 1 280 ? 1.615 2.77 23.672 1 97.44 280 PHE B O 1
ATOM 4916 N N . ILE B 1 281 ? 3.697 3.443 24.25 1 98.19 281 ILE B N 1
ATOM 4917 C CA . ILE B 1 281 ? 4.219 3.289 22.891 1 98.19 281 ILE B CA 1
ATOM 4918 C C . ILE B 1 281 ? 4.004 1.854 22.406 1 98.19 281 ILE B C 1
ATOM 4920 O O . ILE B 1 281 ? 3.492 1.628 21.312 1 98.19 281 ILE B O 1
ATOM 4924 N N . ALA B 1 282 ? 4.332 0.9 23.219 1 97.25 282 ALA B N 1
ATOM 4925 C CA . ALA B 1 282 ? 4.207 -0.51 22.859 1 97.25 282 ALA B CA 1
ATOM 4926 C C . ALA B 1 282 ? 2.75 -0.889 22.625 1 97.25 282 ALA B C 1
ATOM 4928 O O . ALA B 1 282 ? 2.428 -1.548 21.625 1 97.25 282 ALA B O 1
ATOM 4929 N N . VAL B 1 283 ? 1.917 -0.444 23.469 1 97.56 283 VAL B N 1
ATOM 4930 C CA . VAL B 1 283 ? 0.493 -0.749 23.375 1 97.56 283 VAL B CA 1
ATOM 4931 C C . VAL B 1 283 ? -0.094 -0.125 22.125 1 97.56 283 VAL B C 1
ATOM 4933 O O . VAL B 1 283 ? -0.808 -0.79 21.359 1 97.56 283 VAL B O 1
ATOM 4936 N N . ASN B 1 284 ? 0.227 1.12 21.922 1 98.62 284 ASN B N 1
ATOM 4937 C CA . ASN B 1 284 ? -0.276 1.825 20.734 1 98.62 284 ASN B CA 1
ATOM 4938 C C . ASN B 1 284 ? 0.237 1.198 19.453 1 98.62 284 ASN B C 1
ATOM 4940 O O . ASN B 1 284 ? -0.52 1.031 18.484 1 98.62 284 ASN B O 1
ATOM 4944 N N . ALA B 1 285 ? 1.554 0.872 19.453 1 98.69 285 ALA B N 1
ATOM 4945 C CA . ALA B 1 285 ? 2.156 0.272 18.266 1 98.69 285 ALA B CA 1
ATOM 4946 C C . ALA B 1 285 ? 1.455 -1.032 17.906 1 98.69 285 ALA B C 1
ATOM 4948 O O . ALA B 1 285 ? 1.118 -1.252 16.734 1 98.69 285 ALA B O 1
ATOM 4949 N N . ALA B 1 286 ? 1.202 -1.843 18.844 1 98 286 ALA B N 1
ATOM 4950 C CA . ALA B 1 286 ? 0.51 -3.109 18.609 1 98 286 ALA B CA 1
ATOM 4951 C C . ALA B 1 286 ? -0.917 -2.873 18.125 1 98 286 ALA B C 1
ATOM 4953 O O . ALA B 1 286 ? -1.343 -3.451 17.125 1 98 286 ALA B O 1
ATOM 4954 N N . ARG B 1 287 ? -1.581 -2.006 18.734 1 97.25 287 ARG B N 1
ATOM 4955 C CA . ARG B 1 287 ? -2.982 -1.729 18.438 1 97.25 287 ARG B CA 1
ATOM 4956 C C . ARG B 1 287 ? -3.139 -1.129 17.031 1 97.25 287 ARG B C 1
ATOM 4958 O O . ARG B 1 287 ? -4.129 -1.386 16.344 1 97.25 287 ARG B O 1
ATOM 4965 N N . LEU B 1 288 ? -2.154 -0.382 16.688 1 98.31 288 LEU B N 1
ATOM 4966 C CA . LEU B 1 288 ? -2.291 0.347 15.438 1 98.31 288 LEU B CA 1
ATOM 4967 C C . LEU B 1 288 ? -1.506 -0.339 14.32 1 98.31 288 LEU B C 1
ATOM 4969 O O . LEU B 1 288 ? -1.313 0.236 13.25 1 98.31 288 LEU B O 1
ATOM 4973 N N . GLY B 1 289 ? -1.012 -1.506 14.57 1 98.31 289 GLY B N 1
ATOM 4974 C CA . GLY B 1 289 ? -0.616 -2.418 13.508 1 98.31 289 GLY B CA 1
ATOM 4975 C C . GLY B 1 289 ? 0.862 -2.342 13.18 1 98.31 289 GLY B C 1
ATOM 4976 O O . GLY B 1 289 ? 1.281 -2.74 12.094 1 98.31 289 GLY B O 1
ATOM 4977 N N . VAL B 1 290 ? 1.677 -1.763 14.047 1 98.44 290 VAL B N 1
ATOM 4978 C CA . VAL B 1 290 ? 3.109 -1.704 13.781 1 98.44 290 VAL B CA 1
ATOM 4979 C C . VAL B 1 290 ? 3.887 -2.195 15 1 98.44 290 VAL B C 1
ATOM 4981 O O . VAL B 1 290 ? 4.77 -1.496 15.5 1 98.44 290 VAL B O 1
ATOM 4984 N N . PRO B 1 291 ? 3.67 -3.4 15.398 1 98.12 291 PRO B N 1
ATOM 4985 C CA . PRO B 1 291 ? 4.27 -3.939 16.625 1 98.12 291 PRO B CA 1
ATOM 4986 C C . PRO B 1 291 ? 5.793 -4.008 16.547 1 98.12 291 PRO B C 1
ATOM 4988 O O . PRO B 1 291 ? 6.453 -4.262 17.562 1 98.12 291 PRO B O 1
ATOM 4991 N N . GLY B 1 292 ? 6.383 -3.725 15.453 1 96.94 292 GLY B N 1
ATOM 4992 C CA . GLY B 1 292 ? 7.828 -3.773 15.281 1 96.94 292 GLY B CA 1
ATOM 4993 C C . GLY B 1 292 ? 8.523 -2.494 15.703 1 96.94 292 GLY B C 1
ATOM 4994 O O . GLY B 1 292 ? 9.75 -2.383 15.602 1 96.94 292 GLY B O 1
ATOM 4995 N N . LEU B 1 293 ? 7.77 -1.512 16.203 1 98.25 293 LEU B N 1
ATOM 4996 C CA . LEU B 1 293 ? 8.367 -0.26 16.656 1 98.25 293 LEU B CA 1
ATOM 4997 C C . LEU B 1 293 ? 9.359 -0.507 17.781 1 98.25 293 LEU B C 1
ATOM 4999 O O . LEU B 1 293 ? 9.008 -1.092 18.812 1 98.25 293 LEU B O 1
ATOM 5003 N N . LYS B 1 294 ? 10.609 -0.164 17.578 1 97.06 294 LYS B N 1
ATOM 5004 C CA . LYS B 1 294 ? 11.641 -0.282 18.594 1 97.06 294 LYS B CA 1
ATOM 5005 C C . LYS B 1 294 ? 11.562 0.876 19.594 1 97.06 294 LYS B C 1
ATOM 5007 O O . LYS B 1 294 ? 11.367 2.025 19.203 1 97.06 294 LYS B O 1
ATOM 5012 N N . VAL B 1 295 ? 11.672 0.549 20.844 1 97.19 295 VAL B N 1
ATOM 5013 C CA . VAL B 1 295 ? 11.641 1.566 21.891 1 97.19 295 VAL B CA 1
ATOM 5014 C C . VAL B 1 295 ? 12.961 1.572 22.656 1 97.19 295 VAL B C 1
ATOM 5016 O O . VAL B 1 295 ? 13.43 0.526 23.109 1 97.19 295 VAL B O 1
ATOM 5019 N N . VAL B 1 296 ? 13.617 2.664 22.656 1 96 296 VAL B N 1
ATOM 5020 C CA . VAL B 1 296 ? 14.805 2.889 23.453 1 96 296 VAL B CA 1
ATOM 5021 C C . VAL B 1 296 ? 14.461 3.758 24.672 1 96 296 VAL B C 1
ATOM 5023 O O . VAL B 1 296 ? 14.078 4.922 24.516 1 96 296 VAL B O 1
ATOM 5026 N N . ARG B 1 297 ? 14.672 3.186 25.906 1 95.75 297 ARG B N 1
ATOM 5027 C CA . ARG B 1 297 ? 14.406 3.934 27.125 1 95.75 297 ARG B CA 1
ATOM 5028 C C . ARG B 1 297 ? 15.641 4.711 27.578 1 95.75 297 ARG B C 1
ATOM 5030 O O . ARG B 1 297 ? 16.703 4.129 27.781 1 95.75 297 ARG B O 1
ATOM 5037 N N . GLY B 1 298 ? 15.406 6.055 27.578 1 94.06 298 GLY B N 1
ATOM 5038 C CA . GLY B 1 298 ? 16.484 6.898 28.047 1 94.06 298 GLY B CA 1
ATOM 5039 C C . GLY B 1 298 ? 16.344 8.352 27.641 1 94.06 298 GLY B C 1
ATOM 5040 O O . GLY B 1 298 ? 15.367 8.711 26.969 1 94.06 298 GLY B O 1
ATOM 5041 N N . HIS B 1 299 ? 17.281 9.125 28.156 1 92.62 299 HIS B N 1
ATOM 5042 C CA . HIS B 1 299 ? 17.25 10.555 27.875 1 92.62 299 HIS B CA 1
ATOM 5043 C C . HIS B 1 299 ? 18.141 10.891 26.672 1 92.62 299 HIS B C 1
ATOM 5045 O O . HIS B 1 299 ? 19.328 10.539 26.656 1 92.62 299 HIS B O 1
ATOM 5051 N N . ALA B 1 300 ? 17.578 11.461 25.75 1 90.31 300 ALA B N 1
ATOM 5052 C CA . ALA B 1 300 ? 18.375 11.984 24.625 1 90.31 300 ALA B CA 1
ATOM 5053 C C . ALA B 1 300 ? 19.141 13.234 25.047 1 90.31 300 ALA B C 1
ATOM 5055 O O . ALA B 1 300 ? 18.656 14.039 25.844 1 90.31 300 ALA B O 1
ATOM 5056 N N . PRO B 1 301 ? 20.359 13.359 24.625 1 92.81 301 PRO B N 1
ATOM 5057 C CA . PRO B 1 301 ? 21 12.664 23.516 1 92.81 301 PRO B CA 1
ATOM 5058 C C . PRO B 1 301 ? 21.719 11.398 23.953 1 92.81 301 PRO B C 1
ATOM 5060 O O . PRO B 1 301 ? 22.172 10.617 23.109 1 92.81 301 PRO B O 1
ATOM 5063 N N . ASP B 1 302 ? 21.797 11.102 25.219 1 91.38 302 ASP B N 1
ATOM 5064 C CA . ASP B 1 302 ? 22.594 9.969 25.703 1 91.38 302 ASP B CA 1
ATOM 5065 C C . ASP B 1 302 ? 22.031 8.648 25.188 1 91.38 302 ASP B C 1
ATOM 5067 O O . ASP B 1 302 ? 22.781 7.695 24.969 1 91.38 302 ASP B O 1
ATOM 5071 N N . ALA B 1 303 ? 20.812 8.609 24.906 1 92.38 303 ALA B N 1
ATOM 5072 C CA . ALA B 1 303 ? 20.141 7.355 24.547 1 92.38 303 ALA B CA 1
ATOM 5073 C C . ALA B 1 303 ? 19.984 7.227 23.047 1 92.38 303 ALA B C 1
ATOM 5075 O O . ALA B 1 303 ? 19.344 6.289 22.562 1 92.38 303 ALA B O 1
ATOM 5076 N N . LEU B 1 304 ? 20.484 8.148 22.297 1 92.06 304 LEU B N 1
ATOM 5077 C CA . LEU B 1 304 ? 20.359 8.055 20.844 1 92.06 304 LEU B CA 1
ATOM 5078 C C . LEU B 1 304 ? 21.016 6.777 20.312 1 92.06 304 LEU B C 1
ATOM 5080 O O . LEU B 1 304 ? 22.078 6.383 20.797 1 92.06 304 LEU B O 1
ATOM 5084 N N . PRO B 1 305 ? 20.344 6.137 19.391 1 88.69 305 PRO B N 1
ATOM 5085 C CA . PRO B 1 305 ? 20.875 4.867 18.875 1 88.69 305 PRO B CA 1
ATOM 5086 C C . PRO B 1 305 ? 22.141 5.047 18.047 1 88.69 305 PRO B C 1
ATOM 5088 O O . PRO B 1 305 ? 22.609 6.172 17.859 1 88.69 305 PRO B O 1
ATOM 5091 N N . TYR B 1 306 ? 22.766 3.863 17.688 1 77.5 306 TYR B N 1
ATOM 5092 C CA . TYR B 1 306 ? 23.984 3.873 16.875 1 77.5 306 TYR B CA 1
ATOM 5093 C C . TYR B 1 306 ? 23.656 3.598 15.414 1 77.5 306 TYR B C 1
ATOM 5095 O O . TYR B 1 306 ? 24.531 3.143 14.656 1 77.5 306 TYR B O 1
ATOM 5103 N N . SER B 1 307 ? 22.547 3.865 14.953 1 77 307 SER B N 1
ATOM 5104 C CA . SER B 1 307 ? 22.188 3.707 13.547 1 77 307 SER B CA 1
ATOM 5105 C C . SER B 1 307 ? 22.125 5.055 12.836 1 77 307 SER B C 1
ATOM 5107 O O . SER B 1 307 ? 22.25 6.105 13.469 1 77 307 SER B O 1
ATOM 5109 N N . ASP B 1 308 ? 22.141 4.941 11.492 1 86.75 308 ASP B N 1
ATOM 5110 C CA . ASP B 1 308 ? 22.047 6.176 10.719 1 86.75 308 ASP B CA 1
ATOM 5111 C C . ASP B 1 308 ? 20.609 6.414 10.242 1 86.75 308 ASP B C 1
ATOM 5113 O O . ASP B 1 308 ? 20.156 5.762 9.305 1 86.75 308 ASP B O 1
ATOM 5117 N N . PRO B 1 309 ? 19.969 7.336 10.93 1 96.44 309 PRO B N 1
ATOM 5118 C CA . PRO B 1 309 ? 18.578 7.625 10.555 1 96.44 309 PRO B CA 1
ATOM 5119 C C . PRO B 1 309 ? 18.469 8.406 9.25 1 96.44 309 PRO B C 1
ATOM 5121 O O . PRO B 1 309 ? 19.359 9.188 8.914 1 96.44 309 PRO B O 1
ATOM 5124 N N . ASP B 1 310 ? 17.438 8.102 8.453 1 97.5 310 ASP B N 1
ATOM 5125 C CA . ASP B 1 310 ? 17.078 8.906 7.285 1 97.5 310 ASP B CA 1
ATOM 5126 C C . ASP B 1 310 ? 16.375 10.188 7.699 1 97.5 310 ASP B C 1
ATOM 5128 O O . ASP B 1 310 ? 16.391 11.18 6.961 1 97.5 310 ASP B O 1
ATOM 5132 N N . ALA B 1 311 ? 15.719 10.18 8.836 1 98.38 311 ALA B N 1
ATOM 5133 C CA . ALA B 1 311 ? 14.969 11.305 9.383 1 98.38 311 ALA B CA 1
ATOM 5134 C C . ALA B 1 311 ? 14.984 11.281 10.906 1 98.38 311 ALA B C 1
ATOM 5136 O O . ALA B 1 311 ? 15.047 10.219 11.516 1 98.38 311 ALA B O 1
ATOM 5137 N N . ILE B 1 312 ? 14.961 12.43 11.484 1 98.44 312 ILE B N 1
ATOM 5138 C CA . ILE B 1 312 ? 14.844 12.578 12.93 1 98.44 312 ILE B CA 1
ATOM 5139 C C . ILE B 1 312 ? 13.734 13.578 13.258 1 98.44 312 ILE B C 1
ATOM 5141 O O . ILE B 1 312 ? 13.672 14.656 12.672 1 98.44 312 ILE B O 1
ATOM 5145 N N . PHE B 1 313 ? 12.852 13.172 14.125 1 98.62 313 PHE B N 1
ATOM 5146 C CA . PHE B 1 313 ? 11.859 14.078 14.695 1 98.62 313 PHE B CA 1
ATOM 5147 C C . PHE B 1 313 ? 12.156 14.344 16.156 1 98.62 313 PHE B C 1
ATOM 5149 O O . PHE B 1 313 ? 12.383 13.414 16.938 1 98.62 313 PHE B O 1
ATOM 5156 N N . VAL B 1 314 ? 12.125 15.586 16.531 1 97.69 314 VAL B N 1
ATOM 5157 C CA . VAL B 1 314 ? 12.266 15.969 17.922 1 97.69 314 VAL B CA 1
ATOM 5158 C C . VAL B 1 314 ? 10.992 16.688 18.391 1 97.69 314 VAL B C 1
ATOM 5160 O O . VAL B 1 314 ? 10.719 17.812 17.969 1 97.69 314 VAL B O 1
ATOM 5163 N N . GLY B 1 315 ? 10.234 16.047 19.25 1 92.56 315 GLY B N 1
ATOM 5164 C CA . GLY B 1 315 ? 9 16.609 19.75 1 92.56 315 GLY B CA 1
ATOM 5165 C C . GLY B 1 315 ? 9.102 17.094 21.188 1 92.56 315 GLY B C 1
ATOM 5166 O O . GLY B 1 315 ? 8.258 17.844 21.672 1 92.56 315 GLY B O 1
ATOM 5167 N N . GLY B 1 316 ? 10.07 16.578 21.891 1 83.5 316 GLY B N 1
ATOM 5168 C CA . GLY B 1 316 ? 10.32 16.938 23.281 1 83.5 316 GLY B CA 1
ATOM 5169 C C . GLY B 1 316 ? 11.781 17.219 23.562 1 83.5 316 GLY B C 1
ATOM 5170 O O . GLY B 1 316 ? 12.664 16.672 22.891 1 83.5 316 GLY B O 1
ATOM 5171 N N . GLY B 1 317 ? 12.07 18.094 24.484 1 82.5 317 GLY B N 1
ATOM 5172 C CA . GLY B 1 317 ? 13.422 18.312 24.953 1 82.5 317 GLY B CA 1
ATOM 5173 C C . GLY B 1 317 ? 14.25 19.172 24 1 82.5 317 GLY B C 1
ATOM 5174 O O . GLY B 1 317 ? 15.484 19.094 24.016 1 82.5 317 GLY B O 1
ATOM 5175 N N . VAL B 1 318 ? 13.656 19.953 23.234 1 88.19 318 VAL B N 1
ATOM 5176 C CA . VAL B 1 318 ? 14.32 20.688 22.172 1 88.19 318 VAL B CA 1
ATOM 5177 C C . VAL B 1 318 ? 15.391 21.609 22.766 1 88.19 318 VAL B C 1
ATOM 5179 O O . VAL B 1 318 ? 16.422 21.844 22.141 1 88.19 318 VAL B O 1
ATOM 5182 N N . SER B 1 319 ? 15.141 21.969 24.016 1 85.75 319 SER B N 1
ATOM 5183 C CA . SER B 1 319 ? 16.047 22.922 24.641 1 85.75 319 SER B CA 1
ATOM 5184 C C . SER B 1 319 ? 17.188 22.203 25.391 1 85.75 319 SER B C 1
ATOM 5186 O O . SER B 1 319 ? 18.078 22.859 25.938 1 85.75 319 SER B O 1
ATOM 5188 N N . ALA B 1 320 ? 17.156 20.938 25.406 1 88.44 320 ALA B N 1
ATOM 5189 C CA . ALA B 1 320 ? 18.25 20.203 26.047 1 88.44 320 ALA B CA 1
ATOM 5190 C C . ALA B 1 320 ? 19.578 20.469 25.359 1 88.44 320 ALA B C 1
ATOM 5192 O O . ALA B 1 320 ? 19.688 20.359 24.141 1 88.44 320 ALA B O 1
ATOM 5193 N N . PRO B 1 321 ? 20.562 20.828 26.203 1 90.44 321 PRO B N 1
ATOM 5194 C CA . PRO B 1 321 ? 21.859 21.203 25.609 1 90.44 321 PRO B CA 1
ATOM 5195 C C . PRO B 1 321 ? 22.438 20.094 24.75 1 90.44 321 PRO B C 1
ATOM 5197 O O . PRO B 1 321 ? 22.516 18.938 25.172 1 90.44 321 PRO B O 1
ATOM 5200 N N . GLY B 1 322 ? 22.734 20.391 23.516 1 93.38 322 GLY B N 1
ATOM 5201 C CA . GLY B 1 322 ? 23.469 19.516 22.609 1 93.38 322 GLY B CA 1
ATOM 5202 C C . GLY B 1 322 ? 22.578 18.547 21.859 1 93.38 322 GLY B C 1
ATOM 5203 O O . GLY B 1 322 ? 23.047 17.828 20.953 1 93.38 322 GLY B O 1
ATOM 5204 N N . LEU B 1 323 ? 21.344 18.516 22.188 1 95.12 323 LEU B N 1
ATOM 5205 C CA . LEU B 1 323 ? 20.453 17.516 21.578 1 95.12 323 LEU B CA 1
ATOM 5206 C C . LEU B 1 323 ? 20.359 17.719 20.078 1 95.12 323 LEU B C 1
ATOM 5208 O O . LEU B 1 323 ? 20.594 16.797 19.297 1 95.12 323 LEU B O 1
ATOM 5212 N N . LEU B 1 324 ? 20.062 18.922 19.656 1 96.81 324 LEU B N 1
ATOM 5213 C CA . LEU B 1 324 ? 19.891 19.203 18.219 1 96.81 324 LEU B CA 1
ATOM 5214 C C . LEU B 1 324 ? 21.188 18.953 17.469 1 96.81 324 LEU B C 1
ATOM 5216 O O . LEU B 1 324 ? 21.172 18.391 16.375 1 96.81 324 LEU B O 1
ATOM 5220 N N . ASP B 1 325 ? 22.297 19.312 18.078 1 95.94 325 ASP B N 1
ATOM 5221 C CA . ASP B 1 325 ? 23.594 19.094 17.453 1 95.94 325 ASP B CA 1
ATOM 5222 C C . ASP B 1 325 ? 23.891 17.609 17.297 1 95.94 325 ASP B C 1
ATOM 5224 O O . ASP B 1 325 ? 24.391 17.172 16.266 1 95.94 325 ASP B O 1
ATOM 5228 N N . ALA B 1 326 ? 23.578 16.844 18.328 1 95.56 326 ALA B N 1
ATOM 5229 C CA . ALA B 1 326 ? 23.797 15.398 18.266 1 95.56 326 ALA B CA 1
ATOM 5230 C C . ALA B 1 326 ? 22.922 14.758 17.203 1 95.56 326 ALA B C 1
ATOM 5232 O O . ALA B 1 326 ? 23.391 13.891 16.453 1 95.56 326 ALA B O 1
ATOM 5233 N N . CYS B 1 327 ? 21.672 15.141 17.109 1 96.69 327 CYS B N 1
ATOM 5234 C CA . CYS B 1 327 ? 20.766 14.633 16.094 1 96.69 327 CYS B CA 1
ATOM 5235 C C . CYS B 1 327 ? 21.266 14.977 14.695 1 96.69 327 CYS B C 1
ATOM 5237 O O . CYS B 1 327 ? 21.312 14.109 13.82 1 96.69 327 CYS B O 1
ATOM 5239 N N . TRP B 1 328 ? 21.688 16.234 14.508 1 96.56 328 TRP B N 1
ATOM 5240 C CA . TRP B 1 328 ? 22.188 16.688 13.211 1 96.56 328 TRP B CA 1
ATOM 5241 C C . TRP B 1 328 ? 23.422 15.898 12.789 1 96.56 328 TRP B C 1
ATOM 5243 O O . TRP B 1 328 ? 23.531 15.492 11.633 1 96.56 328 TRP B O 1
ATOM 5253 N N . ALA B 1 329 ? 24.266 15.656 13.75 1 95.19 329 ALA B N 1
ATOM 5254 C CA . ALA B 1 329 ? 25.5 14.922 13.484 1 95.19 329 ALA B CA 1
ATOM 5255 C C . ALA B 1 329 ? 25.203 13.477 13.07 1 95.19 329 ALA B C 1
ATOM 5257 O O . ALA B 1 329 ? 25.922 12.898 12.25 1 95.19 329 ALA B O 1
ATOM 5258 N N . ALA B 1 330 ? 24.156 12.93 13.586 1 95.94 330 ALA B N 1
ATOM 5259 C CA . ALA B 1 330 ? 23.828 11.523 13.367 1 95.94 330 ALA B CA 1
ATOM 5260 C C . ALA B 1 330 ? 23.141 11.328 12.016 1 95.94 330 ALA B C 1
ATOM 5262 O O . ALA B 1 330 ? 23.156 10.234 11.453 1 95.94 330 ALA B O 1
ATOM 5263 N N . LEU B 1 331 ? 22.516 12.352 11.508 1 95.94 331 LEU B N 1
ATOM 5264 C CA . LEU B 1 331 ? 21.719 12.258 10.281 1 95.94 331 LEU B CA 1
ATOM 5265 C C . LEU B 1 331 ? 22.609 11.914 9.094 1 95.94 331 LEU B C 1
ATOM 5267 O O . LEU B 1 331 ? 23.719 12.453 8.953 1 95.94 331 LEU B O 1
ATOM 5271 N N . ARG B 1 332 ? 22.203 11.062 8.211 1 94.19 332 ARG B N 1
ATOM 5272 C CA . ARG B 1 332 ? 22.891 10.797 6.953 1 94.19 332 ARG B CA 1
ATOM 5273 C C . ARG B 1 332 ? 22.797 11.992 6.016 1 94.19 332 ARG B C 1
ATOM 5275 O O . ARG B 1 332 ? 21.875 12.812 6.129 1 94.19 332 ARG B O 1
ATOM 5282 N N . PRO B 1 333 ? 23.781 12.086 5.051 1 93.38 333 PRO B N 1
ATOM 5283 C CA . PRO B 1 333 ? 23.578 13.109 4.02 1 93.38 333 PRO B CA 1
ATOM 5284 C C . PRO B 1 333 ? 22.25 12.953 3.283 1 93.38 333 PRO B C 1
ATOM 5286 O O . PRO B 1 333 ? 21.875 11.844 2.902 1 93.38 333 PRO B O 1
ATOM 5289 N N . GLY B 1 334 ? 21.5 14.031 3.125 1 93.06 334 GLY B N 1
ATOM 5290 C CA . GLY B 1 334 ? 20.188 14.008 2.502 1 93.06 334 GLY B CA 1
ATOM 5291 C C . GLY B 1 334 ? 19.062 13.766 3.488 1 93.06 334 GLY B C 1
ATOM 5292 O O . GLY B 1 334 ? 17.891 13.875 3.137 1 93.06 334 GLY B O 1
ATOM 5293 N N . GLY B 1 335 ? 19.5 13.398 4.73 1 96.31 335 GLY B N 1
ATOM 5294 C CA . GLY B 1 335 ? 18.5 13.195 5.77 1 96.31 335 GLY B CA 1
ATOM 5295 C C . GLY B 1 335 ? 17.859 14.484 6.246 1 96.31 335 GLY B C 1
ATOM 5296 O O . GLY B 1 335 ? 18.391 15.57 6 1 96.31 335 GLY B O 1
ATOM 5297 N N . ARG B 1 336 ? 16.734 14.406 6.895 1 97.62 336 ARG B N 1
ATOM 5298 C CA . ARG B 1 336 ? 16.047 15.617 7.324 1 97.62 336 ARG B CA 1
ATOM 5299 C C . ARG B 1 336 ? 15.766 15.586 8.82 1 97.62 336 ARG B C 1
ATOM 5301 O O . ARG B 1 336 ? 15.547 14.523 9.398 1 97.62 336 ARG B O 1
ATOM 5308 N N . LEU B 1 337 ? 15.891 16.703 9.445 1 98.25 337 LEU B N 1
ATOM 5309 C CA . LEU B 1 337 ? 15.562 16.969 10.844 1 98.25 337 LEU B CA 1
ATOM 5310 C C . LEU B 1 337 ? 14.328 17.844 10.953 1 98.25 337 LEU B C 1
ATOM 5312 O O . LEU B 1 337 ? 14.297 18.953 10.391 1 98.25 337 LEU B O 1
ATOM 5316 N N . VAL B 1 338 ? 13.305 17.328 11.594 1 98.81 338 VAL B N 1
ATOM 5317 C CA . VAL B 1 338 ? 12.094 18.109 11.859 1 98.81 338 VAL B CA 1
ATOM 5318 C C . VAL B 1 338 ? 11.891 18.234 13.367 1 98.81 338 VAL B C 1
ATOM 5320 O O . VAL B 1 338 ? 11.938 17.234 14.102 1 98.81 338 VAL B O 1
ATOM 5323 N N . VAL B 1 339 ? 11.688 19.438 13.836 1 98.62 339 VAL B N 1
ATOM 5324 C CA . VAL B 1 339 ? 11.562 19.719 15.266 1 98.62 339 VAL B CA 1
ATOM 5325 C C . VAL B 1 339 ? 10.312 20.547 15.531 1 98.62 339 VAL B C 1
ATOM 5327 O O . VAL B 1 339 ? 10.055 21.531 14.82 1 98.62 339 VAL B O 1
ATOM 5330 N N . ASN B 1 340 ? 9.531 20.156 16.453 1 98.06 340 ASN B N 1
ATOM 5331 C CA . ASN B 1 340 ? 8.406 20.953 16.938 1 98.06 340 ASN B CA 1
ATOM 5332 C C . ASN B 1 340 ? 8.711 21.578 18.297 1 98.06 340 ASN B C 1
ATOM 5334 O O . ASN B 1 340 ? 9.18 20.906 19.219 1 98.06 340 ASN B O 1
ATOM 5338 N N . ALA B 1 341 ? 8.469 22.875 18.453 1 97.06 341 ALA B N 1
ATOM 5339 C CA . ALA B 1 341 ? 8.602 23.578 19.719 1 97.06 341 ALA B CA 1
ATOM 5340 C C . ALA B 1 341 ? 7.316 24.312 20.078 1 97.06 341 ALA B C 1
ATOM 5342 O O . ALA B 1 341 ? 6.688 24.938 19.203 1 97.06 341 ALA B O 1
ATOM 5343 N N . VAL B 1 342 ? 7 24.219 21.328 1 94.62 342 VAL B N 1
ATOM 5344 C CA . VAL B 1 342 ? 5.809 24.906 21.812 1 94.62 342 VAL B CA 1
ATOM 5345 C C . VAL B 1 342 ? 6.219 26.031 22.766 1 94.62 342 VAL B C 1
ATOM 5347 O O . VAL B 1 342 ? 5.555 27.062 22.844 1 94.62 342 VAL B O 1
ATOM 5350 N N . THR B 1 343 ? 7.406 25.906 23.469 1 94.31 343 THR B N 1
ATOM 5351 C CA . THR B 1 343 ? 7.836 26.875 24.469 1 94.31 343 THR B CA 1
ATOM 5352 C C . THR B 1 343 ? 8.695 27.953 23.844 1 94.31 343 THR B C 1
ATOM 5354 O O . THR B 1 343 ? 9.305 27.734 22.781 1 94.31 343 THR B O 1
ATOM 5357 N N . ALA B 1 344 ? 8.727 29.016 24.562 1 95.19 344 ALA B N 1
ATOM 5358 C CA . ALA B 1 344 ? 9.562 30.109 24.094 1 95.19 344 ALA B CA 1
ATOM 5359 C C . ALA B 1 344 ? 11.031 29.703 24.047 1 95.19 344 ALA B C 1
ATOM 5361 O O . ALA B 1 344 ? 11.766 30.094 23.141 1 95.19 344 ALA B O 1
ATOM 5362 N N . GLU B 1 345 ? 11.445 29.016 25.062 1 94.31 345 GLU B N 1
ATOM 5363 C CA . GLU B 1 345 ? 12.82 28.531 25.125 1 94.31 345 GLU B CA 1
ATOM 5364 C C . GLU B 1 345 ? 13.133 27.625 23.938 1 94.31 345 GLU B C 1
ATOM 5366 O O . GLU B 1 345 ? 14.219 27.703 23.344 1 94.31 345 GLU B O 1
ATOM 5371 N N . GLY B 1 346 ? 12.164 26.734 23.609 1 95.56 346 GLY B N 1
ATOM 5372 C CA . GLY B 1 346 ? 12.328 25.875 22.453 1 95.56 346 GLY B CA 1
ATOM 5373 C C . GLY B 1 346 ? 12.43 26.656 21.141 1 95.56 346 GLY B C 1
ATOM 5374 O O . GLY B 1 346 ? 13.258 26.344 20.297 1 95.56 346 GLY B O 1
ATOM 5375 N N . GLU B 1 347 ? 11.586 27.625 21.047 1 95.88 347 GLU B N 1
ATOM 5376 C CA . GLU B 1 347 ? 11.609 28.453 19.844 1 95.88 347 GLU B CA 1
ATOM 5377 C C . GLU B 1 347 ? 12.953 29.172 19.703 1 95.88 347 GLU B C 1
ATOM 5379 O O . GLU B 1 347 ? 13.5 29.25 18.594 1 95.88 347 GLU B O 1
ATOM 5384 N N . ALA B 1 348 ? 13.461 29.672 20.812 1 95.75 348 ALA B N 1
ATOM 5385 C CA . ALA B 1 348 ? 14.758 30.344 20.797 1 95.75 348 ALA B CA 1
ATOM 5386 C C . ALA B 1 348 ? 15.867 29.406 20.344 1 95.75 348 ALA B C 1
ATOM 5388 O O . ALA B 1 348 ? 16.734 29.781 19.562 1 95.75 348 ALA B O 1
ATOM 5389 N N . ALA B 1 349 ? 15.789 28.234 20.844 1 96.31 349 ALA B N 1
ATOM 5390 C CA . ALA B 1 349 ? 16.766 27.234 20.453 1 96.31 349 ALA B CA 1
ATOM 5391 C C . ALA B 1 349 ? 16.688 26.938 18.953 1 96.31 349 ALA B C 1
ATOM 5393 O O . ALA B 1 349 ? 17.719 26.797 18.281 1 96.31 349 ALA B O 1
ATOM 5394 N N . LEU B 1 350 ? 15.469 26.875 18.422 1 97.25 350 LEU B N 1
ATOM 5395 C CA . LEU B 1 350 ? 15.266 26.594 17 1 97.25 350 LEU B CA 1
ATOM 5396 C C . LEU B 1 350 ? 15.773 27.75 16.141 1 97.25 350 LEU B C 1
ATOM 5398 O O . LEU B 1 350 ? 16.375 27.516 15.094 1 97.25 350 LEU B O 1
ATOM 5402 N N . LEU B 1 351 ? 15.539 28.938 16.625 1 96.31 351 LEU B N 1
ATOM 5403 C CA . LEU B 1 351 ? 16 30.094 15.875 1 96.31 351 LEU B CA 1
ATOM 5404 C C . LEU B 1 351 ? 17.531 30.125 15.812 1 96.31 351 LEU B C 1
ATOM 5406 O O . LEU B 1 351 ? 18.109 30.438 14.766 1 96.31 351 LEU B O 1
ATOM 5410 N N . ALA B 1 352 ? 18.141 29.828 16.938 1 96 352 ALA B N 1
ATOM 5411 C CA . ALA B 1 352 ? 19.594 29.766 16.969 1 96 352 ALA B CA 1
ATOM 5412 C C . ALA B 1 352 ? 20.125 28.672 16.031 1 96 352 ALA B C 1
ATOM 5414 O O . ALA B 1 352 ? 21.109 28.891 15.32 1 96 352 ALA B O 1
ATOM 5415 N N . PHE B 1 353 ? 19.469 27.562 16.047 1 97.19 353 PHE B N 1
ATOM 5416 C CA . PHE B 1 353 ? 19.859 26.438 15.195 1 97.19 353 PHE B CA 1
ATOM 5417 C C . PHE B 1 353 ? 19.672 26.797 13.727 1 97.19 353 PHE B C 1
ATOM 5419 O O . PHE B 1 353 ? 20.547 26.531 12.898 1 97.19 353 PHE B O 1
ATOM 5426 N N . HIS B 1 354 ? 18.531 27.438 13.398 1 97.12 354 HIS B N 1
ATOM 5427 C CA . HIS B 1 354 ? 18.234 27.906 12.047 1 97.12 354 HIS B CA 1
ATOM 5428 C C . HIS B 1 354 ? 19.297 28.875 11.547 1 97.12 354 HIS B C 1
ATOM 5430 O O . HIS B 1 354 ? 19.672 28.828 10.375 1 97.12 354 HIS B O 1
ATOM 5436 N N . ALA B 1 355 ? 19.766 29.688 12.359 1 95.62 355 ALA B N 1
ATOM 5437 C CA . ALA B 1 355 ? 20.781 30.672 11.984 1 95.62 355 ALA B CA 1
ATOM 5438 C C . ALA B 1 355 ? 22.078 29.984 11.578 1 95.62 355 ALA B C 1
ATOM 5440 O O . ALA B 1 355 ? 22.797 30.453 10.695 1 95.62 355 ALA B O 1
ATOM 5441 N N . ARG B 1 356 ? 22.391 28.875 12.164 1 95.81 356 ARG B N 1
ATOM 5442 C CA . ARG B 1 356 ? 23.641 28.172 11.93 1 95.81 356 ARG B CA 1
ATOM 5443 C C . ARG B 1 356 ? 23.531 27.234 10.734 1 95.81 356 ARG B C 1
ATOM 5445 O O . ARG B 1 356 ? 24.484 27.062 9.977 1 95.81 356 ARG B O 1
ATOM 5452 N N . HIS B 1 357 ? 22.344 26.578 10.547 1 96.5 357 HIS B N 1
ATOM 5453 C CA . HIS B 1 357 ? 22.266 25.469 9.609 1 96.5 357 HIS B CA 1
ATOM 5454 C C . HIS B 1 357 ? 21.297 25.766 8.469 1 96.5 357 HIS B C 1
ATOM 5456 O O . HIS B 1 357 ? 21.203 24.984 7.512 1 96.5 357 HIS B O 1
ATOM 5462 N N . GLY B 1 358 ? 20.625 26.906 8.539 1 96.44 358 GLY B N 1
ATOM 5463 C CA . GLY B 1 358 ? 19.578 27.172 7.566 1 96.44 358 GLY B CA 1
ATOM 5464 C C . GLY B 1 358 ? 18.344 26.312 7.773 1 96.44 358 GLY B C 1
ATOM 5465 O O . GLY B 1 358 ? 18.062 25.875 8.891 1 96.44 358 GLY B O 1
ATOM 5466 N N . GLY B 1 359 ? 17.531 26.203 6.699 1 97.06 359 GLY B N 1
ATOM 5467 C CA . GLY B 1 359 ? 16.297 25.453 6.773 1 97.06 359 GLY B CA 1
ATOM 5468 C C . GLY B 1 359 ? 15.055 26.328 6.746 1 97.06 359 GLY B C 1
ATOM 5469 O O . GLY B 1 359 ? 15.133 27.5 6.363 1 97.06 359 GLY B O 1
ATOM 5470 N N . ALA B 1 360 ? 13.977 25.672 7.062 1 97.75 360 ALA B N 1
ATOM 5471 C CA . ALA B 1 360 ? 12.695 26.375 7.035 1 97.75 360 ALA B CA 1
ATOM 5472 C C . ALA B 1 360 ? 12.016 26.328 8.398 1 97.75 360 ALA B C 1
ATOM 5474 O O . ALA B 1 360 ? 12.188 25.375 9.156 1 97.75 360 ALA B O 1
ATOM 5475 N N . MET B 1 361 ? 11.328 27.422 8.688 1 97.88 361 MET B N 1
ATOM 5476 C CA . MET B 1 361 ? 10.547 27.484 9.922 1 97.88 361 MET B CA 1
ATOM 5477 C C . MET B 1 361 ? 9.094 27.859 9.633 1 97.88 361 MET B C 1
ATOM 5479 O O . MET B 1 361 ? 8.828 28.719 8.797 1 97.88 361 MET B O 1
ATOM 5483 N N . THR B 1 362 ? 8.211 27.141 10.266 1 98.06 362 THR B N 1
ATOM 5484 C CA . THR B 1 362 ? 6.777 27.375 10.125 1 98.06 362 THR B CA 1
ATOM 5485 C C . THR B 1 362 ? 6.102 27.438 11.492 1 98.06 362 THR B C 1
ATOM 5487 O O . THR B 1 362 ? 6.438 26.672 12.391 1 98.06 362 THR B O 1
ATOM 5490 N N . ARG B 1 363 ? 5.227 28.375 11.695 1 97.88 363 ARG B N 1
ATOM 5491 C CA . ARG B 1 363 ? 4.391 28.438 12.891 1 97.88 363 ARG B CA 1
ATOM 5492 C C . ARG B 1 363 ? 2.955 28.016 12.57 1 97.88 363 ARG B C 1
ATOM 5494 O O . ARG B 1 363 ? 2.359 28.516 11.609 1 97.88 363 ARG B O 1
ATOM 5501 N N . LEU B 1 364 ? 2.453 27.094 13.305 1 97.5 364 LEU B N 1
ATOM 5502 C CA . LEU B 1 364 ? 1.15 26.469 13.102 1 97.5 364 LEU B CA 1
ATOM 5503 C C . LEU B 1 364 ? 0.206 26.797 14.258 1 97.5 364 LEU B C 1
ATOM 5505 O O . LEU B 1 364 ? 0.561 26.609 15.422 1 97.5 364 LEU B O 1
ATOM 5509 N N . SER B 1 365 ? -0.992 27.312 13.93 1 97.69 365 SER B N 1
ATOM 5510 C CA . SER B 1 365 ? -2.016 27.578 14.938 1 97.69 365 SER B CA 1
ATOM 5511 C C . SER B 1 365 ? -3.336 26.906 14.578 1 97.69 365 SER B C 1
ATOM 5513 O O . SER B 1 365 ? -3.758 26.938 13.422 1 97.69 365 SER B O 1
ATOM 5515 N N . VAL B 1 366 ? -3.908 26.266 15.547 1 97.75 366 VAL B N 1
ATOM 5516 C CA . VAL B 1 366 ? -5.188 25.578 15.391 1 97.75 366 VAL B CA 1
ATOM 5517 C C . VAL B 1 366 ? -6.18 26.078 16.438 1 97.75 366 VAL B C 1
ATOM 5519 O O . VAL B 1 366 ? -5.848 26.188 17.609 1 97.75 366 VAL B O 1
ATOM 5522 N N . ALA B 1 367 ? -7.32 26.469 16 1 98.06 367 ALA B N 1
ATOM 5523 C CA . ALA B 1 367 ? -8.414 26.828 16.906 1 98.06 367 ALA B CA 1
ATOM 5524 C C . ALA B 1 367 ? -9.664 26.016 16.594 1 98.06 367 ALA B C 1
ATOM 5526 O O . ALA B 1 367 ? -9.945 25.703 15.438 1 98.06 367 ALA B O 1
ATOM 5527 N N . ARG B 1 368 ? -10.414 25.672 17.594 1 96.81 368 ARG B N 1
ATOM 5528 C CA . ARG B 1 368 ? -11.648 24.891 17.438 1 96.81 368 ARG B CA 1
ATOM 5529 C C . ARG B 1 368 ? -12.859 25.703 17.906 1 96.81 368 ARG B C 1
ATOM 5531 O O . ARG B 1 368 ? -12.789 26.406 18.922 1 96.81 368 ARG B O 1
ATOM 5538 N N . LEU B 1 369 ? -13.922 25.531 17.172 1 96.25 369 LEU B N 1
ATOM 5539 C CA . LEU B 1 369 ? -15.172 26.172 17.578 1 96.25 369 LEU B CA 1
ATOM 5540 C C . LEU B 1 369 ? -15.836 25.406 18.703 1 96.25 369 LEU B C 1
ATOM 5542 O O . LEU B 1 369 ? -15.945 24.172 18.656 1 96.25 369 LEU B O 1
ATOM 5546 N N . ALA B 1 370 ? -16.141 26.047 19.766 1 95.38 370 ALA B N 1
ATOM 5547 C CA . ALA B 1 370 ? -16.781 25.422 20.922 1 95.38 370 ALA B CA 1
ATOM 5548 C C . ALA B 1 370 ? -17.938 26.281 21.438 1 95.38 370 ALA B C 1
ATOM 5550 O O . ALA B 1 370 ? -17.953 27.5 21.234 1 95.38 370 ALA B O 1
ATOM 5551 N N . PRO B 1 371 ? -18.859 25.656 22.047 1 93.69 371 PRO B N 1
ATOM 5552 C CA . PRO B 1 371 ? -20.016 26.391 22.578 1 93.69 371 PRO B CA 1
ATOM 5553 C C . PRO B 1 371 ? -19.656 27.219 23.797 1 93.69 371 PRO B C 1
ATOM 5555 O O . PRO B 1 371 ? -18.828 26.812 24.625 1 93.69 371 PRO B O 1
ATOM 5558 N N . VAL B 1 372 ? -20.172 28.375 23.891 1 93.81 372 VAL B N 1
ATOM 5559 C CA . VAL B 1 372 ? -20.125 29.25 25.062 1 93.81 372 VAL B CA 1
ATOM 5560 C C . VAL B 1 372 ? -21.5 29.875 25.312 1 93.81 372 VAL B C 1
ATOM 5562 O O . VAL B 1 372 ? -21.891 30.828 24.656 1 93.81 372 VAL B O 1
ATOM 5565 N N . GLY B 1 373 ? -22.203 29.312 26.328 1 90.06 373 GLY B N 1
ATOM 5566 C CA . GLY B 1 373 ? -23.609 29.672 26.5 1 90.06 373 GLY B CA 1
ATOM 5567 C C . GLY B 1 373 ? -24.453 29.344 25.297 1 90.06 373 GLY B C 1
ATOM 5568 O O . GLY B 1 373 ? -24.438 28.219 24.797 1 90.06 373 GLY B O 1
ATOM 5569 N N . GLY B 1 374 ? -25.156 30.219 24.719 1 88.94 374 GLY B N 1
ATOM 5570 C CA . GLY B 1 374 ? -25.984 30.062 23.531 1 88.94 374 GLY B CA 1
ATOM 5571 C C . GLY B 1 374 ? -25.25 30.406 22.25 1 88.94 374 GLY B C 1
ATOM 5572 O O . GLY B 1 374 ? -25.844 30.391 21.156 1 88.94 374 GLY B O 1
ATOM 5573 N N . PHE B 1 375 ? -23.953 30.734 22.438 1 93.56 375 PHE B N 1
ATOM 5574 C CA . PHE B 1 375 ? -23.141 31.156 21.297 1 93.56 375 PHE B CA 1
ATOM 5575 C C . PHE B 1 375 ? -21.953 30.219 21.094 1 93.56 375 PHE B C 1
ATOM 5577 O O . PHE B 1 375 ? -21.938 29.109 21.625 1 93.56 375 PHE B O 1
ATOM 5584 N N . HIS B 1 376 ? -21.141 30.422 20.109 1 94.69 376 HIS B N 1
ATOM 5585 C CA . HIS B 1 376 ? -19.891 29.688 19.875 1 94.69 376 HIS B CA 1
ATOM 5586 C C . HIS B 1 376 ? -18.703 30.625 19.844 1 94.69 376 HIS B C 1
ATOM 5588 O O . HIS B 1 376 ? -18.828 31.797 19.469 1 94.69 376 HIS B O 1
ATOM 5594 N N . THR B 1 377 ? -17.609 30.141 20.312 1 95.75 377 THR B N 1
ATOM 5595 C CA . THR B 1 377 ? -16.359 30.875 20.25 1 95.75 377 THR B CA 1
ATOM 5596 C C . THR B 1 377 ? -15.211 29.969 19.812 1 95.75 377 THR B C 1
ATOM 5598 O O . THR B 1 377 ? -15.312 28.75 19.906 1 95.75 377 THR B O 1
ATOM 5601 N N . TRP B 1 378 ? -14.195 30.531 19.234 1 95.94 378 TRP B N 1
ATOM 5602 C CA . TRP B 1 378 ? -12.992 29.812 18.844 1 95.94 378 TRP B CA 1
ATOM 5603 C C . TRP B 1 378 ? -12.055 29.625 20.031 1 95.94 378 TRP B C 1
ATOM 5605 O O . TRP B 1 378 ? -11.648 30.609 20.672 1 95.94 378 TRP B O 1
ATOM 5615 N N . HIS B 1 379 ? -11.734 28.406 20.359 1 96.06 379 HIS B N 1
ATOM 5616 C CA . HIS B 1 379 ? -10.727 28.094 21.375 1 96.06 379 HIS B CA 1
ATOM 5617 C C . HIS B 1 379 ? -9.391 27.734 20.734 1 96.06 379 HIS B C 1
ATOM 5619 O O . HIS B 1 379 ? -9.25 26.688 20.094 1 96.06 379 HIS B O 1
ATOM 5625 N N . ALA B 1 380 ? -8.414 28.562 21 1 94.62 380 ALA B N 1
ATOM 5626 C CA . ALA B 1 380 ? -7.105 28.406 20.375 1 94.62 380 ALA B CA 1
ATOM 5627 C C . ALA B 1 380 ? -6.223 27.453 21.172 1 94.62 380 ALA B C 1
ATOM 5629 O O . ALA B 1 380 ? -6.121 27.562 22.391 1 94.62 380 ALA B O 1
ATOM 5630 N N . ALA B 1 381 ? -5.598 26.484 20.453 1 94.75 381 ALA B N 1
ATOM 5631 C CA . ALA B 1 381 ? -4.531 25.688 21.047 1 94.75 381 ALA B CA 1
ATOM 5632 C C . ALA B 1 381 ? -3.209 26.453 21.062 1 94.75 381 ALA B C 1
ATOM 5634 O O . ALA B 1 381 ? -3.088 27.5 20.422 1 94.75 381 ALA B O 1
ATOM 5635 N N . MET B 1 382 ? -2.24 25.969 21.859 1 93.62 382 MET B N 1
ATOM 5636 C CA . MET B 1 382 ? -0.911 26.562 21.828 1 93.62 382 MET B CA 1
ATOM 5637 C C . MET B 1 382 ? -0.288 26.438 20.438 1 93.62 382 MET B C 1
ATOM 5639 O O . MET B 1 382 ? -0.298 25.359 19.844 1 93.62 382 MET B O 1
ATOM 5643 N N . PRO B 1 383 ? 0.219 27.531 19.953 1 95.88 383 PRO B N 1
ATOM 5644 C CA . PRO B 1 383 ? 0.877 27.438 18.656 1 95.88 383 PRO B CA 1
ATOM 5645 C C . PRO B 1 383 ? 2.127 26.562 18.688 1 95.88 383 PRO B C 1
ATOM 5647 O O . PRO B 1 383 ? 2.758 26.422 19.734 1 95.88 383 PRO B O 1
ATOM 5650 N N . VAL B 1 384 ? 2.432 25.969 17.594 1 97.56 384 VAL B N 1
ATOM 5651 C CA . VAL B 1 384 ? 3.613 25.125 17.453 1 97.56 384 VAL B CA 1
ATOM 5652 C C . VAL B 1 384 ? 4.555 25.719 16.406 1 97.56 384 VAL B C 1
ATOM 5654 O O . VAL B 1 384 ? 4.129 26.016 15.289 1 97.56 384 VAL B O 1
ATOM 5657 N N . THR B 1 385 ? 5.812 25.938 16.75 1 98 385 THR B N 1
ATOM 5658 C CA . THR B 1 385 ? 6.844 26.344 15.805 1 98 385 THR B CA 1
ATOM 5659 C C . THR B 1 385 ? 7.633 25.125 15.328 1 98 385 THR B C 1
ATOM 5661 O O . THR B 1 385 ? 8.156 24.359 16.141 1 98 385 THR B O 1
ATOM 5664 N N . GLN B 1 386 ? 7.652 24.906 14.047 1 98.5 386 GLN B N 1
ATOM 5665 C CA . GLN B 1 386 ? 8.32 23.75 13.469 1 98.5 386 GLN B CA 1
ATOM 5666 C C . GLN B 1 386 ? 9.547 24.156 12.672 1 98.5 386 GLN B C 1
ATOM 5668 O O . GLN B 1 386 ? 9.516 25.141 11.93 1 98.5 386 GLN B O 1
ATOM 5673 N N . TYR B 1 387 ? 10.656 23.453 12.828 1 98.5 387 TYR B N 1
ATOM 5674 C CA . TYR B 1 387 ? 11.875 23.578 12.039 1 98.5 387 TYR B CA 1
ATOM 5675 C C . TYR B 1 387 ? 12.062 22.391 11.117 1 98.5 387 TYR B C 1
ATOM 5677 O O . TYR B 1 387 ? 11.789 21.25 11.508 1 98.5 387 TYR B O 1
ATOM 5685 N N . LYS B 1 388 ? 12.445 22.594 9.922 1 98.62 388 LYS B N 1
ATOM 5686 C CA . LYS B 1 388 ? 12.852 21.547 8.984 1 98.62 388 LYS B CA 1
ATOM 5687 C C . LYS B 1 388 ? 14.211 21.859 8.375 1 98.62 388 LYS B C 1
ATOM 5689 O O . LYS B 1 388 ? 14.398 22.922 7.773 1 98.62 388 LYS B O 1
ATOM 5694 N N . GLY B 1 389 ? 15.117 20.969 8.523 1 98.25 389 GLY B N 1
ATOM 5695 C CA . GLY B 1 389 ? 16.422 21.062 7.871 1 98.25 389 GLY B CA 1
ATOM 5696 C C . GLY B 1 389 ? 16.797 19.797 7.133 1 98.25 389 GLY B C 1
ATOM 5697 O O . GLY B 1 389 ? 16.406 18.688 7.523 1 98.25 389 GLY B O 1
ATOM 5698 N N . VAL B 1 390 ? 17.5 19.922 6.035 1 96.88 390 VAL B N 1
ATOM 5699 C CA . VAL B 1 390 ? 18.047 18.797 5.277 1 96.88 390 VAL B CA 1
ATOM 5700 C C . VAL B 1 390 ? 19.578 18.859 5.289 1 96.88 390 VAL B C 1
ATOM 5702 O O . VAL B 1 390 ? 20.156 19.891 4.961 1 96.88 390 VAL B O 1
ATOM 5705 N N . LYS B 1 391 ? 20.125 17.75 5.641 1 95.06 391 LYS B N 1
ATOM 5706 C CA . LYS B 1 391 ? 21.578 17.734 5.723 1 95.06 391 LYS B CA 1
ATOM 5707 C C . LYS B 1 391 ? 22.219 17.578 4.34 1 95.06 391 LYS B C 1
ATOM 5709 O O . LYS B 1 391 ? 21.766 16.75 3.541 1 95.06 391 LYS B O 1
ATOM 5714 N N . ALA B 1 392 ? 23.281 18.297 4.137 1 90.31 392 ALA B N 1
ATOM 5715 C CA . ALA B 1 392 ? 23.969 18.266 2.848 1 90.31 392 ALA B CA 1
ATOM 5716 C C . ALA B 1 392 ? 24.859 17.031 2.727 1 90.31 392 ALA B C 1
ATOM 5718 O O . ALA B 1 392 ? 25.391 16.547 3.727 1 90.31 392 ALA B O 1
#

Nearest PDB structures (foldseek):
  3hm2-assembly2_E  TM=9.095E-01  e=7.406E-16  Corynebacterium diphtheriae
  3hm2-assembly1_C  TM=9.108E-01  e=6.651E-16  Corynebacterium diphtheriae
  3hm2-assembly1_B  TM=9.086E-01  e=4.854E-15  Corynebacterium diphtheriae
  3hm2-assembly2_G  TM=9.242E-01  e=3.015E-14  Corynebacterium diphtheriae
  2yxd-assembly1_A  TM=8.812E-01  e=6.948E-10  Methanocaldococcus jannaschii DSM 2661

Secondary structure (DSSP, 8-state):
-EEEEEE-TTGGGGS-HHHHHHHHT-SEEEE-HHHHTT---SSEEEPPSSTTHHHHHHHHTTTS-EEEEEES-TTSSSHHHHHHHHS-GGGEEEE----HHHHHHHHHT--GGGEEEEE-TTS-GGGGGGG--TT-EEEEE-SSTTHHHHHHHHHHHTT-TT-EEEEEESTTSTT-EEEEEEGGG--SPPPSSEEEEEE--PPTT-----SSS---GGGS--SS----HHHHHHHHHHH---TT-EEEEET-TTSHHHHHHHHTT-EEEEEE--HHHHHHHHHHHHHTT-TT-EEEES-TTTT--SS--SEEEE-S-TTSTTHHHHHHHHSPTT-EEEEEE-SHHHHHHHHHHHHHH--EEEEEEEEEEEEETTEEEEEEPPPEEEEEEE--/-EEEEEE-TTGGGGS-HHHHHHHHH-SEEEE-HHHHTT---SSEEEPPSSTTHHHHHHHHTTTS-EEEEEES-TTSSSHHHHHHHHS-GGGEEEE----HHHHHHHHHT--GGGEEEEE-TTS-GGGGGGG--TT-EEEEE-SSTTHHHHHHHHHHHTT-TT-EEEEEESTTSTT-EEEEEEGGG--SPPPSSEEEEEE--PPTT-----SSS---GGGS--SS----HHHHHHHHHHH---TT-EEEEET-TTSHHHHHHHHTT-EEEEEE--HHHHHHHHHHHHHTT-TT-EEEES-TTTT--SS--SEEEE-S-TTSTTHHHHHHHHSPTT-EEEEEE-SHHHHHHHHHHHHHH--EEEEEEEEEEEEETTEEEEEEPPPEEEEEEE--

Foldseek 3Di:
DEEEEADAQAAPVQADPVRNVLLVQFQEEEEAPSNPVRDDHPHYHYQDPPNVCNLVVVVVCLVTSYYYYWHAACCQPHCVVVVCVSDPPVSYHYHGHHHPLNLVCVVVVNDSVQEAEEECAVHDLLLCLLVADAQHKYKYFYNFQCRLLVNLVVCVVQQQQQKKKWKWARGPHPPTDIDIDGSVPDDDTDGGGIMIIIRTDGHPPGDDFDLQAQTQPVLFDAPPPDDHRVRLNVLCVLQVADAAFEEEEAQCHLVRNVLSSVSVHYAYEYEHADPVSLVSNCVSNSNNNNNVHHYFHDHPPVRPDPDAGLEYEAEPDLLPPCRVVSNLVRHDAQGKYKYKDQDPSNVVSLVVVCVVQNFDKDKDKDWDWDDDPPRIDTHIDRIIIMTMDGHD/DEEEEADAQAAPVQADPVRNVLLVQFQEEEEAPSNPVRDDDPHYHYQDPVNVCNLVVVVVCLVTSYYYYWHAAQCQPHCVVVVCVSDPPVSYHYHGHHHPLNLVCVVVVNDSVQEAEEECAVHDLLLCLLVADAQHKYKYFYNFQCRLLVNLVVCVVQQQQQKKKWKWARGPHPPTDIDIDGSVPDDDTDGGGIMIIIRTDGHPPGDDFDLQAQTQPVLFDAPPPDDHRVRLNVLCVLQVADAAFEEEEAQCHLVRNQLSSVSVHYAYEYEHADPVSLVRNCVSNSNNNNNVHHYFHDHPPVRPDPDAGLEYEAEPDLLPPCRVVSNLVRHDAQGKYKYKDQDPSNVVSLVVVCVVQNFDKDKDKDWDWDDDPPRIDTHIDRIIIMTMDGHD

Radius of gyration: 28.2 Å; Cα contacts (8 Å, |Δi|>4): 1866; chains: 2; bounding box: 58×85×64 Å